Protein AF-A0A8B6EDF8-F1 (afdb_monomer)

Secondary structure (DSSP, 8-state):
-----PPPPPHHHHHHHHTTTTTS---------------------------------SSSTTTHHHHTT--SSS-HHHHHHHHHHHTTSS---------------------S-HHHHHTTT--HHHHHTTSS-----S-PPPHHHHHHHHHHHHH---HHHHHHHHHHHHHHTTTS---HHHHHHHHHHHHHHHHHHHHHHHHHHHHHHHHHHHHHHS--S-HHHHHHHHHHHHHHHHHS---HHHHHHHHHHHHHHHHHHHHHHHHHHHHHHHHHHHHHHHHHHHHHHHHHHHHHHHHHHT-SS-HHHHHHHHHHHHHHHHHHHHHHHHHHHHHHHHHHHHHHHHHHHHHHHHHHHHHHHHHHHHHHHHHHHHHHHHSTT-HHHHHHHHHHHHHHHHHHHHHHHHHHHHHHHHT--EE--EETTEE-HHHHHHHHHHHHTT--TTTHHHHHHHHIIIII--EES----HHHHHHIIIIISHHHHHHHHHHHHHHH--S-EEEEEEEEEETTEEEEEEEEEETTEEEEEEEEEES--SHHHHHHHHHHHHHHHHTT-HHHHHHHHHHEEEEEE---HHHHHHHHHHHHHHHHHGGGTSTTGGGS-HHHHHHHHPPEEEE-HHHHHHHHHHHHHHHHHHHHHHHSSS---BTTB-HHHHHHHHHHHHHSTTS-TTT--HHHHHHHHHHHTS-SS-----SSS-TTTHHHHHHHHHHHTHHHHHHHHHHHTTT-HHHHHHHHHHT-HHHHHHHHHHHHHIIIIIHHHHHHHHSS-BGGGHHHHHHHHHHHHHHHTT--HHHHTT---TT-GGGS--SHHHHHHHS--TTTHHHHHHHHHHHHHHHHHHHHHHSTTTSTTSTTTT---HHHHHHHTT-BS---HHHHHHHHHHHHHHH-TTS-HHHHHHHHHHHHTTHHHHHHHS-HHHHHHHHHHHHHHHHHHHHHHHHHHHHHHHHHHHHHHHHHHHHHHHHHHHHHHHHHHHHHHHHTTS---SHHHHHHHHHTS-HHHHHHHHHHHHHHHHHTS----GGGTT-SEETTEEPPHHHHHHHHHHHHHHHHHHHHHTT--S------PPPPHHHHHHHHHHHHHHHHHHHHHHHHHHHHHHHHHHS--------SSPPPSSGGGGTT-EEEEEEE-TTS-EEEEEEEEEEEEEETTEEEEEEEETT--PEEEE-HHHHHHTTSEEEPPPPHHHHTT-EEEEEEE-TTT--EEEEEEEEEEEETTTTEEEEEE------S-----S----EEEE-HHHHHHHT-EEE--

Foldseek 3Di:
DDDDDDDDQDPVNVVVVVVVVPPPDDDDDDDDDDDDDDDDDDDDDDDDDDDDDDDPPPDPPVVVVVVVVDDDDDCVVVVVVVVVVVVPPDDDDDDDDDDDDDDDDDDDPPDDPVVPVVVVPDDPVNVVVVPDDDDDDDADDPPVVVVVVVVVLVVDLDLVVLVVVVVVVLVVVVVGPHDPVVVVVVVVVSVVVSVVSVVVLVVVLVVVVVVLVVLVVPDDPDLPSNLVVLVVSLVVVVVHPDDPVVNVVSVVVSVVSVVVVVVVVVLVVVLVVLVVVLVVLVVVLVVLVVVLVVVVVVLVVVPDDDPVVVVVNVVSVVVSVVVNVVSVVVSVVSVVVNVVSVVVVVVVVVVVVVVVVVVVVVVVLVVVLVVLVVVCVVPVVDPVSVVVNVVSVVVVVVVVVVVVVVVVVVVVVVPALEDAQDDPNGGDPVLLLQLQVCVLVVNQLQCSVVVVQCCCCPPVVHGYDDHDHSVVSCCSLQFWDLQLLLLLVVLVVLVPQPAAKEKEKDWDADPNWIKIWIWIFGQPDIATLWMDTFLDQALVRVVCVVLVSQCLSVVNPPLSSLVSLLSHAEYEYAPDPRVVVNQVVSLVVNLVSCVVNPPPLVVDDPVVSCNSSHHHYHYFLLVLLVLLVLLLQQLQQVQQVQLDVHGPQDPSGHLLLVLLLLVLLAAPPLHPPPQHDNVVLCVLCVVVVHDPDQQADRCPADPRLRSLSSLLSCLLCLVSLLVVLVVPLVPGVSSVSNNVSSVDLLSSLSSLLSPLCSQQPRVLSVVVQVDWDAQLVCLVVLQLLLVCLVVLLVWVLCSQLVNDHSVDPVSGDPDSSNVSSNDDDPSNSLSNGLSNSSSSLQSNLSSLQRVVQRYPPHVDVVHDDPVRCSNRSRHTSRSCLVSVLVVQVVVCCVSPVPRDSSSSRSSSSCVRVVSSVVLVPDDPVVNVVSSVSRVVSRVVVVVVSVVSVVVSVVSSVVVVVVVVVVVVVVVVVLVVVLVVLQVLQVVLVHAQQALVSLVVSLVVDDQVSLLSNLLSNLVCCVRVVVQDCPPVLSDQDDPNHGDHSVSSSVSSNVSSVVVVVVVVCVVDPDDDPDDRDRDDPVVSVVSSVVSVVSSVVSNCCVSVVVVVVCVVVVVDPPDPPPQPDDDDPDPCLQAQFWKWAWDQDPVRDIDTFIWGWHDWDDDPNAIWTWIATVPGPDTDIHSVSVCSVVVRMHGDQDDQVVQAQFKKWFWDADPPPRDIDTWIWHFNAADPVVLWTWTQTPDDDPPDDDDDDPDPRSIDTHNQSVCSVVSRMGTDD

Structure (mmCIF, N/CA/C/O backbone):
data_AF-A0A8B6EDF8-F1
#
_entry.id   AF-A0A8B6EDF8-F1
#
loop_
_atom_site.group_PDB
_atom_site.id
_atom_site.type_symbol
_atom_site.label_atom_id
_atom_site.label_alt_id
_atom_site.label_comp_id
_atom_site.label_asym_id
_atom_site.label_entity_id
_atom_site.label_seq_id
_atom_site.pdbx_PDB_ins_code
_atom_site.Cartn_x
_atom_site.Cartn_y
_atom_site.Cartn_z
_atom_site.occupancy
_atom_site.B_iso_or_equiv
_atom_site.auth_seq_id
_atom_site.auth_comp_id
_atom_site.auth_asym_id
_atom_site.auth_atom_id
_atom_site.pdbx_PDB_model_num
ATOM 1 N N . MET A 1 1 ? 18.864 -47.172 -2.184 1.00 33.06 1 MET A N 1
ATOM 2 C CA . MET A 1 1 ? 18.625 -48.318 -3.074 1.00 33.06 1 MET A CA 1
ATOM 3 C C . MET A 1 1 ? 19.080 -47.940 -4.468 1.00 33.06 1 MET A C 1
ATOM 5 O O . MET A 1 1 ? 18.489 -47.068 -5.089 1.00 33.06 1 MET A O 1
ATOM 9 N N . ASP A 1 2 ? 20.224 -48.529 -4.796 1.00 26.88 2 ASP A N 1
ATOM 10 C CA . ASP A 1 2 ? 20.775 -49.002 -6.064 1.00 26.88 2 ASP A CA 1
ATOM 11 C C . ASP A 1 2 ? 20.872 -48.159 -7.338 1.00 26.88 2 ASP A C 1
ATOM 13 O O . ASP A 1 2 ? 19.938 -47.567 -7.870 1.00 26.88 2 ASP A O 1
ATOM 17 N N . ILE A 1 3 ? 22.111 -48.216 -7.830 1.00 26.00 3 ILE A N 1
ATOM 18 C CA . ILE A 1 3 ? 22.717 -47.604 -8.998 1.00 26.00 3 ILE A CA 1
ATOM 19 C C . ILE A 1 3 ? 23.090 -48.751 -9.962 1.00 26.00 3 ILE A C 1
ATOM 21 O O . ILE A 1 3 ? 23.659 -49.747 -9.524 1.00 26.00 3 ILE A O 1
ATOM 25 N N . ARG A 1 4 ? 22.928 -48.486 -11.272 1.00 26.73 4 ARG A N 1
ATOM 26 C CA . ARG A 1 4 ? 23.540 -49.125 -12.473 1.00 26.73 4 ARG A CA 1
ATOM 27 C C . ARG A 1 4 ? 22.808 -50.337 -13.090 1.00 26.73 4 ARG A C 1
ATOM 29 O O . ARG A 1 4 ? 22.126 -51.049 -12.367 1.00 26.73 4 ARG A O 1
ATOM 36 N N . PRO A 1 5 ? 23.057 -50.672 -14.383 1.00 31.33 5 PRO A N 1
ATOM 37 C CA . PRO A 1 5 ? 23.620 -49.884 -15.499 1.00 31.33 5 PRO A CA 1
ATOM 38 C C . PRO A 1 5 ? 22.778 -49.939 -16.802 1.00 31.33 5 PRO A C 1
ATOM 40 O O . PRO A 1 5 ? 21.903 -50.778 -16.990 1.00 31.33 5 PRO A O 1
ATOM 43 N N . ARG A 1 6 ? 23.102 -49.034 -17.737 1.00 30.53 6 ARG A N 1
ATOM 44 C CA . ARG A 1 6 ? 22.602 -48.985 -19.123 1.00 30.53 6 ARG A CA 1
ATOM 45 C C . ARG A 1 6 ? 23.044 -50.221 -19.926 1.00 30.53 6 ARG A C 1
ATOM 47 O O . ARG A 1 6 ? 24.224 -50.561 -19.896 1.00 30.53 6 ARG A O 1
ATOM 54 N N . ARG A 1 7 ? 22.123 -50.829 -20.689 1.00 30.50 7 ARG A N 1
ATOM 55 C CA . ARG A 1 7 ? 22.442 -51.779 -21.774 1.00 30.50 7 ARG A CA 1
ATOM 56 C C . ARG A 1 7 ? 22.986 -51.028 -23.006 1.00 30.50 7 ARG A C 1
ATOM 58 O O . ARG A 1 7 ? 22.499 -49.930 -23.282 1.00 30.50 7 ARG A O 1
ATOM 65 N N . PRO A 1 8 ? 23.958 -51.595 -23.742 1.00 33.03 8 PRO A N 1
ATOM 66 C CA . PRO A 1 8 ? 24.352 -51.109 -25.060 1.00 33.03 8 PRO A CA 1
ATOM 67 C C . PRO A 1 8 ? 23.278 -51.463 -26.102 1.00 33.03 8 PRO A C 1
ATOM 69 O O . PRO A 1 8 ? 22.680 -52.536 -26.039 1.00 33.03 8 PRO A O 1
ATOM 72 N N . ILE A 1 9 ? 23.036 -50.535 -27.029 1.00 38.03 9 ILE A N 1
ATOM 73 C CA . ILE A 1 9 ? 22.099 -50.666 -28.155 1.00 38.03 9 ILE A CA 1
ATOM 74 C C . ILE A 1 9 ? 22.632 -51.749 -29.098 1.00 38.03 9 ILE A C 1
ATOM 76 O O . ILE A 1 9 ? 23.792 -51.694 -29.509 1.00 38.03 9 ILE A O 1
ATOM 80 N N . THR A 1 10 ? 21.800 -52.739 -29.406 1.00 36.00 10 THR A N 1
ATOM 81 C CA . THR A 1 10 ? 22.138 -53.829 -30.327 1.00 36.00 10 THR A CA 1
ATOM 82 C C . THR A 1 10 ? 21.880 -53.422 -31.781 1.00 36.00 10 THR A C 1
ATOM 84 O O . THR A 1 10 ? 21.146 -52.476 -32.058 1.00 36.00 10 THR A O 1
ATOM 87 N N . TYR A 1 11 ? 22.480 -54.134 -32.736 1.00 33.19 11 TYR A N 1
ATOM 88 C CA . TYR A 1 11 ? 22.266 -53.902 -34.173 1.00 33.19 11 TYR A CA 1
ATOM 89 C C . TYR A 1 11 ? 20.784 -54.068 -34.584 1.00 33.19 11 TYR A C 1
ATOM 91 O O . TYR A 1 11 ? 20.318 -53.407 -35.509 1.00 33.19 11 TYR A O 1
ATOM 99 N N . ASP A 1 12 ? 20.010 -54.850 -33.827 1.00 36.03 12 ASP A N 1
ATOM 100 C CA . ASP A 1 12 ? 18.562 -55.001 -34.015 1.00 36.03 12 ASP A CA 1
ATOM 101 C C . ASP A 1 12 ? 17.749 -53.816 -33.450 1.00 36.03 12 ASP A C 1
ATOM 103 O O . ASP A 1 12 ? 16.713 -53.453 -34.012 1.00 36.03 12 ASP A O 1
ATOM 107 N N . ASP A 1 13 ? 18.259 -53.112 -32.431 1.00 41.28 13 ASP A N 1
ATOM 108 C CA . ASP A 1 13 ? 17.664 -51.858 -31.935 1.00 41.28 13 ASP A CA 1
ATOM 109 C C . ASP A 1 13 ? 17.856 -50.696 -32.934 1.00 41.28 13 ASP A C 1
ATOM 111 O O . ASP A 1 13 ? 17.035 -49.780 -32.998 1.00 41.28 13 ASP A O 1
ATOM 115 N N . MET A 1 14 ? 18.901 -50.750 -33.770 1.00 36.00 14 MET A N 1
ATOM 116 C CA . MET A 1 14 ? 19.089 -49.820 -34.894 1.00 36.00 14 MET A CA 1
ATOM 117 C C . MET A 1 14 ? 18.206 -50.162 -36.105 1.00 36.00 14 MET A C 1
ATOM 119 O O . MET A 1 14 ? 17.887 -49.278 -36.900 1.00 36.00 14 MET A O 1
ATOM 123 N N . ARG A 1 15 ? 17.736 -51.411 -36.220 1.00 32.31 15 ARG A N 1
ATOM 124 C CA . ARG A 1 15 ? 16.850 -51.858 -37.305 1.00 32.31 15 ARG A CA 1
ATOM 125 C C . ARG A 1 15 ? 15.381 -51.486 -37.070 1.00 32.31 15 ARG A C 1
ATOM 127 O O . ARG A 1 15 ? 14.675 -51.173 -38.021 1.00 32.31 15 ARG A O 1
ATOM 134 N N . SER A 1 16 ? 14.949 -51.385 -35.811 1.00 38.06 16 SER A N 1
ATOM 135 C CA . SER A 1 16 ? 13.604 -50.900 -35.443 1.00 38.06 16 SER A CA 1
ATOM 136 C C . SER A 1 16 ? 13.425 -49.379 -35.645 1.00 38.06 16 SER A C 1
ATOM 138 O O . SER A 1 16 ? 12.319 -48.891 -35.875 1.00 38.06 16 SER A O 1
ATOM 140 N N . ILE A 1 17 ? 14.526 -48.616 -35.645 1.00 36.62 17 ILE A N 1
ATOM 141 C CA . ILE A 1 17 ? 14.528 -47.167 -35.928 1.00 36.62 17 ILE A CA 1
ATOM 142 C C . ILE A 1 17 ? 14.539 -46.887 -37.446 1.00 36.62 17 ILE A C 1
ATOM 144 O O . ILE A 1 17 ? 14.003 -45.869 -37.883 1.00 36.62 17 ILE A O 1
ATOM 148 N N . ALA A 1 18 ? 15.053 -47.813 -38.262 1.00 33.66 18 ALA A N 1
ATOM 149 C CA . ALA A 1 18 ? 14.976 -47.743 -39.725 1.00 33.66 18 ALA A CA 1
ATOM 150 C C . ALA A 1 18 ? 13.591 -48.155 -40.281 1.00 33.66 18 ALA A C 1
ATOM 152 O O . ALA A 1 18 ? 13.146 -47.616 -41.296 1.00 33.66 18 ALA A O 1
ATOM 153 N N . ASP A 1 19 ? 12.858 -49.027 -39.580 1.00 34.72 19 ASP A N 1
ATOM 154 C CA . ASP A 1 19 ? 11.524 -49.501 -39.990 1.00 34.72 19 ASP A CA 1
ATOM 155 C C . ASP A 1 19 ? 10.385 -48.489 -39.750 1.00 34.72 19 ASP A C 1
ATOM 157 O O . ASP A 1 19 ? 9.321 -48.581 -40.368 1.00 34.72 19 ASP A O 1
ATOM 161 N N . TYR A 1 20 ? 10.600 -47.466 -38.914 1.00 36.16 20 TYR A N 1
ATOM 162 C CA . TYR A 1 20 ? 9.642 -46.360 -38.771 1.00 36.16 20 TYR A CA 1
ATOM 163 C C . TYR A 1 20 ? 9.778 -45.313 -39.895 1.00 36.16 20 TYR A C 1
ATOM 165 O O . TYR A 1 20 ? 8.819 -44.603 -40.199 1.00 36.16 20 TYR A O 1
ATOM 173 N N . ALA A 1 21 ? 10.936 -45.246 -40.562 1.00 34.91 21 ALA A N 1
ATOM 174 C CA . ALA A 1 21 ? 11.197 -44.298 -41.647 1.00 34.91 21 ALA A CA 1
ATOM 175 C C . ALA A 1 21 ? 10.698 -44.783 -43.026 1.00 34.91 21 ALA A C 1
ATOM 177 O O . ALA A 1 21 ? 10.380 -43.955 -43.876 1.00 34.91 21 ALA A O 1
ATOM 178 N N . SER A 1 22 ? 10.527 -46.096 -43.233 1.00 34.41 22 SER A N 1
ATOM 179 C CA . SER A 1 22 ? 10.051 -46.657 -44.516 1.00 34.41 22 SER A CA 1
ATOM 180 C C . SER A 1 22 ? 8.523 -46.693 -44.687 1.00 34.41 22 SER A C 1
ATOM 182 O O . SER A 1 22 ? 8.035 -47.069 -45.746 1.00 34.41 22 SER A O 1
ATOM 184 N N . ARG A 1 23 ? 7.728 -46.274 -43.690 1.00 36.25 23 ARG A N 1
ATOM 185 C CA . ARG A 1 23 ? 6.248 -46.302 -43.769 1.00 36.25 23 ARG A CA 1
ATOM 186 C C . ARG A 1 23 ? 5.577 -44.991 -44.188 1.00 36.25 23 ARG A C 1
ATOM 188 O O . ARG A 1 23 ? 4.353 -44.915 -44.104 1.00 36.25 23 ARG A O 1
ATOM 195 N N . ARG A 1 24 ? 6.309 -43.958 -44.633 1.00 31.45 24 ARG A N 1
ATOM 196 C CA . ARG A 1 24 ? 5.664 -42.691 -45.044 1.00 31.45 24 ARG A CA 1
ATOM 197 C C . ARG A 1 24 ? 5.869 -42.233 -46.483 1.00 31.45 24 ARG A C 1
ATOM 199 O O . ARG A 1 24 ? 5.084 -41.399 -46.912 1.00 31.45 24 ARG A O 1
ATOM 206 N N . PHE A 1 25 ? 6.790 -42.798 -47.257 1.00 33.94 25 PHE A N 1
ATOM 207 C CA . PHE A 1 25 ? 6.915 -42.426 -48.670 1.00 33.94 25 PHE A CA 1
ATOM 208 C C . PHE A 1 25 ? 7.253 -43.646 -49.519 1.00 33.94 25 PHE A C 1
ATOM 210 O O . PHE A 1 25 ? 8.409 -43.925 -49.810 1.00 33.94 25 PHE A O 1
ATOM 217 N N . GLY A 1 26 ? 6.211 -44.392 -49.884 1.00 30.12 26 GLY A N 1
ATOM 218 C CA . GLY A 1 26 ? 6.254 -45.219 -51.078 1.00 30.12 26 GLY A CA 1
ATOM 219 C C . GLY A 1 26 ? 5.977 -44.342 -52.295 1.00 30.12 26 GLY A C 1
ATOM 220 O O . GLY A 1 26 ? 5.068 -43.513 -52.271 1.00 30.12 26 GLY A O 1
ATOM 221 N N . THR A 1 27 ? 6.743 -44.523 -53.359 1.00 29.78 27 THR A N 1
ATOM 222 C CA . THR A 1 27 ? 6.145 -44.758 -54.676 1.00 29.78 27 THR A CA 1
ATOM 223 C C . THR A 1 27 ? 7.147 -45.488 -55.555 1.00 29.78 27 THR A C 1
ATOM 225 O O . THR A 1 27 ? 8.343 -45.208 -55.563 1.00 29.78 27 THR A O 1
ATOM 228 N N . GLU A 1 28 ? 6.601 -46.516 -56.183 1.00 26.94 28 GLU A N 1
ATOM 229 C CA . GLU A 1 28 ? 7.221 -47.560 -56.980 1.00 26.94 28 GLU A CA 1
ATOM 230 C C . GLU A 1 28 ? 7.694 -47.026 -58.336 1.00 26.94 28 GLU A C 1
ATOM 232 O O . GLU A 1 28 ? 7.144 -46.049 -58.833 1.00 26.94 28 GLU A O 1
ATOM 237 N N . TYR A 1 29 ? 8.642 -47.725 -58.963 1.00 25.84 29 TYR A N 1
ATOM 238 C CA . TYR A 1 29 ? 8.397 -48.321 -60.281 1.00 25.84 29 TYR A CA 1
ATOM 239 C C . TYR A 1 29 ? 9.300 -49.559 -60.461 1.00 25.84 29 TYR A C 1
ATOM 241 O O . TYR A 1 29 ? 10.527 -49.480 -60.405 1.00 25.84 29 TYR A O 1
ATOM 249 N N . GLU A 1 30 ? 8.643 -50.711 -60.606 1.00 27.27 30 GLU A N 1
ATOM 250 C CA . GLU A 1 30 ? 9.151 -52.031 -61.016 1.00 27.27 30 GLU A CA 1
ATOM 251 C C . GLU A 1 30 ? 9.685 -52.022 -62.469 1.00 27.27 30 GLU A C 1
ATOM 253 O O . GLU A 1 30 ? 9.302 -51.139 -63.231 1.00 27.27 30 GLU A O 1
ATOM 258 N N . VAL A 1 31 ? 10.465 -52.959 -63.038 1.00 27.55 31 VAL A N 1
ATOM 259 C CA . VAL A 1 31 ? 11.269 -54.171 -62.705 1.00 27.55 31 VAL A CA 1
ATOM 260 C C . VAL A 1 31 ? 11.982 -54.485 -64.052 1.00 27.55 31 VAL A C 1
ATOM 262 O O . VAL A 1 31 ? 11.330 -54.437 -65.089 1.00 27.55 31 VAL A O 1
ATOM 265 N N . GLY A 1 32 ? 13.312 -54.636 -64.161 1.00 28.27 32 GLY A N 1
ATOM 266 C CA . GLY A 1 32 ? 14.104 -55.878 -64.002 1.00 28.27 32 GLY A CA 1
ATOM 267 C C . GLY A 1 32 ? 14.716 -56.341 -65.354 1.00 28.27 32 GLY A C 1
ATOM 268 O O . GLY A 1 32 ? 14.362 -55.770 -66.383 1.00 28.27 32 GLY A O 1
ATOM 269 N N . PRO A 1 33 ? 15.529 -57.419 -65.434 1.00 42.03 33 PRO A N 1
ATOM 270 C CA . PRO A 1 33 ? 16.499 -57.949 -64.463 1.00 42.03 33 PRO A CA 1
ATOM 271 C C . PRO A 1 33 ? 17.832 -58.448 -65.111 1.00 42.03 33 PRO A C 1
ATOM 273 O O . PRO A 1 33 ? 18.021 -58.386 -66.324 1.00 42.03 33 PRO A O 1
ATOM 276 N N . SER A 1 34 ? 18.672 -59.076 -64.268 1.00 27.42 34 SER A N 1
ATOM 277 C CA . SER A 1 34 ? 19.794 -60.018 -64.532 1.00 27.42 34 SER A CA 1
ATOM 278 C C . SER A 1 34 ? 21.195 -59.422 -64.755 1.00 27.42 34 SER A C 1
ATOM 280 O O . SER A 1 34 ? 21.356 -58.475 -65.510 1.00 27.42 34 SER A O 1
ATOM 282 N N . GLY A 1 35 ? 22.274 -59.912 -64.134 1.00 27.52 35 GLY A N 1
ATOM 283 C CA . GLY A 1 35 ? 22.483 -61.016 -63.187 1.00 27.52 35 GLY A CA 1
ATOM 284 C C . GLY A 1 35 ? 23.988 -61.150 -62.864 1.00 27.52 35 GLY A C 1
ATOM 285 O O . GLY A 1 35 ? 24.795 -60.676 -63.656 1.00 27.52 35 GLY A O 1
ATOM 286 N N . ASP A 1 36 ? 24.291 -61.751 -61.701 1.00 28.66 36 ASP A N 1
ATOM 287 C CA . ASP A 1 36 ? 25.499 -62.492 -61.256 1.00 28.66 36 ASP A CA 1
ATOM 288 C C . ASP A 1 36 ? 26.916 -61.922 -61.532 1.00 28.66 36 ASP A C 1
ATOM 290 O O . ASP A 1 36 ? 27.217 -61.375 -62.577 1.00 28.66 36 ASP A O 1
ATOM 294 N N . GLY A 1 37 ? 27.929 -62.041 -60.671 1.00 27.33 37 GLY A N 1
ATOM 295 C CA . GLY A 1 37 ? 28.148 -62.884 -59.506 1.00 27.33 37 GLY A CA 1
ATOM 296 C C . GLY A 1 37 ? 29.580 -62.680 -58.961 1.00 27.33 37 GLY A C 1
ATOM 297 O O . GLY A 1 37 ? 30.362 -61.868 -59.451 1.00 27.33 37 GLY A O 1
ATOM 298 N N . MET A 1 38 ? 29.875 -63.409 -57.891 1.00 27.30 38 MET A N 1
ATOM 299 C CA . MET A 1 38 ? 30.952 -63.285 -56.900 1.00 27.30 38 MET A CA 1
ATOM 300 C C . MET A 1 38 ? 32.425 -63.537 -57.332 1.00 27.30 38 MET A C 1
ATOM 302 O O . MET A 1 38 ? 32.730 -64.501 -58.016 1.00 27.30 38 MET A O 1
ATOM 306 N N . VAL A 1 39 ? 33.323 -62.711 -56.763 1.00 26.30 39 VAL A N 1
ATOM 307 C CA . VAL A 1 39 ? 34.444 -63.004 -55.817 1.00 26.30 39 VAL A CA 1
ATOM 308 C C . VAL A 1 39 ? 35.629 -63.947 -56.189 1.00 26.30 39 VAL A C 1
ATOM 310 O O . VAL A 1 39 ? 35.522 -65.165 -56.180 1.00 26.30 39 VAL A O 1
ATOM 313 N N . SER A 1 40 ? 36.816 -63.306 -56.213 1.00 27.25 40 SER A N 1
ATOM 314 C CA . SER A 1 40 ? 38.171 -63.693 -55.719 1.00 27.25 40 SER A CA 1
ATOM 315 C C . SER A 1 40 ? 39.087 -64.698 -56.444 1.00 27.25 40 SER A C 1
ATOM 317 O O . SER A 1 40 ? 38.674 -65.794 -56.793 1.00 27.25 40 SER A O 1
ATOM 319 N N . GLY A 1 41 ? 40.396 -64.366 -56.464 1.00 24.23 41 GLY A N 1
ATOM 320 C CA . GLY A 1 41 ? 41.466 -65.349 -56.189 1.00 24.23 41 GLY A CA 1
ATOM 321 C C . GLY A 1 41 ? 42.708 -65.395 -57.104 1.00 24.23 41 GLY A C 1
ATOM 322 O O . GLY A 1 41 ? 42.772 -66.226 -57.992 1.00 24.23 41 GLY A O 1
ATOM 323 N N . THR A 1 42 ? 43.716 -64.561 -56.805 1.00 25.80 42 THR A N 1
ATOM 324 C CA . THR A 1 42 ? 45.188 -64.831 -56.758 1.00 25.80 42 THR A CA 1
ATOM 325 C C . THR A 1 42 ? 45.992 -65.561 -57.872 1.00 25.80 42 THR A C 1
ATOM 327 O O . THR A 1 42 ? 45.858 -66.757 -58.077 1.00 25.80 42 THR A O 1
ATOM 330 N N . GLN A 1 43 ? 47.004 -64.820 -58.371 1.00 24.81 43 GLN A N 1
ATOM 331 C CA . GLN A 1 43 ? 48.454 -65.116 -58.568 1.00 24.81 43 GLN A CA 1
ATOM 332 C C . GLN A 1 43 ? 49.028 -66.147 -59.586 1.00 24.81 43 GLN A C 1
ATOM 334 O O . GLN A 1 43 ? 48.959 -67.354 -59.414 1.00 24.81 43 GLN A O 1
ATOM 339 N N . SER A 1 44 ? 49.829 -65.561 -60.502 1.00 25.53 44 SER A N 1
ATOM 340 C CA . SER A 1 44 ? 51.201 -65.894 -60.974 1.00 25.53 44 SER A CA 1
ATOM 341 C C . SER A 1 44 ? 51.507 -67.161 -61.793 1.00 25.53 44 SER A C 1
ATOM 343 O O . SER A 1 44 ? 51.434 -68.268 -61.276 1.00 25.53 44 SER A O 1
ATOM 345 N N . THR A 1 45 ? 52.055 -66.987 -63.009 1.00 24.22 45 THR A N 1
ATOM 346 C CA . THR A 1 45 ? 53.490 -67.137 -63.420 1.00 24.22 45 THR A CA 1
ATOM 347 C C . THR A 1 45 ? 53.599 -67.123 -64.977 1.00 24.22 45 THR A C 1
ATOM 349 O O . THR A 1 45 ? 52.681 -67.593 -65.632 1.00 24.22 45 THR A O 1
ATOM 352 N N . VAL A 1 46 ? 54.481 -66.307 -65.606 1.00 22.70 46 VAL A N 1
ATOM 353 C CA . VAL A 1 46 ? 55.783 -66.661 -66.273 1.00 22.70 46 VAL A CA 1
ATOM 354 C C . VAL A 1 46 ? 55.605 -67.629 -67.473 1.00 22.70 46 VAL A C 1
ATOM 356 O O . VAL A 1 46 ? 54.941 -68.634 -67.306 1.00 22.70 46 VAL A O 1
ATOM 359 N N . SER A 1 47 ? 56.172 -67.522 -68.688 1.00 25.59 47 SER A N 1
ATOM 360 C CA . SER A 1 47 ? 57.044 -66.594 -69.440 1.00 25.59 47 SER A CA 1
ATOM 361 C C . SER A 1 47 ? 57.148 -67.107 -70.899 1.00 25.59 47 SER A C 1
ATOM 363 O O . SER A 1 47 ? 57.228 -68.311 -71.103 1.00 25.59 47 SER A O 1
ATOM 365 N N . MET A 1 48 ? 57.196 -66.176 -71.863 1.00 24.14 48 MET A N 1
ATOM 366 C CA . MET A 1 48 ? 58.046 -66.082 -73.080 1.00 24.14 48 MET A CA 1
ATOM 367 C C . MET A 1 48 ? 58.797 -67.316 -73.655 1.00 24.14 48 MET A C 1
ATOM 369 O O . MET A 1 48 ? 59.609 -67.894 -72.937 1.00 24.14 48 MET A O 1
ATOM 373 N N . ALA A 1 49 ? 58.633 -67.556 -74.976 1.00 24.58 49 ALA A N 1
ATOM 374 C CA . ALA A 1 49 ? 59.608 -68.021 -76.011 1.00 24.58 49 ALA A CA 1
ATOM 375 C C . ALA A 1 49 ? 58.814 -68.535 -77.252 1.00 24.58 49 ALA A C 1
ATOM 377 O O . ALA A 1 49 ? 57.816 -69.218 -77.045 1.00 24.58 49 ALA A O 1
ATOM 378 N N . ASP A 1 50 ? 59.039 -68.216 -78.541 1.00 25.38 50 ASP A N 1
ATOM 379 C CA . ASP A 1 50 ? 60.217 -67.854 -79.367 1.00 25.38 50 ASP A CA 1
ATOM 380 C C . ASP A 1 50 ? 59.773 -66.898 -80.528 1.00 25.38 50 ASP A C 1
ATOM 382 O O . ASP A 1 50 ? 58.667 -67.066 -81.036 1.00 25.38 50 ASP A O 1
ATOM 386 N N . MET A 1 51 ? 60.421 -65.793 -80.965 1.00 24.98 51 MET A N 1
ATOM 387 C CA . MET A 1 51 ? 61.806 -65.503 -81.434 1.00 24.98 51 MET A CA 1
ATOM 388 C C . MET A 1 51 ? 62.168 -66.302 -82.720 1.00 24.98 51 MET A C 1
ATOM 390 O O . MET A 1 51 ? 61.924 -67.494 -82.764 1.00 24.98 51 MET A O 1
ATOM 394 N N . VAL A 1 52 ? 62.698 -65.783 -83.846 1.00 25.36 52 VAL A N 1
ATOM 395 C CA . VAL A 1 52 ? 63.808 -64.834 -84.104 1.00 25.36 52 VAL A CA 1
ATOM 396 C C . VAL A 1 52 ? 63.751 -64.347 -85.579 1.00 25.36 52 VAL A C 1
ATOM 398 O O . VAL A 1 52 ? 63.524 -65.166 -86.463 1.00 25.36 52 VAL A O 1
ATOM 401 N N . TRP A 1 53 ? 63.984 -63.058 -85.870 1.00 24.86 53 TRP A N 1
ATOM 402 C CA . TRP A 1 53 ? 65.148 -62.561 -86.646 1.00 24.86 53 TRP A CA 1
ATOM 403 C C . TRP A 1 53 ? 65.154 -61.027 -86.737 1.00 24.86 53 TRP A C 1
ATOM 405 O O . TRP A 1 53 ? 64.313 -60.383 -87.361 1.00 24.86 53 TRP A O 1
ATOM 415 N N . SER A 1 54 ? 66.139 -60.484 -86.027 1.00 25.58 54 SER A N 1
ATOM 416 C CA . SER A 1 54 ? 66.610 -59.106 -85.989 1.00 25.58 54 SER A CA 1
ATOM 417 C C . SER A 1 54 ? 67.375 -58.762 -87.271 1.00 25.58 54 SER A C 1
ATOM 419 O O . SER A 1 54 ? 68.062 -59.631 -87.798 1.00 25.58 54 SER A O 1
ATOM 421 N N . ASP A 1 55 ? 67.263 -57.497 -87.705 1.00 29.11 55 ASP A N 1
ATOM 422 C CA . ASP A 1 55 ? 68.283 -56.684 -88.418 1.00 29.11 55 ASP A CA 1
ATOM 423 C C . ASP A 1 55 ? 67.827 -55.853 -89.635 1.00 29.11 55 ASP A C 1
ATOM 425 O O . ASP A 1 55 ? 68.591 -55.627 -90.566 1.00 29.11 55 ASP A O 1
ATOM 429 N N . ILE A 1 56 ? 66.644 -55.224 -89.575 1.00 28.62 56 ILE A N 1
ATOM 430 C CA . ILE A 1 56 ? 66.432 -53.912 -90.236 1.00 28.62 56 ILE A CA 1
ATOM 431 C C . ILE A 1 56 ? 65.827 -52.927 -89.224 1.00 28.62 56 ILE A C 1
ATOM 433 O O . ILE A 1 56 ? 64.738 -52.371 -89.364 1.00 28.62 56 ILE A O 1
ATOM 437 N N . GLY A 1 57 ? 66.554 -52.737 -88.124 1.00 41.41 57 GLY A N 1
ATOM 438 C CA . GLY A 1 57 ? 66.346 -51.624 -87.210 1.00 41.41 57 GLY A CA 1
ATOM 439 C C . GLY A 1 57 ? 66.865 -50.331 -87.838 1.00 41.41 57 GLY A C 1
ATOM 440 O O . GLY A 1 57 ? 68.005 -50.287 -88.292 1.00 41.41 57 GLY A O 1
ATOM 441 N N . LYS A 1 58 ? 66.037 -49.276 -87.764 1.00 35.97 58 LYS A N 1
ATOM 442 C CA . LYS A 1 58 ? 66.283 -47.857 -88.122 1.00 35.97 58 LYS A CA 1
ATOM 44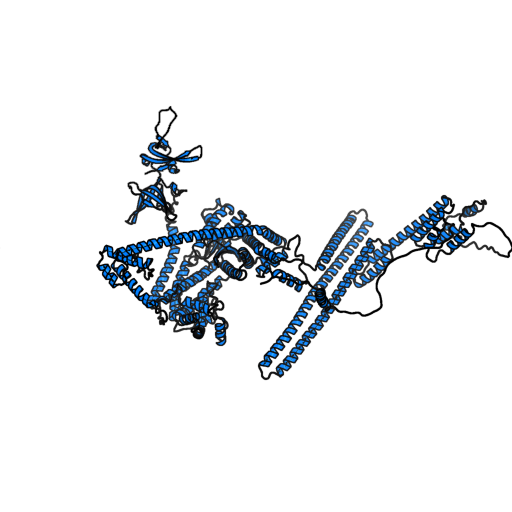3 C C . LYS A 1 58 ? 65.703 -47.357 -89.459 1.00 35.97 58 LYS A C 1
ATOM 445 O O . LYS A 1 58 ? 66.423 -46.707 -90.194 1.00 35.97 58 LYS A O 1
ATOM 450 N N . MET A 1 59 ? 64.396 -47.513 -89.725 1.00 31.19 59 MET A N 1
ATOM 451 C CA . MET A 1 59 ? 63.614 -46.506 -90.503 1.00 31.19 59 MET A CA 1
ATOM 452 C C . MET A 1 59 ? 62.070 -46.550 -90.345 1.00 31.19 59 MET A C 1
ATOM 454 O O . MET A 1 59 ? 61.378 -45.775 -90.997 1.00 31.19 59 MET A O 1
ATOM 458 N N . GLN A 1 60 ? 61.480 -47.357 -89.451 1.00 34.47 60 GLN A N 1
ATOM 459 C CA . GLN A 1 60 ? 60.007 -47.482 -89.354 1.00 34.47 60 GLN A CA 1
ATOM 460 C C . GLN A 1 60 ? 59.222 -46.639 -88.314 1.00 34.47 60 GLN A C 1
ATOM 462 O O . GLN A 1 60 ? 58.031 -46.419 -88.553 1.00 34.47 60 GLN A O 1
ATOM 467 N N . PRO A 1 61 ? 59.778 -46.064 -87.224 1.00 34.25 61 PRO A N 1
ATOM 468 C CA . PRO A 1 61 ? 58.937 -45.342 -86.251 1.00 34.25 61 PRO A CA 1
ATOM 469 C C . PRO A 1 61 ? 58.375 -43.993 -86.741 1.00 34.25 61 PRO A C 1
ATOM 471 O O . PRO A 1 61 ? 57.490 -43.427 -86.102 1.00 34.25 61 PRO A O 1
ATOM 474 N N . ARG A 1 62 ? 58.870 -43.449 -87.864 1.00 37.31 62 ARG A N 1
ATOM 475 C CA . ARG A 1 62 ? 58.433 -42.144 -88.402 1.00 37.31 62 ARG A CA 1
ATOM 476 C C . ARG A 1 62 ? 57.334 -42.236 -89.466 1.00 37.31 62 ARG A C 1
ATOM 478 O O . ARG A 1 62 ? 56.560 -41.295 -89.590 1.00 37.31 62 ARG A O 1
ATOM 485 N N . VAL A 1 63 ? 57.195 -43.369 -90.158 1.00 36.81 63 VAL A N 1
ATOM 486 C CA . VAL A 1 63 ? 56.119 -43.586 -91.145 1.00 36.81 63 VAL A CA 1
ATOM 487 C C . VAL A 1 63 ? 54.836 -44.069 -90.459 1.00 36.81 63 VAL A C 1
ATOM 489 O O . VAL A 1 63 ? 53.756 -43.572 -90.766 1.00 36.81 63 VAL A O 1
ATOM 492 N N . SER A 1 64 ? 54.939 -44.923 -89.433 1.00 35.00 64 SER A N 1
ATOM 493 C CA . SER A 1 64 ? 53.758 -45.394 -88.688 1.00 35.00 64 SER A CA 1
ATOM 494 C C . SER A 1 64 ? 53.074 -44.285 -87.871 1.00 35.00 64 SER A C 1
ATOM 496 O O . SER A 1 64 ? 51.863 -44.321 -87.673 1.00 35.00 64 SER A O 1
ATOM 498 N N . LYS A 1 65 ? 53.823 -43.251 -87.454 1.00 37.84 65 LYS A N 1
ATOM 499 C CA . LYS A 1 65 ? 53.270 -42.061 -86.782 1.00 37.84 65 LYS A CA 1
ATOM 500 C C . LYS A 1 65 ? 52.592 -41.085 -87.759 1.00 37.84 65 LYS A C 1
ATOM 502 O O . LYS A 1 65 ? 51.731 -40.324 -87.338 1.00 37.84 65 LYS A O 1
ATOM 507 N N . LEU A 1 66 ? 52.945 -41.130 -89.049 1.00 36.62 66 LEU A N 1
ATOM 508 C CA . LEU A 1 66 ? 52.330 -40.315 -90.106 1.00 36.62 66 LEU A CA 1
ATOM 509 C C . LEU A 1 66 ? 51.013 -40.933 -90.614 1.00 36.62 66 LEU A C 1
ATOM 511 O O . LEU A 1 66 ? 50.076 -40.209 -90.931 1.00 36.62 66 LEU A O 1
ATOM 515 N N . VAL A 1 67 ? 50.932 -42.268 -90.649 1.00 36.97 67 VAL A N 1
ATOM 516 C CA . VAL A 1 67 ? 49.747 -43.020 -91.105 1.00 36.97 67 VAL A CA 1
ATOM 517 C C . VAL A 1 67 ? 48.631 -43.044 -90.048 1.00 36.97 67 VAL A C 1
ATOM 519 O O . VAL A 1 67 ? 47.462 -43.022 -90.408 1.00 36.97 67 VAL A O 1
ATOM 522 N N . GLY A 1 68 ? 48.960 -42.983 -88.752 1.00 40.97 68 GLY A N 1
ATOM 523 C CA . GLY A 1 68 ? 47.966 -42.920 -87.666 1.00 40.97 68 GLY A CA 1
ATOM 524 C C . GLY A 1 68 ? 47.331 -41.542 -87.409 1.00 40.97 68 GLY A C 1
ATOM 525 O O . GLY A 1 68 ? 46.486 -41.427 -86.529 1.00 40.97 68 GLY A O 1
ATOM 526 N N . MET A 1 69 ? 47.735 -40.485 -88.128 1.00 39.03 69 MET A N 1
ATOM 527 C CA . MET A 1 69 ? 47.212 -39.114 -87.951 1.00 39.03 69 MET A CA 1
ATOM 528 C C . MET A 1 69 ? 46.191 -38.694 -89.027 1.00 39.03 69 MET A C 1
ATOM 530 O O . MET A 1 69 ? 45.806 -37.523 -89.072 1.00 39.03 69 MET A O 1
ATOM 534 N N . ILE A 1 70 ? 45.768 -39.611 -89.905 1.00 37.84 70 ILE A N 1
ATOM 535 C CA . ILE A 1 70 ? 44.963 -39.298 -91.093 1.00 37.84 70 ILE A CA 1
ATOM 536 C C . ILE A 1 70 ? 43.715 -40.186 -91.123 1.00 37.84 70 ILE A C 1
ATOM 538 O O . ILE A 1 70 ? 43.765 -41.313 -91.604 1.00 37.84 70 ILE A O 1
ATOM 542 N N . ASP A 1 71 ? 42.592 -39.640 -90.658 1.00 33.66 71 ASP A N 1
ATOM 543 C CA . ASP A 1 71 ? 41.265 -40.196 -90.922 1.00 33.66 71 ASP A CA 1
ATOM 544 C C . ASP A 1 71 ? 40.666 -39.580 -92.195 1.00 33.66 71 ASP A C 1
ATOM 546 O O . ASP A 1 71 ? 40.559 -38.357 -92.325 1.00 33.66 71 ASP A O 1
ATOM 550 N N . GLY A 1 72 ? 40.282 -40.477 -93.108 1.00 35.72 72 GLY A N 1
ATOM 551 C CA . GLY A 1 72 ? 39.027 -40.438 -93.864 1.00 35.72 72 GLY A CA 1
ATOM 552 C C . GLY A 1 72 ? 38.842 -39.395 -94.969 1.00 35.72 72 GLY A C 1
ATOM 553 O O . GLY A 1 72 ? 38.443 -38.268 -94.710 1.00 35.72 72 GLY A O 1
ATOM 554 N N . GLU A 1 73 ? 38.990 -39.852 -96.219 1.00 34.69 73 GLU A N 1
ATOM 555 C CA . GLU A 1 73 ? 38.293 -39.382 -97.442 1.00 34.69 73 GLU A CA 1
ATOM 556 C C . GLU A 1 73 ? 38.878 -38.261 -98.333 1.00 34.69 73 GLU A C 1
ATOM 558 O O . GLU A 1 73 ? 38.287 -37.967 -99.369 1.00 34.69 73 GLU A O 1
ATOM 563 N N . ALA A 1 74 ? 40.075 -37.706 -98.086 1.00 38.75 74 ALA A N 1
ATOM 564 C CA . ALA A 1 74 ? 40.631 -36.672 -98.995 1.00 38.75 74 ALA A CA 1
ATOM 565 C C . ALA A 1 74 ? 42.112 -36.791 -99.427 1.00 38.75 74 ALA A C 1
ATOM 567 O O . ALA A 1 74 ? 42.612 -35.890 -100.097 1.00 38.75 74 ALA A O 1
ATOM 568 N N . CYS A 1 75 ? 42.817 -37.889 -99.125 1.00 41.12 75 CYS A N 1
ATOM 569 C CA . CYS A 1 75 ? 44.270 -38.008 -99.387 1.00 41.12 75 CYS A CA 1
ATOM 570 C C . CYS A 1 75 ? 44.703 -39.210 -100.254 1.00 41.12 75 CYS A C 1
ATOM 572 O O . CYS A 1 75 ? 45.878 -39.579 -100.261 1.00 41.12 75 CYS A O 1
ATOM 574 N N . PHE A 1 76 ? 43.791 -39.802 -101.027 1.00 38.91 76 PHE A N 1
ATOM 575 C CA . PHE A 1 76 ? 44.085 -40.962 -101.883 1.00 38.91 76 PHE A CA 1
ATOM 576 C C . PHE A 1 76 ? 45.113 -40.692 -103.019 1.00 38.91 76 PHE A C 1
ATOM 578 O O . PHE A 1 76 ? 45.966 -41.548 -103.254 1.00 38.91 76 PHE A O 1
ATOM 585 N N . PRO A 1 77 ? 45.147 -39.510 -103.681 1.00 41.31 77 PRO A N 1
ATOM 586 C CA . PRO A 1 77 ? 46.092 -39.253 -104.782 1.00 41.31 77 PRO A CA 1
ATOM 587 C C . PRO A 1 77 ? 47.541 -38.982 -104.334 1.00 41.31 77 PRO A C 1
ATOM 589 O O . PRO A 1 77 ? 48.488 -39.409 -104.992 1.00 41.31 77 PRO A O 1
ATOM 592 N N . ILE A 1 78 ? 47.731 -38.304 -103.195 1.00 41.84 78 ILE A N 1
ATOM 593 C CA . ILE A 1 78 ? 49.060 -37.930 -102.667 1.00 41.84 78 ILE A CA 1
ATOM 594 C C . ILE A 1 78 ? 49.781 -39.160 -102.099 1.00 41.84 78 ILE A C 1
ATOM 596 O O . ILE A 1 78 ? 50.981 -39.330 -102.315 1.00 41.84 78 ILE A O 1
ATOM 600 N N . TYR A 1 79 ? 49.042 -40.061 -101.446 1.00 42.88 79 TYR A N 1
ATOM 601 C CA . TYR A 1 79 ? 49.566 -41.343 -100.975 1.00 42.88 79 TYR A CA 1
ATOM 602 C C . TYR A 1 79 ? 50.033 -42.234 -102.140 1.00 42.88 79 TYR A C 1
ATOM 604 O O . TYR A 1 79 ? 51.115 -42.816 -102.078 1.00 42.88 79 TYR A O 1
ATOM 612 N N . HIS A 1 80 ? 49.275 -42.278 -103.244 1.00 41.34 80 HIS A N 1
ATOM 613 C CA . HIS A 1 80 ? 49.632 -43.069 -104.426 1.00 41.34 80 HIS A CA 1
ATOM 614 C C . HIS A 1 80 ? 50.837 -42.492 -105.191 1.00 41.34 80 HIS A C 1
ATOM 616 O O . HIS A 1 80 ? 51.652 -43.249 -105.720 1.00 41.34 80 HIS A O 1
ATOM 622 N N . PHE A 1 81 ? 50.982 -41.162 -105.219 1.00 43.38 81 PHE A N 1
ATOM 623 C CA . PHE A 1 81 ? 52.146 -40.485 -105.796 1.00 43.38 81 PHE A CA 1
ATOM 624 C C . PHE A 1 81 ? 53.415 -40.714 -104.960 1.00 43.38 81 PHE A C 1
ATOM 626 O O . PHE A 1 81 ? 54.449 -41.071 -105.518 1.00 43.38 81 PHE A O 1
ATOM 633 N N . LEU A 1 82 ? 53.336 -40.584 -103.628 1.00 42.09 82 LEU A N 1
ATOM 634 C CA . LEU A 1 82 ? 54.471 -40.819 -102.726 1.00 42.09 82 LEU A CA 1
ATOM 635 C C . LEU A 1 82 ? 54.910 -42.290 -102.714 1.00 42.09 82 LEU A C 1
ATOM 637 O O . LEU A 1 82 ? 56.108 -42.557 -102.734 1.00 42.09 82 LEU A O 1
ATOM 641 N N . ARG A 1 83 ? 53.965 -43.237 -102.777 1.00 39.75 83 ARG A N 1
ATOM 642 C CA . ARG A 1 83 ? 54.256 -44.673 -102.913 1.00 39.75 83 ARG A CA 1
ATOM 643 C C . ARG A 1 83 ? 54.951 -44.995 -104.244 1.00 39.75 83 ARG A C 1
ATOM 645 O O . ARG A 1 83 ? 56.014 -45.598 -104.241 1.00 39.75 83 ARG A O 1
ATOM 652 N N . ASN A 1 84 ? 54.442 -44.479 -105.367 1.00 41.25 84 ASN A N 1
ATOM 653 C CA . ASN A 1 84 ? 55.042 -44.695 -106.694 1.00 41.25 84 ASN A CA 1
ATOM 654 C C . ASN A 1 84 ? 56.395 -43.983 -106.903 1.00 41.25 84 ASN A C 1
ATOM 656 O O . ASN A 1 84 ? 57.153 -44.363 -107.797 1.00 41.25 84 ASN A O 1
ATOM 660 N N . HIS A 1 85 ? 56.689 -42.928 -106.138 1.00 42.69 85 HIS A N 1
ATOM 661 C CA . HIS A 1 85 ? 57.973 -42.225 -106.197 1.00 42.69 85 HIS A CA 1
ATOM 662 C C . HIS A 1 85 ? 59.034 -42.883 -105.300 1.00 42.69 85 HIS A C 1
ATOM 664 O O . HIS A 1 85 ? 60.208 -42.883 -105.660 1.00 42.69 85 HIS A O 1
ATOM 670 N N . LEU A 1 86 ? 58.621 -43.490 -104.180 1.00 39.41 86 LEU A N 1
ATOM 671 C CA . LEU A 1 86 ? 59.495 -44.256 -103.286 1.00 39.41 86 LEU A CA 1
ATOM 672 C C . LEU A 1 86 ? 59.817 -45.658 -103.838 1.00 39.41 86 LEU A C 1
ATOM 674 O O . LEU A 1 86 ? 60.956 -46.094 -103.713 1.00 39.41 86 LEU A O 1
ATOM 678 N N . ASP A 1 87 ? 58.891 -46.297 -104.564 1.00 37.25 87 ASP A N 1
ATOM 679 C CA . ASP A 1 87 ? 59.105 -47.604 -105.219 1.00 37.25 87 ASP A CA 1
ATOM 680 C C . ASP A 1 87 ? 60.040 -47.543 -106.456 1.00 37.25 87 ASP A C 1
ATOM 682 O O . ASP A 1 87 ? 60.323 -48.564 -107.077 1.00 37.25 87 ASP A O 1
ATOM 686 N N . ARG A 1 88 ? 60.538 -46.358 -106.848 1.00 38.62 88 ARG A N 1
ATOM 687 C CA . ARG A 1 88 ? 61.418 -46.159 -108.025 1.00 38.62 88 ARG A CA 1
ATOM 688 C C . ARG A 1 88 ? 62.876 -45.824 -107.690 1.00 38.62 88 ARG A C 1
ATOM 690 O O . ARG A 1 88 ? 63.636 -45.495 -108.600 1.00 38.62 88 ARG A O 1
ATOM 697 N N . VAL A 1 89 ? 63.269 -45.890 -106.417 1.00 37.19 89 VAL A N 1
ATOM 698 C CA . VAL A 1 89 ? 64.630 -45.539 -105.964 1.00 37.19 89 VAL A CA 1
ATOM 699 C C . VAL A 1 89 ? 65.497 -46.761 -105.623 1.00 37.19 89 VAL A C 1
ATOM 701 O O . VAL A 1 89 ? 66.695 -46.588 -105.443 1.00 37.19 89 VAL A O 1
ATOM 704 N N . ASP A 1 90 ? 64.979 -47.991 -105.683 1.00 31.59 90 ASP A N 1
ATOM 705 C CA . ASP A 1 90 ? 65.815 -49.195 -105.567 1.00 31.59 90 ASP A CA 1
ATOM 706 C C . ASP A 1 90 ? 65.617 -50.164 -106.742 1.00 31.59 90 ASP A C 1
ATOM 708 O O . ASP A 1 90 ? 64.504 -50.560 -107.073 1.00 31.59 90 ASP A O 1
ATOM 712 N N . HIS A 1 91 ? 66.753 -50.541 -107.340 1.00 29.98 91 HIS A N 1
ATOM 713 C CA . HIS A 1 91 ? 66.981 -51.523 -108.414 1.00 29.98 91 HIS A CA 1
ATOM 714 C C . HIS A 1 91 ? 67.006 -51.017 -109.869 1.00 29.98 91 HIS A C 1
ATOM 716 O O . HIS A 1 91 ? 66.095 -51.177 -110.679 1.00 29.98 91 HIS A O 1
ATOM 722 N N . THR A 1 92 ? 68.188 -50.525 -110.244 1.00 29.73 92 THR A N 1
ATOM 723 C CA . THR A 1 92 ? 68.753 -50.615 -111.595 1.00 29.73 92 THR A CA 1
ATOM 724 C C . THR A 1 92 ? 69.083 -52.071 -111.955 1.00 29.73 92 THR A C 1
ATOM 726 O O . THR A 1 92 ? 69.954 -52.646 -111.312 1.00 29.73 92 THR A O 1
ATOM 729 N N . THR A 1 93 ? 68.445 -52.666 -112.972 1.00 28.39 93 THR A N 1
ATOM 730 C CA . THR A 1 93 ? 69.043 -53.137 -114.256 1.00 28.39 93 THR A CA 1
ATOM 731 C C . THR A 1 93 ? 68.127 -54.110 -115.031 1.00 28.39 93 THR A C 1
ATOM 733 O O . THR A 1 93 ? 67.773 -55.179 -114.559 1.00 28.39 93 THR A O 1
ATOM 736 N N . THR A 1 94 ? 67.791 -53.689 -116.257 1.00 28.03 94 THR A N 1
ATOM 737 C CA . THR A 1 94 ? 67.808 -54.429 -117.539 1.00 28.03 94 THR A CA 1
ATOM 738 C C . THR A 1 94 ? 67.159 -55.820 -117.651 1.00 28.03 94 THR A C 1
ATOM 740 O O . THR A 1 94 ? 67.753 -56.799 -117.231 1.00 28.03 94 THR A O 1
ATOM 743 N N . THR A 1 95 ? 66.055 -55.940 -118.412 1.00 27.02 95 THR A N 1
ATOM 744 C CA . THR A 1 95 ? 65.942 -56.788 -119.633 1.00 27.02 95 THR A CA 1
ATOM 745 C C . THR A 1 95 ? 64.729 -56.337 -120.479 1.00 27.02 95 THR A C 1
ATOM 747 O O . THR A 1 95 ? 63.650 -56.087 -119.950 1.00 27.02 95 THR A O 1
ATOM 750 N N . GLN A 1 96 ? 64.934 -56.182 -121.793 1.00 27.33 96 GLN A N 1
ATOM 751 C CA . GLN A 1 96 ? 63.936 -55.870 -122.832 1.00 27.33 96 GLN A CA 1
ATOM 752 C C . GLN A 1 96 ? 63.061 -57.091 -123.184 1.00 27.33 96 GLN A C 1
ATOM 754 O O . GLN A 1 96 ? 63.562 -58.207 -123.131 1.00 27.33 96 GLN A O 1
ATOM 759 N N . VAL A 1 97 ? 61.819 -56.865 -123.654 1.00 24.34 97 VAL A N 1
ATOM 760 C CA . VAL A 1 97 ? 61.310 -57.219 -125.011 1.00 24.34 97 VAL A CA 1
ATOM 761 C C . VAL A 1 97 ? 59.816 -56.819 -125.167 1.00 24.34 97 VAL A C 1
ATOM 763 O O . VAL A 1 97 ? 58.960 -57.233 -124.396 1.00 24.34 97 VAL A O 1
ATOM 766 N N . CYS A 1 98 ? 59.580 -55.974 -126.185 1.00 24.50 98 CYS A N 1
ATOM 767 C CA . CYS A 1 98 ? 58.434 -55.753 -127.102 1.00 24.50 98 CYS A CA 1
ATOM 768 C C . CYS A 1 98 ? 56.944 -55.685 -126.656 1.00 24.50 98 CYS A C 1
ATOM 770 O O . CYS A 1 98 ? 56.313 -56.715 -126.474 1.00 24.50 98 CYS A O 1
ATOM 772 N N . MET A 1 99 ? 56.401 -54.441 -126.658 1.00 22.47 99 MET A N 1
ATOM 773 C CA . MET A 1 99 ? 55.347 -53.817 -127.533 1.00 22.47 99 MET A CA 1
ATOM 774 C C . MET A 1 99 ? 54.025 -54.564 -127.880 1.00 22.47 99 MET A C 1
ATOM 776 O O . MET A 1 99 ? 54.066 -55.788 -127.917 1.00 22.47 99 MET A O 1
ATOM 780 N N . PRO A 1 100 ? 52.889 -53.889 -128.269 1.00 39.28 100 PRO A N 1
ATOM 781 C CA . PRO A 1 100 ? 52.813 -52.610 -129.027 1.00 39.28 100 PRO A CA 1
ATOM 782 C C . PRO A 1 100 ? 51.635 -51.600 -128.784 1.00 39.28 100 PRO A C 1
ATOM 784 O O . PRO A 1 100 ? 50.571 -51.951 -128.293 1.00 39.28 100 PRO A O 1
ATOM 787 N N . LEU A 1 101 ? 51.858 -50.374 -129.313 1.00 27.22 101 LEU A N 1
ATOM 788 C CA . LEU A 1 101 ? 50.949 -49.452 -130.061 1.00 27.22 101 LEU A CA 1
ATOM 789 C C . LEU A 1 101 ? 49.782 -48.722 -129.328 1.00 27.22 101 LEU A C 1
ATOM 791 O O . LEU A 1 101 ? 48.826 -49.362 -128.919 1.00 27.22 101 LEU A O 1
ATOM 795 N N . TYR A 1 102 ? 49.864 -47.397 -129.046 1.00 25.88 102 TYR A N 1
ATOM 796 C CA . TYR A 1 102 ? 49.649 -46.173 -129.899 1.00 25.88 102 TYR A CA 1
ATOM 797 C C . TYR A 1 102 ? 48.169 -45.650 -129.829 1.00 25.88 102 TYR A C 1
ATOM 799 O O . TYR A 1 102 ? 47.300 -46.452 -129.507 1.00 25.88 102 TYR A O 1
ATOM 807 N N . PRO A 1 103 ? 47.787 -44.414 -130.250 1.00 42.06 103 PRO A N 1
ATOM 808 C CA . PRO A 1 103 ? 48.423 -43.082 -130.097 1.00 42.06 103 PRO A CA 1
ATOM 809 C C . PRO A 1 103 ? 47.466 -41.839 -130.128 1.00 42.06 103 PRO A C 1
ATOM 811 O O . PRO A 1 103 ? 46.262 -41.966 -130.299 1.00 42.06 103 PRO A O 1
ATOM 814 N N . ASP A 1 104 ? 48.084 -40.645 -130.060 1.00 29.86 104 ASP A N 1
ATOM 815 C CA . ASP A 1 104 ? 47.780 -39.373 -130.765 1.00 29.86 104 ASP A CA 1
ATOM 816 C C . ASP A 1 104 ? 46.424 -38.648 -130.618 1.00 29.86 104 ASP A C 1
ATOM 818 O O . ASP A 1 104 ? 45.373 -39.145 -130.993 1.00 29.86 104 ASP A O 1
ATOM 822 N N . ALA A 1 105 ? 46.471 -37.351 -130.279 1.00 25.30 105 ALA A N 1
ATOM 823 C CA . ALA A 1 105 ? 46.510 -36.272 -131.283 1.00 25.30 105 ALA A CA 1
ATOM 824 C C . ALA A 1 105 ? 46.385 -34.876 -130.636 1.00 25.30 105 ALA A C 1
ATOM 826 O O . ALA A 1 105 ? 45.714 -34.673 -129.629 1.00 25.30 105 ALA A O 1
ATOM 827 N N . ARG A 1 106 ? 47.061 -33.903 -131.255 1.00 30.88 106 ARG A N 1
ATOM 828 C CA . ARG A 1 106 ? 47.018 -32.466 -130.960 1.00 30.88 106 ARG A CA 1
ATOM 829 C C . ARG A 1 106 ? 45.835 -31.799 -131.672 1.00 30.88 106 ARG A C 1
ATOM 831 O O . ARG A 1 106 ? 45.754 -31.917 -132.888 1.00 30.88 106 ARG A O 1
ATOM 838 N N . THR A 1 107 ? 45.086 -30.960 -130.962 1.00 30.67 107 THR A N 1
ATOM 839 C CA . THR A 1 107 ? 44.348 -29.775 -131.461 1.00 30.67 107 THR A CA 1
ATOM 840 C C . THR A 1 107 ? 44.283 -28.806 -130.273 1.00 30.67 107 THR A C 1
ATOM 842 O O . THR A 1 107 ? 43.895 -29.206 -129.185 1.00 30.67 107 THR A O 1
ATOM 845 N N . ARG A 1 108 ? 44.915 -27.627 -130.297 1.00 32.78 108 ARG A N 1
ATOM 846 C CA . ARG A 1 108 ? 44.452 -26.383 -130.935 1.00 32.78 108 ARG A CA 1
ATOM 847 C C . ARG A 1 108 ? 42.970 -26.078 -130.675 1.00 32.78 108 ARG A C 1
ATOM 849 O O . ARG A 1 108 ? 42.236 -25.896 -131.628 1.00 32.78 108 ARG A O 1
ATOM 856 N N . ASP A 1 109 ? 42.615 -26.000 -129.395 1.00 30.11 109 ASP A N 1
ATOM 857 C CA . ASP A 1 109 ? 41.554 -25.135 -128.854 1.00 30.11 109 ASP A CA 1
ATOM 858 C C . ASP A 1 109 ? 42.068 -24.483 -127.554 1.00 30.11 109 ASP A C 1
ATOM 860 O O . ASP A 1 109 ? 41.513 -24.607 -126.467 1.00 30.11 109 ASP A O 1
ATOM 864 N N . ASP A 1 110 ? 43.206 -23.797 -127.680 1.00 31.66 110 ASP A N 1
ATOM 865 C CA . ASP A 1 110 ? 43.606 -22.731 -126.764 1.00 31.66 110 ASP A CA 1
ATOM 866 C C . ASP A 1 110 ? 42.927 -21.450 -127.250 1.00 31.66 110 ASP A C 1
ATOM 868 O O . ASP A 1 110 ? 43.415 -20.865 -128.216 1.00 31.66 110 ASP A O 1
ATOM 872 N N . LEU A 1 111 ? 41.817 -21.022 -126.630 1.00 34.28 111 LEU A N 1
ATOM 873 C CA . LEU A 1 111 ? 41.364 -19.617 -126.675 1.00 34.28 111 LEU A CA 1
ATOM 874 C C . LEU A 1 111 ? 40.228 -19.237 -125.697 1.00 34.28 111 LEU A C 1
ATOM 876 O O . LEU A 1 111 ? 39.567 -18.229 -125.922 1.00 34.28 111 LEU A O 1
ATOM 880 N N . GLU A 1 112 ? 40.026 -19.941 -124.575 1.00 36.44 112 GLU A N 1
ATOM 881 C CA . GLU A 1 112 ? 38.983 -19.546 -123.595 1.00 36.44 112 GLU A CA 1
ATOM 882 C C . GLU A 1 112 ? 39.457 -19.237 -122.165 1.00 36.44 112 GLU A C 1
ATOM 884 O O . GLU A 1 112 ? 38.641 -18.991 -121.284 1.00 36.44 112 GLU A O 1
ATOM 889 N N . TYR A 1 113 ? 40.768 -19.102 -121.930 1.00 38.91 113 TYR A N 1
ATOM 890 C CA . TYR A 1 113 ? 41.304 -18.662 -120.623 1.00 38.91 113 TYR A CA 1
ATOM 891 C C . TYR A 1 113 ? 42.230 -17.431 -120.677 1.00 38.91 113 TYR A C 1
ATOM 893 O O . TYR A 1 113 ? 42.962 -17.121 -119.738 1.00 38.91 113 TYR A O 1
ATOM 901 N N . LEU A 1 114 ? 42.138 -16.642 -121.750 1.00 38.53 114 LEU A N 1
ATOM 902 C CA . LEU A 1 114 ? 42.815 -15.343 -121.887 1.00 38.53 114 LEU A CA 1
ATOM 903 C C . LEU A 1 114 ? 42.338 -14.198 -120.948 1.00 38.53 114 LEU A C 1
ATOM 905 O O . LEU A 1 114 ? 43.089 -13.227 -120.803 1.00 38.53 114 LEU A O 1
ATOM 909 N N . PRO A 1 115 ? 41.180 -14.254 -120.251 1.00 37.06 115 PRO A N 1
ATOM 910 C CA . PRO A 1 115 ? 40.816 -13.218 -119.274 1.00 37.06 115 PRO A CA 1
ATOM 911 C C . PRO A 1 115 ? 41.550 -13.310 -117.923 1.00 37.06 115 PRO A C 1
ATOM 913 O O . PRO A 1 115 ? 41.669 -12.303 -117.220 1.00 37.06 115 PRO A O 1
ATOM 916 N N . GLU A 1 116 ? 42.055 -14.486 -117.539 1.00 44.53 116 GLU A N 1
ATOM 917 C CA . GLU A 1 116 ? 42.584 -14.729 -116.184 1.00 44.53 116 GLU A CA 1
ATOM 918 C C . GLU A 1 116 ? 44.083 -14.430 -116.035 1.00 44.53 116 GLU A C 1
ATOM 920 O O . GLU A 1 116 ? 44.526 -14.000 -114.968 1.00 44.53 116 GLU A O 1
ATOM 925 N N . CYS A 1 117 ? 44.860 -14.509 -117.118 1.00 41.81 117 CYS A N 1
ATOM 926 C CA . CYS A 1 117 ? 46.274 -14.122 -117.104 1.00 41.81 117 CYS A CA 1
ATOM 927 C C . CYS A 1 117 ? 46.486 -12.593 -117.087 1.00 41.81 117 CYS A C 1
ATOM 929 O O . CYS A 1 117 ? 47.482 -12.127 -116.536 1.00 41.81 117 CYS A O 1
ATOM 931 N N . ARG A 1 118 ? 45.526 -11.789 -117.582 1.00 41.50 118 ARG A N 1
ATOM 932 C CA . ARG A 1 118 ? 45.593 -10.312 -117.507 1.00 41.50 118 ARG A CA 1
ATOM 933 C C . ARG A 1 118 ? 45.241 -9.744 -116.129 1.00 41.50 118 ARG A C 1
ATOM 935 O O . ARG A 1 118 ? 45.741 -8.679 -115.782 1.00 41.50 118 ARG A O 1
ATOM 942 N N . ARG A 1 119 ? 44.439 -10.441 -115.310 1.00 40.78 119 ARG A N 1
ATOM 943 C CA . ARG A 1 119 ? 44.109 -9.985 -113.939 1.00 40.78 119 ARG A CA 1
ATOM 944 C C . ARG A 1 119 ? 45.281 -10.077 -112.959 1.00 40.78 119 ARG A C 1
ATOM 946 O O . ARG A 1 119 ? 45.237 -9.420 -111.926 1.00 40.78 119 ARG A O 1
ATOM 953 N N . ASN A 1 120 ? 46.323 -10.840 -113.292 1.00 38.16 120 ASN A N 1
ATOM 954 C CA . ASN A 1 120 ? 47.473 -11.088 -112.418 1.00 38.16 120 ASN A CA 1
ATOM 955 C C . ASN A 1 120 ? 48.792 -10.469 -112.923 1.00 38.16 120 ASN A C 1
ATOM 957 O O . ASN A 1 120 ? 49.855 -10.809 -112.412 1.00 38.16 120 ASN A O 1
ATOM 961 N N . GLY A 1 121 ? 48.735 -9.543 -113.888 1.00 41.34 121 GLY A N 1
ATOM 962 C CA . GLY A 1 121 ? 49.866 -8.669 -114.232 1.00 41.34 121 GLY A CA 1
ATOM 963 C C . GLY A 1 121 ? 51.034 -9.316 -114.986 1.00 41.34 121 GLY A C 1
ATOM 964 O O . GLY A 1 121 ? 52.126 -8.760 -114.964 1.00 41.34 121 GLY A O 1
ATOM 965 N N . LEU A 1 122 ? 50.832 -10.458 -115.649 1.00 38.91 122 LEU A N 1
ATOM 966 C CA . LEU A 1 122 ? 51.854 -11.093 -116.491 1.00 38.91 122 LEU A CA 1
ATOM 967 C C . LEU A 1 122 ? 51.769 -10.558 -117.924 1.00 38.91 122 LEU A C 1
ATOM 969 O O . LEU A 1 122 ? 50.686 -10.532 -118.515 1.00 38.91 122 LEU A O 1
ATOM 973 N N . THR A 1 123 ? 52.900 -10.128 -118.483 1.00 47.78 123 THR A N 1
ATOM 974 C CA . THR A 1 123 ? 52.967 -9.643 -119.865 1.00 47.78 123 THR A CA 1
ATOM 975 C C . THR A 1 123 ? 53.254 -10.788 -120.835 1.00 47.78 123 THR A C 1
ATOM 977 O O . THR A 1 123 ? 53.837 -11.811 -120.480 1.00 47.78 123 THR A O 1
ATOM 980 N N . GLU A 1 124 ? 52.877 -10.614 -122.100 1.00 41.47 124 GLU A N 1
ATOM 981 C CA . GLU A 1 124 ? 53.172 -11.567 -123.181 1.00 41.47 124 GLU A CA 1
ATOM 982 C C . GLU A 1 124 ? 54.696 -11.763 -123.387 1.00 41.47 124 GLU A C 1
ATOM 984 O O . GLU A 1 124 ? 55.143 -12.815 -123.840 1.00 41.47 124 GLU A O 1
ATOM 989 N N . ALA A 1 125 ? 55.511 -10.797 -122.940 1.00 42.09 125 ALA A N 1
ATOM 990 C CA . ALA A 1 125 ? 56.971 -10.872 -122.918 1.00 42.09 125 ALA A CA 1
ATOM 991 C C . ALA A 1 125 ? 57.533 -11.799 -121.814 1.00 42.09 125 ALA A C 1
ATOM 993 O O . ALA A 1 125 ? 58.611 -12.370 -121.987 1.00 42.09 125 ALA A O 1
ATOM 994 N N . ASP A 1 126 ? 56.800 -12.015 -120.714 1.00 43.50 126 ASP A N 1
ATOM 995 C CA . ASP A 1 126 ? 57.217 -12.900 -119.614 1.00 43.50 126 ASP A CA 1
ATOM 996 C C . ASP A 1 126 ? 57.054 -14.387 -119.971 1.00 43.50 126 ASP A C 1
ATOM 998 O O . ASP A 1 126 ? 57.802 -15.240 -119.492 1.00 43.50 126 ASP A O 1
ATOM 1002 N N . LEU A 1 127 ? 56.112 -14.707 -120.864 1.00 41.59 127 LEU A N 1
ATOM 1003 C CA . LEU A 1 127 ? 55.870 -16.074 -121.341 1.00 41.59 127 LEU A CA 1
ATOM 1004 C C . LEU A 1 127 ? 56.827 -16.487 -122.471 1.00 41.59 127 LEU A C 1
ATOM 1006 O O . LEU A 1 127 ? 57.151 -17.668 -122.601 1.00 41.59 127 LEU A O 1
ATOM 1010 N N . LEU A 1 128 ? 57.347 -15.529 -123.244 1.00 41.12 128 LEU A N 1
ATOM 1011 C CA . LEU A 1 128 ? 58.308 -15.792 -124.323 1.00 41.12 128 LEU A CA 1
ATOM 1012 C C . LEU A 1 128 ? 59.755 -15.989 -123.829 1.00 41.12 128 LEU A C 1
ATOM 1014 O O . LEU A 1 128 ? 60.540 -16.655 -124.503 1.00 41.12 128 LEU A O 1
ATOM 1018 N N . ASN A 1 129 ? 60.106 -15.521 -122.626 1.00 40.34 129 ASN A N 1
ATOM 1019 C CA . ASN A 1 129 ? 61.452 -15.690 -122.053 1.00 40.34 129 ASN A CA 1
ATOM 1020 C C . ASN A 1 129 ? 61.715 -17.057 -121.387 1.00 40.34 129 ASN A C 1
ATOM 1022 O O . ASN A 1 129 ? 62.833 -17.330 -120.954 1.00 40.34 129 ASN A O 1
ATOM 1026 N N . ILE A 1 130 ? 60.731 -17.960 -121.347 1.00 36.12 130 ILE A N 1
ATOM 1027 C CA . ILE A 1 130 ? 60.883 -19.312 -120.769 1.00 36.12 130 ILE A CA 1
ATOM 1028 C C . ILE A 1 130 ? 61.359 -20.338 -121.829 1.00 36.12 130 ILE A C 1
ATOM 1030 O O . ILE A 1 130 ? 61.748 -21.460 -121.506 1.00 36.12 130 ILE A O 1
ATOM 1034 N N . GLY A 1 131 ? 61.420 -19.946 -123.108 1.00 34.56 131 GLY A N 1
ATOM 1035 C CA . GLY A 1 131 ? 61.797 -20.820 -124.227 1.00 34.56 131 GLY A CA 1
ATOM 1036 C C . GLY A 1 131 ? 63.299 -21.027 -124.475 1.00 34.56 131 GLY A C 1
ATOM 1037 O O . GLY A 1 131 ? 63.652 -21.854 -125.316 1.00 34.56 131 GLY A O 1
ATOM 1038 N N . ALA A 1 132 ? 64.202 -20.333 -123.776 1.00 31.81 132 ALA A N 1
ATOM 1039 C CA . ALA A 1 132 ? 65.628 -20.337 -124.121 1.00 31.81 132 ALA A CA 1
ATOM 1040 C C . ALA A 1 132 ? 66.567 -20.504 -122.913 1.00 31.81 132 ALA A C 1
ATOM 1042 O O . ALA A 1 132 ? 67.362 -19.628 -122.605 1.00 31.81 132 ALA A O 1
ATOM 1043 N N . SER A 1 133 ? 66.532 -21.666 -122.252 1.00 29.27 133 SER A N 1
ATOM 1044 C CA . SER A 1 133 ? 67.711 -22.211 -121.554 1.00 29.27 133 SER A CA 1
ATOM 1045 C C . SER A 1 133 ? 67.520 -23.700 -121.254 1.00 29.27 133 SER A C 1
ATOM 1047 O O . SER A 1 133 ? 67.029 -24.112 -120.204 1.00 29.27 133 SER A O 1
ATOM 1049 N N . ARG A 1 134 ? 67.899 -24.548 -122.215 1.00 31.47 134 ARG A N 1
ATOM 1050 C CA . ARG A 1 134 ? 68.111 -25.980 -121.980 1.00 31.47 134 ARG A CA 1
ATOM 1051 C C . ARG A 1 134 ? 69.494 -26.171 -121.364 1.00 31.47 134 ARG A C 1
ATOM 1053 O O . ARG A 1 134 ? 70.481 -26.174 -122.092 1.00 31.47 134 ARG A O 1
ATOM 1060 N N . LYS A 1 135 ? 69.556 -26.453 -120.064 1.00 31.45 135 LYS A N 1
ATOM 1061 C CA . LYS A 1 135 ? 70.540 -27.385 -119.489 1.00 31.45 135 LYS A CA 1
ATOM 1062 C C . LYS A 1 135 ? 70.044 -27.884 -118.135 1.00 31.45 135 LYS A C 1
ATOM 1064 O O . LYS A 1 135 ? 69.732 -27.110 -117.242 1.00 31.45 135 LYS A O 1
ATOM 1069 N N . ARG A 1 136 ? 69.930 -29.209 -118.041 1.00 36.34 136 ARG A N 1
ATOM 1070 C CA . ARG A 1 136 ? 69.498 -29.957 -116.860 1.00 36.34 136 ARG A CA 1
ATOM 1071 C C . ARG A 1 136 ? 70.472 -29.730 -115.703 1.00 36.34 136 ARG A C 1
ATOM 1073 O O . ARG A 1 136 ? 71.650 -30.048 -115.840 1.00 36.34 136 ARG A O 1
ATOM 1080 N N . SER A 1 137 ? 69.945 -29.341 -114.551 1.00 28.84 137 SER A N 1
ATOM 1081 C CA . SER A 1 137 ? 70.441 -29.798 -113.257 1.00 28.84 137 SER A CA 1
ATOM 1082 C C . SER A 1 137 ? 69.245 -30.198 -112.391 1.00 28.84 137 SER A C 1
ATOM 1084 O O . SER A 1 137 ? 68.190 -29.570 -112.377 1.00 28.84 137 SER A O 1
ATOM 1086 N N . SER A 1 138 ? 69.403 -31.357 -111.768 1.00 42.56 138 SER A N 1
ATOM 1087 C CA . SER A 1 138 ? 68.509 -32.007 -110.818 1.00 42.56 138 SER A CA 1
ATOM 1088 C C . SER A 1 138 ? 68.060 -31.055 -109.706 1.00 42.56 138 SER A C 1
ATOM 1090 O O . SER A 1 138 ? 68.918 -30.521 -109.005 1.00 42.56 138 SER A O 1
ATOM 1092 N N . GLY A 1 139 ? 66.749 -30.901 -109.492 1.00 42.16 139 GLY A N 1
ATOM 1093 C CA . GLY A 1 139 ? 66.255 -30.250 -108.271 1.00 42.16 139 GLY A CA 1
ATOM 1094 C C . GLY A 1 139 ? 64.887 -29.568 -108.303 1.00 42.16 139 GLY A C 1
ATOM 1095 O O . GLY A 1 139 ? 64.469 -29.092 -107.259 1.00 42.16 139 GLY A O 1
ATOM 1096 N N . GLN A 1 140 ? 64.164 -29.509 -109.426 1.00 37.91 140 GLN A N 1
ATOM 1097 C CA . GLN A 1 140 ? 62.868 -28.815 -109.459 1.00 37.91 140 GLN A CA 1
ATOM 1098 C C . GLN A 1 140 ? 61.686 -29.761 -109.214 1.00 37.91 140 GLN A C 1
ATOM 1100 O O . GLN A 1 140 ? 61.451 -30.702 -109.975 1.00 37.91 140 GLN A O 1
ATOM 1105 N N . MET A 1 141 ? 60.919 -29.475 -108.157 1.00 38.03 141 MET A N 1
ATOM 1106 C CA . MET A 1 141 ? 59.556 -29.976 -107.963 1.00 38.03 141 MET A CA 1
ATOM 1107 C C . MET A 1 141 ? 58.736 -29.730 -109.238 1.00 38.03 141 MET A C 1
ATOM 1109 O O . MET A 1 141 ? 58.694 -28.608 -109.740 1.00 38.03 141 MET A O 1
ATOM 1113 N N . SER A 1 142 ? 58.054 -30.755 -109.757 1.00 45.75 142 SER A N 1
ATOM 1114 C CA . SER A 1 142 ? 57.163 -30.585 -110.909 1.00 45.75 142 SER A CA 1
ATOM 1115 C C . SER A 1 142 ? 56.100 -29.529 -110.596 1.00 45.75 142 SER A C 1
ATOM 1117 O O . SER A 1 142 ? 55.451 -29.619 -109.552 1.00 45.75 142 SER A O 1
ATOM 1119 N N . LEU A 1 143 ? 55.876 -28.588 -111.518 1.00 42.09 143 LEU A N 1
ATOM 1120 C CA . LEU A 1 143 ? 54.819 -27.565 -111.478 1.00 42.09 143 LEU A CA 1
ATOM 1121 C C . LEU A 1 143 ? 53.447 -28.130 -111.039 1.00 42.09 143 LEU A C 1
ATOM 1123 O O . LEU A 1 143 ? 52.698 -27.456 -110.340 1.00 42.09 143 LEU A O 1
ATOM 1127 N N . GLY A 1 144 ? 53.172 -29.405 -111.345 1.00 43.53 144 GLY A N 1
ATOM 1128 C CA . GLY A 1 144 ? 51.983 -30.136 -110.894 1.00 43.53 144 GLY A CA 1
ATOM 1129 C C . GLY A 1 144 ? 51.836 -30.289 -109.372 1.00 43.53 144 GLY A C 1
ATOM 1130 O O . GLY A 1 144 ? 50.726 -30.181 -108.874 1.00 43.53 144 GLY A O 1
ATOM 1131 N N . LEU A 1 145 ? 52.920 -30.453 -108.601 1.00 45.34 145 LEU A N 1
ATOM 1132 C CA . LEU A 1 145 ? 52.840 -30.543 -107.132 1.00 45.34 145 LEU A CA 1
ATOM 1133 C C . LEU A 1 145 ? 52.523 -29.171 -106.510 1.00 45.34 145 LEU A C 1
ATOM 1135 O O . LEU A 1 145 ? 51.787 -29.084 -105.534 1.00 45.34 145 LEU A O 1
ATOM 1139 N N . LEU A 1 146 ? 53.033 -28.092 -107.110 1.00 45.28 146 LEU A N 1
ATOM 1140 C CA . LEU A 1 146 ? 52.732 -26.710 -106.720 1.00 45.28 146 LEU A CA 1
ATOM 1141 C C . LEU A 1 146 ? 51.276 -26.335 -107.031 1.00 45.28 146 LEU A C 1
ATOM 1143 O O . LEU A 1 146 ? 50.628 -25.688 -106.209 1.00 45.28 146 LEU A O 1
ATOM 1147 N N . MET A 1 147 ? 50.746 -26.784 -108.173 1.00 44.38 147 MET A N 1
ATOM 1148 C CA . MET A 1 147 ? 49.336 -26.604 -108.529 1.00 44.38 147 MET A CA 1
ATOM 1149 C C . MET A 1 147 ? 48.402 -27.420 -107.630 1.00 44.38 147 MET A C 1
ATOM 1151 O O . MET A 1 147 ? 47.373 -26.896 -107.213 1.00 44.38 147 MET A O 1
ATOM 1155 N N . GLU A 1 148 ? 48.779 -28.639 -107.240 1.00 48.34 148 GLU A N 1
ATOM 1156 C CA . GLU A 1 148 ? 47.942 -29.462 -106.360 1.00 48.34 148 GLU A CA 1
ATOM 1157 C C . GLU A 1 148 ? 47.966 -28.978 -104.907 1.00 48.34 148 GLU A C 1
ATOM 1159 O O . GLU A 1 148 ? 46.933 -28.997 -104.245 1.00 48.34 148 GLU A O 1
ATOM 1164 N N . VAL A 1 149 ? 49.094 -28.434 -104.433 1.00 48.97 149 VAL A N 1
ATOM 1165 C CA . VAL A 1 149 ? 49.167 -27.700 -103.158 1.00 48.97 149 VAL A CA 1
ATOM 1166 C C . VAL A 1 149 ? 48.294 -26.442 -103.202 1.00 48.97 149 VAL A C 1
ATOM 1168 O O . VAL A 1 149 ? 47.595 -26.151 -102.233 1.00 48.97 149 VAL A O 1
ATOM 1171 N N . HIS A 1 150 ? 48.274 -25.719 -104.325 1.00 49.09 150 HIS A N 1
ATOM 1172 C CA . HIS A 1 150 ? 47.432 -24.533 -104.484 1.00 49.09 150 HIS A CA 1
ATOM 1173 C C . HIS A 1 150 ? 45.936 -24.889 -104.509 1.00 49.09 150 HIS A C 1
ATOM 1175 O O . HIS A 1 150 ? 45.150 -24.278 -103.789 1.00 49.09 150 HIS A O 1
ATOM 1181 N N . ARG A 1 151 ? 45.566 -25.949 -105.236 1.00 53.41 151 ARG A N 1
ATOM 1182 C CA . ARG A 1 151 ? 44.202 -26.494 -105.305 1.00 53.41 151 ARG A CA 1
ATOM 1183 C C . ARG A 1 151 ? 43.748 -27.083 -103.959 1.00 53.41 151 ARG A C 1
ATOM 1185 O O . ARG A 1 151 ? 42.567 -27.015 -103.628 1.00 53.41 151 ARG A O 1
ATOM 1192 N N . TYR A 1 152 ? 44.672 -27.617 -103.154 1.00 53.12 152 TYR A N 1
ATOM 1193 C CA . TYR A 1 152 ? 44.405 -28.071 -101.784 1.00 53.12 152 TYR A CA 1
ATOM 1194 C C . TYR A 1 152 ? 44.172 -26.888 -100.828 1.00 53.12 152 TYR A C 1
ATOM 1196 O O . TYR A 1 152 ? 43.261 -26.944 -100.008 1.00 53.12 152 TYR A O 1
ATOM 1204 N N . LEU A 1 153 ? 44.926 -25.790 -100.957 1.00 51.84 153 LEU A N 1
ATOM 1205 C CA . LEU A 1 153 ? 44.732 -24.579 -100.144 1.00 51.84 153 LEU A CA 1
ATOM 1206 C C . LEU A 1 153 ? 43.422 -23.840 -100.469 1.00 51.84 153 LEU A C 1
ATOM 1208 O O . LEU A 1 153 ? 42.773 -23.358 -99.545 1.00 51.84 153 LEU A O 1
ATOM 1212 N N . ASP A 1 154 ? 42.982 -23.834 -101.731 1.00 52.53 154 ASP A N 1
ATOM 1213 C CA . ASP A 1 154 ? 41.701 -23.226 -102.135 1.00 52.53 154 ASP A CA 1
ATOM 1214 C C . ASP A 1 154 ? 40.466 -24.032 -101.686 1.00 52.53 154 ASP A C 1
ATOM 1216 O O . ASP A 1 154 ? 39.374 -23.480 -101.546 1.00 52.53 154 ASP A O 1
ATOM 1220 N N . LYS A 1 155 ? 40.612 -25.341 -101.424 1.00 48.53 155 LYS A N 1
ATOM 1221 C CA . LYS A 1 155 ? 39.484 -26.233 -101.095 1.00 48.53 155 LYS A CA 1
ATOM 1222 C C . LYS A 1 155 ? 39.126 -26.273 -99.600 1.00 48.53 155 LYS A C 1
ATOM 1224 O O . LYS A 1 155 ? 38.024 -26.702 -99.258 1.00 48.53 155 LYS A O 1
ATOM 1229 N N . TYR A 1 156 ? 40.007 -25.839 -98.691 1.00 51.66 156 TYR A N 1
ATOM 1230 C CA . TYR A 1 156 ? 39.781 -25.949 -97.241 1.00 51.66 156 TYR A CA 1
ATOM 1231 C C . TYR A 1 156 ? 39.514 -24.602 -96.557 1.00 51.66 156 TYR A C 1
ATOM 1233 O O . TYR A 1 156 ? 40.396 -23.773 -96.380 1.00 51.66 156 TYR A O 1
ATOM 1241 N N . SER A 1 157 ? 38.303 -24.453 -96.019 1.00 50.38 157 SER A N 1
ATOM 1242 C CA . SER A 1 157 ? 37.825 -23.290 -95.251 1.00 50.38 157 SER A CA 1
ATOM 1243 C C . SER A 1 157 ? 38.289 -23.243 -93.780 1.00 50.38 157 SER A C 1
ATOM 1245 O O . SER A 1 157 ? 37.833 -22.398 -93.006 1.00 50.38 157 SER A O 1
ATOM 1247 N N . SER A 1 158 ? 39.182 -24.148 -93.356 1.00 54.59 158 SER A N 1
ATOM 1248 C CA . SER A 1 158 ? 39.595 -24.312 -91.953 1.00 54.59 158 SER A CA 1
ATOM 1249 C C . SER A 1 158 ? 41.061 -23.935 -91.726 1.00 54.59 158 SER A C 1
ATOM 1251 O O . SER A 1 158 ? 41.970 -24.662 -92.125 1.00 54.59 158 SER A O 1
ATOM 1253 N N . ILE A 1 159 ? 41.279 -22.835 -90.992 1.00 54.25 159 ILE A N 1
ATOM 1254 C CA . ILE A 1 159 ? 42.606 -22.338 -90.572 1.00 54.25 159 ILE A CA 1
ATOM 1255 C C . ILE A 1 159 ? 43.447 -23.429 -89.891 1.00 54.25 159 ILE A C 1
ATOM 1257 O O . ILE A 1 159 ? 44.616 -23.577 -90.225 1.00 54.25 159 ILE A O 1
ATOM 1261 N N . ASN A 1 160 ? 42.855 -24.253 -89.017 1.00 50.59 160 ASN A N 1
ATOM 1262 C CA . ASN A 1 160 ? 43.594 -25.292 -88.286 1.00 50.59 160 ASN A CA 1
ATOM 1263 C C . ASN A 1 160 ? 44.083 -26.427 -89.205 1.00 50.59 160 ASN A C 1
ATOM 1265 O O . ASN A 1 160 ? 45.117 -27.039 -88.938 1.00 50.59 160 ASN A O 1
ATOM 1269 N N . LYS A 1 161 ? 43.353 -26.720 -90.293 1.00 52.19 161 LYS A N 1
ATOM 1270 C CA . LYS A 1 161 ? 43.767 -27.719 -91.293 1.00 52.19 161 LYS A CA 1
ATOM 1271 C C . LYS A 1 161 ? 44.881 -27.174 -92.188 1.00 52.19 161 LYS A C 1
ATOM 1273 O O . LYS A 1 161 ? 45.807 -27.916 -92.497 1.00 52.19 161 LYS A O 1
ATOM 1278 N N . VAL A 1 162 ? 44.836 -25.884 -92.526 1.00 55.41 162 VAL A N 1
ATOM 1279 C CA . VAL A 1 162 ? 45.891 -25.199 -93.291 1.00 55.41 162 VAL A CA 1
ATOM 1280 C C . VAL A 1 162 ? 47.171 -25.023 -92.463 1.00 55.41 162 VAL A C 1
ATOM 1282 O O . VAL A 1 162 ? 48.252 -25.262 -92.987 1.00 55.41 162 VAL A O 1
ATOM 1285 N N . GLU A 1 163 ? 47.079 -24.709 -91.166 1.00 56.06 163 GLU A N 1
ATOM 1286 C CA . GLU A 1 163 ? 48.245 -24.639 -90.265 1.00 56.06 163 GLU A CA 1
ATOM 1287 C C . GLU A 1 163 ? 48.875 -26.021 -90.016 1.00 56.06 163 GLU A C 1
ATOM 1289 O O . GLU A 1 163 ? 50.098 -26.152 -90.034 1.00 56.06 163 GLU A O 1
ATOM 1294 N N . ARG A 1 164 ? 48.069 -27.087 -89.874 1.00 56.59 164 ARG A N 1
ATOM 1295 C CA . ARG A 1 164 ? 48.598 -28.466 -89.821 1.00 56.59 164 ARG A CA 1
ATOM 1296 C C . ARG A 1 164 ? 49.242 -28.889 -91.136 1.00 56.59 164 ARG A C 1
ATOM 1298 O O . ARG A 1 164 ? 50.309 -29.492 -91.112 1.00 56.59 164 ARG A O 1
ATOM 1305 N N . PHE A 1 165 ? 48.624 -28.567 -92.270 1.00 56.66 165 PHE A N 1
ATOM 1306 C CA . PHE A 1 165 ? 49.186 -28.847 -93.589 1.00 56.66 165 PHE A CA 1
ATOM 1307 C C . PHE A 1 165 ? 50.498 -28.082 -93.813 1.00 56.66 165 PHE A C 1
ATOM 1309 O O . PHE A 1 165 ? 51.470 -28.674 -94.264 1.00 56.66 165 PHE A O 1
ATOM 1316 N N . HIS A 1 166 ? 50.575 -26.812 -93.402 1.00 59.12 166 HIS A N 1
ATOM 1317 C CA . HIS A 1 166 ? 51.809 -26.019 -93.406 1.00 59.12 166 HIS A CA 1
ATOM 1318 C C . HIS A 1 166 ? 52.895 -26.643 -92.524 1.00 59.12 166 HIS A C 1
ATOM 1320 O O . HIS A 1 166 ? 54.024 -26.779 -92.980 1.00 59.12 166 HIS A O 1
ATOM 1326 N N . GLY A 1 167 ? 52.554 -27.125 -91.324 1.00 57.94 167 GLY A N 1
ATOM 1327 C CA . GLY A 1 167 ? 53.488 -27.856 -90.459 1.00 57.94 167 GLY A CA 1
ATOM 1328 C C . GLY A 1 167 ? 53.997 -29.171 -91.068 1.00 57.94 167 GLY A C 1
ATOM 1329 O O . GLY A 1 167 ? 55.184 -29.483 -90.963 1.00 57.94 167 GLY A O 1
ATOM 1330 N N . ILE A 1 168 ? 53.133 -29.924 -91.757 1.00 55.19 168 ILE A N 1
ATOM 1331 C CA . ILE A 1 168 ? 53.490 -31.178 -92.451 1.00 55.19 168 ILE A CA 1
ATOM 1332 C C . ILE A 1 168 ? 54.366 -30.897 -93.683 1.00 55.19 168 ILE A C 1
ATOM 1334 O O . ILE A 1 168 ? 55.358 -31.578 -93.921 1.00 55.19 168 ILE A O 1
ATOM 1338 N N . VAL A 1 169 ? 54.043 -29.855 -94.446 1.00 54.72 169 VAL A N 1
ATOM 1339 C CA . VAL A 1 169 ? 54.809 -29.435 -95.625 1.00 54.72 169 VAL A CA 1
ATOM 1340 C C . VAL A 1 169 ? 56.174 -28.856 -95.221 1.00 54.72 169 VAL A C 1
ATOM 1342 O O . VAL A 1 169 ? 57.185 -29.210 -95.821 1.00 54.72 169 VAL A O 1
ATOM 1345 N N . CYS A 1 170 ? 56.249 -28.065 -94.145 1.00 55.69 170 CYS A N 1
ATOM 1346 C CA . CYS A 1 170 ? 57.514 -27.573 -93.591 1.00 55.69 170 CYS A CA 1
ATOM 1347 C C . CYS A 1 170 ? 58.411 -28.696 -93.052 1.00 55.69 170 CYS A C 1
ATOM 1349 O O . CYS A 1 170 ? 59.622 -28.630 -93.238 1.00 55.69 170 CYS A O 1
ATOM 1351 N N . SER A 1 171 ? 57.840 -29.744 -92.450 1.00 53.22 171 SER A N 1
ATOM 1352 C CA . SER A 1 171 ? 58.612 -30.913 -91.998 1.00 53.22 171 SER A CA 1
ATOM 1353 C C . SER A 1 171 ? 59.046 -31.831 -93.151 1.00 53.22 171 SER A C 1
ATOM 1355 O O . SER A 1 171 ? 60.107 -32.445 -93.073 1.00 53.22 171 SER A O 1
ATOM 1357 N N . LEU A 1 172 ? 58.305 -31.868 -94.265 1.00 49.78 172 LEU A N 1
ATOM 1358 C CA . LEU A 1 172 ? 58.739 -32.523 -95.508 1.00 49.78 172 LEU A CA 1
ATOM 1359 C C . LEU A 1 172 ? 59.891 -31.768 -96.203 1.00 49.78 172 LEU A C 1
ATOM 1361 O O . LEU A 1 172 ? 60.771 -32.405 -96.785 1.00 49.78 172 LEU A O 1
ATOM 1365 N N . PHE A 1 173 ? 59.954 -30.435 -96.085 1.00 57.25 173 PHE A N 1
ATOM 1366 C CA . PHE A 1 173 ? 61.039 -29.616 -96.650 1.00 57.25 173 PHE A CA 1
ATOM 1367 C C . PHE A 1 173 ? 62.403 -29.792 -95.981 1.00 57.25 173 PHE A C 1
ATOM 1369 O O . PHE A 1 173 ? 63.417 -29.408 -96.568 1.00 57.25 173 PHE A O 1
ATOM 1376 N N . GLU A 1 174 ? 62.464 -30.370 -94.784 1.00 49.38 174 GLU A N 1
ATOM 1377 C CA . GLU A 1 174 ? 63.738 -30.757 -94.168 1.00 49.38 174 GLU A CA 1
ATOM 1378 C C . GLU A 1 174 ? 64.325 -32.034 -94.793 1.00 49.38 174 GLU A C 1
ATOM 1380 O O . GLU A 1 174 ? 65.528 -32.263 -94.699 1.00 49.38 174 GLU A O 1
ATOM 1385 N N . VAL A 1 175 ? 63.506 -32.838 -95.482 1.00 44.56 175 VAL A N 1
ATOM 1386 C CA . VAL A 1 175 ? 63.906 -34.138 -96.052 1.00 44.56 175 VAL A CA 1
ATOM 1387 C C . VAL A 1 175 ? 64.220 -34.043 -97.553 1.00 44.56 175 VAL A C 1
ATOM 1389 O O . VAL A 1 175 ? 65.049 -34.791 -98.069 1.00 44.56 175 VAL A O 1
ATOM 1392 N N . THR A 1 176 ? 63.616 -33.097 -98.273 1.00 46.28 176 THR A N 1
ATOM 1393 C CA . THR A 1 176 ? 63.885 -32.845 -99.699 1.00 46.28 176 THR A CA 1
ATOM 1394 C C . THR A 1 176 ? 64.927 -31.737 -99.879 1.00 46.28 176 THR A C 1
ATOM 1396 O O . THR A 1 176 ? 64.777 -30.667 -99.292 1.00 46.28 176 THR A O 1
ATOM 1399 N N . LYS A 1 177 ? 65.956 -31.952 -100.718 1.00 47.19 177 LYS A N 1
ATOM 1400 C CA . LYS A 1 177 ? 67.020 -30.980 -101.070 1.00 47.19 177 LYS A CA 1
ATOM 1401 C C . LYS A 1 177 ? 66.490 -29.758 -101.861 1.00 47.19 177 LYS A C 1
ATOM 1403 O O . LYS A 1 177 ? 66.890 -29.542 -102.999 1.00 47.19 177 LYS A O 1
ATOM 1408 N N . MET A 1 178 ? 65.571 -28.986 -101.282 1.00 50.53 178 MET A N 1
ATOM 1409 C CA . MET A 1 178 ? 65.114 -27.690 -101.803 1.00 50.53 178 MET A CA 1
ATOM 1410 C C . MET A 1 178 ? 66.072 -26.574 -101.390 1.00 50.53 178 MET A C 1
ATOM 1412 O O . MET A 1 178 ? 66.635 -26.619 -100.294 1.00 50.53 178 MET A O 1
ATOM 1416 N N . THR A 1 179 ? 66.216 -25.557 -102.240 1.00 56.59 179 THR A N 1
ATOM 1417 C CA . THR A 1 179 ? 67.013 -24.366 -101.916 1.00 56.59 179 THR A CA 1
ATOM 1418 C C . THR A 1 179 ? 66.293 -23.487 -100.884 1.00 56.59 179 THR A C 1
ATOM 1420 O O . THR A 1 179 ? 65.060 -23.439 -100.836 1.00 56.59 179 THR A O 1
ATOM 1423 N N . ASP A 1 180 ? 67.042 -22.759 -100.051 1.00 54.78 180 ASP A N 1
ATOM 1424 C CA . ASP A 1 180 ? 66.464 -21.904 -98.999 1.00 54.78 180 ASP A CA 1
ATOM 1425 C C . ASP A 1 180 ? 65.564 -20.788 -99.560 1.00 54.78 180 ASP A C 1
ATOM 1427 O O . ASP A 1 180 ? 64.602 -20.359 -98.917 1.00 54.78 180 ASP A O 1
ATOM 1431 N N . THR A 1 181 ? 65.815 -20.360 -100.800 1.00 52.97 181 THR A N 1
ATOM 1432 C CA . THR A 1 181 ? 64.995 -19.379 -101.521 1.00 52.97 181 THR A CA 1
ATOM 1433 C C . THR A 1 181 ? 63.603 -19.927 -101.857 1.00 52.97 181 THR A C 1
ATOM 1435 O O . THR A 1 181 ? 62.604 -19.214 -101.719 1.00 52.97 181 THR A O 1
ATOM 1438 N N . GLU A 1 182 ? 63.497 -21.204 -102.232 1.00 53.78 182 GLU A N 1
ATOM 1439 C CA . GLU A 1 182 ? 62.215 -21.861 -102.515 1.00 53.78 182 GLU A CA 1
ATOM 1440 C C . GLU A 1 182 ? 61.418 -22.111 -101.228 1.00 53.78 182 GLU A C 1
ATOM 1442 O O . GLU A 1 182 ? 60.212 -21.847 -101.188 1.00 53.78 182 GLU A O 1
ATOM 1447 N N . LYS A 1 183 ? 62.100 -22.520 -100.146 1.00 56.94 183 LYS A N 1
ATOM 1448 C CA . LYS A 1 183 ? 61.485 -22.685 -98.817 1.00 56.94 183 LYS A CA 1
ATOM 1449 C C . LYS A 1 183 ? 60.901 -21.370 -98.302 1.00 56.94 183 LYS A C 1
ATOM 1451 O O . LYS A 1 183 ? 59.738 -21.330 -97.897 1.00 56.94 183 LYS A O 1
ATOM 1456 N N . ASN A 1 184 ? 61.663 -20.277 -98.381 1.00 58.25 184 ASN A N 1
ATOM 1457 C CA . ASN A 1 184 ? 61.204 -18.962 -97.932 1.00 58.25 184 ASN A CA 1
ATOM 1458 C C . ASN A 1 184 ? 60.050 -18.416 -98.780 1.00 58.25 184 ASN A C 1
ATOM 1460 O O . ASN A 1 184 ? 59.092 -17.872 -98.231 1.00 58.25 184 ASN A O 1
ATOM 1464 N N . THR A 1 185 ? 60.079 -18.603 -100.101 1.00 57.62 185 THR A N 1
ATOM 1465 C CA . THR A 1 185 ? 59.009 -18.107 -100.983 1.00 57.62 185 THR A CA 1
ATOM 1466 C C . THR A 1 185 ? 57.678 -18.812 -100.710 1.00 57.62 185 THR A C 1
ATOM 1468 O O . THR A 1 185 ? 56.630 -18.160 -100.644 1.00 57.62 185 THR A O 1
ATOM 1471 N N . MET A 1 186 ? 57.701 -20.130 -100.488 1.00 55.97 186 MET A N 1
ATOM 1472 C CA . MET A 1 186 ? 56.492 -20.875 -100.133 1.00 55.97 186 MET A CA 1
ATOM 1473 C C . MET A 1 186 ? 56.013 -20.546 -98.714 1.00 55.97 186 MET A C 1
ATOM 1475 O O . MET A 1 186 ? 54.819 -20.332 -98.507 1.00 55.97 186 MET A O 1
ATOM 1479 N N . HIS A 1 187 ? 56.934 -20.425 -97.753 1.00 59.75 187 HIS A N 1
ATOM 1480 C CA . HIS A 1 187 ? 56.605 -20.067 -96.374 1.00 59.75 187 HIS A CA 1
ATOM 1481 C C . HIS A 1 187 ? 55.935 -18.687 -96.287 1.00 59.75 187 HIS A C 1
ATOM 1483 O O . HIS A 1 187 ? 54.902 -18.544 -95.635 1.00 59.75 187 HIS A O 1
ATOM 1489 N N . VAL A 1 188 ? 56.459 -17.688 -97.006 1.00 61.12 188 VAL A N 1
ATOM 1490 C CA . VAL A 1 188 ? 55.874 -16.340 -97.067 1.00 61.12 188 VAL A CA 1
ATOM 1491 C C . VAL A 1 188 ? 54.492 -16.358 -97.722 1.00 61.12 188 VAL A C 1
ATOM 1493 O O . VAL A 1 188 ? 53.582 -15.707 -97.213 1.00 61.12 188 VAL A O 1
ATOM 1496 N N . ARG A 1 189 ? 54.289 -17.118 -98.808 1.00 57.28 189 ARG A N 1
ATOM 1497 C CA . ARG A 1 189 ? 52.981 -17.205 -99.486 1.00 57.28 189 ARG A CA 1
ATOM 1498 C C . ARG A 1 189 ? 51.915 -17.896 -98.636 1.00 57.28 189 ARG A C 1
ATOM 1500 O O . ARG A 1 189 ? 50.816 -17.363 -98.521 1.00 57.28 189 ARG A O 1
ATOM 1507 N N . VAL A 1 190 ? 52.242 -19.017 -97.988 1.00 55.09 190 VAL A N 1
ATOM 1508 C CA . VAL A 1 190 ? 51.301 -19.714 -97.091 1.00 55.09 190 VAL A CA 1
ATOM 1509 C C . VAL A 1 190 ? 50.976 -18.851 -95.871 1.00 55.09 190 VAL A C 1
ATOM 1511 O O . VAL A 1 190 ? 49.811 -18.732 -95.502 1.00 55.09 190 VAL A O 1
ATOM 1514 N N . LYS A 1 191 ? 51.971 -18.164 -95.296 1.00 59.19 191 LYS A N 1
ATOM 1515 C CA . LYS A 1 191 ? 51.756 -17.230 -94.183 1.00 59.19 191 LYS A CA 1
ATOM 1516 C C . LYS A 1 191 ? 50.837 -16.068 -94.573 1.00 59.19 191 LYS A C 1
ATOM 1518 O O . LYS A 1 191 ? 49.907 -15.760 -93.835 1.00 59.19 191 LYS A O 1
ATOM 1523 N N . ARG A 1 192 ? 51.023 -15.484 -95.764 1.00 60.25 192 ARG A N 1
ATOM 1524 C CA . ARG A 1 192 ? 50.171 -14.397 -96.283 1.00 60.25 192 ARG A CA 1
ATOM 1525 C C . ARG A 1 192 ? 48.712 -14.827 -96.441 1.00 60.25 192 ARG A C 1
ATOM 1527 O O . ARG A 1 192 ? 47.814 -14.042 -96.147 1.00 60.25 192 ARG A O 1
ATOM 1534 N N . GLU A 1 193 ? 48.482 -16.068 -96.859 1.00 55.41 193 GLU A N 1
ATOM 1535 C CA . GLU A 1 193 ? 47.134 -16.593 -97.071 1.00 55.41 193 GLU A CA 1
ATOM 1536 C C . GLU A 1 193 ? 46.453 -17.026 -95.769 1.00 55.41 193 GLU A C 1
ATOM 1538 O O . GLU A 1 193 ? 45.272 -16.745 -95.560 1.00 55.41 193 GLU A O 1
ATOM 1543 N N . VAL A 1 194 ? 47.219 -17.573 -94.821 1.00 53.78 194 VAL A N 1
ATOM 1544 C CA . VAL A 1 194 ? 46.764 -17.773 -93.437 1.00 53.78 194 VAL A CA 1
ATOM 1545 C C . VAL A 1 194 ? 46.378 -16.435 -92.795 1.00 53.78 194 VAL A C 1
ATOM 1547 O O . VAL A 1 194 ? 45.328 -16.347 -92.159 1.00 53.78 194 VAL A O 1
ATOM 1550 N N . ASP A 1 195 ? 47.154 -15.372 -93.010 1.00 59.59 195 ASP A N 1
ATOM 1551 C CA . ASP A 1 195 ? 46.851 -14.033 -92.491 1.00 59.59 195 ASP A CA 1
ATOM 1552 C C . ASP A 1 195 ? 45.626 -13.398 -93.180 1.00 59.59 195 ASP A C 1
ATOM 1554 O O . ASP A 1 195 ? 44.800 -12.760 -92.513 1.00 59.59 195 ASP A O 1
ATOM 1558 N N . ARG A 1 196 ? 45.435 -13.626 -94.490 1.00 65.12 196 ARG A N 1
ATOM 1559 C CA . ARG A 1 196 ? 44.224 -13.221 -95.232 1.00 65.12 196 ARG A CA 1
ATOM 1560 C C . ARG A 1 196 ? 42.980 -13.929 -94.693 1.00 65.12 196 ARG A C 1
ATOM 1562 O O . ARG A 1 196 ? 41.981 -13.269 -94.395 1.00 65.12 196 ARG A O 1
ATOM 1569 N N . MET A 1 197 ? 43.055 -15.243 -94.477 1.00 52.69 197 MET A N 1
ATOM 1570 C CA . MET A 1 197 ? 41.965 -16.024 -93.886 1.00 52.69 197 MET A CA 1
ATOM 1571 C C . MET A 1 197 ? 41.682 -15.627 -92.432 1.00 52.69 197 MET A C 1
ATOM 1573 O O . MET A 1 197 ? 40.516 -15.548 -92.041 1.00 52.69 197 MET A O 1
ATOM 1577 N N . LYS A 1 198 ? 42.710 -15.310 -91.631 1.00 54.81 198 LYS A N 1
ATOM 1578 C CA . LYS A 1 198 ? 42.549 -14.784 -90.262 1.00 54.81 198 LYS A CA 1
ATOM 1579 C C . LYS A 1 198 ? 41.834 -13.430 -90.262 1.00 54.81 198 LYS A C 1
ATOM 1581 O O . LYS A 1 198 ? 40.918 -13.236 -89.462 1.00 54.81 198 LYS A O 1
ATOM 1586 N N . LYS A 1 199 ? 42.166 -12.523 -91.192 1.00 58.22 199 LYS A N 1
ATOM 1587 C CA . LYS A 1 199 ? 41.448 -11.246 -91.372 1.00 58.22 199 LYS A CA 1
ATOM 1588 C C . LYS A 1 199 ? 39.993 -11.442 -91.807 1.00 58.22 199 LYS A C 1
ATOM 1590 O O . LYS A 1 199 ? 39.113 -10.808 -91.231 1.00 58.22 199 LYS A O 1
ATOM 1595 N N . MET A 1 200 ? 39.719 -12.339 -92.756 1.00 53.25 200 MET A N 1
ATOM 1596 C CA . MET A 1 200 ? 38.349 -12.632 -93.203 1.00 53.25 200 MET A CA 1
ATOM 1597 C C . MET A 1 200 ? 37.504 -13.313 -92.119 1.00 53.25 200 MET A C 1
ATOM 1599 O O . MET A 1 200 ? 36.343 -12.951 -91.939 1.00 53.25 200 MET A O 1
ATOM 1603 N N . LYS A 1 201 ? 38.076 -14.249 -91.349 1.00 54.00 201 LYS A N 1
ATOM 1604 C CA . LYS A 1 201 ? 37.394 -14.892 -90.214 1.00 54.00 201 LYS A CA 1
ATOM 1605 C C . LYS A 1 201 ? 37.077 -13.880 -89.114 1.00 54.00 201 LYS A C 1
ATOM 1607 O O . LYS A 1 201 ? 35.959 -13.885 -88.610 1.00 54.00 201 LYS A O 1
ATOM 1612 N N . LYS A 1 202 ? 38.009 -12.966 -88.817 1.00 50.25 202 LYS A N 1
ATOM 1613 C CA . LYS A 1 202 ? 37.800 -11.876 -87.856 1.00 50.25 202 LYS A CA 1
ATOM 1614 C C . LYS A 1 202 ? 36.713 -10.909 -88.336 1.00 50.25 202 LYS A C 1
ATOM 1616 O O . LYS A 1 202 ? 35.818 -10.608 -87.565 1.00 50.25 202 LYS A O 1
ATOM 1621 N N . ALA A 1 203 ? 36.706 -10.506 -89.610 1.00 50.69 203 ALA A N 1
ATOM 1622 C CA . ALA A 1 203 ? 35.655 -9.646 -90.171 1.00 50.69 203 ALA A CA 1
ATOM 1623 C C . ALA A 1 203 ? 34.267 -10.322 -90.185 1.00 50.69 203 ALA A C 1
ATOM 1625 O O . ALA A 1 203 ? 33.270 -9.698 -89.822 1.00 50.69 203 ALA A O 1
ATOM 1626 N N . LYS A 1 204 ? 34.200 -11.617 -90.528 1.00 53.88 204 LYS A N 1
ATOM 1627 C CA . LYS A 1 204 ? 32.952 -12.396 -90.520 1.00 53.88 204 LYS A CA 1
ATOM 1628 C C . LYS A 1 204 ? 32.429 -12.609 -89.093 1.00 53.88 204 LYS A C 1
ATOM 1630 O O . LYS A 1 204 ? 31.240 -12.398 -88.867 1.00 53.88 204 LYS A O 1
ATOM 1635 N N . GLN A 1 205 ? 33.310 -12.908 -88.130 1.00 50.34 205 GLN A N 1
ATOM 1636 C CA . GLN A 1 205 ? 32.974 -12.975 -86.701 1.00 50.34 205 GLN A CA 1
ATOM 1637 C C . GLN A 1 205 ? 32.495 -11.628 -86.159 1.00 50.34 205 GLN A C 1
ATOM 1639 O O . GLN A 1 205 ? 31.487 -11.600 -85.466 1.00 50.34 205 GLN A O 1
ATOM 1644 N N . THR A 1 206 ? 33.144 -10.511 -86.499 1.00 49.38 206 THR A N 1
ATOM 1645 C CA . THR A 1 206 ? 32.702 -9.183 -86.045 1.00 49.38 206 THR A CA 1
ATOM 1646 C C . THR A 1 206 ? 31.324 -8.825 -86.608 1.00 49.38 206 THR A C 1
ATOM 1648 O O . THR A 1 206 ? 30.486 -8.333 -85.859 1.00 49.38 206 THR A O 1
ATOM 1651 N N . SER A 1 207 ? 31.035 -9.151 -87.878 1.00 52.78 207 SER A N 1
ATOM 1652 C CA . SER A 1 207 ? 29.698 -8.932 -88.461 1.00 52.78 207 SER A CA 1
ATOM 1653 C C . SER A 1 207 ? 28.618 -9.823 -87.829 1.00 52.78 207 SER A C 1
ATOM 1655 O O . SER A 1 207 ? 27.520 -9.354 -87.547 1.00 52.78 207 SER A O 1
ATOM 1657 N N . GLN A 1 208 ? 28.935 -11.089 -87.528 1.00 51.09 208 GLN A N 1
ATOM 1658 C CA . GLN A 1 208 ? 28.010 -12.010 -86.856 1.00 51.09 208 GLN A CA 1
ATOM 1659 C C . GLN A 1 208 ? 27.768 -11.607 -85.395 1.00 51.09 208 GLN A C 1
ATOM 1661 O O . GLN A 1 208 ? 26.643 -11.705 -84.917 1.00 51.09 208 GLN A O 1
ATOM 1666 N N . ILE A 1 209 ? 28.791 -11.093 -84.704 1.00 51.75 209 ILE A N 1
ATOM 1667 C CA . ILE A 1 209 ? 28.674 -10.552 -83.344 1.00 51.75 209 ILE A CA 1
ATOM 1668 C C . ILE A 1 209 ? 27.830 -9.269 -83.335 1.00 51.75 209 ILE A C 1
ATOM 1670 O O . ILE A 1 209 ? 27.049 -9.085 -82.408 1.00 51.75 209 ILE A O 1
ATOM 1674 N N . GLU A 1 210 ? 27.929 -8.394 -84.341 1.00 53.31 210 GLU A N 1
ATOM 1675 C CA . GLU A 1 210 ? 27.051 -7.216 -84.439 1.00 53.31 210 GLU A CA 1
ATOM 1676 C C . GLU A 1 210 ? 25.587 -7.576 -84.717 1.00 53.31 210 GLU A C 1
ATOM 1678 O O . GLU A 1 210 ? 24.694 -6.978 -84.118 1.00 53.31 210 GLU A O 1
ATOM 1683 N N . VAL A 1 211 ? 25.329 -8.578 -85.564 1.00 55.59 211 VAL A N 1
ATOM 1684 C CA . VAL A 1 211 ? 23.967 -9.082 -85.812 1.00 55.59 211 VAL A CA 1
ATOM 1685 C C . VAL A 1 211 ? 23.381 -9.714 -84.544 1.00 55.59 211 VAL A C 1
ATOM 1687 O O . VAL A 1 211 ? 22.257 -9.390 -84.174 1.00 55.59 211 VAL A O 1
ATOM 1690 N N . LEU A 1 212 ? 24.159 -10.526 -83.817 1.00 50.81 212 LEU A N 1
ATOM 1691 C CA . LEU A 1 212 ? 23.741 -11.101 -82.530 1.00 50.81 212 LEU A CA 1
ATOM 1692 C C . LEU A 1 212 ? 23.536 -10.028 -81.448 1.00 50.81 212 LEU A C 1
ATOM 1694 O O . LEU A 1 212 ? 22.619 -10.142 -80.641 1.00 50.81 212 LEU A O 1
ATOM 1698 N N . LYS A 1 213 ? 24.343 -8.956 -81.445 1.00 50.75 213 LYS A N 1
ATOM 1699 C CA . LYS A 1 213 ? 24.152 -7.802 -80.551 1.00 50.75 213 LYS A CA 1
ATOM 1700 C C . LYS A 1 213 ? 22.883 -7.014 -80.882 1.00 50.75 213 LYS A C 1
ATOM 1702 O O . LYS A 1 213 ? 22.236 -6.567 -79.945 1.00 50.75 213 LYS A O 1
ATOM 1707 N N . ARG A 1 214 ? 22.517 -6.851 -82.161 1.00 51.81 214 ARG A N 1
ATOM 1708 C CA . ARG A 1 214 ? 21.236 -6.236 -82.567 1.00 51.81 214 ARG A CA 1
ATOM 1709 C C . ARG A 1 214 ? 20.036 -7.101 -82.185 1.00 51.81 214 ARG A C 1
ATOM 1711 O O . ARG A 1 214 ? 19.109 -6.586 -81.579 1.00 51.81 214 ARG A O 1
ATOM 1718 N N . GLU A 1 215 ? 20.083 -8.408 -82.439 1.00 51.41 215 GLU A N 1
ATOM 1719 C CA . GLU A 1 215 ? 18.993 -9.327 -82.067 1.00 51.41 215 GLU A CA 1
ATOM 1720 C C . GLU A 1 215 ? 18.793 -9.435 -80.543 1.00 51.41 215 GLU A C 1
ATOM 1722 O O . GLU A 1 215 ? 17.658 -9.537 -80.085 1.00 51.41 215 GLU A O 1
ATOM 1727 N N . LEU A 1 216 ? 19.872 -9.358 -79.750 1.00 49.28 216 LEU A N 1
ATOM 1728 C CA . LEU A 1 216 ? 19.797 -9.277 -78.285 1.00 49.28 216 LEU A CA 1
ATOM 1729 C C . LEU A 1 216 ? 19.195 -7.939 -77.804 1.00 49.28 216 LEU A C 1
ATOM 1731 O O . LEU A 1 216 ? 18.604 -7.886 -76.729 1.00 49.28 216 LEU A O 1
ATOM 1735 N N . PHE A 1 217 ? 19.357 -6.862 -78.580 1.00 45.41 217 PHE A N 1
ATOM 1736 C CA . PHE A 1 217 ? 18.869 -5.518 -78.250 1.00 45.41 217 PHE A CA 1
ATOM 1737 C C . PHE A 1 217 ? 17.401 -5.275 -78.641 1.00 45.41 217 PHE A C 1
ATOM 1739 O O . PHE A 1 217 ? 16.757 -4.459 -77.988 1.00 45.41 217 PHE A O 1
ATOM 1746 N N . ASP A 1 218 ? 16.871 -5.988 -79.641 1.00 47.09 218 ASP A N 1
ATOM 1747 C CA . ASP A 1 218 ? 15.510 -5.808 -80.182 1.00 47.09 218 ASP A CA 1
ATOM 1748 C C . ASP A 1 218 ? 14.496 -6.865 -79.666 1.00 47.09 218 ASP A C 1
ATOM 1750 O O . ASP A 1 218 ? 13.546 -7.238 -80.362 1.00 47.09 218 ASP A O 1
ATOM 1754 N N . MET A 1 219 ? 14.682 -7.406 -78.453 1.00 52.59 219 MET A N 1
ATOM 1755 C CA . MET A 1 219 ? 13.771 -8.425 -77.903 1.00 52.59 219 MET A CA 1
ATOM 1756 C C . MET A 1 219 ? 12.453 -7.818 -77.359 1.00 52.59 219 MET A C 1
ATOM 1758 O O . MET A 1 219 ? 12.504 -6.868 -76.579 1.00 52.59 219 MET A O 1
ATOM 1762 N N . PRO A 1 220 ? 11.266 -8.355 -77.725 1.00 48.94 220 PRO A N 1
ATOM 1763 C CA . PRO A 1 220 ? 9.970 -7.858 -77.247 1.00 48.94 220 PRO A CA 1
ATOM 1764 C C . PRO A 1 220 ? 9.644 -8.303 -75.808 1.00 48.94 220 PRO A C 1
ATOM 1766 O O . PRO A 1 220 ? 10.071 -9.362 -75.358 1.00 48.94 220 PRO A O 1
ATOM 1769 N N . GLY A 1 221 ? 8.842 -7.500 -75.101 1.00 45.81 221 GLY A N 1
ATOM 1770 C CA . GLY A 1 221 ? 8.614 -7.583 -73.650 1.00 45.81 221 GLY A CA 1
ATOM 1771 C C . GLY A 1 221 ? 7.564 -8.578 -73.128 1.00 45.81 221 GLY A C 1
ATOM 1772 O O . GLY A 1 221 ? 6.899 -8.246 -72.154 1.00 45.81 221 GLY A O 1
ATOM 1773 N N . SER A 1 222 ? 7.383 -9.766 -73.724 1.00 48.41 222 SER A N 1
ATOM 1774 C CA . SER A 1 222 ? 6.543 -10.828 -73.118 1.00 48.41 222 SER A CA 1
ATOM 1775 C C . SER A 1 222 ? 7.368 -12.065 -72.746 1.00 48.41 222 SER A C 1
ATOM 1777 O O . SER A 1 222 ? 8.134 -12.548 -73.583 1.00 48.41 222 SER A O 1
ATOM 1779 N N . SER A 1 223 ? 7.159 -12.598 -71.536 1.00 50.75 223 SER A N 1
ATOM 1780 C CA . SER A 1 223 ? 7.948 -13.673 -70.904 1.00 50.75 223 SER A CA 1
ATOM 1781 C C . SER A 1 223 ? 8.127 -14.936 -71.764 1.00 50.75 223 SER A C 1
ATOM 1783 O O . SER A 1 223 ? 9.249 -15.416 -71.925 1.00 50.75 223 SER A O 1
ATOM 1785 N N . ASP A 1 224 ? 7.062 -15.436 -72.397 1.00 47.62 224 ASP A N 1
ATOM 1786 C CA . ASP A 1 224 ? 7.102 -16.749 -73.068 1.00 47.62 224 ASP A CA 1
ATOM 1787 C C . ASP A 1 224 ? 7.872 -16.717 -74.398 1.00 47.62 224 ASP A C 1
ATOM 1789 O O . ASP A 1 224 ? 8.655 -17.611 -74.716 1.00 47.62 224 ASP A O 1
ATOM 1793 N N . VAL A 1 225 ? 7.741 -15.620 -75.150 1.00 52.44 225 VAL A N 1
ATOM 1794 C CA . VAL A 1 225 ? 8.471 -15.401 -76.413 1.00 52.44 225 VAL A CA 1
ATOM 1795 C C . VAL A 1 225 ? 9.962 -15.132 -76.162 1.00 52.44 225 VAL A C 1
ATOM 1797 O O . VAL A 1 225 ? 10.809 -15.454 -77.001 1.00 52.44 225 VAL A O 1
ATOM 1800 N N . LEU A 1 226 ? 10.293 -14.553 -75.002 1.00 54.12 226 LEU A N 1
ATOM 1801 C CA . LEU A 1 226 ? 11.659 -14.251 -74.572 1.00 54.12 226 LEU A CA 1
ATOM 1802 C C . LEU A 1 226 ? 12.467 -15.523 -74.306 1.00 54.12 226 LEU A C 1
ATOM 1804 O O . LEU A 1 226 ? 13.616 -15.603 -74.732 1.00 54.12 226 LEU A O 1
ATOM 1808 N N . VAL A 1 227 ? 11.868 -16.528 -73.666 1.00 53.78 227 VAL A N 1
ATOM 1809 C CA . VAL A 1 227 ? 12.538 -17.784 -73.291 1.00 53.78 227 VAL A CA 1
ATOM 1810 C C . VAL A 1 227 ? 12.868 -18.630 -74.517 1.00 53.78 227 VAL A C 1
ATOM 1812 O O . VAL A 1 227 ? 14.001 -19.094 -74.657 1.00 53.78 227 VAL A O 1
ATOM 1815 N N . ASP A 1 228 ? 11.931 -18.772 -75.453 1.00 54.56 228 ASP A N 1
ATOM 1816 C CA . ASP A 1 228 ? 12.166 -19.519 -76.693 1.00 54.56 228 ASP A CA 1
ATOM 1817 C C . ASP A 1 228 ? 13.184 -18.823 -77.601 1.00 54.56 228 ASP A C 1
ATOM 1819 O O . ASP A 1 228 ? 14.054 -19.473 -78.197 1.00 54.56 228 ASP A O 1
ATOM 1823 N N . ARG A 1 229 ? 13.160 -17.484 -77.653 1.00 57.59 229 ARG A N 1
ATOM 1824 C CA . ARG A 1 229 ? 14.187 -16.715 -78.364 1.00 57.59 229 ARG A CA 1
ATOM 1825 C C . ARG A 1 229 ? 15.540 -16.761 -77.666 1.00 57.59 229 ARG A C 1
ATOM 1827 O O . ARG A 1 229 ? 16.529 -16.899 -78.375 1.00 57.59 229 ARG A O 1
ATOM 1834 N N . LEU A 1 230 ? 15.616 -16.728 -76.334 1.00 55.78 230 LEU A N 1
ATOM 1835 C CA . LEU A 1 230 ? 16.864 -16.881 -75.571 1.00 55.78 230 LEU A CA 1
ATOM 1836 C C . LEU A 1 230 ? 17.455 -18.282 -75.732 1.00 55.78 230 LEU A C 1
ATOM 1838 O O . LEU A 1 230 ? 18.657 -18.405 -75.948 1.00 55.78 230 LEU A O 1
ATOM 1842 N N . LYS A 1 231 ? 16.631 -19.335 -75.723 1.00 59.88 231 LYS A N 1
ATOM 1843 C CA . LYS A 1 231 ? 17.065 -20.713 -76.012 1.00 59.88 231 LYS A CA 1
ATOM 1844 C C . LYS A 1 231 ? 17.564 -20.851 -77.453 1.00 59.88 231 LYS A C 1
ATOM 1846 O O . LYS A 1 231 ? 18.595 -21.481 -77.683 1.00 59.88 231 LYS A O 1
ATOM 1851 N N . SER A 1 232 ? 16.881 -20.231 -78.418 1.00 61.97 232 SER A N 1
ATOM 1852 C CA . SER A 1 232 ? 17.319 -20.157 -79.821 1.00 61.97 232 SER A CA 1
ATOM 1853 C C . SER A 1 232 ? 18.623 -19.357 -79.986 1.00 61.97 232 SER A C 1
ATOM 1855 O O . SER A 1 232 ? 19.536 -19.788 -80.694 1.00 61.97 232 SER A O 1
ATOM 1857 N N . LEU A 1 233 ? 18.756 -18.226 -79.288 1.00 59.56 233 LEU A N 1
ATOM 1858 C CA . LEU A 1 233 ? 19.945 -17.375 -79.301 1.00 59.56 233 LEU A CA 1
ATOM 1859 C C . LEU A 1 233 ? 21.131 -18.086 -78.640 1.00 59.56 233 LEU A C 1
ATOM 1861 O O . LEU A 1 233 ? 22.220 -18.061 -79.199 1.00 59.56 233 LEU A O 1
ATOM 1865 N N . ASN A 1 234 ? 20.920 -18.790 -77.524 1.00 57.91 234 ASN A N 1
ATOM 1866 C CA . ASN A 1 234 ? 21.942 -19.597 -76.854 1.00 57.91 234 ASN A CA 1
ATOM 1867 C C . ASN A 1 234 ? 22.433 -20.740 -77.760 1.00 57.91 234 ASN A C 1
ATOM 1869 O O . ASN A 1 234 ? 23.633 -20.977 -77.882 1.00 57.91 234 ASN A O 1
ATOM 1873 N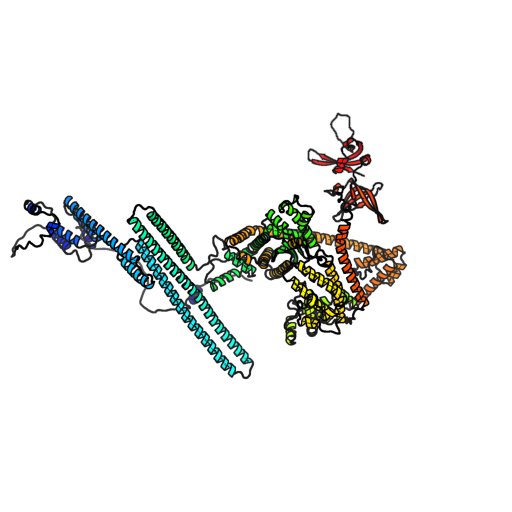 N . ARG A 1 235 ? 21.519 -21.381 -78.504 1.00 61.59 235 ARG A N 1
ATOM 1874 C CA . ARG A 1 235 ? 21.866 -22.399 -79.509 1.00 61.59 235 ARG A CA 1
ATOM 1875 C C . ARG A 1 235 ? 22.749 -21.817 -80.626 1.00 61.59 235 ARG A C 1
ATOM 1877 O O . ARG A 1 235 ? 23.774 -22.401 -80.959 1.00 61.59 235 ARG A O 1
ATOM 1884 N N . ARG A 1 236 ? 22.420 -20.618 -81.126 1.00 56.88 236 ARG A N 1
ATOM 1885 C CA . ARG A 1 236 ? 23.198 -19.891 -82.155 1.00 56.88 236 ARG A CA 1
ATOM 1886 C C . ARG A 1 236 ? 24.524 -19.314 -81.629 1.00 56.88 236 ARG A C 1
ATOM 1888 O O . ARG A 1 236 ? 25.508 -19.271 -82.363 1.00 56.88 236 ARG A O 1
ATOM 1895 N N . VAL A 1 237 ? 24.588 -18.912 -80.357 1.00 55.91 237 VAL A N 1
ATOM 1896 C CA . VAL A 1 237 ? 25.818 -18.514 -79.635 1.00 55.91 237 VAL A CA 1
ATOM 1897 C C . VAL A 1 237 ? 26.736 -19.723 -79.401 1.00 55.91 237 VAL A C 1
ATOM 1899 O O . VAL A 1 237 ? 27.963 -19.585 -79.400 1.00 55.91 237 VAL A O 1
ATOM 1902 N N . GLY A 1 238 ? 26.164 -20.924 -79.283 1.00 52.94 238 GLY A N 1
ATOM 1903 C CA . GLY A 1 238 ? 26.875 -22.203 -79.280 1.00 52.94 238 GLY A CA 1
ATOM 1904 C C . GLY A 1 238 ? 27.695 -22.453 -80.554 1.00 52.94 238 GLY A C 1
ATOM 1905 O O . GLY A 1 238 ? 28.811 -22.971 -80.472 1.00 52.94 238 GLY A O 1
ATOM 1906 N N . GLU A 1 239 ? 27.186 -22.010 -81.707 1.00 51.56 239 GLU A N 1
ATOM 1907 C CA . GLU A 1 239 ? 27.744 -22.254 -83.048 1.00 51.56 239 GLU A CA 1
ATOM 1908 C C . GLU A 1 239 ? 28.795 -21.217 -83.498 1.00 51.56 239 GLU A C 1
ATOM 1910 O O . GLU A 1 239 ? 29.556 -21.463 -84.438 1.00 51.56 239 GLU A O 1
ATOM 1915 N N . VAL A 1 240 ? 28.896 -20.070 -82.816 1.00 52.31 240 VAL A N 1
ATOM 1916 C CA . VAL A 1 240 ? 29.865 -19.003 -83.122 1.00 52.31 240 VAL A CA 1
ATOM 1917 C C . VAL A 1 240 ? 30.908 -18.907 -82.003 1.00 52.31 240 VAL A C 1
ATOM 1919 O O . VAL A 1 240 ? 30.582 -18.877 -80.820 1.00 52.31 240 VAL A O 1
ATOM 1922 N N . SER A 1 241 ? 32.196 -18.831 -82.355 1.00 47.31 241 SER A N 1
ATOM 1923 C CA . SER A 1 241 ? 33.279 -18.637 -81.377 1.00 47.31 241 SER A CA 1
ATOM 1924 C C . SER A 1 241 ? 33.278 -17.178 -80.888 1.00 47.31 241 SER A C 1
ATOM 1926 O O . SER A 1 241 ? 33.892 -16.314 -81.517 1.00 47.31 241 SER A O 1
ATOM 1928 N N . ILE A 1 242 ? 32.544 -16.917 -79.805 1.00 51.44 242 ILE A N 1
ATOM 1929 C CA . ILE A 1 242 ? 32.375 -15.627 -79.104 1.00 51.44 242 ILE A CA 1
ATOM 1930 C C . ILE A 1 242 ? 33.238 -15.640 -77.814 1.00 51.44 242 ILE A C 1
ATOM 1932 O O . ILE A 1 242 ? 33.502 -16.732 -77.306 1.00 51.44 242 ILE A O 1
ATOM 1936 N N . PRO A 1 243 ? 33.716 -14.488 -77.283 1.00 51.00 243 PRO A N 1
ATOM 1937 C CA . PRO A 1 243 ? 34.452 -14.429 -76.013 1.00 51.00 243 PRO A CA 1
ATOM 1938 C C . PRO A 1 243 ? 33.721 -15.124 -74.855 1.00 51.00 243 PRO A C 1
ATOM 1940 O O . PRO A 1 243 ? 32.499 -15.013 -74.729 1.00 51.00 243 PRO A O 1
ATOM 1943 N N . VAL A 1 244 ? 34.486 -15.827 -74.014 1.00 50.47 244 VAL A N 1
ATOM 1944 C CA . VAL A 1 244 ? 33.988 -16.687 -72.924 1.00 50.47 244 VAL A CA 1
ATOM 1945 C C . VAL A 1 244 ? 33.119 -15.905 -71.933 1.00 50.47 244 VAL A C 1
ATOM 1947 O O . VAL A 1 244 ? 32.129 -16.453 -71.454 1.00 50.47 244 VAL A O 1
ATOM 1950 N N . GLU A 1 245 ? 33.397 -14.616 -71.699 1.00 47.94 245 GLU A N 1
ATOM 1951 C CA . GLU A 1 245 ? 32.604 -13.802 -70.768 1.00 47.94 245 GLU A CA 1
ATOM 1952 C C . GLU A 1 245 ? 31.166 -13.555 -71.255 1.00 47.94 245 GLU A C 1
ATOM 1954 O O . GLU A 1 245 ? 30.237 -13.557 -70.453 1.00 47.94 245 GLU A O 1
ATOM 1959 N N . ILE A 1 246 ? 30.947 -13.389 -72.567 1.00 46.84 246 ILE A N 1
ATOM 1960 C CA . ILE A 1 246 ? 29.601 -13.156 -73.128 1.00 46.84 246 ILE A CA 1
ATOM 1961 C C . ILE A 1 246 ? 28.806 -14.464 -73.169 1.00 46.84 246 ILE A C 1
ATOM 1963 O O . ILE A 1 246 ? 27.609 -14.458 -72.885 1.00 46.84 246 ILE A O 1
ATOM 1967 N N . ARG A 1 247 ? 29.465 -15.588 -73.483 1.00 49.75 247 ARG A N 1
ATOM 1968 C CA . ARG A 1 247 ? 28.833 -16.914 -73.432 1.00 49.75 247 ARG A CA 1
ATOM 1969 C C . AR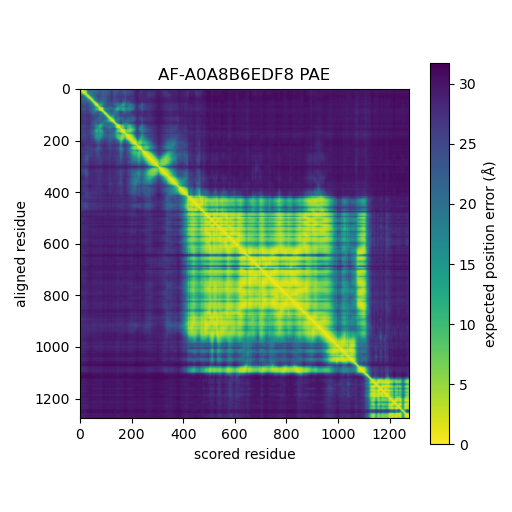G A 1 247 ? 28.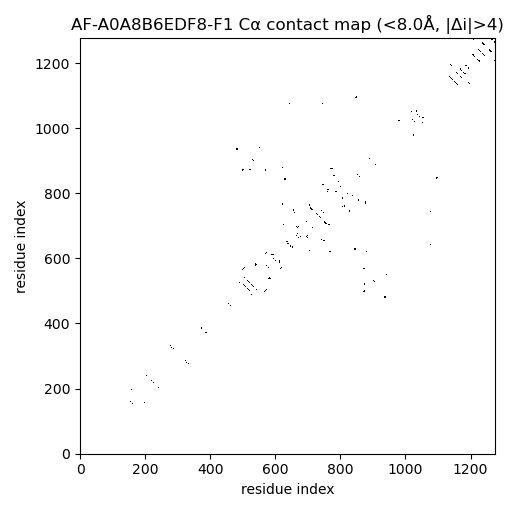411 -17.260 -71.998 1.00 49.75 247 ARG A C 1
ATOM 1971 O O . ARG A 1 247 ? 27.262 -17.633 -71.802 1.00 49.75 247 ARG A O 1
ATOM 1978 N N . GLY A 1 248 ? 29.284 -17.032 -71.013 1.00 52.44 248 GLY A N 1
ATOM 1979 C CA . GLY A 1 248 ? 28.973 -17.265 -69.599 1.00 52.44 248 GLY A CA 1
ATOM 1980 C C . GLY A 1 248 ? 27.823 -16.397 -69.078 1.00 52.44 248 GLY A C 1
ATOM 1981 O O . GLY A 1 248 ? 26.972 -16.886 -68.342 1.00 52.44 248 GLY A O 1
ATOM 1982 N N . LEU A 1 249 ? 27.737 -15.133 -69.510 1.00 50.22 249 LEU A N 1
ATOM 1983 C CA . LEU A 1 249 ? 26.628 -14.240 -69.152 1.00 50.22 249 LEU A CA 1
ATOM 1984 C C . LEU A 1 249 ? 25.294 -14.675 -69.769 1.00 50.22 249 LEU A C 1
ATOM 1986 O O . LEU A 1 249 ? 24.288 -14.684 -69.068 1.00 50.22 249 LEU A O 1
ATOM 1990 N N . VAL A 1 250 ? 25.272 -15.053 -71.052 1.00 51.19 250 VAL A N 1
ATOM 1991 C CA . VAL A 1 250 ? 24.047 -15.504 -71.738 1.00 51.19 250 VAL A CA 1
ATOM 1992 C C . VAL A 1 250 ? 23.573 -16.859 -71.204 1.00 51.19 250 VAL A C 1
ATOM 1994 O O . VAL A 1 250 ? 22.374 -17.034 -71.001 1.00 51.19 250 VAL A O 1
ATOM 1997 N N . GLU A 1 251 ? 24.487 -17.792 -70.920 1.00 53.06 251 GLU A N 1
ATOM 1998 C CA . GLU A 1 251 ? 24.164 -19.083 -70.299 1.00 53.06 251 GLU A CA 1
ATOM 1999 C C . GLU A 1 251 ? 23.663 -18.906 -68.858 1.00 53.06 251 GLU A C 1
ATOM 2001 O O . GLU A 1 251 ? 22.652 -19.499 -68.492 1.00 53.06 251 GLU A O 1
ATOM 2006 N N . SER A 1 252 ? 24.299 -18.040 -68.060 1.00 54.97 252 SER A N 1
ATOM 2007 C CA . SER A 1 252 ? 23.860 -17.745 -66.689 1.00 54.97 252 SER A CA 1
ATOM 2008 C C . SER A 1 252 ? 22.475 -17.086 -66.658 1.00 54.97 252 SER A C 1
ATOM 2010 O O . SER A 1 252 ? 21.601 -17.533 -65.920 1.00 54.97 252 SER A O 1
ATOM 2012 N N . LEU A 1 253 ? 22.221 -16.098 -67.527 1.00 51.06 253 LEU A N 1
ATOM 2013 C CA . LEU A 1 253 ? 20.904 -15.460 -67.650 1.00 51.06 253 LEU A CA 1
ATOM 2014 C C . LEU A 1 253 ? 19.827 -16.430 -68.146 1.00 51.06 253 LEU A C 1
ATOM 2016 O O . LEU A 1 253 ? 18.724 -16.424 -67.611 1.00 51.06 253 LEU A O 1
ATOM 2020 N N . ALA A 1 254 ? 20.127 -17.276 -69.135 1.00 51.53 254 ALA A N 1
ATOM 2021 C CA . ALA A 1 254 ? 19.172 -18.266 -69.632 1.00 51.53 254 ALA A CA 1
ATOM 2022 C C . ALA A 1 254 ? 18.839 -19.327 -68.569 1.00 51.53 254 ALA A C 1
ATOM 2024 O O . ALA A 1 254 ? 17.679 -19.729 -68.452 1.00 51.53 254 ALA A O 1
ATOM 2025 N N . ASN A 1 255 ? 19.829 -19.745 -67.775 1.00 56.53 255 ASN A N 1
ATOM 2026 C CA . ASN A 1 255 ? 19.647 -20.705 -66.688 1.00 56.53 255 ASN A CA 1
ATOM 2027 C C . ASN A 1 255 ? 18.876 -20.091 -65.515 1.00 56.53 255 ASN A C 1
ATOM 2029 O O . ASN A 1 255 ? 17.935 -20.711 -65.031 1.00 56.53 255 ASN A O 1
ATOM 2033 N N . ALA A 1 256 ? 19.209 -18.864 -65.107 1.00 52.38 256 ALA A N 1
ATOM 2034 C CA . ALA A 1 256 ? 18.501 -18.152 -64.046 1.00 52.38 256 ALA A CA 1
ATOM 2035 C C . ALA A 1 256 ? 17.040 -17.870 -64.429 1.00 52.38 256 ALA A C 1
ATOM 2037 O O . ALA A 1 256 ? 16.138 -18.096 -63.628 1.00 52.38 256 ALA A O 1
ATOM 2038 N N . PHE A 1 257 ? 16.780 -17.448 -65.671 1.00 50.94 257 PHE A N 1
ATOM 2039 C CA . PHE A 1 257 ? 15.416 -17.188 -66.139 1.00 50.94 257 PHE A CA 1
ATOM 2040 C C . PHE A 1 257 ? 14.600 -18.479 -66.278 1.00 50.94 257 PHE A C 1
ATOM 2042 O O . PHE A 1 257 ? 13.439 -18.509 -65.882 1.00 50.94 257 PHE A O 1
ATOM 2049 N N . SER A 1 258 ? 15.216 -19.564 -66.761 1.00 53.56 258 SER A N 1
ATOM 2050 C CA . SER A 1 258 ? 14.557 -20.877 -66.815 1.00 53.56 258 SER A CA 1
ATOM 2051 C C . SER A 1 258 ? 14.255 -21.414 -65.412 1.00 53.56 258 SER A C 1
ATOM 2053 O O . SER A 1 258 ? 13.165 -21.924 -65.194 1.00 53.56 258 SER A O 1
ATOM 2055 N N . ALA A 1 259 ? 15.169 -21.247 -64.448 1.00 57.19 259 ALA A N 1
ATOM 2056 C CA . ALA A 1 259 ? 14.964 -21.666 -63.061 1.00 57.19 259 ALA A CA 1
ATOM 2057 C C . ALA A 1 259 ? 13.865 -20.851 -62.359 1.00 57.19 259 ALA A C 1
ATOM 2059 O O . ALA A 1 259 ? 13.030 -21.423 -61.662 1.00 57.19 259 ALA A O 1
ATOM 2060 N N . MET A 1 260 ? 13.815 -19.531 -62.578 1.00 52.91 260 MET A N 1
ATOM 2061 C CA . MET A 1 260 ? 12.735 -18.685 -62.055 1.00 52.91 260 MET A CA 1
ATOM 2062 C C . MET A 1 260 ? 11.379 -19.033 -62.670 1.00 52.91 260 MET A C 1
ATOM 2064 O O . MET A 1 260 ? 10.379 -19.046 -61.959 1.00 52.91 260 MET A O 1
ATOM 2068 N N . GLN A 1 261 ? 11.328 -19.322 -63.972 1.00 54.06 261 GLN A N 1
ATOM 2069 C CA . GLN A 1 261 ? 10.087 -19.716 -64.635 1.00 54.06 261 GLN A CA 1
ATOM 2070 C C . GLN A 1 261 ? 9.619 -21.099 -64.163 1.00 54.06 261 GLN A C 1
ATOM 2072 O O . GLN A 1 261 ? 8.431 -21.283 -63.927 1.00 54.06 261 GLN A O 1
ATOM 2077 N N . GLU A 1 262 ? 10.544 -22.034 -63.933 1.00 60.22 262 GLU A N 1
ATOM 2078 C CA . GLU A 1 262 ? 10.240 -23.357 -63.377 1.00 60.22 262 GLU A CA 1
ATOM 2079 C C . GLU A 1 262 ? 9.726 -23.265 -61.928 1.00 60.22 262 GLU A C 1
ATOM 2081 O O . GLU A 1 262 ? 8.772 -23.949 -61.566 1.00 60.22 262 GLU A O 1
ATOM 2086 N N . GLU A 1 263 ? 10.305 -22.395 -61.093 1.00 59.66 263 GLU A N 1
ATOM 2087 C CA . GLU A 1 263 ? 9.790 -22.113 -59.743 1.00 59.66 263 GLU A CA 1
ATOM 2088 C C . GLU A 1 263 ? 8.435 -21.392 -59.772 1.00 59.66 263 GLU A C 1
ATOM 2090 O O . GLU A 1 263 ? 7.540 -21.732 -58.998 1.00 59.66 263 GLU A O 1
ATOM 2095 N N . HIS A 1 264 ? 8.233 -20.451 -60.697 1.00 60.78 264 HIS A N 1
ATOM 2096 C CA . HIS A 1 264 ? 6.940 -19.796 -60.881 1.00 60.78 264 HIS A CA 1
ATOM 2097 C C . HIS A 1 264 ? 5.862 -20.795 -61.326 1.00 60.78 264 HIS A C 1
ATOM 2099 O O . HIS A 1 264 ? 4.783 -20.829 -60.738 1.00 60.78 264 HIS A O 1
ATOM 2105 N N . GLU A 1 265 ? 6.158 -21.675 -62.286 1.00 64.50 265 GLU A N 1
ATOM 2106 C CA . GLU A 1 265 ? 5.247 -22.744 -62.708 1.00 64.50 265 GLU A CA 1
ATOM 2107 C C . GLU A 1 265 ? 4.965 -23.741 -61.577 1.00 64.50 265 GLU A C 1
ATOM 2109 O O . GLU A 1 265 ? 3.816 -24.156 -61.405 1.00 64.50 265 GLU A O 1
ATOM 2114 N N . LYS A 1 266 ? 5.964 -24.090 -60.753 1.00 69.31 266 LYS A N 1
ATOM 2115 C CA . LYS A 1 266 ? 5.769 -24.924 -59.552 1.00 69.31 266 LYS A CA 1
ATOM 2116 C C . LYS A 1 266 ? 4.843 -24.253 -58.542 1.00 69.31 266 LYS A C 1
ATOM 2118 O O . LYS A 1 266 ? 3.957 -24.923 -58.010 1.00 69.31 266 LYS A O 1
ATOM 2123 N N . LEU A 1 267 ? 5.008 -22.953 -58.298 1.00 60.62 267 LEU A N 1
ATOM 2124 C CA . LEU A 1 267 ? 4.158 -22.181 -57.389 1.00 60.62 267 LEU A CA 1
ATOM 2125 C C . LEU A 1 267 ? 2.724 -22.057 -57.913 1.00 60.62 267 LEU A C 1
ATOM 2127 O O . LEU A 1 267 ? 1.786 -22.332 -57.166 1.00 60.62 267 LEU A O 1
ATOM 2131 N N . VAL A 1 268 ? 2.544 -21.750 -59.199 1.00 63.84 268 VAL A N 1
ATOM 2132 C CA . VAL A 1 268 ? 1.222 -21.692 -59.845 1.00 63.84 268 VAL A CA 1
ATOM 2133 C C . VAL A 1 268 ? 0.539 -23.062 -59.800 1.00 63.84 268 VAL A C 1
ATOM 2135 O O . VAL A 1 268 ? -0.624 -23.163 -59.406 1.00 63.84 268 VAL A O 1
ATOM 2138 N N . THR A 1 269 ? 1.269 -24.135 -60.113 1.00 70.19 269 THR A N 1
ATOM 2139 C CA . THR A 1 269 ? 0.756 -25.513 -60.044 1.00 70.19 269 THR A CA 1
ATOM 2140 C C . THR A 1 269 ? 0.382 -25.890 -58.612 1.00 70.19 269 THR A C 1
ATOM 2142 O O . THR A 1 269 ? -0.662 -26.500 -58.378 1.00 70.19 269 THR A O 1
ATOM 2145 N N . ARG A 1 270 ? 1.192 -25.498 -57.620 1.00 69.31 270 ARG A N 1
ATOM 2146 C CA . ARG A 1 270 ? 0.903 -25.759 -56.207 1.00 69.31 270 ARG A CA 1
ATOM 2147 C C . ARG A 1 270 ? -0.312 -24.972 -55.719 1.00 69.31 270 ARG A C 1
ATOM 2149 O O . ARG A 1 270 ? -1.123 -25.538 -54.991 1.00 69.31 270 ARG A O 1
ATOM 2156 N N . ASN A 1 271 ? -0.482 -23.722 -56.148 1.00 64.38 271 ASN A N 1
ATOM 2157 C CA . ASN A 1 271 ? -1.660 -22.911 -55.833 1.00 64.38 271 ASN A CA 1
ATOM 2158 C C . ASN A 1 271 ? -2.938 -23.499 -56.448 1.00 64.38 271 ASN A C 1
ATOM 2160 O O . ASN A 1 271 ? -3.967 -23.549 -55.776 1.00 64.38 271 ASN A O 1
ATOM 2164 N N . GLN A 1 272 ? -2.869 -24.028 -57.673 1.00 71.25 272 GLN A N 1
ATOM 2165 C CA . GLN A 1 272 ? -3.987 -24.753 -58.289 1.00 71.25 272 GLN A CA 1
ATOM 2166 C C . GLN A 1 272 ? -4.324 -26.043 -57.526 1.00 71.25 272 GLN A C 1
ATOM 2168 O O . GLN A 1 272 ? -5.492 -26.296 -57.240 1.00 71.25 272 GLN A O 1
ATOM 2173 N N . GLN A 1 273 ? -3.316 -26.824 -57.121 1.00 71.88 273 GLN A N 1
ATOM 2174 C CA . GLN A 1 273 ? -3.520 -28.024 -56.297 1.00 71.88 273 GLN A CA 1
ATOM 2175 C C . GLN A 1 273 ? -4.157 -27.699 -54.942 1.00 71.88 273 GLN A C 1
ATOM 2177 O O . GLN A 1 273 ? -5.062 -28.407 -54.511 1.00 71.88 273 GLN A O 1
ATOM 2182 N N . LEU A 1 274 ? -3.713 -26.625 -54.284 1.00 65.94 274 LEU A N 1
ATOM 2183 C CA . LEU A 1 274 ? -4.279 -26.175 -53.013 1.00 65.94 274 LEU A CA 1
ATOM 2184 C C . LEU A 1 274 ? -5.735 -25.719 -53.163 1.00 65.94 274 LEU A C 1
ATOM 2186 O O . LEU A 1 274 ? -6.537 -25.956 -52.264 1.00 65.94 274 LEU A O 1
ATOM 2190 N N . GLU A 1 275 ? -6.099 -25.112 -54.294 1.00 68.69 275 GLU A N 1
ATOM 2191 C CA . GLU A 1 275 ? -7.487 -24.721 -54.560 1.00 68.69 275 GLU A CA 1
ATOM 2192 C C . GLU A 1 275 ? -8.390 -25.933 -54.832 1.00 68.69 275 GLU A C 1
ATOM 2194 O O . GLU A 1 275 ? -9.525 -25.994 -54.352 1.00 68.69 275 GLU A O 1
ATOM 2199 N N . GLU A 1 276 ? -7.871 -26.955 -55.513 1.00 73.06 276 GLU A N 1
ATOM 2200 C CA . GLU A 1 276 ? -8.562 -28.236 -55.683 1.00 73.06 276 GLU A CA 1
ATOM 2201 C C . GLU A 1 276 ? -8.725 -28.967 -54.333 1.00 73.06 276 GLU A C 1
ATOM 2203 O O . GLU A 1 276 ? -9.803 -29.483 -54.025 1.00 73.06 276 GLU A O 1
ATOM 2208 N N . GLU A 1 277 ? -7.684 -28.972 -53.489 1.00 69.94 277 GLU A N 1
ATOM 2209 C CA . GLU A 1 277 ? -7.711 -29.534 -52.130 1.00 69.94 277 GLU A CA 1
ATOM 2210 C C . GLU A 1 277 ? -8.717 -28.796 -51.237 1.00 69.94 277 GLU A C 1
ATOM 2212 O O . GLU A 1 277 ? -9.500 -29.441 -50.533 1.00 69.94 277 GLU A O 1
ATOM 2217 N N . LYS A 1 278 ? -8.766 -27.461 -51.302 1.00 70.19 278 LYS A N 1
ATOM 2218 C CA . LYS A 1 278 ? -9.758 -26.640 -50.598 1.00 70.19 278 LYS A CA 1
ATOM 2219 C C . LYS A 1 278 ? -11.174 -27.016 -51.014 1.00 70.19 278 LYS A C 1
ATOM 2221 O O . LYS A 1 278 ? -11.994 -27.346 -50.161 1.00 70.19 278 LYS A O 1
ATOM 2226 N N . LYS A 1 279 ? -11.437 -27.076 -52.320 1.00 73.62 279 LYS A N 1
ATOM 2227 C CA . LYS A 1 279 ? -12.749 -27.437 -52.869 1.00 73.62 279 LYS A CA 1
ATOM 2228 C C . LYS A 1 279 ? -13.181 -28.846 -52.453 1.00 73.62 279 LYS A C 1
ATOM 2230 O O . LYS A 1 279 ? -14.340 -29.061 -52.103 1.00 73.62 279 LYS A O 1
ATOM 2235 N N . GLN A 1 280 ? -12.259 -29.810 -52.434 1.00 73.94 280 GLN A N 1
ATOM 2236 C CA . GLN A 1 280 ? -12.538 -31.160 -51.933 1.00 73.94 280 GLN A CA 1
ATOM 2237 C C . GLN A 1 280 ? -12.818 -31.182 -50.424 1.00 73.94 280 GLN A C 1
ATOM 2239 O O . GLN A 1 280 ? -13.635 -31.978 -49.961 1.00 73.94 280 GLN A O 1
ATOM 2244 N N . THR A 1 281 ? -12.141 -30.334 -49.653 1.00 67.81 281 THR A N 1
ATOM 2245 C CA . THR A 1 281 ? -12.287 -30.252 -48.194 1.00 67.81 281 THR A CA 1
ATOM 2246 C C . THR A 1 281 ? -13.607 -29.579 -47.811 1.00 67.81 281 THR A C 1
ATOM 2248 O O . THR A 1 281 ? -14.342 -30.106 -46.976 1.00 67.81 281 THR A O 1
ATOM 2251 N N . GLU A 1 282 ? -13.984 -28.504 -48.505 1.00 68.94 282 GLU A N 1
ATOM 2252 C CA . GLU A 1 282 ? -15.290 -27.844 -48.382 1.00 68.94 282 GLU A CA 1
ATOM 2253 C C . GLU A 1 282 ? -16.435 -28.808 -48.729 1.00 68.94 282 GLU A C 1
ATOM 2255 O O . GLU A 1 282 ? -17.368 -28.971 -47.943 1.00 68.94 282 GLU A O 1
ATOM 2260 N N . GLN A 1 283 ? -16.312 -29.567 -49.826 1.00 75.81 283 GLN A N 1
ATOM 2261 C CA . GLN A 1 283 ? -17.293 -30.599 -50.192 1.00 75.81 283 GLN A CA 1
ATOM 2262 C C . GLN A 1 283 ? -17.439 -31.694 -49.122 1.00 75.81 283 GLN A C 1
ATOM 2264 O O . GLN A 1 283 ? -18.549 -32.171 -48.871 1.00 75.81 283 GLN A O 1
ATOM 2269 N N . ARG A 1 284 ? -16.346 -32.097 -48.456 1.00 72.12 284 ARG A N 1
ATOM 2270 C CA . ARG A 1 284 ? -16.401 -33.045 -47.326 1.00 72.12 284 ARG A CA 1
ATOM 2271 C C . ARG A 1 284 ? -17.048 -32.421 -46.090 1.00 72.12 284 ARG A C 1
ATOM 2273 O O . ARG A 1 284 ? -17.818 -33.105 -45.411 1.00 72.12 284 ARG A O 1
ATOM 2280 N N . GLY A 1 285 ? -16.778 -31.148 -45.805 1.00 67.69 285 GLY A N 1
ATOM 2281 C CA . GLY A 1 285 ? -17.424 -30.392 -44.728 1.00 67.69 285 GLY A CA 1
ATOM 2282 C C . GLY A 1 285 ? -18.939 -30.291 -44.925 1.00 67.69 285 GLY A C 1
ATOM 2283 O O . GLY A 1 285 ? -19.714 -30.581 -44.006 1.00 67.69 285 GLY A O 1
ATOM 2284 N N . ASP A 1 286 ? -19.371 -29.997 -46.149 1.00 71.81 286 ASP A N 1
ATOM 2285 C CA . ASP A 1 286 ? -20.784 -29.920 -46.523 1.00 71.81 286 ASP A CA 1
ATOM 2286 C C . ASP A 1 286 ? -21.468 -31.292 -46.479 1.00 71.81 286 ASP A C 1
ATOM 2288 O O . ASP A 1 286 ? -22.579 -31.425 -45.950 1.00 71.81 286 ASP A O 1
ATOM 2292 N N . ALA A 1 287 ? -20.792 -32.348 -46.944 1.00 73.50 287 ALA A N 1
ATOM 2293 C CA . ALA A 1 287 ? -21.287 -33.720 -46.842 1.00 73.50 287 ALA A CA 1
ATOM 2294 C C . ALA A 1 287 ? -21.463 -34.157 -45.377 1.00 73.50 287 ALA A C 1
ATOM 2296 O O . ALA A 1 287 ? -22.496 -34.729 -45.019 1.00 73.50 287 ALA A O 1
ATOM 2297 N N . THR A 1 288 ? -20.503 -33.822 -44.510 1.00 70.44 288 THR A N 1
ATOM 2298 C CA . THR A 1 288 ? -20.542 -34.130 -43.070 1.00 70.44 288 THR A CA 1
ATOM 2299 C C . THR A 1 288 ? -21.662 -33.360 -42.366 1.00 70.44 288 THR A C 1
ATOM 2301 O O . THR A 1 288 ? -22.392 -33.919 -41.546 1.00 70.44 288 THR A O 1
ATOM 2304 N N . THR A 1 289 ? -21.869 -32.094 -42.735 1.00 69.38 289 THR A N 1
ATOM 2305 C CA . THR A 1 289 ? -22.966 -31.263 -42.213 1.00 69.38 289 THR A CA 1
ATOM 2306 C C . THR A 1 289 ? -24.328 -31.801 -42.650 1.00 69.38 289 THR A C 1
ATOM 2308 O O . THR A 1 289 ? -25.254 -31.902 -41.842 1.00 69.38 289 THR A O 1
ATOM 2311 N N . THR A 1 290 ? -24.441 -32.227 -43.908 1.00 74.94 290 THR A N 1
ATOM 2312 C CA . THR A 1 290 ? -25.653 -32.847 -44.457 1.00 74.94 290 THR A CA 1
ATOM 2313 C C . THR A 1 290 ? -25.948 -34.191 -43.784 1.00 74.94 290 THR A C 1
ATOM 2315 O O . THR A 1 290 ? -27.102 -34.493 -43.465 1.00 74.94 290 THR A O 1
ATOM 2318 N N . GLN A 1 291 ? -24.917 -34.996 -43.510 1.00 73.94 291 GLN A N 1
ATOM 2319 C CA . GLN A 1 291 ? -25.046 -36.258 -42.782 1.00 73.94 291 GLN A CA 1
ATOM 2320 C C . GLN A 1 291 ? -25.496 -36.029 -41.333 1.00 73.94 291 GLN A C 1
ATOM 2322 O O . GLN A 1 291 ? -26.440 -36.679 -40.881 1.00 73.94 291 GLN A O 1
ATOM 2327 N N . TYR A 1 292 ? -24.911 -35.049 -40.639 1.00 70.75 292 TYR A N 1
ATOM 2328 C CA . TYR A 1 292 ? -25.353 -34.644 -39.305 1.00 70.75 292 TYR A CA 1
ATOM 2329 C C . TYR A 1 292 ? -26.823 -34.206 -39.303 1.00 70.75 292 TYR A C 1
ATOM 2331 O O . TYR A 1 292 ? -27.586 -34.632 -38.436 1.00 70.75 292 TYR A O 1
ATOM 2339 N N . GLN A 1 293 ? -27.261 -33.403 -40.277 1.00 69.88 293 GLN A N 1
ATOM 2340 C CA . GLN A 1 293 ? -28.660 -32.976 -40.376 1.00 69.88 293 GLN A CA 1
ATOM 2341 C C . GLN A 1 293 ? -29.610 -34.164 -40.587 1.00 69.88 293 GLN A C 1
ATOM 2343 O O . GLN A 1 293 ? -30.625 -34.251 -39.893 1.00 69.88 293 GLN A O 1
ATOM 2348 N N . LYS A 1 294 ? -29.251 -35.123 -41.453 1.00 77.00 294 LYS A N 1
ATOM 2349 C CA . LYS A 1 294 ? -30.022 -36.362 -41.666 1.00 77.00 294 LYS A CA 1
ATOM 2350 C C . LYS A 1 294 ? -30.099 -37.226 -40.406 1.00 77.00 294 LYS A C 1
ATOM 2352 O O . LYS A 1 294 ? -31.184 -37.660 -40.025 1.00 77.00 294 LYS A O 1
ATOM 2357 N N . GLU A 1 295 ? -28.980 -37.455 -39.724 1.00 67.06 295 GLU A N 1
ATOM 2358 C CA . GLU A 1 295 ? -28.949 -38.257 -38.492 1.00 67.06 295 GLU A CA 1
ATOM 2359 C C . GLU A 1 295 ? -29.681 -37.564 -37.332 1.00 67.06 295 GLU A C 1
ATOM 2361 O O . GLU A 1 295 ? -30.337 -38.223 -36.522 1.00 67.06 295 GLU A O 1
ATOM 2366 N N . THR A 1 296 ? -29.646 -36.230 -37.285 1.00 64.94 296 THR A N 1
ATOM 2367 C CA . THR A 1 296 ? -30.373 -35.429 -36.291 1.00 64.94 296 THR A CA 1
ATOM 2368 C C . THR A 1 296 ? -31.884 -35.451 -36.536 1.00 64.94 296 THR A C 1
ATOM 2370 O O . THR A 1 296 ? -32.642 -35.554 -35.575 1.00 64.94 296 THR A O 1
ATOM 2373 N N . GLU A 1 297 ? -32.336 -35.405 -37.792 1.00 67.44 297 GLU A N 1
ATOM 2374 C CA . GLU A 1 297 ? -33.744 -35.609 -38.178 1.00 67.44 297 GLU A CA 1
ATOM 2375 C C . GLU A 1 297 ? -34.240 -37.009 -37.780 1.00 67.44 297 GLU A C 1
ATOM 2377 O O . GLU A 1 297 ? -35.267 -37.145 -37.113 1.00 67.44 297 GLU A O 1
ATOM 2382 N N . VAL A 1 298 ? -33.456 -38.056 -38.065 1.00 68.25 298 VAL A N 1
ATOM 2383 C CA . VAL A 1 298 ? -33.770 -39.439 -37.653 1.00 68.25 298 VAL A CA 1
ATOM 2384 C C . VAL A 1 298 ? -33.841 -39.577 -36.126 1.00 68.25 298 VAL A C 1
ATOM 2386 O O . VAL A 1 298 ? -34.699 -40.293 -35.600 1.00 68.25 298 VAL A O 1
ATOM 2389 N N . LEU A 1 299 ? -32.970 -38.885 -35.387 1.00 63.22 299 LEU A N 1
ATOM 2390 C CA . LEU A 1 299 ? -32.986 -38.867 -33.921 1.00 63.22 299 LEU A CA 1
ATOM 2391 C C . LEU A 1 299 ? -34.160 -38.062 -33.348 1.00 63.22 299 LEU A C 1
ATOM 2393 O O . LEU A 1 299 ? -34.734 -38.489 -32.347 1.00 63.22 299 LEU A O 1
ATOM 2397 N N . LYS A 1 300 ? -34.550 -36.948 -33.981 1.00 61.62 300 LYS A N 1
ATOM 2398 C CA . LYS A 1 300 ? -35.747 -36.170 -33.615 1.00 61.62 300 LYS A CA 1
ATOM 2399 C C . LYS A 1 300 ? -37.027 -36.984 -33.810 1.00 61.62 300 LYS A C 1
ATOM 2401 O O . LYS A 1 300 ? -37.881 -36.964 -32.931 1.00 61.62 300 LYS A O 1
ATOM 2406 N N . LEU A 1 301 ? -37.124 -37.764 -34.889 1.00 61.38 301 LEU A N 1
ATOM 2407 C CA . LEU A 1 301 ? -38.266 -38.650 -35.158 1.00 61.38 301 LEU A CA 1
ATOM 2408 C C . LEU A 1 301 ? -38.364 -39.836 -34.179 1.00 61.38 301 LEU A C 1
ATOM 2410 O O . LEU A 1 301 ? -39.451 -40.358 -33.948 1.00 61.38 301 LEU A O 1
ATOM 2414 N N . ARG A 1 302 ? -37.249 -40.255 -33.564 1.00 60.06 302 ARG A N 1
ATOM 2415 C CA . ARG A 1 302 ? -37.204 -41.343 -32.564 1.00 60.06 302 ARG A CA 1
ATOM 2416 C C . ARG A 1 302 ? -37.407 -40.872 -31.116 1.00 60.06 302 ARG A C 1
ATOM 2418 O O . ARG A 1 302 ? -37.451 -41.699 -30.206 1.00 60.06 302 ARG A O 1
ATOM 2425 N N . LEU A 1 303 ? -37.528 -39.564 -30.879 1.00 54.06 303 LEU A N 1
ATOM 2426 C CA . LEU A 1 303 ? -37.513 -38.944 -29.551 1.00 54.06 303 LEU A CA 1
ATOM 2427 C C . LEU A 1 303 ? -38.901 -38.904 -28.887 1.00 54.06 303 LEU A C 1
ATOM 2429 O O . LEU A 1 303 ? -39.413 -37.847 -28.548 1.00 54.06 303 LEU A O 1
ATOM 2433 N N . ASN A 1 304 ? -39.459 -40.084 -28.605 1.00 52.91 304 ASN A N 1
ATOM 2434 C CA . ASN A 1 304 ? -40.500 -40.261 -27.589 1.00 52.91 304 ASN A CA 1
ATOM 2435 C C . ASN A 1 304 ? -39.973 -41.166 -26.464 1.00 52.91 304 ASN A C 1
ATOM 2437 O O . ASN A 1 304 ? -40.102 -42.386 -26.491 1.00 52.91 304 ASN A O 1
ATOM 2441 N N . GLY A 1 305 ? -39.366 -40.529 -25.457 1.00 53.50 305 GLY A N 1
ATOM 2442 C CA . GLY A 1 305 ? -39.192 -41.086 -24.113 1.00 53.50 305 GLY A CA 1
ATOM 2443 C C . GLY A 1 305 ? -38.009 -42.037 -23.891 1.00 53.50 305 GLY A C 1
ATOM 2444 O O . GLY A 1 305 ? -38.174 -43.250 -23.945 1.00 53.50 305 GLY A O 1
ATOM 2445 N N . LYS A 1 306 ? -36.840 -41.491 -23.501 1.00 56.41 306 LYS A N 1
ATOM 2446 C CA . LYS A 1 306 ? -35.959 -41.985 -22.405 1.00 56.41 306 LYS A CA 1
ATOM 2447 C C . LYS A 1 306 ? -34.651 -41.174 -22.318 1.00 56.41 306 LYS A C 1
ATOM 2449 O O . LYS A 1 306 ? -33.860 -41.111 -23.254 1.00 56.41 306 LYS A O 1
ATOM 2454 N N . SER A 1 307 ? -34.372 -40.631 -21.127 1.00 55.56 307 SER A N 1
ATOM 2455 C CA . SER A 1 307 ? -33.234 -39.748 -20.776 1.00 55.56 307 SER A CA 1
ATOM 2456 C C . SER A 1 307 ? -31.829 -40.271 -21.162 1.00 55.56 307 SER A C 1
ATOM 2458 O O . SER A 1 307 ? -30.915 -39.487 -21.427 1.00 55.56 307 SER A O 1
ATOM 2460 N N . ARG A 1 308 ? -31.639 -41.595 -21.289 1.00 54.28 308 ARG A N 1
ATOM 2461 C CA . ARG A 1 308 ? -30.353 -42.187 -21.717 1.00 54.28 308 ARG A CA 1
ATOM 2462 C C . ARG A 1 308 ? -30.014 -41.923 -23.192 1.00 54.28 308 ARG A C 1
ATOM 2464 O O . ARG A 1 308 ? -28.834 -41.827 -23.516 1.00 54.28 308 ARG A O 1
ATOM 2471 N N . GLN A 1 309 ? -31.006 -41.733 -24.064 1.00 56.88 309 GLN A N 1
ATOM 2472 C CA . GLN A 1 309 ? -30.779 -41.475 -25.494 1.00 56.88 309 GLN A CA 1
ATOM 2473 C C . GLN A 1 309 ? -30.426 -40.005 -25.783 1.00 56.88 309 GLN A C 1
ATOM 2475 O O . GLN A 1 309 ? -29.685 -39.727 -26.722 1.00 56.88 309 GLN A O 1
ATOM 2480 N N . LEU A 1 310 ? -30.824 -39.067 -24.911 1.00 59.84 310 LEU A N 1
ATOM 2481 C CA . LEU A 1 310 ? -30.453 -37.648 -25.024 1.00 59.84 310 LEU A CA 1
ATOM 2482 C C . LEU A 1 310 ? -28.939 -37.426 -24.853 1.00 59.84 310 LEU A C 1
ATOM 2484 O O . LEU A 1 310 ? -28.356 -36.553 -25.491 1.00 59.84 310 LEU A O 1
ATOM 2488 N N . LYS A 1 311 ? -28.285 -38.239 -24.009 1.00 60.09 311 LYS A N 1
ATOM 2489 C CA . LYS A 1 311 ? -26.821 -38.224 -23.847 1.00 60.09 311 LYS A CA 1
ATOM 2490 C C . LYS A 1 311 ? -26.097 -38.766 -25.081 1.00 60.09 311 LYS A C 1
ATOM 2492 O O . LYS A 1 311 ? -25.049 -38.233 -25.426 1.00 60.09 311 LYS A O 1
ATOM 2497 N N . ALA A 1 312 ? -26.650 -39.780 -25.751 1.00 61.66 312 ALA A N 1
ATOM 2498 C CA . ALA A 1 312 ? -26.099 -40.292 -27.006 1.00 61.66 312 ALA A CA 1
ATOM 2499 C C . ALA A 1 312 ? -26.239 -39.260 -28.138 1.00 61.66 312 ALA A C 1
ATOM 2501 O O . ALA A 1 312 ? -25.264 -38.995 -28.830 1.00 61.66 312 ALA A O 1
ATOM 2502 N N . ALA A 1 313 ? -27.394 -38.592 -28.243 1.00 63.00 313 ALA A N 1
ATOM 2503 C CA . ALA A 1 313 ? -27.605 -37.505 -29.201 1.00 63.00 313 ALA A CA 1
ATOM 2504 C C . ALA A 1 313 ? -26.677 -36.301 -28.947 1.00 63.00 313 ALA A C 1
ATOM 2506 O O . ALA A 1 313 ? -26.150 -35.727 -29.894 1.00 63.00 313 ALA A O 1
ATOM 2507 N N . ARG A 1 314 ? -26.420 -35.943 -27.676 1.00 64.88 314 ARG A N 1
ATOM 2508 C CA . ARG A 1 314 ? -25.428 -34.906 -27.329 1.00 64.88 314 ARG A CA 1
ATOM 2509 C C . ARG A 1 314 ? -24.010 -35.312 -27.724 1.00 64.88 314 ARG A C 1
ATOM 2511 O O . ARG A 1 314 ? -23.349 -34.535 -28.388 1.00 64.88 314 ARG A O 1
ATOM 2518 N N . ARG A 1 315 ? -23.582 -36.541 -27.413 1.00 68.19 315 ARG A N 1
ATOM 2519 C CA . ARG A 1 315 ? -22.255 -37.046 -27.817 1.00 68.19 315 ARG A CA 1
ATOM 2520 C C . ARG A 1 315 ? -22.078 -37.084 -29.332 1.00 68.19 315 ARG A C 1
ATOM 2522 O O . ARG A 1 315 ? -21.007 -36.753 -29.817 1.00 68.19 315 ARG A O 1
ATOM 2529 N N . LEU A 1 316 ? -23.124 -37.462 -30.066 1.00 69.31 316 LEU A N 1
ATOM 2530 C CA . LEU A 1 316 ? -23.109 -37.465 -31.526 1.00 69.31 316 LEU A CA 1
ATOM 2531 C C . LEU A 1 316 ? -23.014 -36.033 -32.077 1.00 69.31 316 LEU A C 1
ATOM 2533 O O . LEU A 1 316 ? -22.202 -35.764 -32.954 1.00 69.31 316 LEU A O 1
ATOM 2537 N N . LYS A 1 317 ? -23.774 -35.092 -31.502 1.00 69.62 317 LYS A N 1
ATOM 2538 C CA . LYS A 1 317 ? -23.683 -33.662 -31.826 1.00 69.62 317 LYS A CA 1
ATOM 2539 C C . LYS A 1 317 ? -22.298 -33.087 -31.541 1.00 69.62 317 LYS A C 1
ATOM 2541 O O . LYS A 1 317 ? -21.773 -32.359 -32.375 1.00 69.62 317 LYS A O 1
ATOM 2546 N N . ASP A 1 318 ? -21.712 -33.421 -30.397 1.00 71.69 318 ASP A N 1
ATOM 2547 C CA . ASP A 1 318 ? -20.376 -32.963 -30.022 1.00 71.69 318 ASP A CA 1
ATOM 2548 C C . ASP A 1 318 ? -19.314 -33.555 -30.966 1.00 71.69 318 ASP A C 1
ATOM 2550 O O . ASP A 1 318 ? -18.424 -32.834 -31.401 1.00 71.69 318 ASP A O 1
ATOM 2554 N N . HIS A 1 319 ? -19.459 -34.822 -31.374 1.00 74.38 319 HIS A N 1
ATOM 2555 C CA . HIS A 1 319 ? -18.561 -35.480 -32.329 1.00 74.38 319 HIS A CA 1
ATOM 2556 C C . HIS A 1 319 ? -18.610 -34.855 -33.732 1.00 74.38 319 HIS A C 1
ATOM 2558 O O . HIS A 1 319 ? -17.565 -34.554 -34.304 1.00 74.38 319 HIS A O 1
ATOM 2564 N N . TYR A 1 320 ? -19.804 -34.607 -34.282 1.00 67.19 320 TYR A N 1
ATOM 2565 C CA . TYR A 1 320 ? -19.935 -33.951 -35.590 1.00 67.19 320 TYR A CA 1
ATOM 2566 C C . TYR A 1 320 ? -19.524 -32.481 -35.552 1.00 67.19 320 TYR A C 1
ATOM 2568 O O . TYR A 1 320 ? -18.975 -31.983 -36.532 1.00 67.19 320 TYR A O 1
ATOM 2576 N N . LYS A 1 321 ? -19.733 -31.798 -34.421 1.00 69.94 321 LYS A N 1
ATOM 2577 C CA . LYS A 1 321 ? -19.213 -30.447 -34.214 1.00 69.94 321 LYS A CA 1
ATOM 2578 C C . LYS A 1 321 ? -17.684 -30.445 -34.206 1.00 69.94 321 LYS A C 1
ATOM 2580 O O . LYS A 1 321 ? -17.089 -29.647 -34.909 1.00 69.94 321 LYS A O 1
ATOM 2585 N N . GLU A 1 322 ? -17.053 -31.381 -33.499 1.00 71.88 322 GLU A N 1
ATOM 2586 C CA . GLU A 1 322 ? -15.592 -31.512 -33.481 1.00 71.88 322 GLU A CA 1
ATOM 2587 C C . GLU A 1 322 ? -15.020 -31.842 -34.872 1.00 71.88 322 GLU A C 1
ATOM 2589 O O . GLU A 1 322 ? -13.972 -31.325 -35.252 1.00 71.88 322 GLU A O 1
ATOM 2594 N N . MET A 1 323 ? -15.710 -32.678 -35.654 1.00 71.38 323 MET A N 1
ATOM 2595 C CA . MET A 1 323 ? -15.341 -32.977 -37.043 1.00 71.38 323 MET A CA 1
ATOM 2596 C C . MET A 1 323 ? -15.472 -31.743 -37.950 1.00 71.38 323 MET A C 1
ATOM 2598 O O . MET A 1 323 ? -14.559 -31.456 -38.720 1.00 71.38 323 MET A O 1
ATOM 2602 N N . ALA A 1 324 ? -16.565 -30.984 -37.831 1.00 67.25 324 ALA A N 1
ATOM 2603 C CA . ALA A 1 324 ? -16.779 -29.758 -38.600 1.00 67.25 324 ALA A CA 1
ATOM 2604 C C . ALA A 1 324 ? -15.784 -28.649 -38.218 1.00 67.25 324 ALA A C 1
ATOM 2606 O O . ALA A 1 324 ? -15.263 -27.967 -39.097 1.00 67.25 324 ALA A O 1
ATOM 2607 N N . ASP A 1 325 ? -15.470 -28.509 -36.928 1.00 68.25 325 ASP A N 1
ATOM 2608 C CA . ASP A 1 325 ? -14.481 -27.551 -36.429 1.00 68.25 325 ASP A CA 1
ATOM 2609 C C . ASP A 1 325 ? -13.066 -27.915 -36.931 1.00 68.25 325 ASP A C 1
ATOM 2611 O O . ASP A 1 325 ? -12.300 -27.028 -37.306 1.00 68.25 325 ASP A O 1
ATOM 2615 N N . LYS A 1 326 ? -12.728 -29.212 -37.033 1.00 72.56 326 LYS A N 1
ATOM 2616 C CA . LYS A 1 326 ? -11.454 -29.681 -37.619 1.00 72.56 326 LYS A CA 1
ATOM 2617 C C . LYS A 1 326 ? -11.336 -29.378 -39.111 1.00 72.56 326 LYS A C 1
ATOM 2619 O O . LYS A 1 326 ? -10.272 -28.951 -39.552 1.00 72.56 326 LYS A O 1
ATOM 2624 N N . GLU A 1 327 ? -12.393 -29.594 -39.890 1.00 71.31 327 GLU A N 1
ATOM 2625 C CA . GLU A 1 327 ? -12.369 -29.300 -41.330 1.00 71.31 327 GLU A CA 1
ATOM 2626 C C . GLU A 1 327 ? -12.403 -27.784 -41.603 1.00 71.31 327 GLU A C 1
ATOM 2628 O O . GLU A 1 327 ? -11.716 -27.305 -42.506 1.00 71.31 327 GLU A O 1
ATOM 2633 N N . ARG A 1 328 ? -13.082 -26.996 -40.757 1.00 69.50 328 ARG A N 1
ATOM 2634 C CA . ARG A 1 328 ? -13.022 -25.527 -40.803 1.00 69.50 328 ARG A CA 1
ATOM 2635 C C . ARG A 1 328 ? -11.620 -25.003 -40.480 1.00 69.50 328 ARG A C 1
ATOM 2637 O O . ARG A 1 328 ? -11.101 -24.197 -41.239 1.00 69.50 328 ARG A O 1
ATOM 2644 N N . SER A 1 329 ? -10.977 -25.532 -39.436 1.00 69.25 329 SER A N 1
ATOM 2645 C CA . SER A 1 329 ? -9.594 -25.185 -39.076 1.00 69.25 329 SER A CA 1
ATOM 2646 C C . SER A 1 329 ? -8.607 -25.490 -40.208 1.00 69.25 329 SER A C 1
ATOM 2648 O O . SER A 1 329 ? -7.727 -24.682 -40.475 1.00 69.25 329 SER A O 1
ATOM 2650 N N . LYS A 1 330 ? -8.762 -26.619 -40.916 1.00 70.50 330 LYS A N 1
ATOM 2651 C CA . LYS A 1 330 ? -7.938 -26.923 -42.101 1.00 70.50 330 LYS A CA 1
ATOM 2652 C C . LYS A 1 330 ? -8.200 -25.969 -43.264 1.00 70.50 330 LYS A C 1
ATOM 2654 O O . LYS A 1 330 ? -7.270 -25.612 -43.974 1.00 70.50 330 LYS A O 1
ATOM 2659 N N . THR A 1 331 ? -9.453 -25.568 -43.471 1.00 66.94 331 THR A N 1
ATOM 2660 C CA . THR A 1 331 ? -9.815 -24.621 -44.538 1.00 66.94 331 THR A CA 1
ATOM 2661 C C . THR A 1 331 ? -9.232 -23.234 -44.250 1.00 66.94 331 THR A C 1
ATOM 2663 O O . THR A 1 331 ? -8.691 -22.600 -45.151 1.00 66.94 331 THR A O 1
ATOM 2666 N N . GLU A 1 332 ? -9.255 -22.800 -42.987 1.00 68.81 332 GLU A N 1
ATOM 2667 C CA . GLU A 1 332 ? -8.615 -21.564 -42.517 1.00 68.81 332 GLU A CA 1
ATOM 2668 C C . GLU A 1 332 ? -7.081 -21.623 -42.649 1.00 68.81 332 GLU A C 1
ATOM 2670 O O . GLU A 1 332 ? -6.471 -20.655 -43.103 1.00 68.81 332 GLU A O 1
ATOM 2675 N N . GLU A 1 333 ? -6.454 -22.766 -42.341 1.00 67.69 333 GLU A N 1
ATOM 2676 C CA . GLU A 1 333 ? -5.016 -22.992 -42.565 1.00 67.69 333 GLU A CA 1
ATOM 2677 C C . GLU A 1 333 ? -4.642 -22.932 -44.058 1.00 67.69 333 GLU A C 1
ATOM 2679 O O . GLU A 1 333 ? -3.658 -22.284 -44.419 1.00 67.69 333 GLU A O 1
ATOM 2684 N N . ILE A 1 334 ? -5.435 -23.554 -44.941 1.00 66.44 334 ILE A N 1
ATOM 2685 C CA . ILE A 1 334 ? -5.228 -23.489 -46.399 1.00 66.44 334 ILE A CA 1
ATOM 2686 C C . ILE A 1 334 ? -5.419 -22.050 -46.903 1.00 66.44 334 ILE A C 1
ATOM 2688 O O . ILE A 1 334 ? -4.635 -21.576 -47.724 1.00 66.44 334 ILE A O 1
ATOM 2692 N N . GLN A 1 335 ? -6.407 -21.320 -46.381 1.00 64.12 335 GLN A N 1
ATOM 2693 C CA . GLN A 1 335 ? -6.675 -19.936 -46.770 1.00 64.12 335 GLN A CA 1
ATOM 2694 C C . GLN A 1 335 ? -5.561 -18.974 -46.332 1.00 64.12 335 GLN A C 1
ATOM 2696 O O . GLN A 1 335 ? -5.151 -18.127 -47.124 1.00 64.12 335 GLN A O 1
ATOM 2701 N N . GLN A 1 336 ? -4.994 -19.149 -45.134 1.00 62.84 336 GLN A N 1
ATOM 2702 C CA . GLN A 1 336 ? -3.804 -18.400 -44.715 1.00 62.84 336 GLN A CA 1
ATOM 2703 C C . GLN A 1 336 ? -2.593 -18.701 -45.605 1.00 62.84 336 GLN A C 1
ATOM 2705 O O . GLN A 1 336 ? -1.866 -17.785 -45.987 1.00 62.84 336 GLN A O 1
ATOM 2710 N N . GLN A 1 337 ? -2.386 -19.964 -45.993 1.00 59.12 337 GLN A N 1
ATOM 2711 C CA . GLN A 1 337 ? -1.306 -20.328 -46.917 1.00 59.12 337 GLN A CA 1
ATOM 2712 C C . GLN A 1 337 ? -1.503 -19.711 -48.313 1.00 59.12 337 GLN A C 1
ATOM 2714 O O . GLN A 1 337 ? -0.534 -19.267 -48.929 1.00 59.12 337 GLN A O 1
ATOM 2719 N N . GLN A 1 338 ? -2.748 -19.600 -48.786 1.00 57.16 338 GLN A N 1
ATOM 2720 C CA . GLN A 1 338 ? -3.085 -18.930 -50.046 1.00 57.16 338 GLN A CA 1
ATOM 2721 C C . GLN A 1 338 ? -2.913 -17.408 -49.993 1.00 57.16 338 GLN A C 1
ATOM 2723 O O . GLN A 1 338 ? -2.460 -16.820 -50.972 1.00 57.16 338 GLN A O 1
ATOM 2728 N N . GLU A 1 339 ? -3.242 -16.753 -48.878 1.00 56.78 339 GLU A N 1
ATOM 2729 C CA . GLU A 1 339 ? -3.021 -15.309 -48.707 1.00 56.78 339 GLU A CA 1
ATOM 2730 C C . GLU A 1 339 ? -1.527 -14.964 -48.683 1.00 56.78 339 GLU A C 1
ATOM 2732 O O . GLU A 1 339 ? -1.105 -13.991 -49.312 1.00 56.78 339 GLU A O 1
ATOM 2737 N N . VAL A 1 340 ? -0.707 -15.807 -48.048 1.00 57.75 340 VAL A N 1
ATOM 2738 C CA . VAL A 1 340 ? 0.758 -15.682 -48.081 1.00 57.75 340 VAL A CA 1
ATOM 2739 C C . VAL A 1 340 ? 1.300 -15.902 -49.501 1.00 57.75 340 VAL A C 1
ATOM 2741 O O . VAL A 1 340 ? 2.149 -15.129 -49.951 1.00 57.75 340 VAL A O 1
ATOM 2744 N N . GLY A 1 341 ? 0.769 -16.887 -50.238 1.00 54.00 341 GLY A N 1
ATOM 2745 C CA . GLY A 1 341 ? 1.109 -17.142 -51.643 1.00 54.00 341 GLY A CA 1
ATOM 2746 C C . GLY A 1 341 ? 0.728 -15.991 -52.584 1.00 54.00 341 GLY A C 1
ATOM 2747 O O . GLY A 1 341 ? 1.562 -15.538 -53.364 1.00 54.00 341 GLY A O 1
ATOM 2748 N N . ARG A 1 342 ? -0.484 -15.432 -52.455 1.00 54.38 342 ARG A N 1
ATOM 2749 C CA . ARG A 1 342 ? -0.940 -14.262 -53.233 1.00 54.38 342 ARG A CA 1
ATOM 2750 C C . ARG A 1 342 ? -0.171 -12.991 -52.887 1.00 54.38 342 ARG A C 1
ATOM 2752 O O . ARG A 1 342 ? 0.094 -12.180 -53.768 1.00 54.38 342 ARG A O 1
ATOM 2759 N N . GLY A 1 343 ? 0.218 -12.812 -51.624 1.00 51.38 343 GLY A N 1
ATOM 2760 C CA . GLY A 1 343 ? 1.089 -11.713 -51.204 1.00 51.38 343 GLY A CA 1
ATOM 2761 C C . GLY A 1 343 ? 2.518 -11.837 -51.747 1.00 51.38 343 GLY A C 1
ATOM 2762 O O . GLY A 1 343 ? 3.200 -10.827 -51.922 1.00 51.38 343 GLY A O 1
ATOM 2763 N N . ALA A 1 344 ? 2.988 -13.056 -52.026 1.00 51.03 344 ALA A N 1
ATOM 2764 C CA . ALA A 1 344 ? 4.241 -13.292 -52.737 1.00 51.03 344 ALA A CA 1
ATOM 2765 C C . ALA A 1 344 ? 4.085 -13.054 -54.251 1.00 51.03 344 ALA A C 1
ATOM 2767 O O . ALA A 1 344 ? 4.893 -12.326 -54.816 1.00 51.03 344 ALA A O 1
ATOM 2768 N N . GLU A 1 345 ? 3.017 -13.551 -54.887 1.00 51.00 345 GLU A N 1
ATOM 2769 C CA . GLU A 1 345 ? 2.704 -13.290 -56.306 1.00 51.00 345 GLU A CA 1
ATOM 2770 C C . GLU A 1 345 ? 2.504 -11.795 -56.596 1.00 51.00 345 GLU A C 1
ATOM 2772 O O . GLU A 1 345 ? 3.050 -11.281 -57.567 1.00 51.00 345 GLU A O 1
ATOM 2777 N N . GLY A 1 346 ? 1.791 -11.069 -55.729 1.00 51.97 346 GLY A N 1
ATOM 2778 C CA . GLY A 1 346 ? 1.575 -9.627 -55.860 1.00 51.97 346 GLY A CA 1
ATOM 2779 C C . GLY A 1 346 ? 2.872 -8.825 -55.769 1.00 51.97 346 GLY A C 1
ATOM 2780 O O . GLY A 1 346 ? 3.096 -7.940 -56.587 1.00 51.97 346 GLY A O 1
ATOM 2781 N N . ARG A 1 347 ? 3.772 -9.187 -54.843 1.00 51.38 347 ARG A N 1
ATOM 2782 C CA . ARG A 1 347 ? 5.097 -8.555 -54.719 1.00 51.38 347 ARG A CA 1
ATOM 2783 C C . ARG A 1 347 ? 6.030 -8.924 -55.871 1.00 51.38 347 ARG A C 1
ATOM 2785 O O . ARG A 1 347 ? 6.776 -8.069 -56.332 1.00 51.38 347 ARG A O 1
ATOM 2792 N N . VAL A 1 348 ? 5.967 -10.159 -56.373 1.00 51.84 348 VAL A N 1
ATOM 2793 C CA . VAL A 1 348 ? 6.704 -10.583 -57.576 1.00 51.84 348 VAL A CA 1
ATOM 2794 C C . VAL A 1 348 ? 6.195 -9.835 -58.812 1.00 51.84 348 VAL A C 1
ATOM 2796 O O . VAL A 1 348 ? 7.002 -9.381 -59.616 1.00 51.84 348 VAL A O 1
ATOM 2799 N N . GLN A 1 349 ? 4.883 -9.623 -58.938 1.00 50.94 349 GLN A N 1
ATOM 2800 C CA . GLN A 1 349 ? 4.282 -8.875 -60.042 1.00 50.94 349 GLN A CA 1
ATOM 2801 C C . GLN A 1 349 ? 4.590 -7.375 -59.967 1.00 50.94 349 GLN A C 1
ATOM 2803 O O . GLN A 1 349 ? 4.952 -6.773 -60.975 1.00 50.94 349 GLN A O 1
ATOM 2808 N N . GLU A 1 350 ? 4.478 -6.768 -58.785 1.00 50.28 350 GLU A N 1
ATOM 2809 C CA . GLU A 1 350 ? 4.818 -5.362 -58.548 1.00 50.28 350 GLU A CA 1
ATOM 2810 C C . GLU A 1 350 ? 6.299 -5.112 -58.846 1.00 50.28 350 GLU A C 1
ATOM 2812 O O . GLU A 1 350 ? 6.642 -4.199 -59.589 1.00 50.28 350 GLU A O 1
ATOM 2817 N N . MET A 1 351 ? 7.176 -6.008 -58.397 1.00 49.72 351 MET A N 1
ATOM 2818 C CA . MET A 1 351 ? 8.609 -5.926 -58.664 1.00 49.72 351 MET A CA 1
ATOM 2819 C C . MET A 1 351 ? 8.958 -6.232 -60.130 1.00 49.72 351 MET A C 1
ATOM 2821 O O . MET A 1 351 ? 9.845 -5.590 -60.686 1.00 49.72 351 MET A O 1
ATOM 2825 N N . SER A 1 352 ? 8.224 -7.127 -60.803 1.00 49.06 352 SER A N 1
ATOM 2826 C CA . SER A 1 352 ? 8.322 -7.340 -62.256 1.00 49.06 352 SER A CA 1
ATOM 2827 C C . SER A 1 352 ? 7.905 -6.090 -63.042 1.00 49.06 352 SER A C 1
ATOM 2829 O O . SER A 1 352 ? 8.531 -5.751 -64.051 1.00 49.06 352 SER A O 1
ATOM 2831 N N . ASN A 1 353 ? 6.884 -5.367 -62.576 1.00 52.97 353 ASN A N 1
ATOM 2832 C CA . ASN A 1 353 ? 6.463 -4.100 -63.171 1.00 52.97 353 ASN A CA 1
ATOM 2833 C C . ASN A 1 353 ? 7.542 -3.023 -62.970 1.00 52.97 353 ASN A C 1
ATOM 2835 O O . ASN A 1 353 ? 7.924 -2.373 -63.941 1.00 52.97 353 ASN A O 1
ATOM 2839 N N . THR A 1 354 ? 8.128 -2.923 -61.773 1.00 49.31 354 THR A N 1
ATOM 2840 C CA . THR A 1 354 ? 9.251 -2.013 -61.483 1.00 49.31 354 THR A CA 1
ATOM 2841 C C . THR A 1 354 ? 10.487 -2.338 -62.327 1.00 49.31 354 THR A C 1
ATOM 2843 O O . THR A 1 354 ? 11.121 -1.439 -62.871 1.00 49.31 354 THR A O 1
ATOM 2846 N N . ILE A 1 355 ? 10.818 -3.621 -62.522 1.00 49.38 355 ILE A N 1
ATOM 2847 C CA . ILE A 1 355 ? 11.905 -4.046 -63.424 1.00 49.38 355 ILE A CA 1
ATOM 2848 C C . ILE A 1 355 ? 11.606 -3.625 -64.869 1.00 49.38 355 ILE A C 1
ATOM 2850 O O . ILE A 1 355 ? 12.507 -3.185 -65.584 1.00 49.38 355 ILE A O 1
ATOM 2854 N N . THR A 1 356 ? 10.346 -3.712 -65.296 1.00 53.81 356 THR A N 1
ATOM 2855 C CA . THR A 1 356 ? 9.915 -3.290 -66.637 1.00 53.81 356 THR A CA 1
ATOM 2856 C C . THR A 1 356 ? 10.003 -1.768 -66.808 1.00 53.81 356 THR A C 1
ATOM 2858 O O . THR A 1 356 ? 10.438 -1.288 -67.858 1.00 53.81 356 THR A O 1
ATOM 2861 N N . GLU A 1 357 ? 9.650 -0.996 -65.780 1.00 54.38 357 GLU A N 1
ATOM 2862 C CA . GLU A 1 357 ? 9.793 0.465 -65.758 1.00 54.38 357 GLU A CA 1
ATOM 2863 C C . GLU A 1 357 ? 11.262 0.894 -65.782 1.00 54.38 357 GLU A C 1
ATOM 2865 O O . GLU A 1 357 ? 11.650 1.695 -66.633 1.00 54.38 357 GLU A O 1
ATOM 2870 N N . LEU A 1 358 ? 12.111 0.273 -64.961 1.00 49.12 358 LEU A N 1
ATOM 2871 C CA . LEU A 1 358 ? 13.556 0.520 -64.952 1.00 49.12 358 LEU A CA 1
ATOM 2872 C C . LEU A 1 358 ? 14.219 0.118 -66.279 1.00 49.12 358 LEU A C 1
ATOM 2874 O O . LEU A 1 358 ? 15.153 0.776 -66.744 1.00 49.12 358 LEU A O 1
ATOM 2878 N N . GLN A 1 359 ? 13.735 -0.937 -66.944 1.00 52.47 359 GLN A N 1
ATOM 2879 C CA . GLN A 1 359 ? 14.184 -1.296 -68.291 1.00 52.47 359 GLN A CA 1
ATOM 2880 C C . GLN A 1 359 ? 13.756 -0.263 -69.340 1.00 52.47 359 GLN A C 1
ATOM 2882 O O . GLN A 1 359 ? 14.570 0.078 -70.202 1.00 52.47 359 GLN A O 1
ATOM 2887 N N . ARG A 1 360 ? 12.531 0.276 -69.262 1.00 55.62 360 ARG A N 1
ATOM 2888 C CA . ARG A 1 360 ? 12.083 1.382 -70.128 1.00 55.62 360 ARG A CA 1
ATOM 2889 C C . ARG A 1 360 ? 12.919 2.636 -69.914 1.00 55.62 360 ARG A C 1
ATOM 2891 O O . ARG A 1 360 ? 13.353 3.246 -70.887 1.00 55.62 360 ARG A O 1
ATOM 2898 N N . GLU A 1 361 ? 13.205 2.986 -68.669 1.00 53.78 361 GLU A N 1
ATOM 2899 C CA . GLU A 1 361 ? 14.019 4.152 -68.333 1.00 53.78 361 GLU A CA 1
ATOM 2900 C C . GLU A 1 361 ? 15.468 3.985 -68.815 1.00 53.78 361 GLU A C 1
ATOM 2902 O O . GLU A 1 361 ? 16.029 4.882 -69.443 1.00 53.78 361 GLU A O 1
ATOM 2907 N N . LYS A 1 362 ? 16.039 2.781 -68.678 1.00 51.94 362 LYS A N 1
ATOM 2908 C CA . LYS A 1 362 ? 17.344 2.419 -69.254 1.00 51.94 362 LYS A CA 1
ATOM 2909 C C . LYS A 1 362 ? 17.373 2.518 -70.785 1.00 51.94 362 LYS A C 1
ATOM 2911 O O . LYS A 1 362 ? 18.408 2.887 -71.345 1.00 51.94 362 LYS A O 1
ATOM 2916 N N . VAL A 1 363 ? 16.287 2.163 -71.476 1.00 60.88 363 VAL A N 1
ATOM 2917 C CA . VAL A 1 363 ? 16.168 2.319 -72.939 1.00 60.88 363 VAL A CA 1
ATOM 2918 C C . VAL A 1 363 ? 16.071 3.800 -73.311 1.00 60.88 363 VAL A C 1
ATOM 2920 O O . VAL A 1 363 ? 16.851 4.245 -74.151 1.00 60.88 363 VAL A O 1
ATOM 2923 N N . ASN A 1 364 ? 15.236 4.578 -72.620 1.00 61.66 364 ASN A N 1
ATOM 2924 C CA . ASN A 1 364 ? 15.090 6.022 -72.835 1.00 61.66 364 ASN A CA 1
ATOM 2925 C C . ASN A 1 364 ? 16.410 6.779 -72.613 1.00 61.66 364 ASN A C 1
ATOM 2927 O O . ASN A 1 364 ? 16.806 7.603 -73.436 1.00 61.66 364 ASN A O 1
ATOM 2931 N N . LEU A 1 365 ? 17.143 6.465 -71.543 1.00 55.81 365 LEU A N 1
ATOM 2932 C CA . LEU A 1 365 ? 18.455 7.056 -71.260 1.00 55.81 365 LEU A CA 1
ATOM 2933 C C . LEU A 1 365 ? 19.494 6.659 -72.319 1.00 55.81 365 LEU A C 1
ATOM 2935 O O . LEU A 1 365 ? 20.311 7.481 -72.734 1.00 55.81 365 LEU A O 1
ATOM 2939 N N . LYS A 1 366 ? 19.446 5.422 -72.833 1.00 58.16 366 LYS A N 1
ATOM 2940 C CA . LYS A 1 366 ? 20.298 4.996 -73.957 1.00 58.16 366 LYS A CA 1
ATOM 2941 C C . LYS A 1 366 ? 19.949 5.706 -75.263 1.00 58.16 366 LYS A C 1
ATOM 2943 O O . LYS A 1 366 ? 20.863 5.990 -76.036 1.00 58.16 366 LYS A O 1
ATOM 2948 N N . GLU A 1 367 ? 18.675 5.989 -75.518 1.00 61.16 367 GLU A N 1
ATOM 2949 C CA . GLU A 1 367 ? 18.239 6.797 -76.659 1.00 61.16 367 GLU A CA 1
ATOM 2950 C C . GLU A 1 367 ? 18.676 8.254 -76.516 1.00 61.16 367 GLU A C 1
ATOM 2952 O O . GLU A 1 367 ? 19.188 8.816 -77.481 1.00 61.16 367 GLU A O 1
ATOM 2957 N N . GLN A 1 368 ? 18.618 8.830 -75.312 1.00 57.03 368 GLN A N 1
ATOM 2958 C CA . GLN A 1 368 ? 19.180 10.154 -75.033 1.00 57.03 368 GLN A CA 1
ATOM 2959 C C . GLN A 1 368 ? 20.699 10.192 -75.244 1.00 57.03 368 GLN A C 1
ATOM 2961 O O . GLN A 1 368 ? 21.203 11.098 -75.903 1.00 57.03 368 GLN A O 1
ATOM 2966 N N . VAL A 1 369 ? 21.443 9.181 -74.781 1.00 54.59 369 VAL A N 1
ATOM 2967 C CA . VAL A 1 369 ? 22.882 9.050 -75.076 1.00 54.59 369 VAL A CA 1
ATOM 2968 C C . VAL A 1 369 ? 23.125 8.935 -76.585 1.00 54.59 369 VAL A C 1
ATOM 2970 O O . VAL A 1 369 ? 24.107 9.473 -77.092 1.00 54.59 369 VAL A O 1
ATOM 2973 N N . ARG A 1 370 ? 22.242 8.258 -77.328 1.00 60.94 370 ARG A N 1
ATOM 2974 C CA . ARG A 1 370 ? 22.334 8.123 -78.789 1.00 60.94 370 ARG A CA 1
ATOM 2975 C C . ARG A 1 370 ? 22.020 9.447 -79.506 1.00 60.94 370 ARG A C 1
ATOM 2977 O O . ARG A 1 370 ? 22.709 9.773 -80.467 1.00 60.94 370 ARG A O 1
ATOM 2984 N N . TYR A 1 371 ? 21.059 10.220 -79.004 1.00 62.72 371 TYR A N 1
ATOM 2985 C CA . TYR A 1 371 ? 20.709 11.566 -79.465 1.00 62.72 371 TYR A CA 1
ATOM 2986 C C . TYR A 1 371 ? 21.862 12.554 -79.247 1.00 62.72 371 TYR A C 1
ATOM 2988 O O . TYR A 1 371 ? 22.310 13.194 -80.196 1.00 62.72 371 TYR A O 1
ATOM 2996 N N . TYR A 1 372 ? 22.429 12.605 -78.037 1.00 53.41 372 TYR A N 1
ATOM 2997 C CA . TYR A 1 372 ? 23.570 13.474 -77.741 1.00 53.41 372 TYR A CA 1
ATOM 2998 C C . TYR A 1 372 ? 24.849 13.039 -78.464 1.00 53.41 372 TYR A C 1
ATOM 3000 O O . TYR A 1 372 ? 25.589 13.905 -78.909 1.00 53.41 372 TYR A O 1
ATOM 3008 N N . LYS A 1 373 ? 25.076 11.735 -78.694 1.00 55.66 373 LYS A N 1
ATOM 3009 C CA . LYS A 1 373 ? 26.140 11.252 -79.600 1.00 55.66 373 LYS A CA 1
ATOM 3010 C C . LYS A 1 373 ? 25.917 11.649 -81.060 1.00 55.66 373 LYS A C 1
ATOM 3012 O O . LYS A 1 373 ? 26.885 11.848 -81.783 1.00 55.66 373 LYS A O 1
ATOM 3017 N N . GLY A 1 374 ? 24.663 11.729 -81.508 1.00 56.59 374 GLY A N 1
ATOM 3018 C CA . GLY A 1 374 ? 24.318 12.244 -82.834 1.00 56.59 374 GLY A CA 1
ATOM 3019 C C . GLY A 1 374 ? 24.711 13.713 -82.981 1.00 56.59 374 GLY A C 1
ATOM 3020 O O . GLY A 1 374 ? 25.367 14.073 -83.950 1.00 56.59 374 GLY A O 1
ATOM 3021 N N . ILE A 1 375 ? 24.405 14.525 -81.967 1.00 56.28 375 ILE A N 1
ATOM 3022 C CA . ILE A 1 375 ? 24.767 15.949 -81.923 1.00 56.28 375 ILE A CA 1
ATOM 3023 C C . ILE A 1 375 ? 26.285 16.149 -81.773 1.00 56.28 375 ILE A C 1
ATOM 3025 O O . ILE A 1 375 ? 26.849 17.021 -82.427 1.00 56.28 375 ILE A O 1
ATOM 3029 N N . ASP A 1 376 ? 26.955 15.333 -80.957 1.00 49.81 376 ASP A N 1
ATOM 3030 C CA . ASP A 1 376 ? 28.413 15.350 -80.766 1.00 49.81 376 ASP A CA 1
ATOM 3031 C C . ASP A 1 376 ? 29.156 14.986 -82.067 1.00 49.81 376 ASP A C 1
ATOM 3033 O O . ASP A 1 376 ? 30.135 15.627 -82.430 1.00 49.81 376 ASP A O 1
ATOM 3037 N N . ASN A 1 377 ? 28.629 14.045 -82.859 1.00 55.50 377 ASN A N 1
ATOM 3038 C CA . ASN A 1 377 ? 29.170 13.733 -84.187 1.00 55.50 377 ASN A CA 1
ATOM 3039 C C . ASN A 1 377 ? 28.957 14.861 -85.220 1.00 55.50 377 ASN A C 1
ATOM 3041 O O . ASN A 1 377 ? 29.741 14.971 -86.162 1.00 55.50 377 ASN A O 1
ATOM 3045 N N . GLU A 1 378 ? 27.913 15.685 -85.074 1.00 53.69 378 GLU A N 1
ATOM 3046 C CA . GLU A 1 378 ? 27.648 16.847 -85.940 1.00 53.69 378 GLU A CA 1
ATOM 3047 C C . GLU A 1 378 ? 28.417 18.109 -85.506 1.00 53.69 378 GLU A C 1
ATOM 3049 O O . GLU A 1 378 ? 28.676 18.988 -86.332 1.00 53.69 378 GLU A O 1
ATOM 3054 N N . ARG A 1 379 ? 28.785 18.220 -84.220 1.00 56.12 379 ARG A N 1
ATOM 3055 C CA . ARG A 1 379 ? 29.546 19.340 -83.633 1.00 56.12 379 ARG A CA 1
ATOM 3056 C C . ARG A 1 379 ? 30.544 18.838 -82.569 1.00 56.12 379 ARG A C 1
ATOM 3058 O O . ARG A 1 379 ? 30.320 19.076 -81.380 1.00 56.12 379 ARG A O 1
ATOM 3065 N N . PRO A 1 380 ? 31.657 18.208 -82.986 1.00 53.81 380 PRO A N 1
ATOM 3066 C CA . PRO A 1 380 ? 32.587 17.492 -82.099 1.00 53.81 380 PRO A CA 1
ATOM 3067 C C . PRO A 1 380 ? 33.378 18.367 -81.113 1.00 53.81 380 PRO A C 1
ATOM 3069 O O . PRO A 1 380 ? 34.030 17.841 -80.217 1.00 53.81 380 PRO A O 1
ATOM 3072 N N . ASP A 1 381 ? 33.298 19.695 -81.227 1.00 53.94 381 ASP A N 1
ATOM 3073 C CA . ASP A 1 381 ? 34.012 20.629 -80.344 1.00 53.94 381 ASP A CA 1
ATOM 3074 C C . ASP A 1 381 ? 33.207 21.020 -79.084 1.00 53.94 381 ASP A C 1
ATOM 3076 O O . ASP A 1 381 ? 33.642 21.859 -78.290 1.00 53.94 381 ASP A O 1
ATOM 3080 N N . ASN A 1 382 ? 32.014 20.447 -78.873 1.00 53.56 382 ASN A N 1
ATOM 3081 C CA . ASN A 1 382 ? 31.122 20.850 -77.785 1.00 53.56 382 ASN A CA 1
ATOM 3082 C C . ASN A 1 382 ? 31.266 19.962 -76.533 1.00 53.56 382 ASN A C 1
ATOM 3084 O O . ASN A 1 382 ? 30.522 19.006 -76.315 1.00 53.56 382 ASN A O 1
ATOM 3088 N N . ILE A 1 383 ? 32.202 20.358 -75.664 1.00 58.66 383 ILE A N 1
ATOM 3089 C CA . ILE A 1 383 ? 32.591 19.709 -74.392 1.00 58.66 383 ILE A CA 1
ATOM 3090 C C . ILE A 1 383 ? 31.391 19.331 -73.495 1.00 58.66 383 ILE A C 1
ATOM 3092 O O . ILE A 1 383 ? 31.463 18.368 -72.728 1.00 58.66 383 ILE A O 1
ATOM 3096 N N . PHE A 1 384 ? 30.270 20.052 -73.596 1.00 60.38 384 PHE A N 1
ATOM 3097 C CA . PHE A 1 384 ? 29.064 19.798 -72.806 1.00 60.38 384 PHE A CA 1
ATOM 3098 C C . PHE A 1 384 ? 28.454 18.408 -73.063 1.00 60.38 384 PHE A C 1
ATOM 3100 O O . PHE A 1 384 ? 28.039 17.735 -72.118 1.00 60.38 384 PHE A O 1
ATOM 3107 N N . PHE A 1 385 ? 28.427 17.942 -74.316 1.00 52.97 385 PHE A N 1
ATOM 3108 C CA . PHE A 1 385 ? 27.769 16.678 -74.666 1.00 52.97 385 PHE A CA 1
ATOM 3109 C C . PHE A 1 385 ? 28.614 15.457 -74.309 1.00 52.97 385 PHE A C 1
ATOM 3111 O O . PHE A 1 385 ? 28.077 14.498 -73.752 1.00 52.97 385 PHE A O 1
ATOM 3118 N N . SER A 1 386 ? 29.933 15.519 -74.517 1.00 59.50 386 SER A N 1
ATOM 3119 C CA . SER A 1 386 ? 30.853 14.471 -74.054 1.00 59.50 386 SER A CA 1
ATOM 3120 C C . SER A 1 386 ? 30.793 14.306 -72.532 1.00 59.50 386 SER A C 1
ATOM 3122 O O . SER A 1 386 ? 30.688 13.183 -72.043 1.00 59.50 386 SER A O 1
ATOM 3124 N N . ARG A 1 387 ? 30.773 15.415 -71.776 1.00 67.62 387 ARG A N 1
ATOM 3125 C CA . ARG A 1 387 ? 30.662 15.376 -70.311 1.00 67.62 387 ARG A CA 1
ATOM 3126 C C . ARG A 1 387 ? 29.337 14.764 -69.853 1.00 67.62 387 ARG A C 1
ATOM 3128 O O . ARG A 1 387 ? 29.333 13.904 -68.979 1.00 67.62 387 ARG A O 1
ATOM 3135 N N . ARG A 1 388 ? 28.220 15.139 -70.487 1.00 66.88 388 ARG A N 1
ATOM 3136 C CA . ARG A 1 388 ? 26.901 14.582 -70.156 1.00 66.88 388 ARG A CA 1
ATOM 3137 C C . ARG A 1 388 ? 26.803 13.084 -70.459 1.00 66.88 388 ARG A C 1
ATOM 3139 O O . ARG A 1 388 ? 26.137 12.352 -69.734 1.00 66.88 388 ARG A O 1
ATOM 3146 N N . ILE A 1 389 ? 27.469 12.616 -71.516 1.00 66.88 389 ILE A N 1
ATOM 3147 C CA . ILE A 1 389 ? 27.548 11.189 -71.854 1.00 66.88 389 ILE A CA 1
ATOM 3148 C C . ILE A 1 389 ? 28.321 10.407 -70.787 1.00 66.88 389 ILE A C 1
ATOM 3150 O O . ILE A 1 389 ? 27.945 9.272 -70.498 1.00 66.88 389 ILE A O 1
ATOM 3154 N N . ASP A 1 390 ? 29.380 10.975 -70.217 1.00 71.56 390 ASP A N 1
ATOM 3155 C CA . ASP A 1 390 ? 30.161 10.307 -69.175 1.00 71.56 390 ASP A CA 1
ATOM 3156 C C . ASP A 1 390 ? 29.437 10.314 -67.818 1.00 71.56 390 ASP A C 1
ATOM 3158 O O . ASP A 1 390 ? 29.354 9.260 -67.190 1.00 71.56 390 ASP A O 1
ATOM 3162 N N . GLU A 1 391 ? 28.772 11.414 -67.446 1.00 70.19 391 GLU A N 1
ATOM 3163 C CA . GLU A 1 391 ? 27.891 11.479 -66.263 1.00 70.19 391 GLU A CA 1
ATOM 3164 C C . GLU A 1 391 ? 26.776 10.417 -66.320 1.00 70.19 391 GLU A C 1
ATOM 3166 O O . GLU A 1 391 ? 26.545 9.680 -65.362 1.00 70.19 391 GLU A O 1
ATOM 3171 N N . LEU A 1 392 ? 26.126 10.264 -67.479 1.00 65.06 392 LEU A N 1
ATOM 3172 C CA . LEU A 1 392 ? 25.076 9.258 -67.671 1.00 65.06 392 LEU A CA 1
ATOM 3173 C C . LEU A 1 392 ? 25.612 7.817 -67.624 1.00 65.06 392 LEU A C 1
ATOM 3175 O O . LEU A 1 392 ? 24.884 6.901 -67.241 1.00 65.06 392 LEU A O 1
ATOM 3179 N N . LYS A 1 393 ? 26.872 7.575 -68.010 1.00 67.88 393 LYS A N 1
ATOM 3180 C CA . LYS A 1 393 ? 27.491 6.245 -67.868 1.00 67.88 393 LYS A CA 1
ATOM 3181 C C . LYS A 1 393 ? 27.794 5.923 -66.408 1.00 67.88 393 LYS A C 1
ATOM 3183 O O . LYS A 1 393 ? 27.604 4.773 -66.013 1.00 67.88 393 LYS A O 1
ATOM 3188 N N . GLU A 1 394 ? 28.255 6.902 -65.634 1.00 71.06 394 GLU A N 1
ATOM 3189 C CA . GLU A 1 394 ? 28.511 6.736 -64.200 1.00 71.06 394 GLU A CA 1
ATOM 3190 C C . GLU A 1 394 ? 27.215 6.476 -63.426 1.00 71.06 394 GLU A C 1
ATOM 3192 O O . GLU A 1 394 ? 27.166 5.535 -62.635 1.00 71.06 394 GLU A O 1
ATOM 3197 N N . GLU A 1 395 ? 26.133 7.205 -63.722 1.00 68.38 395 GLU A N 1
ATOM 3198 C CA . GLU A 1 395 ? 24.812 6.938 -63.134 1.00 68.38 395 GLU A CA 1
ATOM 3199 C C . GLU A 1 395 ? 24.315 5.525 -63.468 1.00 68.38 395 GLU A C 1
ATOM 3201 O O . GLU A 1 395 ? 23.864 4.795 -62.585 1.00 68.38 395 GLU A O 1
ATOM 3206 N N . VAL A 1 396 ? 24.446 5.085 -64.725 1.00 66.50 396 VAL A N 1
ATOM 3207 C CA . VAL A 1 396 ? 24.067 3.718 -65.120 1.00 66.50 396 VAL A CA 1
ATOM 3208 C C . VAL A 1 396 ? 24.890 2.668 -64.366 1.00 66.50 396 VAL A C 1
ATOM 3210 O O . VAL A 1 396 ? 24.324 1.668 -63.925 1.00 66.50 396 VAL A O 1
ATOM 3213 N N . ALA A 1 397 ? 26.195 2.883 -64.182 1.00 72.62 397 ALA A N 1
ATOM 3214 C CA . ALA A 1 397 ? 27.050 1.967 -63.429 1.00 72.62 397 ALA A CA 1
ATOM 3215 C C . ALA A 1 397 ? 26.682 1.923 -61.934 1.00 72.62 397 ALA A C 1
ATOM 3217 O O . ALA A 1 397 ? 26.605 0.839 -61.353 1.00 72.62 397 ALA A O 1
ATOM 3218 N N . PHE A 1 398 ? 26.388 3.078 -61.330 1.00 74.62 398 PHE A N 1
ATOM 3219 C CA . PHE A 1 398 ? 25.935 3.189 -59.942 1.00 74.62 398 PHE A CA 1
ATOM 3220 C C . PHE A 1 398 ? 24.635 2.409 -59.704 1.00 74.62 398 PHE A C 1
ATOM 3222 O O . PHE A 1 398 ? 24.561 1.571 -58.801 1.00 74.62 398 PHE A O 1
ATOM 3229 N N . TRP A 1 399 ? 23.625 2.616 -60.554 1.00 62.75 399 TRP A N 1
ATOM 3230 C CA . TRP A 1 399 ? 22.344 1.919 -60.430 1.00 62.75 399 TRP A CA 1
ATOM 3231 C C . TRP A 1 399 ? 22.455 0.416 -60.712 1.00 62.75 399 TRP A C 1
ATOM 3233 O O . TRP A 1 399 ? 21.771 -0.377 -60.068 1.00 62.75 399 TRP A O 1
ATOM 3243 N N . GLN A 1 400 ? 23.352 -0.006 -61.611 1.00 69.88 400 GLN A N 1
ATOM 3244 C CA . GLN A 1 400 ? 23.643 -1.427 -61.832 1.00 69.88 400 GLN A CA 1
ATOM 3245 C C . GLN A 1 400 ? 24.296 -2.098 -60.616 1.00 69.88 400 GLN A C 1
ATOM 3247 O O . GLN A 1 400 ? 23.948 -3.237 -60.311 1.00 69.88 400 GLN A O 1
ATOM 3252 N N . GLY A 1 401 ? 25.192 -1.402 -59.910 1.00 76.06 401 GLY A N 1
ATOM 3253 C CA . GLY A 1 401 ? 25.776 -1.895 -58.660 1.00 76.06 401 GLY A CA 1
ATOM 3254 C C . GLY A 1 401 ? 24.721 -2.091 -57.570 1.00 76.06 401 GLY A C 1
ATOM 3255 O O . GLY A 1 401 ? 24.631 -3.168 -56.987 1.00 76.06 401 GLY A O 1
ATOM 3256 N N . ARG A 1 402 ? 23.850 -1.094 -57.365 1.00 66.62 402 ARG A N 1
ATOM 3257 C CA . ARG A 1 402 ? 22.758 -1.182 -56.377 1.00 66.62 402 ARG A CA 1
ATOM 3258 C C . ARG A 1 402 ? 21.738 -2.273 -56.694 1.00 66.62 402 ARG A C 1
ATOM 3260 O O . ARG A 1 402 ? 21.224 -2.911 -55.782 1.00 66.62 402 ARG A O 1
ATOM 3267 N N . TYR A 1 403 ? 21.438 -2.484 -57.975 1.00 68.25 403 TYR A N 1
ATOM 3268 C CA . TYR A 1 403 ? 20.544 -3.556 -58.413 1.00 68.25 403 TYR A CA 1
ATOM 3269 C C . TYR A 1 403 ? 21.098 -4.939 -58.041 1.00 68.25 403 TYR A C 1
ATOM 3271 O O . TYR A 1 403 ? 20.359 -5.767 -57.517 1.00 68.25 403 TYR A O 1
ATOM 3279 N N . LEU A 1 404 ? 22.397 -5.167 -58.263 1.00 71.00 404 LEU A N 1
ATOM 3280 C CA . LEU A 1 404 ? 23.052 -6.429 -57.922 1.00 71.00 404 LEU A CA 1
ATOM 3281 C C . LEU A 1 404 ? 23.079 -6.658 -56.401 1.00 71.00 404 LEU A C 1
ATOM 3283 O O . LEU A 1 404 ? 22.712 -7.732 -55.940 1.00 71.00 404 LEU A O 1
ATOM 3287 N N . GLU A 1 405 ? 23.412 -5.624 -55.625 1.00 67.94 405 GLU A N 1
ATOM 3288 C CA . GLU A 1 405 ? 23.443 -5.678 -54.157 1.00 67.94 405 GLU A CA 1
ATOM 3289 C C . GLU A 1 405 ? 22.060 -6.003 -53.554 1.00 67.94 405 GLU A C 1
ATOM 3291 O O . GLU A 1 405 ? 21.938 -6.868 -52.686 1.00 67.94 405 GLU A O 1
ATOM 3296 N N . CYS A 1 406 ? 20.989 -5.378 -54.059 1.00 57.16 406 CYS A N 1
ATOM 3297 C CA . CYS A 1 406 ? 19.618 -5.705 -53.653 1.00 57.16 406 CYS A CA 1
ATOM 3298 C C . CYS A 1 406 ? 19.214 -7.138 -54.037 1.00 57.16 406 CYS A C 1
ATOM 3300 O O . CYS A 1 406 ? 18.499 -7.801 -53.284 1.00 57.16 406 CYS A O 1
ATOM 3302 N N . GLN A 1 407 ? 19.651 -7.622 -55.203 1.00 64.69 407 GLN A N 1
ATOM 3303 C CA . GLN A 1 407 ? 19.331 -8.968 -55.673 1.00 64.69 407 GLN A CA 1
ATOM 3304 C C . GLN A 1 407 ? 20.012 -10.041 -54.804 1.00 64.69 407 GLN A C 1
ATOM 3306 O O . GLN A 1 407 ? 19.356 -11.001 -54.405 1.00 64.69 407 GLN A O 1
ATOM 3311 N N . GLU A 1 408 ? 21.278 -9.838 -54.431 1.00 68.00 408 GLU A N 1
ATOM 3312 C CA . GLU A 1 408 ? 22.022 -10.724 -53.523 1.00 68.00 408 GLU A CA 1
ATOM 3313 C C . GLU A 1 408 ? 21.404 -10.763 -52.112 1.00 68.00 408 GLU A C 1
ATOM 3315 O O . GLU A 1 408 ? 21.251 -11.836 -51.522 1.00 68.00 408 GLU A O 1
ATOM 3320 N N . GLN A 1 409 ? 20.972 -9.615 -51.577 1.00 59.50 409 GLN A N 1
ATOM 3321 C CA . GLN A 1 409 ? 20.278 -9.549 -50.281 1.00 59.50 409 GLN A CA 1
ATOM 3322 C C . GLN A 1 409 ? 18.935 -10.297 -50.293 1.00 59.50 409 GLN A C 1
ATOM 3324 O O . GLN A 1 409 ? 18.573 -10.950 -49.312 1.00 59.50 409 GLN A O 1
ATOM 3329 N N . MET A 1 410 ? 18.202 -10.239 -51.407 1.00 48.59 410 MET A N 1
ATOM 3330 C CA . MET A 1 410 ? 16.924 -10.934 -51.572 1.00 48.59 410 MET A CA 1
ATOM 3331 C C . MET A 1 410 ? 17.101 -12.455 -51.661 1.00 48.59 410 MET A C 1
ATOM 3333 O O . MET A 1 410 ? 16.347 -13.207 -51.040 1.00 48.59 410 MET A O 1
ATOM 3337 N N . GLU A 1 411 ? 18.129 -12.911 -52.375 1.00 61.78 411 GLU A N 1
ATOM 3338 C CA . GLU A 1 411 ? 18.481 -14.329 -52.479 1.00 61.78 411 GLU A CA 1
ATOM 3339 C C . GLU A 1 411 ? 18.943 -14.900 -51.125 1.00 61.78 411 GLU A C 1
ATOM 3341 O O . GLU A 1 411 ? 18.598 -16.030 -50.767 1.00 61.78 411 GLU A O 1
ATOM 3346 N N . ALA A 1 412 ? 19.645 -14.097 -50.317 1.00 59.75 412 ALA A N 1
ATOM 3347 C CA . ALA A 1 412 ? 20.009 -14.450 -48.947 1.00 59.75 412 ALA A CA 1
ATOM 3348 C C . ALA A 1 412 ? 18.781 -14.563 -48.022 1.00 59.75 412 ALA A C 1
ATOM 3350 O O . ALA A 1 412 ? 18.682 -15.512 -47.243 1.00 59.75 412 ALA A O 1
ATOM 3351 N N . PHE A 1 413 ? 17.820 -13.640 -48.134 1.00 51.53 413 PHE A N 1
ATOM 3352 C CA . PHE A 1 413 ? 16.609 -13.623 -47.306 1.00 51.53 413 PHE A CA 1
ATOM 3353 C C . PHE A 1 413 ? 15.668 -14.803 -47.606 1.00 51.53 413 PHE A C 1
ATOM 3355 O O . PHE A 1 413 ? 15.137 -15.426 -46.687 1.00 51.53 413 PHE A O 1
ATOM 3362 N N . LEU A 1 414 ? 15.489 -15.156 -48.885 1.00 55.69 414 LEU A N 1
ATOM 3363 C CA . LEU A 1 414 ? 14.606 -16.252 -49.316 1.00 55.69 414 LEU A CA 1
ATOM 3364 C C . LEU A 1 414 ? 15.149 -17.648 -48.968 1.00 55.69 414 LEU A C 1
ATOM 3366 O O . LEU A 1 414 ? 14.373 -18.585 -48.778 1.00 55.69 414 LEU A O 1
ATOM 3370 N N . ASN A 1 415 ? 16.469 -17.790 -48.832 1.00 60.31 415 ASN A N 1
ATOM 3371 C CA . ASN A 1 415 ? 17.116 -19.058 -48.490 1.00 60.31 415 ASN A CA 1
ATOM 3372 C C . ASN A 1 415 ? 17.321 -19.266 -46.975 1.00 60.31 415 ASN A C 1
ATOM 3374 O O . ASN A 1 415 ? 17.749 -20.344 -46.545 1.00 60.31 415 ASN A O 1
ATOM 3378 N N . GLN A 1 416 ? 16.998 -18.277 -46.136 1.00 59.75 416 GLN A N 1
ATOM 3379 C CA . GLN A 1 416 ? 17.259 -18.329 -44.700 1.00 59.75 416 GLN A CA 1
ATOM 3380 C C . GLN A 1 416 ? 16.166 -19.101 -43.928 1.00 59.75 416 GLN A C 1
ATOM 3382 O O . GLN A 1 416 ? 15.179 -18.544 -43.456 1.00 59.75 416 GLN A O 1
ATOM 3387 N N . ARG A 1 417 ? 16.367 -20.415 -43.736 1.00 59.06 417 ARG A N 1
ATOM 3388 C CA . ARG A 1 417 ? 15.501 -21.283 -42.894 1.00 59.06 417 ARG A CA 1
ATOM 3389 C C . ARG A 1 417 ? 15.759 -21.163 -41.383 1.00 59.06 417 ARG A C 1
ATOM 3391 O O . ARG A 1 417 ? 15.020 -21.732 -40.573 1.00 59.06 417 ARG A O 1
ATOM 3398 N N . GLU A 1 418 ? 16.810 -20.441 -41.002 1.00 62.38 418 GLU A N 1
ATOM 3399 C CA . GLU A 1 418 ? 17.276 -20.303 -39.624 1.00 62.38 418 GLU A CA 1
ATOM 3400 C C . GLU A 1 418 ? 17.380 -18.838 -39.202 1.00 62.38 418 GLU A C 1
ATOM 3402 O O . GLU A 1 418 ? 18.023 -18.022 -39.861 1.00 62.38 418 GLU A O 1
ATOM 3407 N N . ILE A 1 419 ? 16.807 -18.513 -38.045 1.00 69.25 419 ILE A N 1
ATOM 3408 C CA . ILE A 1 419 ? 16.963 -17.184 -37.450 1.00 69.25 419 ILE A CA 1
ATOM 3409 C C . ILE A 1 419 ? 18.268 -17.161 -36.668 1.00 69.25 419 ILE A C 1
ATOM 3411 O O . ILE A 1 419 ? 18.491 -18.007 -35.793 1.00 69.25 419 ILE A O 1
ATOM 3415 N N . VAL A 1 420 ? 19.106 -16.165 -36.955 1.00 75.31 420 VAL A N 1
ATOM 3416 C CA . VAL A 1 420 ? 20.330 -15.913 -36.194 1.00 75.31 420 VAL A CA 1
ATOM 3417 C C . VAL A 1 420 ? 19.930 -15.437 -34.803 1.00 75.31 420 VAL A C 1
ATOM 3419 O O . VAL A 1 420 ? 19.520 -14.301 -34.587 1.00 75.31 420 VAL A O 1
ATOM 3422 N N . THR A 1 421 ? 20.015 -16.345 -33.839 1.00 80.62 421 THR A N 1
ATOM 3423 C CA . THR A 1 421 ? 19.706 -16.076 -32.430 1.00 80.62 421 THR A CA 1
ATOM 3424 C C . THR A 1 421 ? 20.962 -15.909 -31.580 1.00 80.62 421 THR A C 1
ATOM 3426 O O . THR A 1 421 ? 20.874 -15.557 -30.401 1.00 80.62 421 THR A O 1
ATOM 3429 N N . PHE A 1 422 ? 22.134 -16.188 -32.156 1.00 81.75 422 PHE A N 1
ATOM 3430 C CA . PHE A 1 422 ? 23.421 -16.176 -31.478 1.00 81.75 422 PHE A CA 1
ATOM 3431 C C . PHE A 1 422 ? 24.533 -15.763 -32.451 1.00 81.75 422 PHE A C 1
ATOM 3433 O O . PHE A 1 422 ? 24.745 -16.442 -33.450 1.00 81.75 422 PHE A O 1
ATOM 3440 N N . HIS A 1 423 ? 25.253 -14.686 -32.146 1.00 80.00 423 HIS A N 1
ATOM 3441 C CA . HIS A 1 423 ? 26.412 -14.201 -32.905 1.00 80.00 423 HIS A CA 1
ATOM 3442 C C . HIS A 1 423 ? 27.485 -13.677 -31.937 1.00 80.00 423 HIS A C 1
ATOM 3444 O O . HIS A 1 423 ? 27.176 -13.306 -30.806 1.00 80.00 423 HIS A O 1
ATOM 3450 N N . ASP A 1 424 ? 28.760 -13.716 -32.333 1.00 75.94 424 ASP A N 1
ATOM 3451 C CA . ASP A 1 424 ? 29.897 -13.193 -31.547 1.00 75.94 424 ASP A CA 1
ATOM 3452 C C . ASP A 1 424 ? 29.967 -13.697 -30.093 1.00 75.94 424 ASP A C 1
ATOM 3454 O O . ASP A 1 424 ? 30.314 -12.981 -29.151 1.00 75.94 424 ASP A O 1
ATOM 3458 N N . GLY A 1 425 ? 29.589 -14.962 -29.884 1.00 76.69 425 GLY A N 1
ATOM 3459 C CA . GLY A 1 425 ? 29.570 -15.580 -28.557 1.00 76.69 425 GLY A CA 1
ATOM 3460 C C . GLY A 1 425 ? 28.416 -15.118 -27.655 1.00 76.69 425 GLY A C 1
ATOM 3461 O O . GLY A 1 425 ? 28.416 -15.438 -26.463 1.00 76.69 425 GLY A O 1
ATOM 3462 N N . ARG A 1 426 ? 27.425 -14.392 -28.189 1.00 78.69 426 ARG A N 1
ATOM 3463 C CA . ARG A 1 426 ? 26.318 -13.778 -27.441 1.00 78.69 426 ARG A CA 1
ATOM 3464 C C . ARG A 1 426 ? 24.969 -14.044 -28.118 1.00 78.69 426 ARG A C 1
ATOM 3466 O O . ARG A 1 426 ? 24.888 -14.279 -29.314 1.00 78.69 426 ARG A O 1
ATOM 3473 N N . TYR A 1 427 ? 23.894 -14.045 -27.329 1.00 85.00 427 TYR A N 1
ATOM 3474 C CA . TYR A 1 427 ? 22.529 -14.101 -27.873 1.00 85.00 427 TYR A CA 1
ATOM 3475 C C . TYR A 1 427 ? 22.090 -12.712 -28.326 1.00 85.00 427 TYR A C 1
ATOM 3477 O O . TYR A 1 427 ? 22.390 -11.751 -27.616 1.00 85.00 427 TYR A O 1
ATOM 3485 N N . THR A 1 428 ? 21.351 -12.639 -29.437 1.00 83.62 428 THR A N 1
ATOM 3486 C CA . THR A 1 428 ? 20.797 -11.382 -29.963 1.00 83.62 428 THR A CA 1
ATOM 3487 C C . THR A 1 428 ? 19.861 -10.717 -28.963 1.00 83.62 428 THR A C 1
ATOM 3489 O O . THR A 1 428 ? 19.172 -11.395 -28.194 1.00 83.62 428 THR A O 1
ATOM 3492 N N . ASP A 1 429 ? 19.791 -9.391 -29.008 1.00 79.38 429 ASP A N 1
ATOM 3493 C CA . ASP A 1 429 ? 18.979 -8.599 -28.083 1.00 79.38 429 ASP A CA 1
ATOM 3494 C C . ASP A 1 429 ? 17.484 -8.925 -28.181 1.00 79.38 429 ASP A C 1
ATOM 3496 O O . ASP A 1 429 ? 16.841 -9.104 -27.148 1.00 79.38 429 ASP A O 1
ATOM 3500 N N . ILE A 1 430 ? 16.989 -9.212 -29.388 1.00 81.94 430 ILE A N 1
ATOM 3501 C CA . ILE A 1 430 ? 15.623 -9.700 -29.635 1.00 81.94 430 ILE A CA 1
ATOM 3502 C C . ILE A 1 430 ? 15.328 -10.982 -28.839 1.00 81.94 430 ILE A C 1
ATOM 3504 O O . ILE A 1 430 ? 14.306 -11.097 -28.166 1.00 81.94 430 ILE A O 1
ATOM 3508 N N . ILE A 1 431 ? 16.233 -11.968 -28.860 1.00 85.50 431 ILE A N 1
ATOM 3509 C CA . ILE A 1 431 ? 16.027 -13.223 -28.120 1.00 85.50 431 ILE A CA 1
ATOM 3510 C C . ILE A 1 431 ? 16.075 -12.983 -26.616 1.00 85.50 431 ILE A C 1
ATOM 3512 O O . ILE A 1 431 ? 15.327 -13.610 -25.865 1.00 85.50 431 ILE A O 1
ATOM 3516 N N . ARG A 1 432 ? 16.938 -12.079 -26.151 1.00 81.56 432 ARG A N 1
ATOM 3517 C CA . ARG A 1 432 ? 16.993 -11.711 -24.732 1.00 81.56 432 ARG A CA 1
ATOM 3518 C C . ARG A 1 432 ? 15.684 -11.058 -24.294 1.00 81.56 432 ARG A C 1
ATOM 3520 O O . ARG A 1 432 ? 15.171 -11.429 -23.242 1.00 81.56 432 ARG A O 1
ATOM 3527 N N . GLU A 1 433 ? 15.141 -10.154 -25.103 1.00 82.06 433 GLU A N 1
ATOM 3528 C CA . GLU A 1 433 ? 13.867 -9.469 -24.869 1.00 82.06 433 GLU A CA 1
ATOM 3529 C C . GLU A 1 433 ? 12.705 -10.448 -24.735 1.00 82.06 433 GLU A C 1
ATOM 3531 O O . GLU A 1 433 ? 12.058 -10.487 -23.687 1.00 82.06 433 GLU A O 1
ATOM 3536 N N . VAL A 1 434 ? 12.545 -11.348 -25.708 1.00 86.19 434 VAL A N 1
ATOM 3537 C CA . VAL A 1 434 ? 11.514 -12.397 -25.669 1.00 86.19 434 VAL A CA 1
ATOM 3538 C C . VAL A 1 434 ? 11.639 -13.258 -24.406 1.00 86.19 434 VAL A C 1
ATOM 3540 O O . VAL A 1 434 ? 10.643 -13.603 -23.766 1.00 86.19 434 VAL A O 1
ATOM 3543 N N . TYR A 1 435 ? 12.865 -13.604 -24.001 1.00 87.38 435 TYR A N 1
ATOM 3544 C CA . TYR A 1 435 ? 13.088 -14.355 -22.765 1.00 87.38 435 TYR A CA 1
ATOM 3545 C C . TYR A 1 435 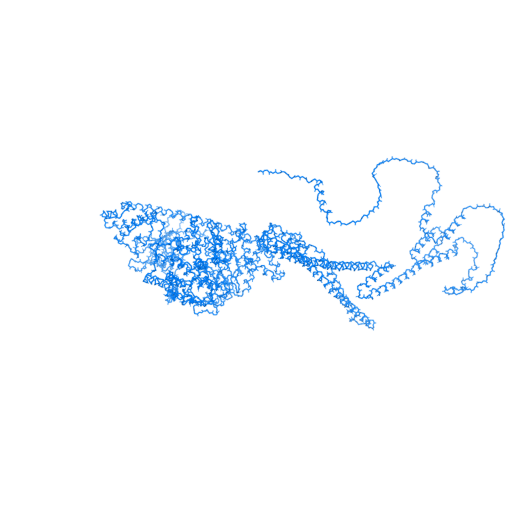? 12.653 -13.574 -21.522 1.00 87.38 435 TYR A C 1
ATOM 3547 O O . TYR A 1 435 ? 12.022 -14.155 -20.635 1.00 87.38 435 TYR A O 1
ATOM 3555 N N . MET A 1 436 ? 12.994 -12.288 -21.438 1.00 81.31 436 MET A N 1
ATOM 3556 C CA . MET A 1 436 ? 12.611 -11.430 -20.317 1.00 81.31 436 MET A CA 1
ATOM 3557 C C . MET A 1 436 ? 11.102 -11.281 -20.218 1.00 81.31 436 MET A C 1
ATOM 3559 O O . MET A 1 436 ? 10.542 -11.497 -19.145 1.00 81.31 436 MET A O 1
ATOM 3563 N N . GLU A 1 437 ? 10.450 -10.974 -21.334 1.00 85.31 437 GLU A N 1
ATOM 3564 C CA . GLU A 1 437 ? 9.014 -10.758 -21.382 1.00 85.31 437 GLU A CA 1
ATOM 3565 C C . GLU A 1 437 ? 8.252 -12.015 -20.947 1.00 85.31 437 GLU A C 1
ATOM 3567 O O . GLU A 1 437 ? 7.449 -11.958 -20.012 1.00 85.31 437 GLU A O 1
ATOM 3572 N N . LEU A 1 438 ? 8.591 -13.183 -21.507 1.00 88.00 438 LEU A N 1
ATOM 3573 C CA . LEU A 1 438 ? 7.971 -14.452 -21.117 1.00 88.00 438 LEU A CA 1
ATOM 3574 C C . LEU A 1 438 ? 8.183 -14.760 -19.625 1.00 88.00 438 LEU A C 1
ATOM 3576 O O . LEU A 1 438 ? 7.258 -15.194 -18.933 1.00 88.00 438 LEU A O 1
ATOM 3580 N N . MET A 1 439 ? 9.381 -14.525 -19.088 1.00 84.69 439 MET A N 1
ATOM 3581 C CA . MET A 1 439 ? 9.642 -14.759 -17.664 1.00 84.69 439 MET A CA 1
ATOM 3582 C C . MET A 1 439 ? 8.914 -13.760 -16.752 1.00 84.69 439 MET A C 1
ATOM 3584 O O . MET A 1 439 ? 8.418 -14.170 -15.698 1.00 84.69 439 MET A O 1
ATOM 3588 N N . CYS A 1 440 ? 8.775 -12.493 -17.153 1.00 82.56 440 CYS A N 1
ATOM 3589 C CA . CYS A 1 440 ? 7.943 -11.510 -16.450 1.00 82.56 440 CYS A CA 1
ATOM 3590 C C . CYS A 1 440 ? 6.444 -11.856 -16.539 1.00 82.56 440 CYS A C 1
ATOM 3592 O O . CYS A 1 440 ? 5.711 -11.641 -15.574 1.00 82.56 440 CYS A O 1
ATOM 3594 N N . MET A 1 441 ? 6.005 -12.534 -17.608 1.00 84.56 441 MET A N 1
ATOM 3595 C CA . MET A 1 441 ? 4.686 -13.183 -17.716 1.00 84.56 441 MET A CA 1
ATOM 3596 C C . MET A 1 441 ? 4.564 -14.478 -16.888 1.00 84.56 441 MET A C 1
ATOM 3598 O O . MET A 1 441 ? 3.580 -15.210 -16.997 1.00 84.56 441 MET A O 1
ATOM 3602 N N . ARG A 1 442 ? 5.533 -14.758 -16.004 1.00 82.56 442 ARG A N 1
ATOM 3603 C CA . ARG A 1 442 ? 5.574 -15.913 -15.088 1.00 82.56 442 ARG A CA 1
ATOM 3604 C C . ARG A 1 442 ? 5.772 -17.258 -15.787 1.00 82.56 442 ARG A C 1
ATOM 3606 O O . ARG A 1 442 ? 5.493 -18.310 -15.204 1.00 82.56 442 ARG A O 1
ATOM 3613 N N . VAL A 1 443 ? 6.312 -17.257 -17.004 1.00 86.12 443 VAL A N 1
ATOM 3614 C CA . VAL A 1 443 ? 6.747 -18.484 -17.671 1.00 86.12 443 VAL A CA 1
ATOM 3615 C C . VAL A 1 443 ? 8.048 -18.965 -17.032 1.00 86.12 443 VAL A C 1
ATOM 3617 O O . VAL A 1 443 ? 9.060 -18.268 -17.001 1.00 86.12 443 VAL A O 1
ATOM 3620 N N . GLY A 1 444 ? 8.055 -20.199 -16.524 1.00 83.00 444 GLY A N 1
ATOM 3621 C CA . GLY A 1 444 ? 9.263 -20.775 -15.936 1.00 83.00 444 GLY A CA 1
ATOM 3622 C C . GLY A 1 444 ? 10.402 -20.879 -16.958 1.00 83.00 444 GLY A C 1
ATOM 3623 O O . GLY A 1 444 ? 10.210 -21.427 -18.040 1.00 83.00 444 GLY A O 1
ATOM 3624 N N . ALA A 1 445 ? 11.618 -20.460 -16.587 1.00 85.19 445 ALA A N 1
ATOM 3625 C CA . ALA A 1 445 ? 12.807 -20.433 -17.459 1.00 85.19 445 ALA A CA 1
ATOM 3626 C C . ALA A 1 445 ? 13.138 -21.759 -18.185 1.00 85.19 445 ALA A C 1
ATOM 3628 O O . ALA A 1 445 ? 13.830 -21.769 -19.198 1.00 85.19 445 ALA A O 1
ATOM 3629 N N . LYS A 1 446 ? 12.663 -22.905 -17.675 1.00 87.06 446 LYS A N 1
ATOM 3630 C CA . LYS A 1 446 ? 12.805 -24.220 -18.331 1.00 87.06 446 LYS A CA 1
ATOM 3631 C C . LYS A 1 446 ? 11.883 -24.401 -19.544 1.00 87.06 446 LYS A C 1
ATOM 3633 O O . LYS A 1 446 ? 12.175 -25.227 -20.403 1.00 87.06 446 LYS A O 1
ATOM 3638 N N . ASN A 1 447 ? 10.776 -23.665 -19.584 1.00 89.88 447 ASN A N 1
ATOM 3639 C CA . ASN A 1 447 ? 9.732 -23.773 -20.599 1.00 89.88 447 ASN A CA 1
ATOM 3640 C C . ASN A 1 447 ? 9.914 -22.746 -21.721 1.00 89.88 447 ASN A C 1
ATOM 3642 O O . ASN A 1 447 ? 9.525 -23.034 -22.845 1.00 89.88 447 ASN A O 1
ATOM 3646 N N . VAL A 1 448 ? 10.559 -21.606 -21.443 1.00 90.12 448 VAL A N 1
ATOM 3647 C CA . VAL A 1 448 ? 10.800 -20.528 -22.421 1.00 90.12 448 VAL A CA 1
ATOM 3648 C C . VAL A 1 448 ? 11.410 -21.027 -23.744 1.00 90.12 448 VAL A C 1
ATOM 3650 O O . VAL A 1 448 ? 10.815 -20.754 -24.785 1.00 90.12 448 VAL A O 1
ATOM 3653 N N . PRO A 1 449 ? 12.491 -21.841 -23.760 1.00 91.25 449 PRO A N 1
ATOM 3654 C CA . PRO A 1 449 ? 13.070 -22.304 -25.024 1.00 91.25 449 PRO A CA 1
ATOM 3655 C C . PRO A 1 449 ? 12.096 -23.166 -25.836 1.00 91.25 449 PRO A C 1
ATOM 3657 O O . PRO A 1 449 ? 12.056 -23.089 -27.058 1.00 91.25 449 PRO A O 1
ATOM 3660 N N . LYS A 1 450 ? 11.293 -23.993 -25.150 1.00 90.31 450 LYS A N 1
ATOM 3661 C CA . LYS A 1 450 ? 10.298 -24.859 -25.796 1.00 90.31 450 LYS A CA 1
ATOM 3662 C C . LYS A 1 450 ? 9.163 -24.043 -26.396 1.00 90.31 450 LYS A C 1
ATOM 3664 O O . LYS A 1 450 ? 8.715 -24.373 -27.485 1.00 90.31 450 LYS A O 1
ATOM 3669 N N . ILE A 1 451 ? 8.715 -23.005 -25.691 1.00 91.75 451 ILE A N 1
ATOM 3670 C CA . ILE A 1 451 ? 7.663 -22.102 -26.162 1.00 91.75 451 ILE A CA 1
ATOM 3671 C C . ILE A 1 451 ? 8.133 -21.390 -27.424 1.00 91.75 451 ILE A C 1
ATOM 3673 O O . ILE A 1 451 ? 7.466 -21.509 -28.442 1.00 91.75 451 ILE A O 1
ATOM 3677 N N . ILE A 1 452 ? 9.310 -20.759 -27.392 1.00 90.56 452 ILE A N 1
ATOM 3678 C CA . ILE A 1 452 ? 9.865 -20.058 -28.559 1.00 90.56 452 ILE A CA 1
ATOM 3679 C C . ILE A 1 452 ? 10.014 -21.023 -29.731 1.00 90.56 452 ILE A C 1
ATOM 3681 O O . ILE A 1 452 ? 9.502 -20.753 -30.807 1.00 90.56 452 ILE A O 1
ATOM 3685 N N . LYS A 1 453 ? 10.637 -22.187 -29.515 1.00 89.31 453 LYS A N 1
ATOM 3686 C CA . LYS A 1 453 ? 10.796 -23.192 -30.568 1.00 89.31 453 LYS A CA 1
ATOM 3687 C C . LYS A 1 453 ? 9.449 -23.616 -31.167 1.00 89.31 453 LYS A C 1
ATOM 3689 O O . LYS A 1 453 ? 9.310 -23.621 -32.379 1.00 89.31 453 LYS A O 1
ATOM 3694 N N . THR A 1 454 ? 8.452 -23.895 -30.326 1.00 89.50 454 THR A N 1
ATOM 3695 C CA . THR A 1 454 ? 7.111 -24.298 -30.781 1.00 89.50 454 THR A CA 1
ATOM 3696 C C . THR A 1 454 ? 6.434 -23.190 -31.584 1.00 89.50 454 THR A C 1
ATOM 3698 O O . THR A 1 454 ? 5.868 -23.471 -32.631 1.00 89.50 454 THR A O 1
ATOM 3701 N N . VAL A 1 455 ? 6.494 -21.943 -31.110 1.00 88.50 455 VAL A N 1
ATOM 3702 C CA . VAL A 1 455 ? 5.878 -20.789 -31.779 1.00 88.50 455 VAL A CA 1
ATOM 3703 C C . VAL A 1 455 ? 6.544 -20.530 -33.132 1.00 88.50 455 VAL A C 1
ATOM 3705 O O . VAL A 1 455 ? 5.841 -20.446 -34.132 1.00 88.50 455 VAL A O 1
ATOM 3708 N N . MET A 1 456 ? 7.878 -20.492 -33.194 1.00 83.75 456 MET A N 1
ATOM 3709 C CA . MET A 1 456 ? 8.606 -20.253 -34.447 1.00 83.75 456 MET A CA 1
ATOM 3710 C C . MET A 1 456 ? 8.393 -21.391 -35.454 1.00 83.75 456 MET A C 1
ATOM 3712 O O . MET A 1 456 ? 8.023 -21.149 -36.598 1.00 83.75 456 MET A O 1
ATOM 3716 N N . GLU A 1 457 ? 8.508 -22.648 -35.021 1.00 83.56 457 GLU A N 1
ATOM 3717 C CA . GLU A 1 457 ? 8.335 -23.792 -35.923 1.00 83.56 457 GLU A CA 1
ATOM 3718 C C . GLU A 1 457 ? 6.900 -23.917 -36.449 1.00 83.56 457 GLU A C 1
ATOM 3720 O O . GLU A 1 457 ? 6.704 -24.295 -37.601 1.00 83.56 457 GLU A O 1
ATOM 3725 N N . LYS A 1 458 ? 5.889 -23.644 -35.612 1.00 83.44 458 LYS A N 1
ATOM 3726 C CA . LYS A 1 458 ? 4.478 -23.856 -35.973 1.00 83.44 458 LYS A CA 1
ATOM 3727 C C . LYS A 1 458 ? 3.833 -22.670 -36.675 1.00 83.44 458 LYS A C 1
ATOM 3729 O O . LYS A 1 458 ? 2.938 -22.904 -37.475 1.00 83.44 458 LYS A O 1
ATOM 3734 N N . ILE A 1 459 ? 4.250 -21.442 -36.366 1.00 81.75 459 ILE A N 1
ATOM 3735 C CA . ILE A 1 459 ? 3.648 -20.229 -36.936 1.00 81.75 459 ILE A CA 1
ATOM 3736 C C . ILE A 1 459 ? 4.465 -19.713 -38.120 1.00 81.75 459 ILE A C 1
ATOM 3738 O O . ILE A 1 459 ? 3.883 -19.363 -39.139 1.00 81.75 459 ILE A O 1
ATOM 3742 N N . THR A 1 460 ? 5.798 -19.667 -38.013 1.00 73.62 460 THR A N 1
ATOM 3743 C CA . THR A 1 460 ? 6.647 -19.053 -39.052 1.00 73.62 460 THR A CA 1
ATOM 3744 C C . THR A 1 460 ? 7.363 -20.070 -39.938 1.00 73.62 460 THR A C 1
ATOM 3746 O O . THR A 1 460 ? 7.947 -19.691 -40.947 1.00 73.62 460 THR A O 1
ATOM 3749 N N . GLY A 1 461 ? 7.351 -21.358 -39.574 1.00 70.81 461 GLY A N 1
ATOM 3750 C CA . GLY A 1 461 ? 8.113 -22.400 -40.270 1.00 70.81 461 GLY A CA 1
ATOM 3751 C C . GLY A 1 461 ? 9.633 -22.253 -40.122 1.00 70.81 461 GLY A C 1
ATOM 3752 O O . GLY A 1 461 ? 10.383 -22.970 -40.783 1.00 70.81 461 GLY A O 1
ATOM 3753 N N . MET A 1 462 ? 10.097 -21.342 -39.260 1.00 78.75 462 MET A N 1
ATOM 3754 C CA . MET A 1 462 ? 11.516 -21.073 -39.031 1.00 78.75 462 MET A CA 1
ATOM 3755 C C . MET A 1 462 ? 11.998 -21.772 -37.765 1.00 78.75 462 MET A C 1
ATOM 3757 O O . MET A 1 462 ? 11.267 -21.900 -36.780 1.00 78.75 462 MET A O 1
ATOM 3761 N N . THR A 1 463 ? 13.272 -22.160 -37.758 1.00 77.12 463 THR A N 1
ATOM 3762 C CA . THR A 1 463 ? 13.883 -22.790 -36.583 1.00 77.12 463 THR A CA 1
ATOM 3763 C C . THR A 1 463 ? 14.929 -21.850 -35.982 1.00 77.12 463 THR A C 1
ATOM 3765 O O . THR A 1 463 ? 15.823 -21.400 -36.700 1.00 77.12 463 THR A O 1
ATOM 3768 N N . PRO A 1 464 ? 14.859 -21.511 -34.682 1.00 81.50 464 PRO A N 1
ATOM 3769 C CA . PRO A 1 464 ? 15.922 -20.742 -34.045 1.00 81.50 464 PRO A CA 1
ATOM 3770 C C . PRO A 1 464 ? 17.178 -21.612 -33.904 1.00 81.50 464 PRO A C 1
ATOM 3772 O O . PRO A 1 464 ? 17.082 -22.740 -33.417 1.00 81.50 464 PRO A O 1
ATOM 3775 N N . GLN A 1 465 ? 18.353 -21.084 -34.264 1.00 79.75 465 GLN A N 1
ATOM 3776 C CA . GLN A 1 465 ? 19.622 -21.827 -34.203 1.00 79.75 465 GLN A CA 1
ATOM 3777 C C . GLN A 1 465 ? 19.945 -22.318 -32.791 1.00 79.75 465 GLN A C 1
ATOM 3779 O O . GLN A 1 465 ? 20.045 -23.513 -32.504 1.00 79.75 465 GLN A O 1
ATOM 3784 N N . ARG A 1 466 ? 20.120 -21.361 -31.877 1.00 86.06 466 ARG A N 1
ATOM 3785 C CA . ARG A 1 466 ? 20.528 -21.608 -30.497 1.00 86.06 466 ARG A CA 1
ATOM 3786 C C . ARG A 1 466 ? 19.672 -20.785 -29.559 1.00 86.06 466 ARG A C 1
ATOM 3788 O O . ARG A 1 466 ? 19.623 -19.563 -29.658 1.00 86.06 466 ARG A O 1
ATOM 3795 N N . LEU A 1 467 ? 19.053 -21.449 -28.593 1.00 89.75 467 LEU A N 1
ATOM 3796 C CA . LEU A 1 467 ? 18.251 -20.793 -27.569 1.00 89.75 467 LEU A CA 1
ATOM 3797 C C . LEU A 1 467 ? 18.943 -20.852 -26.199 1.00 89.75 467 LEU A C 1
ATOM 3799 O O . LEU A 1 467 ? 19.541 -21.880 -25.856 1.00 89.75 467 LEU A O 1
ATOM 3803 N N . PRO A 1 468 ? 18.846 -19.787 -25.384 1.00 87.69 468 PRO A N 1
ATOM 3804 C CA . PRO A 1 468 ? 19.347 -19.789 -24.020 1.00 87.69 468 PRO A CA 1
ATOM 3805 C C . PRO A 1 468 ? 18.811 -20.952 -23.180 1.00 87.69 468 PRO A C 1
ATOM 3807 O O . PRO A 1 468 ? 17.603 -21.149 -23.039 1.00 87.69 468 PRO A O 1
ATOM 3810 N N . GLY A 1 469 ? 19.720 -21.706 -22.560 1.00 86.12 469 GLY A N 1
ATOM 3811 C CA . GLY A 1 469 ? 19.361 -22.734 -21.585 1.00 86.12 469 GLY A CA 1
ATOM 3812 C C . GLY A 1 469 ? 18.811 -22.138 -20.284 1.00 86.12 469 GLY A C 1
ATOM 3813 O O . GLY A 1 469 ? 19.053 -20.976 -19.962 1.00 86.12 469 GLY A O 1
ATOM 3814 N N . SER A 1 470 ? 18.115 -22.953 -19.484 1.00 83.88 470 SER A N 1
ATOM 3815 C CA . SER A 1 470 ? 17.391 -22.471 -18.292 1.00 83.88 470 SER A CA 1
ATOM 3816 C C . SER A 1 470 ? 18.259 -21.734 -17.262 1.00 83.88 470 SER A C 1
ATOM 3818 O O . SER A 1 470 ? 17.763 -20.849 -16.575 1.00 83.88 470 SER A O 1
ATOM 3820 N N . THR A 1 471 ? 19.544 -22.075 -17.147 1.00 81.75 471 THR A N 1
ATOM 3821 C CA . THR A 1 471 ? 20.486 -21.385 -16.256 1.00 81.75 471 THR A CA 1
ATOM 3822 C C . THR A 1 471 ? 20.813 -19.991 -16.776 1.00 81.75 471 THR A C 1
ATOM 3824 O O . THR A 1 471 ? 20.720 -19.033 -16.022 1.00 81.75 471 THR A O 1
ATOM 3827 N N . PHE A 1 472 ? 21.117 -19.854 -18.068 1.00 80.62 472 PHE A N 1
ATOM 3828 C CA . PHE A 1 472 ? 21.398 -18.555 -18.680 1.00 80.62 472 PHE A CA 1
ATOM 3829 C C . PHE A 1 472 ? 20.152 -17.667 -18.728 1.00 80.62 472 PHE A C 1
ATOM 3831 O O . PHE A 1 472 ? 20.238 -16.490 -18.419 1.00 80.62 472 PHE A O 1
ATOM 3838 N N . ALA A 1 473 ? 18.980 -18.243 -19.009 1.00 81.25 473 ALA A N 1
ATOM 3839 C CA . ALA A 1 473 ? 17.694 -17.553 -18.900 1.00 81.25 473 ALA A CA 1
ATOM 3840 C C . ALA A 1 473 ? 17.451 -17.030 -17.478 1.00 81.25 473 ALA A C 1
ATOM 3842 O O . ALA A 1 473 ? 17.073 -15.882 -17.280 1.00 81.25 473 ALA A O 1
ATOM 3843 N N . LYS A 1 474 ? 17.749 -17.846 -16.459 1.00 76.50 474 LYS A N 1
ATOM 3844 C CA . LYS A 1 474 ? 17.724 -17.375 -15.074 1.00 76.50 474 LYS A CA 1
ATOM 3845 C C . LYS A 1 474 ? 18.731 -16.263 -14.837 1.00 76.50 474 LYS A C 1
ATOM 3847 O O . LYS A 1 474 ? 18.357 -15.346 -14.145 1.00 76.50 474 LYS A O 1
ATOM 3852 N N . TYR A 1 475 ? 19.943 -16.297 -15.388 1.00 72.50 475 TYR A N 1
ATOM 3853 C CA . TYR A 1 475 ? 20.877 -15.168 -15.283 1.00 72.50 475 TYR A CA 1
ATOM 3854 C C . TYR A 1 475 ? 20.346 -13.909 -15.986 1.00 72.50 475 TYR A C 1
ATOM 3856 O O . TYR A 1 475 ? 20.397 -12.838 -15.400 1.00 72.50 475 TYR A O 1
ATOM 3864 N N . MET A 1 476 ? 19.725 -14.025 -17.165 1.00 72.88 476 MET A N 1
ATOM 3865 C CA . MET A 1 476 ? 19.062 -12.897 -17.841 1.00 72.88 476 MET A CA 1
ATOM 3866 C C . MET A 1 476 ? 17.976 -12.244 -16.963 1.00 72.88 476 MET A C 1
ATOM 3868 O O . MET A 1 476 ? 17.822 -11.027 -16.998 1.00 72.88 476 MET A O 1
ATOM 3872 N N . LEU A 1 477 ? 17.253 -13.043 -16.165 1.00 69.06 477 LEU A N 1
ATOM 3873 C CA . LEU A 1 477 ? 16.217 -12.577 -15.232 1.00 69.06 477 LEU A CA 1
ATOM 3874 C C . LEU A 1 477 ? 16.757 -12.131 -13.858 1.00 69.06 477 LEU A C 1
ATOM 3876 O O . LEU A 1 477 ? 16.286 -11.143 -13.308 1.00 69.06 477 LEU A O 1
ATOM 3880 N N . LEU A 1 478 ? 17.680 -12.907 -13.275 1.00 58.91 478 LEU A N 1
ATOM 3881 C CA . LEU A 1 478 ? 18.236 -12.765 -11.920 1.00 58.91 478 LEU A CA 1
ATOM 3882 C C . LEU A 1 478 ? 19.314 -11.685 -11.849 1.00 58.91 478 LEU A C 1
ATOM 3884 O O . LEU A 1 478 ? 19.501 -11.122 -10.771 1.00 58.91 478 LEU A O 1
ATOM 3888 N N . GLU A 1 479 ? 20.042 -11.453 -12.945 1.00 50.78 479 GLU A N 1
ATOM 3889 C CA . GLU A 1 479 ? 21.033 -10.387 -13.020 1.00 50.78 479 GLU A CA 1
ATOM 3890 C C . GLU A 1 479 ? 20.372 -9.072 -13.424 1.00 50.78 479 GLU A C 1
ATOM 3892 O O . GLU A 1 479 ? 20.145 -8.273 -12.527 1.00 50.78 479 GLU A O 1
ATOM 3897 N N . ALA A 1 480 ? 20.100 -8.747 -14.690 1.00 51.19 480 ALA A N 1
ATOM 3898 C CA . ALA A 1 480 ? 20.155 -7.310 -14.987 1.00 51.19 480 ALA A CA 1
ATOM 3899 C C . ALA A 1 480 ? 19.812 -6.883 -16.408 1.00 51.19 480 ALA A C 1
ATOM 3901 O O . ALA A 1 480 ? 20.582 -6.202 -17.077 1.00 51.19 480 ALA A O 1
ATOM 3902 N N . ILE A 1 481 ? 18.653 -7.269 -16.913 1.00 58.41 481 ILE A N 1
ATOM 3903 C CA . ILE A 1 481 ? 18.112 -6.461 -18.004 1.00 58.41 481 ILE A CA 1
ATOM 3904 C C . ILE A 1 481 ? 16.723 -5.987 -17.627 1.00 58.41 481 ILE A C 1
ATOM 3906 O O . ILE A 1 481 ? 16.538 -4.790 -17.552 1.00 58.41 481 ILE A O 1
ATOM 3910 N N . ALA A 1 482 ? 15.797 -6.838 -17.179 1.00 65.69 482 ALA A N 1
ATOM 3911 C CA . ALA A 1 482 ? 14.462 -6.346 -16.817 1.00 65.69 482 ALA A CA 1
ATOM 3912 C C . ALA A 1 482 ? 14.462 -5.248 -15.728 1.00 65.69 482 ALA A C 1
ATOM 3914 O O . ALA A 1 482 ? 13.817 -4.215 -15.896 1.00 65.69 482 ALA A O 1
ATOM 3915 N N . ARG A 1 483 ? 15.212 -5.428 -14.629 1.00 82.50 483 ARG A N 1
ATOM 3916 C CA . ARG A 1 483 ? 15.304 -4.405 -13.572 1.00 82.50 483 ARG A CA 1
ATOM 3917 C C . ARG A 1 483 ? 16.117 -3.192 -14.016 1.00 82.50 483 ARG A C 1
ATOM 3919 O O . ARG A 1 483 ? 15.685 -2.073 -13.791 1.00 82.50 483 ARG A O 1
ATOM 3926 N N . SER A 1 484 ? 17.269 -3.407 -14.645 1.00 84.12 484 SER A N 1
ATOM 3927 C CA . SER A 1 484 ? 18.161 -2.331 -15.088 1.00 84.12 484 SER A CA 1
ATOM 3928 C C . SER A 1 484 ? 17.495 -1.483 -16.175 1.00 84.12 484 SER A C 1
ATOM 3930 O O . SER A 1 484 ? 17.457 -0.270 -16.053 1.00 84.12 484 SER A O 1
ATOM 3932 N N . VAL A 1 485 ? 16.829 -2.111 -17.147 1.00 87.12 485 VAL A N 1
ATOM 3933 C CA . VAL A 1 485 ? 15.955 -1.450 -18.129 1.00 87.12 485 VAL A CA 1
ATOM 3934 C C . VAL A 1 485 ? 14.810 -0.720 -17.432 1.00 87.12 485 VAL A C 1
ATOM 3936 O O . VAL A 1 485 ? 14.512 0.406 -17.799 1.00 87.12 485 VAL A O 1
ATOM 3939 N N . ALA A 1 486 ? 14.189 -1.295 -16.395 1.00 89.00 486 ALA A N 1
ATOM 3940 C CA . ALA A 1 486 ? 13.160 -0.582 -15.636 1.00 89.00 486 ALA A CA 1
ATOM 3941 C C . ALA A 1 486 ? 13.709 0.626 -14.848 1.00 89.00 486 ALA A C 1
ATOM 3943 O O . ALA A 1 486 ? 12.986 1.605 -14.690 1.00 89.00 486 ALA A O 1
ATOM 3944 N N . LEU A 1 487 ? 14.960 0.587 -14.377 1.00 89.62 487 LEU A N 1
ATOM 3945 C CA . LEU A 1 487 ? 15.636 1.740 -13.771 1.00 89.62 487 LEU A CA 1
ATOM 3946 C C . LEU A 1 487 ? 15.965 2.805 -14.823 1.00 89.62 487 LEU A C 1
ATOM 3948 O O . LEU A 1 487 ? 15.717 3.979 -14.572 1.00 89.62 487 LEU A O 1
ATOM 3952 N N . VAL A 1 488 ? 16.438 2.417 -16.012 1.00 89.75 488 VAL A N 1
ATOM 3953 C CA . VAL A 1 488 ? 16.651 3.352 -17.132 1.00 89.75 488 VAL A CA 1
ATOM 3954 C C . VAL A 1 488 ? 15.328 3.992 -17.563 1.00 89.75 488 VAL A C 1
ATOM 3956 O O . VAL A 1 488 ? 15.259 5.210 -17.685 1.00 89.75 488 VAL A O 1
ATOM 3959 N N . HIS A 1 489 ? 14.253 3.207 -17.673 1.00 91.94 489 HIS A N 1
ATOM 3960 C CA . HIS A 1 489 ? 12.902 3.711 -17.927 1.00 91.94 489 HIS A CA 1
ATOM 3961 C C . HIS A 1 489 ? 12.495 4.767 -16.888 1.00 91.94 489 HIS A C 1
ATOM 3963 O O . HIS A 1 489 ? 12.082 5.866 -17.243 1.00 91.94 489 HIS A O 1
ATOM 3969 N N . LEU A 1 490 ? 12.665 4.475 -15.593 1.00 92.44 490 LEU A N 1
ATOM 3970 C CA . LEU A 1 490 ? 12.368 5.436 -14.526 1.00 92.44 490 LEU A CA 1
ATOM 3971 C C . LEU A 1 490 ? 13.231 6.696 -14.620 1.00 92.44 490 LEU A C 1
ATOM 3973 O O . LEU A 1 490 ? 12.715 7.796 -14.435 1.00 92.44 490 LEU A O 1
ATOM 3977 N N . LYS A 1 491 ? 14.525 6.547 -14.917 1.00 91.25 491 LYS A N 1
ATOM 3978 C CA . LYS A 1 491 ? 15.456 7.663 -15.091 1.00 91.25 491 LYS A CA 1
ATOM 3979 C C . LYS A 1 491 ? 14.986 8.599 -16.198 1.00 91.25 491 LYS A C 1
ATOM 3981 O O . LYS A 1 491 ? 14.926 9.809 -15.983 1.00 91.25 491 LYS A O 1
ATOM 3986 N N . GLU A 1 492 ? 14.644 8.050 -17.359 1.00 91.56 492 GLU A N 1
ATOM 3987 C CA . GLU A 1 492 ? 14.156 8.830 -18.496 1.00 91.56 492 GLU A CA 1
ATOM 3988 C C . GLU A 1 492 ? 12.822 9.504 -18.183 1.00 91.56 492 GLU A C 1
ATOM 3990 O O . GLU A 1 492 ? 12.665 10.691 -18.454 1.00 91.56 492 GLU A O 1
ATOM 3995 N N . GLU A 1 493 ? 11.909 8.810 -17.505 1.00 92.25 493 GLU A N 1
ATOM 3996 C CA . GLU A 1 493 ? 10.603 9.368 -17.152 1.00 92.25 493 GLU A CA 1
ATOM 3997 C C . GLU A 1 493 ? 10.676 10.484 -16.107 1.00 92.25 493 GLU A C 1
ATOM 3999 O O . GLU A 1 493 ? 9.988 11.503 -16.201 1.00 92.25 493 GLU A O 1
ATOM 4004 N N . ILE A 1 494 ? 11.560 10.338 -15.120 1.00 91.75 494 ILE A N 1
ATOM 4005 C CA . ILE A 1 494 ? 11.840 11.389 -14.140 1.00 91.75 494 ILE A CA 1
ATOM 4006 C C . ILE A 1 494 ? 12.517 12.586 -14.813 1.00 91.75 494 ILE A C 1
ATOM 4008 O O . ILE A 1 494 ? 12.234 13.735 -14.455 1.00 91.75 494 ILE A O 1
ATOM 4012 N N . ARG A 1 495 ? 13.406 12.348 -15.784 1.00 88.75 495 ARG A N 1
ATOM 4013 C CA . ARG A 1 495 ? 14.074 13.414 -16.538 1.00 88.75 495 ARG A CA 1
ATOM 4014 C C . ARG A 1 495 ? 13.083 14.177 -17.417 1.00 88.75 495 ARG A C 1
ATOM 4016 O O . ARG A 1 495 ? 13.096 15.403 -17.367 1.00 88.75 495 ARG A O 1
ATOM 4023 N N . ALA A 1 496 ? 12.221 13.463 -18.139 1.00 88.50 496 ALA A N 1
ATOM 4024 C CA . ALA A 1 496 ? 11.193 14.019 -19.018 1.00 88.50 496 ALA A CA 1
ATOM 4025 C C . ALA A 1 496 ? 10.085 14.766 -18.256 1.00 88.50 496 ALA A C 1
ATOM 4027 O O . ALA A 1 496 ? 9.461 15.670 -18.800 1.00 88.50 496 ALA A O 1
ATOM 4028 N N . SER A 1 497 ? 9.842 14.425 -16.986 1.00 86.62 497 SER A N 1
ATOM 4029 C CA . SER A 1 497 ? 8.888 15.152 -16.145 1.00 86.62 497 SER A CA 1
ATOM 4030 C C . SER A 1 497 ? 9.362 16.582 -15.864 1.00 86.62 497 SER A C 1
ATOM 4032 O O . SER A 1 497 ? 10.313 16.791 -15.109 1.00 86.62 497 SER A O 1
ATOM 4034 N N . GLU A 1 498 ? 8.652 17.576 -16.395 1.00 78.06 498 GLU A N 1
ATOM 4035 C CA . GLU A 1 498 ? 8.920 19.004 -16.152 1.00 78.06 498 GLU A CA 1
ATOM 4036 C C . GLU A 1 498 ? 8.542 19.458 -14.728 1.00 78.06 498 GLU A C 1
ATOM 4038 O O . GLU A 1 498 ? 9.053 20.458 -14.229 1.00 78.06 498 GLU A O 1
ATOM 4043 N N . GLY A 1 499 ? 7.661 18.713 -14.051 1.00 83.19 499 GLY A N 1
ATOM 4044 C CA . GLY A 1 499 ? 7.121 19.064 -12.737 1.00 83.19 499 GLY A CA 1
ATOM 4045 C C . GLY A 1 499 ? 7.748 18.332 -11.547 1.00 83.19 499 GLY A C 1
ATOM 4046 O O . GLY A 1 499 ? 8.586 17.436 -11.679 1.00 83.19 499 GLY A O 1
ATOM 4047 N N . ASN A 1 500 ? 7.271 18.703 -10.357 1.00 93.38 500 ASN A N 1
ATOM 4048 C CA . ASN A 1 500 ? 7.606 18.046 -9.097 1.00 93.38 500 ASN A CA 1
ATOM 4049 C C . ASN A 1 500 ? 7.092 16.606 -9.028 1.00 93.38 500 ASN A C 1
ATOM 4051 O O . ASN A 1 500 ? 6.060 16.263 -9.596 1.00 93.38 500 ASN A O 1
ATOM 4055 N N . ILE A 1 501 ? 7.740 15.787 -8.211 1.00 94.88 501 ILE A N 1
ATOM 4056 C CA . ILE A 1 501 ? 7.413 14.374 -8.023 1.00 94.88 501 ILE A CA 1
ATOM 4057 C C . ILE A 1 501 ? 6.778 14.172 -6.653 1.00 94.88 501 ILE A C 1
ATOM 4059 O O . ILE A 1 501 ? 7.181 14.793 -5.660 1.00 94.88 501 ILE A O 1
ATOM 4063 N N . THR A 1 502 ? 5.802 13.267 -6.603 1.00 96.06 502 THR A N 1
ATOM 4064 C CA . THR A 1 502 ? 5.203 12.804 -5.350 1.00 96.06 502 THR A CA 1
ATOM 4065 C C . THR A 1 502 ? 5.721 11.419 -4.989 1.00 96.06 502 THR A C 1
ATOM 4067 O O . THR A 1 502 ? 5.593 10.492 -5.785 1.00 96.06 502 THR A O 1
ATOM 4070 N N . VAL A 1 503 ? 6.271 11.257 -3.784 1.00 95.69 503 VAL A N 1
ATOM 4071 C CA . VAL A 1 503 ? 6.775 9.972 -3.275 1.00 95.69 503 VAL A CA 1
ATOM 4072 C C . VAL A 1 503 ? 5.752 9.325 -2.342 1.00 95.69 503 VAL A C 1
ATOM 4074 O O . VAL A 1 503 ? 5.274 9.942 -1.388 1.00 95.69 503 VAL A O 1
ATOM 4077 N N . GLY A 1 504 ? 5.431 8.062 -2.605 1.00 94.31 504 GLY A N 1
ATOM 4078 C CA . GLY A 1 504 ? 4.525 7.248 -1.803 1.00 94.31 504 GLY A CA 1
ATOM 4079 C C . GLY A 1 504 ? 5.241 6.030 -1.219 1.00 94.31 504 GLY A C 1
ATOM 4080 O O . GLY A 1 504 ? 5.313 5.005 -1.906 1.00 94.31 504 GLY A O 1
ATOM 4081 N N . PRO A 1 505 ? 5.800 6.119 0.005 1.00 93.12 505 PRO A N 1
ATOM 4082 C CA . PRO A 1 505 ? 6.455 4.999 0.675 1.00 93.12 505 PRO A CA 1
ATOM 4083 C C . PRO A 1 505 ? 5.439 4.131 1.429 1.00 93.12 505 PRO A C 1
ATOM 4085 O O . PRO A 1 505 ? 4.439 4.634 1.946 1.00 93.12 505 PRO A O 1
ATOM 4088 N N . ASP A 1 506 ? 5.709 2.832 1.530 1.00 91.31 506 ASP A N 1
ATOM 4089 C CA . ASP A 1 506 ? 5.003 1.923 2.438 1.00 91.31 506 ASP A CA 1
ATOM 4090 C C . ASP A 1 506 ? 5.882 0.713 2.790 1.00 91.31 506 ASP A C 1
ATOM 4092 O O . ASP A 1 506 ? 6.877 0.427 2.115 1.00 91.31 506 ASP A O 1
ATOM 4096 N N . GLY A 1 507 ? 5.514 -0.025 3.836 1.00 90.12 507 GLY A N 1
ATOM 4097 C CA . GLY A 1 507 ? 6.282 -1.165 4.321 1.00 90.12 507 GLY A CA 1
ATOM 4098 C C . GLY A 1 507 ? 5.426 -2.307 4.838 1.00 90.12 507 GLY A C 1
ATOM 4099 O O . GLY A 1 507 ? 4.363 -2.129 5.427 1.00 90.12 507 GLY A O 1
ATOM 4100 N N . THR A 1 508 ? 5.930 -3.526 4.665 1.00 88.44 508 THR A N 1
ATOM 4101 C CA . THR A 1 508 ? 5.265 -4.740 5.138 1.00 88.44 508 THR A CA 1
ATOM 4102 C C . THR A 1 508 ? 6.258 -5.726 5.740 1.00 88.44 508 THR A C 1
ATOM 4104 O O . THR A 1 508 ? 7.460 -5.668 5.492 1.00 88.44 508 THR A O 1
ATOM 4107 N N . THR A 1 509 ? 5.760 -6.651 6.559 1.00 88.50 509 THR A N 1
ATOM 4108 C CA . THR A 1 509 ? 6.575 -7.704 7.176 1.00 88.50 509 THR A CA 1
ATOM 4109 C C . THR A 1 509 ? 6.009 -9.065 6.814 1.00 88.50 509 THR A C 1
ATOM 4111 O O . THR A 1 509 ? 4.858 -9.357 7.136 1.00 88.50 509 THR A O 1
ATOM 4114 N N . LYS A 1 510 ? 6.805 -9.913 6.158 1.00 83.06 510 LYS A N 1
ATOM 4115 C CA . LYS A 1 5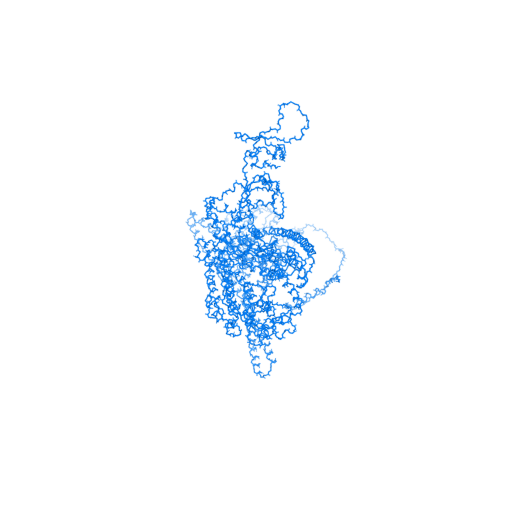10 ? 6.378 -11.242 5.696 1.00 83.06 510 LYS A CA 1
ATOM 4116 C C . LYS A 1 510 ? 7.468 -12.269 5.973 1.00 83.06 510 LYS A C 1
ATOM 4118 O O . LYS A 1 510 ? 8.624 -12.049 5.642 1.00 83.06 510 LYS A O 1
ATOM 4123 N N . PHE A 1 511 ? 7.102 -13.383 6.609 1.00 82.88 511 PHE A N 1
ATOM 4124 C CA . PHE A 1 511 ? 8.013 -14.498 6.921 1.00 82.88 511 PHE A CA 1
ATOM 4125 C C . PHE A 1 511 ? 9.325 -14.089 7.629 1.00 82.88 511 PHE A C 1
ATOM 4127 O O . PHE A 1 511 ? 10.364 -14.700 7.414 1.00 82.88 511 PHE A O 1
ATOM 4134 N N . GLY A 1 512 ? 9.288 -13.054 8.478 1.00 79.12 512 GLY A N 1
ATOM 4135 C CA . GLY A 1 512 ? 10.473 -12.544 9.186 1.00 79.12 512 GLY A CA 1
ATOM 4136 C C . GLY A 1 512 ? 11.339 -11.562 8.385 1.00 79.12 512 GLY A C 1
ATOM 4137 O O . GLY A 1 512 ? 12.353 -11.099 8.899 1.00 79.12 512 GLY A O 1
ATOM 4138 N N . HIS A 1 513 ? 10.936 -11.213 7.162 1.00 84.38 513 HIS A N 1
ATOM 4139 C CA . HIS A 1 513 ? 11.542 -10.158 6.353 1.00 84.38 513 HIS A CA 1
ATOM 4140 C C . HIS A 1 513 ? 10.712 -8.877 6.433 1.00 84.38 513 HIS A C 1
ATOM 4142 O O . HIS A 1 513 ? 9.483 -8.926 6.332 1.00 84.38 513 HIS A O 1
ATOM 4148 N N . HIS A 1 514 ? 11.386 -7.739 6.588 1.00 90.50 514 HIS A N 1
ATOM 4149 C CA . HIS A 1 514 ? 10.796 -6.416 6.408 1.00 90.50 514 HIS A CA 1
ATOM 4150 C C . HIS A 1 514 ? 11.060 -5.957 4.974 1.00 90.50 514 HIS A C 1
ATOM 4152 O O . HIS A 1 514 ? 12.208 -5.975 4.537 1.00 90.50 514 HIS A O 1
ATOM 4158 N N . TYR A 1 515 ? 10.011 -5.563 4.261 1.00 92.31 515 TYR A N 1
ATOM 4159 C CA . TYR A 1 515 ? 10.072 -5.066 2.890 1.00 92.31 515 TYR A CA 1
ATOM 4160 C C . TYR A 1 515 ? 9.601 -3.620 2.857 1.00 92.31 515 TYR A C 1
ATOM 4162 O O . TYR A 1 515 ? 8.545 -3.315 3.412 1.00 92.31 515 TYR A O 1
ATOM 4170 N N . GLY A 1 516 ? 10.361 -2.757 2.193 1.00 93.50 516 GLY A N 1
ATOM 4171 C CA . GLY A 1 516 ? 9.964 -1.389 1.879 1.00 93.50 516 GLY A CA 1
ATOM 4172 C C . GLY A 1 516 ? 9.686 -1.267 0.392 1.00 93.50 516 GLY A C 1
ATOM 4173 O O . GLY A 1 516 ? 10.435 -1.805 -0.423 1.00 93.50 516 GLY A O 1
ATOM 4174 N N . ALA A 1 517 ? 8.606 -0.580 0.047 1.00 94.19 517 ALA A N 1
ATOM 4175 C CA . ALA A 1 517 ? 8.242 -0.267 -1.322 1.00 94.19 517 ALA A CA 1
ATOM 4176 C C . ALA A 1 517 ? 8.072 1.238 -1.477 1.00 94.19 517 ALA A C 1
ATOM 4178 O O . ALA A 1 517 ? 7.506 1.901 -0.607 1.00 94.19 517 ALA A O 1
ATOM 4179 N N . ILE A 1 518 ? 8.539 1.765 -2.603 1.00 94.44 518 ILE A N 1
ATOM 4180 C CA . ILE A 1 518 ? 8.366 3.172 -2.942 1.00 94.44 518 ILE A CA 1
ATOM 4181 C C . ILE A 1 518 ? 7.705 3.264 -4.308 1.00 94.44 518 ILE A C 1
ATOM 4183 O O . ILE A 1 518 ? 8.146 2.651 -5.282 1.00 94.44 518 ILE A O 1
ATOM 4187 N N . SER A 1 519 ? 6.638 4.049 -4.366 1.00 94.94 519 SER A N 1
ATOM 4188 C CA . SER A 1 519 ? 6.034 4.502 -5.612 1.00 94.94 519 SER A CA 1
ATOM 4189 C C . SER A 1 519 ? 6.343 5.977 -5.840 1.00 94.94 519 SER A C 1
ATOM 4191 O O . SER A 1 519 ? 6.523 6.737 -4.885 1.00 94.94 519 SER A O 1
ATOM 4193 N N . ILE A 1 520 ? 6.395 6.376 -7.104 1.00 94.50 520 ILE A N 1
ATOM 4194 C CA . ILE A 1 520 ? 6.466 7.776 -7.511 1.00 94.50 520 ILE A CA 1
ATOM 4195 C C . ILE A 1 520 ? 5.249 8.108 -8.359 1.00 94.50 520 ILE A C 1
ATOM 4197 O O . ILE A 1 520 ? 4.812 7.292 -9.166 1.00 94.50 520 ILE A O 1
ATOM 4201 N N . SER A 1 521 ? 4.697 9.299 -8.179 1.00 94.06 521 SER A N 1
ATOM 4202 C CA . SER A 1 521 ? 3.682 9.845 -9.076 1.00 94.06 521 SER A CA 1
ATOM 4203 C C . SER A 1 521 ? 4.258 11.034 -9.827 1.00 94.06 521 SER A C 1
ATOM 4205 O O . SER A 1 521 ? 4.835 11.950 -9.233 1.00 94.06 521 SER A O 1
ATOM 4207 N N . LEU A 1 522 ? 4.116 10.957 -11.143 1.00 90.94 522 LEU A N 1
ATOM 4208 C CA . LEU A 1 522 ? 4.426 11.972 -12.138 1.00 90.94 522 LEU A CA 1
ATOM 4209 C C . LEU A 1 522 ? 3.092 12.476 -12.711 1.00 90.94 522 LEU A C 1
ATOM 4211 O O . LEU A 1 522 ? 2.036 11.906 -12.425 1.00 90.94 522 LEU A O 1
ATOM 4215 N N . SER A 1 523 ? 3.110 13.541 -13.513 1.00 80.25 523 SER A N 1
ATOM 4216 C CA . SER A 1 523 ? 1.874 14.084 -14.091 1.00 80.25 523 SER A CA 1
ATOM 4217 C C . SER A 1 523 ? 1.115 12.997 -14.870 1.00 80.25 523 SER A C 1
ATOM 4219 O O . SER A 1 523 ? 1.631 12.450 -15.843 1.00 80.25 523 SER A O 1
ATOM 4221 N N . GLY A 1 524 ? -0.076 12.623 -14.391 1.00 71.94 524 GLY A N 1
ATOM 4222 C CA . GLY A 1 524 ? -0.943 11.618 -15.015 1.00 71.94 524 GLY A CA 1
ATOM 4223 C C . GLY A 1 524 ? -0.541 10.143 -14.849 1.00 71.94 524 GLY A C 1
ATOM 4224 O O . GLY A 1 524 ? -1.251 9.284 -15.370 1.00 71.94 524 GLY A O 1
ATOM 4225 N N . LYS A 1 525 ? 0.547 9.808 -14.133 1.00 85.44 525 LYS A N 1
ATOM 4226 C CA . LYS A 1 525 ? 0.986 8.407 -13.964 1.00 85.44 525 LYS A CA 1
ATOM 4227 C C . LYS A 1 525 ? 1.651 8.119 -12.621 1.00 85.44 525 LYS A C 1
ATOM 4229 O O . LYS A 1 525 ? 2.400 8.934 -12.093 1.00 85.44 525 LYS A O 1
ATOM 4234 N N . THR A 1 526 ? 1.445 6.909 -12.109 1.00 89.88 526 THR A N 1
ATOM 4235 C CA . THR A 1 526 ? 2.129 6.392 -10.915 1.00 89.88 526 THR A CA 1
ATOM 4236 C C . THR A 1 526 ? 2.965 5.179 -11.296 1.00 89.88 526 THR A C 1
ATOM 4238 O O . THR A 1 526 ? 2.460 4.255 -11.927 1.00 89.88 526 THR A O 1
ATOM 4241 N N . MET A 1 527 ? 4.233 5.173 -10.894 1.00 92.75 527 MET A N 1
ATOM 4242 C CA . MET A 1 527 ? 5.208 4.132 -11.211 1.00 92.75 527 MET A CA 1
ATOM 4243 C C . MET A 1 527 ? 5.792 3.525 -9.930 1.00 92.75 527 MET A C 1
ATOM 4245 O O . MET A 1 527 ? 5.913 4.178 -8.891 1.00 92.75 527 MET A O 1
ATOM 4249 N N . CYS A 1 528 ? 6.168 2.254 -10.001 1.00 94.00 528 CYS A N 1
ATOM 4250 C CA . CYS A 1 528 ? 6.955 1.564 -8.989 1.00 94.00 528 CYS A CA 1
ATOM 4251 C C . CYS A 1 528 ? 8.418 2.003 -9.101 1.00 94.00 528 CYS A C 1
ATOM 4253 O O . CYS A 1 528 ? 9.082 1.666 -10.081 1.00 94.00 528 CYS A O 1
ATOM 4255 N N . LEU A 1 529 ? 8.930 2.700 -8.085 1.00 93.81 529 LEU A N 1
ATOM 4256 C CA . LEU A 1 529 ? 10.343 3.072 -8.011 1.00 93.81 529 LEU A CA 1
ATOM 4257 C C . LEU A 1 529 ? 11.205 1.874 -7.589 1.00 93.81 529 LEU A C 1
ATOM 4259 O O . LEU A 1 529 ? 12.280 1.664 -8.138 1.00 93.81 529 LEU A O 1
ATOM 4263 N N . GLY A 1 530 ? 10.722 1.062 -6.644 1.00 91.56 530 GLY A N 1
ATOM 4264 C CA . GLY A 1 530 ? 11.423 -0.144 -6.204 1.00 91.56 530 GLY A CA 1
ATOM 4265 C C . GLY A 1 530 ? 10.796 -0.812 -4.982 1.00 91.56 530 GLY A C 1
ATOM 4266 O O . GLY A 1 530 ? 9.923 -0.248 -4.314 1.00 91.56 530 GLY A O 1
ATOM 4267 N N . MET A 1 531 ? 11.253 -2.031 -4.693 1.00 92.56 531 MET A N 1
ATOM 4268 C CA . MET A 1 531 ? 10.846 -2.829 -3.533 1.00 92.56 531 MET A CA 1
ATOM 4269 C C . MET A 1 531 ? 12.034 -3.649 -3.034 1.00 92.56 531 MET A C 1
ATOM 4271 O O . MET A 1 531 ? 12.567 -4.478 -3.771 1.00 92.56 531 MET A O 1
ATOM 4275 N N . ARG A 1 532 ? 12.457 -3.434 -1.782 1.00 91.12 532 ARG A N 1
ATOM 4276 C CA . ARG A 1 532 ? 13.679 -4.047 -1.232 1.00 91.12 532 ARG A CA 1
ATOM 4277 C C . ARG A 1 532 ? 13.502 -4.516 0.206 1.00 91.12 532 ARG A C 1
ATOM 4279 O O . ARG A 1 532 ? 12.637 -4.030 0.935 1.00 91.12 532 ARG A O 1
ATOM 4286 N N . ASP A 1 533 ? 14.350 -5.458 0.618 1.00 90.94 533 ASP A N 1
ATOM 4287 C CA . ASP A 1 533 ? 14.498 -5.813 2.030 1.00 90.94 533 ASP A CA 1
ATOM 4288 C C . ASP A 1 533 ? 15.033 -4.615 2.827 1.00 90.94 533 ASP A C 1
ATOM 4290 O O . ASP A 1 533 ? 15.919 -3.892 2.371 1.00 90.94 533 ASP A O 1
ATOM 4294 N N . MET A 1 534 ? 14.535 -4.465 4.050 1.00 90.69 534 MET A N 1
ATOM 4295 C CA . MET A 1 534 ? 15.025 -3.518 5.044 1.00 90.69 534 MET A CA 1
ATOM 4296 C C . MET A 1 534 ? 15.381 -4.256 6.342 1.00 90.69 534 MET A C 1
ATOM 4298 O O . MET A 1 534 ? 14.891 -5.361 6.630 1.00 90.69 534 MET A O 1
ATOM 4302 N N . ALA A 1 535 ? 16.254 -3.655 7.151 1.00 84.75 535 ALA A N 1
ATOM 4303 C CA . ALA A 1 535 ? 16.555 -4.162 8.488 1.00 84.75 535 ALA A CA 1
ATOM 4304 C C . ALA A 1 535 ? 15.376 -3.958 9.452 1.00 84.75 535 ALA A C 1
ATOM 4306 O O . ALA A 1 535 ? 15.066 -4.854 10.239 1.00 84.75 535 ALA A O 1
ATOM 4307 N N . GLY A 1 536 ? 14.680 -2.827 9.322 1.00 83.75 536 GLY A N 1
ATOM 4308 C CA . GLY A 1 536 ? 13.490 -2.455 10.081 1.00 83.75 536 GLY A CA 1
ATOM 4309 C C . GLY A 1 536 ? 12.552 -1.574 9.254 1.00 83.75 536 GLY A C 1
ATOM 4310 O O . GLY A 1 536 ? 12.702 -1.478 8.042 1.00 83.75 536 GLY A O 1
ATOM 4311 N N . GLY A 1 537 ? 11.571 -0.953 9.907 1.00 84.50 537 GLY A N 1
ATOM 4312 C CA . GLY A 1 537 ? 10.588 -0.062 9.274 1.00 84.50 537 GLY A CA 1
ATOM 4313 C C . GLY A 1 537 ? 10.582 1.339 9.882 1.00 84.50 537 GLY A C 1
ATOM 4314 O O . GLY A 1 537 ? 9.508 1.891 10.107 1.00 84.50 537 GLY A O 1
ATOM 4315 N N . ASP A 1 538 ? 11.754 1.863 10.246 1.00 88.94 538 ASP A N 1
ATOM 4316 C CA . ASP A 1 538 ? 11.908 3.234 10.740 1.00 88.94 538 ASP A CA 1
ATOM 4317 C C . ASP A 1 538 ? 12.140 4.239 9.596 1.00 88.94 538 ASP A C 1
ATOM 4319 O O . ASP A 1 538 ? 12.262 3.874 8.429 1.00 88.94 538 ASP A O 1
ATOM 4323 N N . ALA A 1 539 ? 12.146 5.530 9.934 1.00 90.94 539 ALA A N 1
ATOM 4324 C CA . ALA A 1 539 ? 12.209 6.610 8.951 1.00 90.94 539 ALA A CA 1
ATOM 4325 C C . ALA A 1 539 ? 13.542 6.634 8.189 1.00 90.94 539 ALA A C 1
ATOM 4327 O O . ALA A 1 539 ? 13.568 6.968 7.006 1.00 90.94 539 ALA A O 1
ATOM 4328 N N . GLU A 1 540 ? 14.629 6.249 8.859 1.00 90.62 540 GLU A N 1
ATOM 4329 C CA . GLU A 1 540 ? 15.966 6.221 8.273 1.00 90.62 540 GLU A CA 1
ATOM 4330 C C . GLU A 1 540 ? 16.100 5.063 7.280 1.00 90.62 540 GLU A C 1
ATOM 4332 O O . GLU A 1 540 ? 16.682 5.235 6.211 1.00 90.62 540 GLU A O 1
ATOM 4337 N N . ALA A 1 541 ? 15.485 3.912 7.566 1.00 90.75 541 ALA A N 1
ATOM 4338 C CA . ALA A 1 541 ? 15.402 2.802 6.624 1.00 90.75 541 ALA A CA 1
ATOM 4339 C C . ALA A 1 541 ? 14.705 3.213 5.314 1.00 90.75 541 ALA A C 1
ATOM 4341 O O . ALA A 1 541 ? 15.204 2.887 4.238 1.00 90.75 541 ALA A O 1
ATOM 4342 N N . TYR A 1 542 ? 13.609 3.983 5.379 1.00 92.69 542 TYR A N 1
ATOM 4343 C CA . TYR A 1 542 ? 12.950 4.516 4.177 1.00 92.69 542 TYR A CA 1
ATOM 4344 C C . TYR A 1 542 ? 13.802 5.555 3.438 1.00 92.69 542 TYR A C 1
ATOM 4346 O O . TYR A 1 542 ? 13.829 5.544 2.207 1.00 92.69 542 TYR A O 1
ATOM 4354 N N . ARG A 1 543 ? 14.517 6.432 4.161 1.00 92.94 543 ARG A N 1
ATOM 4355 C CA . ARG A 1 543 ? 15.443 7.414 3.568 1.00 92.94 543 ARG A CA 1
ATOM 4356 C C . ARG A 1 543 ? 16.559 6.712 2.795 1.00 92.94 543 ARG A C 1
ATOM 4358 O O . ARG A 1 543 ? 16.724 6.971 1.607 1.00 92.94 543 ARG A O 1
ATOM 4365 N N . LYS A 1 544 ? 17.249 5.764 3.439 1.00 91.25 544 LYS A N 1
ATOM 4366 C CA . LYS A 1 544 ? 18.306 4.943 2.826 1.00 91.25 544 LYS A CA 1
ATOM 4367 C C . LYS A 1 544 ? 17.789 4.110 1.656 1.00 91.25 544 LYS A C 1
ATOM 4369 O O . LYS A 1 544 ? 18.494 3.945 0.666 1.00 91.25 544 LYS A O 1
ATOM 4374 N N . LEU A 1 545 ? 16.564 3.589 1.755 1.00 93.00 545 LEU A N 1
ATOM 4375 C CA . LEU A 1 545 ? 15.921 2.870 0.659 1.00 93.00 545 LEU A CA 1
ATOM 4376 C C . LEU A 1 545 ? 15.743 3.773 -0.566 1.00 93.00 545 LEU A C 1
ATOM 4378 O O . LEU A 1 545 ? 16.134 3.380 -1.662 1.00 93.00 545 LEU A O 1
ATOM 4382 N N . LEU A 1 546 ? 15.163 4.962 -0.379 1.00 94.88 546 LEU A N 1
ATOM 4383 C CA . LEU A 1 546 ? 14.924 5.917 -1.459 1.00 94.88 546 LEU A CA 1
ATOM 4384 C C . LEU A 1 546 ? 16.232 6.378 -2.105 1.00 94.88 546 LEU A C 1
ATOM 4386 O O . LEU A 1 546 ? 16.375 6.277 -3.321 1.00 94.88 546 LEU A O 1
ATOM 4390 N N . GLU A 1 547 ? 17.176 6.841 -1.286 1.00 92.62 547 GLU A N 1
ATOM 4391 C CA . GLU A 1 547 ? 18.494 7.289 -1.735 1.00 92.62 547 GLU A CA 1
ATOM 4392 C C . GLU A 1 547 ? 19.211 6.164 -2.485 1.00 92.62 547 GLU A C 1
ATOM 4394 O O . GLU A 1 547 ? 19.604 6.344 -3.630 1.00 92.62 547 GLU A O 1
ATOM 4399 N N . GLY A 1 548 ? 19.253 4.955 -1.919 1.00 90.75 548 GLY A N 1
ATOM 4400 C CA . GLY A 1 548 ? 19.891 3.806 -2.556 1.00 90.75 548 GLY A CA 1
ATOM 4401 C C . GLY A 1 548 ? 19.230 3.343 -3.860 1.00 90.75 548 GLY A C 1
ATOM 4402 O O . GLY A 1 548 ? 19.906 2.726 -4.680 1.00 90.75 548 GLY A O 1
ATOM 4403 N N . ILE A 1 549 ? 17.932 3.598 -4.078 1.00 91.94 549 ILE A N 1
ATOM 4404 C CA . ILE A 1 549 ? 17.300 3.358 -5.387 1.00 91.94 549 ILE A CA 1
ATOM 4405 C C . ILE A 1 549 ? 17.692 4.460 -6.377 1.00 91.94 549 ILE A C 1
ATOM 4407 O O . ILE A 1 549 ? 18.053 4.145 -7.508 1.00 91.94 549 ILE A O 1
ATOM 4411 N N . ILE A 1 550 ? 17.643 5.729 -5.963 1.00 93.31 550 ILE A N 1
ATOM 4412 C CA . ILE A 1 550 ? 17.962 6.873 -6.829 1.00 93.31 550 ILE A CA 1
ATOM 4413 C C . ILE A 1 550 ? 19.427 6.827 -7.265 1.00 93.31 550 ILE A C 1
ATOM 4415 O O . ILE A 1 550 ? 19.694 6.911 -8.456 1.00 93.31 550 ILE A O 1
ATOM 4419 N N . THR A 1 551 ? 20.353 6.610 -6.335 1.00 91.19 551 THR A N 1
ATOM 4420 C CA . THR A 1 551 ? 21.792 6.481 -6.593 1.00 91.19 551 THR A CA 1
ATOM 4421 C C . THR A 1 551 ? 22.099 5.357 -7.586 1.00 91.19 551 THR A C 1
ATOM 4423 O O . THR A 1 551 ? 22.864 5.538 -8.528 1.00 91.19 551 THR A O 1
ATOM 4426 N N . GLU A 1 552 ? 21.435 4.208 -7.446 1.00 88.06 552 GLU A N 1
ATOM 4427 C CA . GLU A 1 552 ? 21.592 3.082 -8.374 1.00 88.06 552 GLU A CA 1
ATOM 4428 C C . GLU A 1 552 ? 20.957 3.344 -9.749 1.00 88.06 552 GLU A C 1
ATOM 4430 O O . GLU A 1 552 ? 21.465 2.875 -10.761 1.00 88.06 552 GLU A O 1
ATOM 4435 N N . MET A 1 553 ? 19.861 4.103 -9.799 1.00 89.69 553 MET A N 1
ATOM 4436 C CA . MET A 1 553 ? 19.215 4.525 -11.042 1.00 89.69 553 MET A CA 1
ATOM 4437 C C . MET A 1 553 ? 20.059 5.552 -11.811 1.00 89.69 553 MET A C 1
ATOM 4439 O O . MET A 1 553 ? 20.059 5.550 -13.041 1.00 89.69 553 MET A O 1
ATOM 4443 N N . THR A 1 554 ? 20.764 6.444 -11.113 1.00 88.06 554 THR A N 1
ATOM 4444 C CA . THR A 1 554 ? 21.580 7.498 -11.732 1.00 88.06 554 THR A CA 1
ATOM 4445 C C . THR A 1 554 ? 23.017 7.067 -12.021 1.00 88.06 554 THR A C 1
ATOM 4447 O O . THR A 1 554 ? 23.716 7.810 -12.704 1.00 88.06 554 THR A O 1
ATOM 4450 N N . GLY A 1 555 ? 23.443 5.882 -11.568 1.00 83.38 555 GLY A N 1
ATOM 4451 C CA . GLY A 1 555 ? 24.815 5.391 -11.742 1.00 83.38 555 GLY A CA 1
ATOM 4452 C C . GLY A 1 555 ? 25.826 6.162 -10.891 1.00 83.38 555 GLY A C 1
ATOM 4453 O O . GLY A 1 555 ? 26.903 6.490 -11.372 1.00 83.38 555 GLY A O 1
ATOM 4454 N N . ASP A 1 556 ? 25.442 6.523 -9.662 1.00 81.94 556 ASP A N 1
ATOM 4455 C CA . ASP A 1 556 ? 26.232 7.318 -8.703 1.00 81.94 556 ASP A CA 1
ATOM 4456 C C . ASP A 1 556 ? 26.623 8.735 -9.157 1.00 81.94 556 ASP A C 1
ATOM 4458 O O . ASP A 1 556 ? 27.414 9.408 -8.495 1.00 81.94 556 ASP A O 1
ATOM 4462 N N . ASP A 1 557 ? 26.031 9.239 -10.240 1.00 88.94 557 ASP A N 1
ATOM 4463 C CA . ASP A 1 557 ? 26.172 10.640 -10.632 1.00 88.94 557 ASP A CA 1
ATOM 4464 C C . ASP A 1 557 ? 25.505 11.544 -9.578 1.00 88.94 557 ASP A C 1
ATOM 4466 O O . ASP A 1 557 ? 24.277 11.675 -9.525 1.00 88.94 557 ASP A O 1
ATOM 4470 N N . ASN A 1 558 ? 26.330 12.156 -8.723 1.00 90.31 558 ASN A N 1
ATOM 4471 C CA . ASN A 1 558 ? 25.891 13.015 -7.624 1.00 90.31 558 ASN A CA 1
ATOM 4472 C C . ASN A 1 558 ? 25.033 14.197 -8.091 1.00 90.31 558 ASN A C 1
ATOM 4474 O O . ASN A 1 558 ? 24.111 14.587 -7.369 1.00 90.31 558 ASN A O 1
ATOM 4478 N N . ASP A 1 559 ? 25.290 14.751 -9.275 1.00 91.12 559 ASP A N 1
ATOM 4479 C CA . ASP A 1 559 ? 24.510 15.871 -9.798 1.00 91.12 559 ASP A CA 1
ATOM 4480 C C . ASP A 1 559 ? 23.120 15.393 -10.211 1.00 91.12 559 ASP A C 1
ATOM 4482 O O . ASP A 1 559 ? 22.116 16.013 -9.853 1.00 91.12 559 ASP A O 1
ATOM 4486 N N . GLN A 1 560 ? 23.025 14.229 -10.859 1.00 90.69 560 GLN A N 1
ATOM 4487 C CA . GLN A 1 560 ? 21.731 13.613 -11.167 1.00 90.69 560 GLN A CA 1
ATOM 4488 C C . GLN A 1 560 ? 20.969 13.199 -9.901 1.00 90.69 560 GLN A C 1
ATOM 4490 O O . GLN A 1 560 ? 19.758 13.421 -9.824 1.00 90.69 560 GLN A O 1
ATOM 4495 N N . VAL A 1 561 ? 21.645 12.656 -8.880 1.00 92.88 561 VAL A N 1
ATOM 4496 C CA . VAL A 1 561 ? 21.016 12.343 -7.581 1.00 92.88 561 VAL A CA 1
ATOM 4497 C C . VAL A 1 561 ? 20.411 13.606 -6.967 1.00 92.88 561 VAL A C 1
ATOM 4499 O O . VAL A 1 561 ? 19.247 13.600 -6.555 1.00 92.88 561 VAL A O 1
ATOM 4502 N N . ARG A 1 562 ? 21.170 14.710 -6.947 1.00 93.94 562 ARG A N 1
ATOM 4503 C CA . ARG A 1 562 ? 20.711 16.008 -6.430 1.00 93.94 562 ARG A CA 1
ATOM 4504 C C . ARG A 1 562 ? 19.537 16.555 -7.237 1.00 93.94 562 ARG A C 1
ATOM 4506 O O . ARG A 1 562 ? 18.567 17.018 -6.639 1.00 93.94 562 ARG A O 1
ATOM 4513 N N . GLN A 1 563 ? 19.570 16.447 -8.566 1.00 91.94 563 GLN A N 1
ATOM 4514 C CA . GLN A 1 563 ? 18.453 16.852 -9.426 1.00 91.94 563 GLN A CA 1
ATOM 4515 C C . GLN A 1 563 ? 17.169 16.084 -9.088 1.00 91.94 563 GLN A C 1
ATOM 4517 O O . GLN A 1 563 ? 16.112 16.697 -8.931 1.00 91.94 563 GLN A O 1
ATOM 4522 N N . VAL A 1 564 ? 17.244 14.760 -8.910 1.00 92.94 564 VAL A N 1
ATOM 4523 C CA . VAL A 1 564 ? 16.075 13.956 -8.518 1.00 92.94 564 VAL A CA 1
ATOM 4524 C C . VAL A 1 564 ? 15.592 14.342 -7.117 1.00 92.94 564 VAL A C 1
ATOM 4526 O O . VAL A 1 564 ? 14.392 14.551 -6.930 1.00 92.94 564 VAL A O 1
ATOM 4529 N N . ALA A 1 565 ? 16.497 14.516 -6.149 1.00 93.25 565 ALA A N 1
ATOM 4530 C CA . ALA A 1 565 ? 16.150 14.949 -4.793 1.00 93.25 565 ALA A CA 1
ATOM 4531 C C . ALA A 1 565 ? 15.402 16.300 -4.790 1.00 93.25 565 ALA A C 1
ATOM 4533 O O . ALA A 1 565 ? 14.373 16.451 -4.127 1.00 93.25 565 ALA A O 1
ATOM 4534 N N . VAL A 1 566 ? 15.851 17.260 -5.605 1.00 93.06 566 VAL A N 1
ATOM 4535 C CA . VAL A 1 566 ? 15.210 18.576 -5.779 1.00 93.06 566 VAL A CA 1
ATOM 4536 C C . VAL A 1 566 ? 13.901 18.504 -6.578 1.00 93.06 566 VAL A C 1
ATOM 4538 O O . VAL A 1 566 ? 13.059 19.395 -6.454 1.00 93.06 566 VAL A O 1
ATOM 4541 N N . LYS A 1 567 ? 13.607 17.427 -7.309 1.00 93.62 567 LYS A N 1
ATOM 4542 C CA . LYS A 1 567 ? 12.260 17.215 -7.873 1.00 93.62 567 LYS A CA 1
ATOM 4543 C C . LYS A 1 567 ? 11.257 16.655 -6.856 1.00 93.62 567 LYS A C 1
ATOM 4545 O O . LYS A 1 567 ? 10.055 16.846 -7.026 1.00 93.62 567 LYS A O 1
ATOM 4550 N N . ILE A 1 568 ? 11.700 16.008 -5.775 1.00 95.19 568 ILE A N 1
ATOM 4551 C CA . ILE A 1 568 ? 10.807 15.420 -4.757 1.00 95.19 568 ILE A CA 1
ATOM 4552 C C . ILE A 1 568 ? 10.226 16.517 -3.862 1.00 95.19 568 ILE A C 1
ATOM 4554 O O . ILE A 1 568 ? 10.841 16.933 -2.878 1.00 95.19 568 ILE A O 1
ATOM 4558 N N . LYS A 1 569 ? 9.036 17.007 -4.215 1.00 94.94 569 LYS A N 1
ATOM 4559 C CA . LYS A 1 569 ? 8.364 18.098 -3.491 1.00 94.94 569 LYS A CA 1
ATOM 4560 C C . LYS A 1 569 ? 7.228 17.623 -2.604 1.00 94.94 569 LYS A C 1
ATOM 4562 O O . LYS A 1 569 ? 6.890 18.296 -1.632 1.00 94.94 569 LYS A O 1
ATOM 4567 N N . ASN A 1 570 ? 6.629 16.489 -2.946 1.00 95.69 570 ASN A N 1
ATOM 4568 C CA . ASN A 1 570 ? 5.410 16.025 -2.311 1.00 95.69 570 ASN A CA 1
ATOM 4569 C C . ASN A 1 570 ? 5.567 14.592 -1.802 1.00 95.69 570 ASN A C 1
ATOM 4571 O O . ASN A 1 570 ? 6.307 13.781 -2.361 1.00 95.69 570 ASN A O 1
ATOM 4575 N N . THR A 1 571 ? 4.812 14.260 -0.763 1.00 95.50 571 THR A N 1
ATOM 4576 C CA . THR A 1 571 ? 4.695 12.902 -0.231 1.00 95.50 571 THR A CA 1
ATOM 4577 C C . THR A 1 571 ? 3.242 12.564 0.057 1.00 95.50 571 THR A C 1
ATOM 4579 O O . THR A 1 571 ? 2.470 13.431 0.469 1.00 95.50 571 THR A O 1
ATOM 4582 N N . VAL A 1 572 ? 2.868 11.299 -0.137 1.00 93.06 572 VAL A N 1
ATOM 4583 C CA . VAL A 1 572 ? 1.543 10.782 0.223 1.00 93.06 572 VAL A CA 1
ATOM 4584 C C . VAL A 1 572 ? 1.690 9.488 1.020 1.00 93.06 572 VAL A C 1
ATOM 4586 O O . VAL A 1 572 ? 2.232 8.503 0.530 1.00 93.06 572 VAL A O 1
ATOM 4589 N N . SER A 1 573 ? 1.231 9.469 2.273 1.00 90.81 573 SER A N 1
ATOM 4590 C CA . SER A 1 573 ? 1.351 8.284 3.139 1.00 90.81 573 SER A CA 1
ATOM 4591 C C . SER A 1 573 ? 0.302 8.265 4.258 1.00 90.81 573 SER A C 1
ATOM 4593 O O . SER A 1 573 ? -0.580 9.123 4.330 1.00 90.81 573 SER A O 1
ATOM 4595 N N . ASP A 1 574 ? 0.382 7.278 5.155 1.00 85.44 574 ASP A N 1
ATOM 4596 C CA . ASP A 1 574 ? -0.359 7.311 6.419 1.00 85.44 574 ASP A CA 1
ATOM 4597 C C . ASP A 1 574 ? 0.193 8.387 7.384 1.00 85.44 574 ASP A C 1
ATOM 4599 O O . ASP A 1 574 ? 1.254 8.970 7.142 1.00 85.44 574 ASP A O 1
ATOM 4603 N N . GLN A 1 575 ? -0.521 8.638 8.490 1.00 80.12 575 GLN A N 1
ATOM 4604 C CA . GLN A 1 575 ? -0.181 9.637 9.522 1.00 80.12 575 GLN A CA 1
ATOM 4605 C C . GLN A 1 575 ? 0.697 9.117 10.672 1.00 80.12 575 GLN A C 1
ATOM 4607 O O . GLN A 1 575 ? 0.801 9.782 11.717 1.00 80.12 575 GLN A O 1
ATOM 4612 N N . VAL A 1 576 ? 1.338 7.958 10.505 1.00 80.50 576 VAL A N 1
ATOM 4613 C CA . VAL A 1 576 ? 2.206 7.375 11.534 1.00 80.50 576 VAL A CA 1
ATOM 4614 C C . VAL A 1 576 ? 3.450 8.250 11.735 1.00 80.50 576 VAL A C 1
ATOM 4616 O O . VAL A 1 576 ? 3.930 8.935 10.832 1.00 80.50 576 VAL A O 1
ATOM 4619 N N . SER A 1 577 ? 3.973 8.267 12.963 1.00 85.44 577 SER A N 1
ATOM 4620 C CA . SER A 1 577 ? 5.119 9.100 13.354 1.00 85.44 577 SER A CA 1
ATOM 4621 C C . SER A 1 577 ? 6.373 8.847 12.514 1.00 85.44 577 SER A C 1
ATOM 4623 O O . SER A 1 577 ? 7.132 9.781 12.273 1.00 85.44 577 SER A O 1
ATOM 4625 N N . VAL A 1 578 ? 6.570 7.610 12.051 1.00 87.19 578 VAL A N 1
ATOM 4626 C CA . VAL A 1 578 ? 7.667 7.219 11.157 1.00 87.19 578 VAL A CA 1
ATOM 4627 C C . VAL A 1 578 ? 7.629 8.021 9.858 1.00 87.19 578 VAL A C 1
ATOM 4629 O O . VAL A 1 578 ? 8.625 8.646 9.514 1.00 87.19 578 VAL A O 1
ATOM 4632 N N . ASN A 1 579 ? 6.477 8.092 9.190 1.00 87.44 579 ASN A N 1
ATOM 4633 C CA . ASN A 1 579 ? 6.351 8.810 7.922 1.00 87.44 579 ASN A CA 1
ATOM 4634 C C . ASN A 1 579 ? 6.513 10.326 8.085 1.00 87.44 579 ASN A C 1
ATOM 4636 O O . ASN A 1 579 ? 7.130 10.976 7.250 1.00 87.44 579 ASN A O 1
ATOM 4640 N N . LYS A 1 580 ? 6.061 10.895 9.209 1.00 88.31 580 LYS A N 1
ATOM 4641 C CA . LYS A 1 580 ? 6.321 12.313 9.521 1.00 88.31 580 LYS A CA 1
ATOM 4642 C C . LYS A 1 580 ? 7.814 12.602 9.677 1.00 88.31 580 LYS A C 1
ATOM 4644 O O . LYS A 1 580 ? 8.287 13.608 9.165 1.00 88.31 580 LYS A O 1
ATOM 4649 N N . LYS A 1 581 ? 8.550 11.717 10.358 1.00 92.81 581 LYS A N 1
ATOM 4650 C CA . LYS A 1 581 ? 10.013 11.821 10.472 1.00 92.81 581 LYS A CA 1
ATOM 4651 C C . LYS A 1 581 ? 10.703 11.626 9.124 1.00 92.81 581 LYS A C 1
ATOM 4653 O O . LYS A 1 581 ? 11.653 12.335 8.835 1.00 92.81 581 LYS A O 1
ATOM 4658 N N . PHE A 1 582 ? 10.210 10.711 8.292 1.00 93.44 582 PHE A N 1
ATOM 4659 C CA . PHE A 1 582 ? 10.724 10.511 6.939 1.00 93.44 582 PHE A CA 1
ATOM 4660 C C . PHE A 1 582 ? 10.601 11.787 6.094 1.00 93.44 582 PHE A C 1
ATOM 4662 O O . PHE A 1 582 ? 11.570 12.174 5.455 1.00 93.44 582 PHE A O 1
ATOM 4669 N N . VAL A 1 583 ? 9.474 12.507 6.169 1.00 93.56 583 VAL A N 1
ATOM 4670 C CA . VAL A 1 583 ? 9.321 13.817 5.505 1.00 93.56 583 VAL A CA 1
ATOM 4671 C C . VAL A 1 583 ? 10.360 14.827 5.995 1.00 93.56 583 VAL A C 1
ATOM 4673 O O . VAL A 1 583 ? 10.933 15.537 5.177 1.00 93.56 583 VAL A O 1
ATOM 4676 N N . THR A 1 584 ? 10.640 14.879 7.301 1.00 94.00 584 THR A N 1
ATOM 4677 C CA . THR A 1 584 ? 11.704 15.741 7.845 1.00 94.00 584 THR A CA 1
ATOM 4678 C C . THR A 1 584 ? 13.069 15.393 7.250 1.00 94.00 584 THR A C 1
ATOM 4680 O O . THR A 1 584 ? 13.742 16.280 6.738 1.00 94.00 584 THR A O 1
ATOM 4683 N N . LEU A 1 585 ? 13.427 14.106 7.224 1.00 95.25 585 LEU A N 1
ATOM 4684 C CA . LEU A 1 585 ? 14.686 13.636 6.637 1.00 95.25 585 LEU A CA 1
ATOM 4685 C C . LEU A 1 585 ? 14.792 13.949 5.136 1.00 95.25 585 LEU A C 1
ATOM 4687 O O . LEU A 1 585 ? 15.873 14.257 4.641 1.00 95.25 585 LEU A O 1
ATOM 4691 N N . LEU A 1 586 ? 13.680 13.882 4.399 1.00 95.31 586 LEU A N 1
ATOM 4692 C CA . LEU A 1 586 ? 13.659 14.277 2.993 1.00 95.31 586 LEU A CA 1
ATOM 4693 C C . LEU A 1 586 ? 13.847 15.788 2.817 1.00 95.31 586 LEU A C 1
ATOM 4695 O O . LEU A 1 586 ? 14.555 16.191 1.898 1.00 95.31 586 LEU A O 1
ATOM 4699 N N . SER A 1 587 ? 13.252 16.619 3.680 1.00 94.88 587 SER A N 1
ATOM 4700 C CA . SER A 1 587 ? 13.459 18.073 3.645 1.00 94.88 587 SER A CA 1
ATOM 4701 C C . SER A 1 587 ? 14.925 18.424 3.909 1.00 94.88 587 SER A C 1
ATOM 4703 O O . SER A 1 587 ? 15.487 19.230 3.178 1.00 94.88 587 SER A O 1
ATOM 4705 N N . GLU A 1 588 ? 15.568 17.769 4.881 1.00 94.81 588 GLU A N 1
ATOM 4706 C CA . GLU A 1 588 ? 17.001 17.937 5.178 1.00 94.81 588 GLU A CA 1
ATOM 4707 C C . GLU A 1 588 ? 17.889 17.485 4.008 1.00 94.81 588 GLU A C 1
ATOM 4709 O O . GLU A 1 588 ? 18.870 18.141 3.657 1.00 94.81 588 GLU A O 1
ATOM 4714 N N . TRP A 1 589 ? 17.550 16.360 3.369 1.00 94.19 589 TRP A N 1
ATOM 4715 C CA . TRP A 1 589 ? 18.272 15.887 2.187 1.00 94.19 589 TRP A CA 1
ATOM 4716 C C . TRP A 1 589 ? 18.140 16.866 1.014 1.00 94.19 589 TRP A C 1
ATOM 4718 O O . TRP A 1 589 ? 19.121 17.173 0.336 1.00 94.19 589 TRP A O 1
ATOM 4728 N N . ARG A 1 590 ? 16.937 17.412 0.820 1.00 93.62 590 ARG A N 1
ATOM 4729 C CA . ARG A 1 590 ? 16.637 18.416 -0.201 1.00 93.62 590 ARG A CA 1
ATOM 4730 C C . ARG A 1 590 ? 17.360 19.734 0.070 1.00 93.62 590 ARG A C 1
ATOM 4732 O O . ARG A 1 590 ? 17.939 20.289 -0.855 1.00 93.62 590 ARG A O 1
ATOM 4739 N N . GLU A 1 591 ? 17.380 20.208 1.313 1.00 94.75 591 GLU A N 1
ATOM 4740 C CA . GLU A 1 591 ? 18.112 21.410 1.735 1.00 94.75 591 GLU A CA 1
ATOM 4741 C C . GLU A 1 591 ? 19.594 21.340 1.361 1.00 94.75 591 GLU A C 1
ATOM 4743 O O . GLU A 1 591 ? 20.135 22.305 0.829 1.00 94.75 591 GLU A O 1
ATOM 4748 N N . LYS A 1 592 ? 20.226 20.175 1.535 1.00 94.12 592 LYS A N 1
ATOM 4749 C CA . LYS A 1 592 ? 21.623 19.952 1.132 1.00 94.12 592 LYS A CA 1
ATOM 4750 C C . LYS A 1 592 ? 21.825 19.940 -0.388 1.00 94.12 592 LYS A C 1
ATOM 4752 O O . LYS A 1 592 ? 22.902 20.286 -0.858 1.00 94.12 592 LYS A O 1
ATOM 4757 N N . ALA A 1 593 ? 20.822 19.528 -1.164 1.00 94.31 593 ALA A N 1
ATOM 4758 C CA . ALA A 1 593 ? 20.913 19.441 -2.623 1.00 94.31 593 ALA A CA 1
ATOM 4759 C C . ALA A 1 593 ? 20.597 20.771 -3.336 1.00 94.31 593 ALA A C 1
ATOM 4761 O O . ALA A 1 593 ? 21.181 21.059 -4.379 1.00 94.31 593 ALA A O 1
ATOM 4762 N N . LEU A 1 594 ? 19.693 21.584 -2.779 1.00 94.44 594 LEU A N 1
ATOM 4763 C CA . LEU A 1 594 ? 19.172 22.810 -3.396 1.00 94.44 594 LEU A CA 1
ATOM 4764 C C . LEU A 1 594 ? 20.243 23.837 -3.828 1.00 94.44 594 LEU A C 1
ATOM 4766 O O . LEU A 1 594 ? 20.129 24.303 -4.964 1.00 94.44 594 LEU A O 1
ATOM 4770 N N . PRO A 1 595 ? 21.293 24.147 -3.032 1.00 94.44 595 PRO A N 1
ATOM 4771 C CA . PRO A 1 595 ? 22.333 25.110 -3.417 1.00 94.44 595 PRO A CA 1
ATOM 4772 C C . PRO A 1 595 ? 23.086 24.750 -4.702 1.00 94.44 595 PRO A C 1
ATOM 4774 O O . PRO A 1 595 ? 23.689 25.610 -5.330 1.00 94.44 595 PRO A O 1
ATOM 4777 N N . HIS A 1 596 ? 23.065 23.472 -5.085 1.00 93.06 596 HIS A N 1
ATOM 4778 C CA . HIS A 1 596 ? 23.800 22.956 -6.236 1.00 93.06 596 HIS A CA 1
ATOM 4779 C C . HIS A 1 596 ? 22.943 22.816 -7.498 1.00 93.06 596 HIS A C 1
ATOM 4781 O O . HIS A 1 596 ? 23.479 22.536 -8.564 1.00 93.06 596 HIS A O 1
ATOM 4787 N N . VAL A 1 597 ? 21.621 22.958 -7.378 1.00 90.44 597 VAL A N 1
ATOM 4788 C CA . VAL A 1 597 ? 20.670 22.733 -8.480 1.00 90.44 597 VAL A CA 1
ATOM 4789 C C . VAL A 1 597 ? 19.890 24.001 -8.814 1.00 90.44 597 VAL A C 1
ATOM 4791 O O . VAL A 1 597 ? 19.548 24.222 -9.971 1.00 90.44 597 VAL A O 1
ATOM 4794 N N . VAL A 1 598 ? 19.580 24.831 -7.816 1.00 87.88 598 VAL A N 1
ATOM 4795 C CA . VAL A 1 598 ? 18.807 26.061 -8.013 1.00 87.88 598 VAL A CA 1
ATOM 4796 C C . VAL A 1 598 ? 19.754 27.217 -8.307 1.00 87.88 598 VAL A C 1
ATOM 4798 O O . VAL A 1 598 ? 20.552 27.612 -7.458 1.00 87.88 598 VAL A O 1
ATOM 4801 N N . GLU A 1 599 ? 19.630 27.794 -9.499 1.00 88.62 599 GLU A N 1
ATOM 4802 C CA . GLU A 1 599 ? 20.375 28.995 -9.869 1.00 88.62 599 GLU A CA 1
ATOM 4803 C C . GLU A 1 599 ? 20.056 30.161 -8.926 1.00 88.62 599 GLU A C 1
ATOM 4805 O O . GLU A 1 599 ? 18.910 30.370 -8.518 1.00 88.62 599 GLU A O 1
ATOM 4810 N N . ASN A 1 600 ? 21.082 30.949 -8.596 1.00 89.19 600 ASN A N 1
ATOM 4811 C CA . ASN A 1 600 ? 20.978 32.117 -7.721 1.00 89.19 600 ASN A CA 1
ATOM 4812 C C . ASN A 1 600 ? 20.419 31.806 -6.317 1.00 89.19 600 ASN A C 1
ATOM 4814 O O . ASN A 1 600 ? 19.825 32.685 -5.687 1.00 89.19 600 ASN A O 1
ATOM 4818 N N . TRP A 1 601 ? 20.626 30.584 -5.805 1.00 90.56 601 TRP A N 1
ATOM 4819 C CA . TRP A 1 601 ? 20.175 30.148 -4.477 1.00 90.56 601 TRP A CA 1
ATOM 4820 C C . TRP A 1 601 ? 20.508 31.147 -3.359 1.00 90.56 601 TRP A C 1
ATOM 4822 O O . TRP A 1 601 ? 19.648 31.470 -2.537 1.00 90.56 601 TRP A O 1
ATOM 4832 N N . ASP A 1 602 ? 21.725 31.693 -3.364 1.00 91.56 602 ASP A N 1
ATOM 4833 C CA . ASP A 1 602 ? 22.197 32.633 -2.340 1.00 91.56 602 ASP A CA 1
ATOM 4834 C C . ASP A 1 602 ? 21.501 34.000 -2.396 1.00 91.56 602 ASP A C 1
ATOM 4836 O O . ASP A 1 602 ? 21.464 34.723 -1.401 1.00 91.56 602 ASP A O 1
ATOM 4840 N N . THR A 1 603 ? 20.896 34.340 -3.537 1.00 92.19 603 THR A N 1
ATOM 4841 C CA . THR A 1 603 ? 20.134 35.586 -3.724 1.00 92.19 603 THR A CA 1
ATOM 4842 C C . THR A 1 603 ? 18.668 35.455 -3.303 1.00 92.19 603 THR A C 1
ATOM 4844 O O . THR A 1 603 ? 17.964 36.459 -3.177 1.00 92.19 603 THR A O 1
ATOM 4847 N N . LEU A 1 604 ? 18.188 34.227 -3.069 1.00 91.50 604 LEU A N 1
ATOM 4848 C CA . LEU A 1 604 ? 16.816 33.982 -2.645 1.00 91.50 604 LEU A CA 1
ATOM 4849 C C . LEU A 1 604 ? 16.596 34.459 -1.206 1.00 91.50 604 LEU A C 1
ATOM 4851 O O . LEU A 1 604 ? 17.383 34.208 -0.288 1.00 91.50 604 LEU A O 1
ATOM 4855 N N . THR A 1 605 ? 15.443 35.084 -0.975 1.00 93.31 605 THR A N 1
ATOM 4856 C CA . THR A 1 605 ? 15.017 35.462 0.376 1.00 93.31 605 THR A CA 1
ATOM 4857 C C . THR A 1 605 ? 14.863 34.228 1.271 1.00 93.31 605 THR A C 1
ATOM 4859 O O . THR A 1 605 ? 14.620 33.115 0.800 1.00 93.31 605 THR A O 1
ATOM 4862 N N . VAL A 1 606 ? 14.938 34.417 2.592 1.00 89.31 606 VAL A N 1
ATOM 4863 C CA . VAL A 1 606 ? 14.721 33.332 3.571 1.00 89.31 606 VAL A CA 1
ATOM 4864 C C . VAL A 1 606 ? 13.368 32.643 3.352 1.00 89.31 606 VAL A C 1
ATOM 4866 O O . VAL A 1 606 ? 13.285 31.421 3.394 1.00 89.31 606 VAL A O 1
ATOM 4869 N N . VAL A 1 607 ? 12.320 33.412 3.036 1.00 87.94 607 VAL A N 1
ATOM 4870 C CA . VAL A 1 607 ? 10.971 32.881 2.773 1.00 87.94 607 VAL A CA 1
ATOM 4871 C C . VAL A 1 607 ? 10.939 32.021 1.507 1.00 87.94 607 VAL A C 1
ATOM 4873 O O . VAL A 1 607 ? 10.313 30.962 1.497 1.00 87.94 607 VAL A O 1
ATOM 4876 N N . GLN A 1 608 ? 11.623 32.446 0.442 1.00 87.12 608 GLN A N 1
ATOM 4877 C CA . GLN A 1 608 ? 11.721 31.657 -0.787 1.00 87.12 608 GLN A CA 1
ATOM 4878 C C . GLN A 1 608 ? 12.510 30.367 -0.554 1.00 87.12 608 GLN A C 1
ATOM 4880 O O . GLN A 1 608 ? 12.045 29.304 -0.961 1.00 87.12 608 GLN A O 1
ATOM 4885 N N . ARG A 1 609 ? 13.651 30.429 0.143 1.00 89.75 609 ARG A N 1
ATOM 4886 C CA . ARG A 1 609 ? 14.454 29.238 0.467 1.00 89.75 609 ARG A CA 1
ATOM 4887 C C . ARG A 1 609 ? 13.674 28.233 1.309 1.00 89.75 609 ARG A C 1
ATOM 4889 O O . ARG A 1 609 ? 13.607 27.065 0.935 1.00 89.75 609 ARG A O 1
ATOM 4896 N N . GLU A 1 610 ? 12.990 28.691 2.356 1.00 90.62 610 GLU A N 1
ATOM 4897 C CA . GLU A 1 610 ? 12.129 27.838 3.187 1.00 90.62 610 GLU A CA 1
ATOM 4898 C C . GLU A 1 610 ? 11.029 27.166 2.355 1.00 90.62 610 GLU A C 1
ATOM 4900 O O . GLU A 1 610 ? 10.760 25.967 2.495 1.00 90.62 610 GLU A O 1
ATOM 4905 N N . ARG A 1 611 ? 10.425 27.916 1.422 1.00 88.00 611 ARG A N 1
ATOM 4906 C CA . ARG A 1 611 ? 9.451 27.363 0.482 1.00 88.00 611 ARG A CA 1
ATOM 4907 C C . ARG A 1 611 ? 10.079 26.289 -0.392 1.00 88.00 611 ARG A C 1
ATOM 4909 O O . ARG A 1 611 ? 9.426 25.274 -0.573 1.00 88.00 611 ARG A O 1
ATOM 4916 N N . TYR A 1 612 ? 11.298 26.452 -0.910 1.00 89.38 612 TYR A N 1
ATOM 4917 C CA . TYR A 1 612 ? 11.975 25.410 -1.695 1.00 89.38 612 TYR A CA 1
ATOM 4918 C C . TYR A 1 612 ? 12.273 24.155 -0.867 1.00 89.38 612 TYR A C 1
ATOM 4920 O O . TYR A 1 612 ? 12.009 23.058 -1.364 1.00 89.38 612 TYR A O 1
ATOM 4928 N N . ILE A 1 613 ? 12.758 24.316 0.368 1.00 92.00 613 ILE A N 1
ATOM 4929 C CA . ILE A 1 613 ? 13.144 23.232 1.290 1.00 92.00 613 ILE A CA 1
ATOM 4930 C C . ILE A 1 613 ? 11.934 22.399 1.722 1.00 92.00 613 ILE A C 1
ATOM 4932 O O . ILE A 1 613 ? 11.999 21.172 1.754 1.00 92.00 613 ILE A O 1
ATOM 4936 N N . THR A 1 614 ? 10.811 23.056 2.017 1.00 91.44 614 THR A N 1
ATOM 4937 C CA . THR A 1 614 ? 9.628 22.400 2.585 1.00 91.44 614 THR A CA 1
ATOM 4938 C C . THR A 1 614 ? 9.080 21.308 1.669 1.00 91.44 614 THR A C 1
ATOM 4940 O O . THR A 1 614 ? 8.762 21.565 0.510 1.00 91.44 614 THR A O 1
ATOM 4943 N N . ILE A 1 615 ? 8.870 20.105 2.200 1.00 94.56 615 ILE A N 1
ATOM 4944 C CA . ILE A 1 615 ? 8.146 19.039 1.502 1.00 94.56 615 ILE A CA 1
ATOM 4945 C C . ILE A 1 615 ? 6.674 19.056 1.896 1.00 94.56 615 ILE A C 1
ATOM 4947 O O . ILE A 1 615 ? 6.313 19.078 3.076 1.00 94.56 615 ILE A O 1
ATOM 4951 N N . ASN A 1 616 ? 5.809 19.011 0.889 1.00 93.25 616 ASN A N 1
ATOM 4952 C CA . ASN A 1 616 ? 4.375 18.934 1.088 1.00 93.25 616 ASN A CA 1
ATOM 4953 C C . ASN A 1 616 ? 3.987 17.507 1.476 1.00 93.25 616 ASN A C 1
ATOM 4955 O O . ASN A 1 616 ? 4.313 16.538 0.789 1.00 93.25 616 ASN A O 1
ATOM 4959 N N . TYR A 1 617 ? 3.274 17.380 2.587 1.00 92.69 617 TYR A N 1
ATOM 4960 C CA . TYR A 1 617 ? 2.842 16.099 3.124 1.00 92.69 617 TYR A CA 1
ATOM 4961 C C . TYR A 1 617 ? 1.325 15.962 3.021 1.00 92.69 617 TYR A C 1
ATOM 4963 O O . TYR A 1 617 ? 0.585 16.795 3.551 1.00 92.69 617 TYR A O 1
ATOM 4971 N N . PHE A 1 618 ? 0.875 14.898 2.358 1.00 93.00 618 PHE A N 1
ATOM 4972 C CA . PHE A 1 618 ? -0.534 14.599 2.133 1.00 93.00 618 PHE A CA 1
ATOM 4973 C C . PHE A 1 618 ? -0.923 13.265 2.768 1.00 93.00 618 PHE A C 1
ATOM 4975 O O . PHE A 1 618 ? -0.187 12.277 2.726 1.00 93.00 618 PHE A O 1
ATOM 4982 N N . PHE A 1 619 ? -2.117 13.233 3.358 1.00 91.12 619 PHE A N 1
ATOM 4983 C CA . PHE A 1 619 ? -2.661 12.017 3.944 1.00 91.12 619 PHE A CA 1
ATOM 4984 C C . PHE A 1 619 ? -3.330 11.154 2.874 1.00 91.12 619 PHE A C 1
ATOM 4986 O O . PHE A 1 619 ? -4.180 11.624 2.122 1.00 91.12 619 PHE A O 1
ATOM 4993 N N . CYS A 1 620 ? -2.969 9.874 2.832 1.00 91.50 620 CYS A N 1
ATOM 4994 C CA . CYS A 1 620 ? -3.568 8.908 1.919 1.00 91.50 620 CYS A CA 1
ATOM 4995 C C . CYS A 1 620 ? -5.066 8.718 2.213 1.00 91.50 620 CYS A C 1
ATOM 4997 O O . CYS A 1 620 ? -5.432 8.257 3.297 1.00 91.50 620 CYS A O 1
ATOM 4999 N N . GLY A 1 621 ? -5.924 8.977 1.218 1.00 90.06 621 GLY A N 1
ATOM 5000 C CA . GLY A 1 621 ? -7.374 8.849 1.367 1.00 90.06 621 GLY A CA 1
ATOM 5001 C C . GLY A 1 621 ? -7.836 7.452 1.790 1.00 90.06 621 GLY A C 1
ATOM 5002 O O . GLY A 1 621 ? -8.699 7.330 2.650 1.00 90.06 621 GLY A O 1
ATOM 5003 N N . LEU A 1 622 ? -7.212 6.376 1.299 1.00 89.69 622 LEU A N 1
ATOM 5004 C CA . LEU A 1 622 ? -7.608 5.014 1.692 1.00 89.69 622 LEU A CA 1
ATOM 5005 C C . LEU A 1 622 ? -7.406 4.746 3.191 1.00 89.69 622 LEU A C 1
ATOM 5007 O O . LEU A 1 622 ? -8.210 4.052 3.814 1.00 89.69 622 LEU A O 1
ATOM 5011 N N . HIS A 1 623 ? -6.377 5.338 3.806 1.00 90.19 623 HIS A N 1
ATOM 5012 C CA . HIS A 1 623 ? -6.118 5.177 5.240 1.00 90.19 623 HIS A CA 1
ATOM 5013 C C . HIS A 1 623 ? -7.179 5.852 6.118 1.00 90.19 623 HIS A C 1
ATOM 5015 O O . HIS A 1 623 ? -7.340 5.459 7.277 1.00 90.19 623 HIS A O 1
ATOM 5021 N N . PHE A 1 624 ? -7.949 6.800 5.576 1.00 92.75 624 PHE A N 1
ATOM 5022 C CA . PHE A 1 624 ? -9.134 7.325 6.249 1.00 92.75 624 PHE A CA 1
ATOM 5023 C C . PHE A 1 624 ? -10.173 6.219 6.489 1.00 92.75 624 PHE A C 1
ATOM 5025 O O . PHE A 1 624 ? -10.684 6.090 7.600 1.00 92.75 624 PHE A O 1
ATOM 5032 N N . LEU A 1 625 ? -10.422 5.355 5.497 1.00 93.00 625 LEU A N 1
ATOM 5033 C CA . LEU A 1 625 ? -11.377 4.244 5.617 1.00 93.00 625 LEU A CA 1
ATOM 5034 C C . LEU A 1 625 ? -10.925 3.201 6.651 1.00 93.00 625 LEU A C 1
ATOM 5036 O O . LEU A 1 625 ? -11.743 2.698 7.424 1.00 93.00 625 LEU A O 1
ATOM 5040 N N . VAL A 1 626 ? -9.613 2.947 6.748 1.00 91.19 626 VAL A N 1
ATOM 5041 C CA . VAL A 1 626 ? -9.044 2.143 7.848 1.00 91.19 626 VAL A CA 1
ATOM 5042 C C . VAL A 1 626 ? -9.315 2.814 9.190 1.00 91.19 626 VAL A C 1
ATOM 5044 O O . VAL A 1 626 ? -9.802 2.149 10.104 1.00 91.19 626 VAL A O 1
ATOM 5047 N N . GLY A 1 627 ? -9.095 4.129 9.293 1.00 93.38 627 GLY A N 1
ATOM 5048 C CA . GLY A 1 627 ? -9.421 4.911 10.486 1.00 93.38 627 GLY A CA 1
ATOM 5049 C C . GLY A 1 627 ? -10.889 4.785 10.910 1.00 93.38 627 GLY A C 1
ATOM 5050 O O . GLY A 1 627 ? -11.162 4.603 12.098 1.00 93.38 627 GLY A O 1
ATOM 5051 N N . LEU A 1 628 ? -11.823 4.811 9.952 1.00 95.50 628 LEU A N 1
ATOM 5052 C CA . LEU A 1 628 ? -13.246 4.566 10.206 1.00 95.50 628 LEU A CA 1
ATOM 5053 C C . LEU A 1 628 ? -13.493 3.134 10.692 1.00 95.50 628 LEU A C 1
ATOM 5055 O O . LEU A 1 628 ? -14.206 2.944 11.672 1.00 95.50 628 LEU A O 1
ATOM 5059 N N . SER A 1 629 ? -12.882 2.125 10.066 1.00 94.06 629 SER A N 1
ATOM 5060 C CA . SER A 1 629 ? -13.068 0.721 10.460 1.00 94.06 629 SER A CA 1
ATOM 5061 C C . SER A 1 629 ? -12.567 0.424 11.883 1.00 94.06 629 SER A C 1
ATOM 5063 O O . SER A 1 629 ? -13.265 -0.220 12.671 1.00 94.06 629 SER A O 1
ATOM 5065 N N . GLU A 1 630 ? -11.398 0.953 12.262 1.00 93.56 630 GLU A N 1
ATOM 5066 C CA . GLU A 1 630 ? -10.846 0.813 13.613 1.00 93.56 630 GLU A CA 1
ATOM 5067 C C . GLU A 1 630 ? -11.716 1.520 14.652 1.00 93.56 630 GLU A C 1
ATOM 5069 O O . GLU A 1 630 ? -11.903 1.018 15.766 1.00 93.56 630 GLU A O 1
ATOM 5074 N N . GLN A 1 631 ? -12.241 2.696 14.296 1.00 95.50 631 GLN A N 1
ATOM 5075 C CA . GLN A 1 631 ? -13.124 3.449 15.172 1.00 95.50 631 GLN A CA 1
ATOM 5076 C C . GLN A 1 631 ? -14.483 2.761 15.321 1.00 95.50 631 GLN A C 1
ATOM 5078 O O . GLN A 1 631 ? -14.987 2.678 16.438 1.00 95.50 631 GLN A O 1
ATOM 5083 N N . ALA A 1 632 ? -15.032 2.201 14.241 1.00 96.62 632 ALA A N 1
ATOM 5084 C CA . ALA A 1 632 ? -16.279 1.449 14.266 1.00 96.62 632 ALA A CA 1
ATOM 5085 C C . ALA A 1 632 ? -16.187 0.252 15.217 1.00 96.62 632 ALA A C 1
ATOM 5087 O O . ALA A 1 632 ? -17.066 0.072 16.054 1.00 96.62 632 ALA A O 1
ATOM 5088 N N . ASN A 1 633 ? -15.084 -0.506 15.171 1.00 94.50 633 ASN A N 1
ATOM 5089 C CA . ASN A 1 633 ? -14.855 -1.610 16.101 1.00 94.50 633 ASN A CA 1
ATOM 5090 C C . ASN A 1 633 ? -14.859 -1.145 17.569 1.00 94.50 633 ASN A C 1
ATOM 5092 O O . ASN A 1 633 ? -15.520 -1.759 18.399 1.00 94.50 633 ASN A O 1
ATOM 5096 N N . LYS A 1 634 ? -14.176 -0.036 17.891 1.00 93.81 634 LYS A N 1
ATOM 5097 C CA . LYS A 1 634 ? -14.154 0.527 19.256 1.00 93.81 634 LYS A CA 1
ATOM 5098 C C . LYS A 1 634 ? -15.533 1.007 19.708 1.00 93.81 634 LYS A C 1
ATOM 5100 O O . LYS A 1 634 ? -15.915 0.770 20.850 1.00 93.81 634 LYS A O 1
ATOM 5105 N N . THR A 1 635 ? -16.268 1.681 18.826 1.00 94.56 635 THR A N 1
ATOM 5106 C CA . THR A 1 635 ? -17.612 2.192 19.115 1.00 94.56 635 THR A CA 1
ATOM 5107 C C . THR A 1 635 ? -18.614 1.058 19.307 1.00 94.56 635 THR A C 1
ATOM 5109 O O . THR A 1 635 ? -19.397 1.112 20.249 1.00 94.56 635 THR A O 1
ATOM 5112 N N . LEU A 1 636 ? -18.550 0.005 18.489 1.00 94.25 636 LEU A N 1
ATOM 5113 C CA . LEU A 1 636 ? -19.377 -1.189 18.660 1.00 94.25 636 LEU A CA 1
ATOM 5114 C C . LEU A 1 636 ? -19.044 -1.912 19.965 1.00 94.25 636 LEU A C 1
ATOM 5116 O O . LEU A 1 636 ? -19.960 -2.213 20.716 1.00 94.25 636 LEU A O 1
ATOM 5120 N N . SER A 1 637 ? -17.762 -2.103 20.303 1.00 91.12 637 SER A N 1
ATOM 5121 C CA . SER A 1 637 ? -17.370 -2.685 21.596 1.00 91.12 637 SER A CA 1
ATOM 5122 C C . SER A 1 637 ? -17.917 -1.888 22.786 1.00 91.12 637 SER A C 1
ATOM 5124 O O . SER A 1 637 ? -18.371 -2.484 23.761 1.00 91.12 637 SER A O 1
ATOM 5126 N N . LEU A 1 638 ? -17.883 -0.551 22.711 1.00 89.81 638 LEU A N 1
ATOM 5127 C CA . LEU A 1 638 ? -18.467 0.325 23.727 1.00 89.81 638 LEU A CA 1
ATOM 5128 C C . LEU A 1 638 ? -19.982 0.122 23.812 1.00 89.81 638 LEU A C 1
ATOM 5130 O O . LEU A 1 638 ? -20.489 -0.186 24.884 1.00 89.81 638 LEU A O 1
ATOM 5134 N N . TRP A 1 639 ? -20.697 0.243 22.695 1.00 91.12 639 TRP A N 1
ATOM 5135 C CA . TRP A 1 639 ? -22.152 0.108 22.667 1.00 91.12 639 TRP A CA 1
ATOM 5136 C C . TRP A 1 639 ? -22.614 -1.279 23.137 1.00 91.12 639 TRP A C 1
ATOM 5138 O O . TRP A 1 639 ? -23.479 -1.383 24.002 1.00 91.12 639 TRP A O 1
ATOM 5148 N N . GLU A 1 640 ? -21.967 -2.346 22.664 1.00 89.38 640 GLU A N 1
ATOM 5149 C CA . GLU A 1 640 ? -22.230 -3.722 23.096 1.00 89.38 640 GLU A CA 1
ATOM 5150 C C . GLU A 1 640 ? -22.020 -3.896 24.608 1.00 89.38 640 GLU A C 1
ATOM 5152 O O . GLU A 1 640 ? -22.775 -4.632 25.235 1.00 89.38 640 GLU A O 1
ATOM 5157 N N . SER A 1 641 ? -21.036 -3.221 25.212 1.00 84.62 641 SER A N 1
ATOM 5158 C CA . SER A 1 641 ? -20.809 -3.267 26.666 1.00 84.62 641 SER A CA 1
ATOM 5159 C C . SER A 1 641 ? -21.847 -2.498 27.484 1.00 84.62 641 SER A C 1
ATOM 5161 O O . SER A 1 641 ? -22.000 -2.764 28.670 1.00 84.62 641 SER A O 1
ATOM 5163 N N . LEU A 1 642 ? -22.549 -1.547 26.865 1.00 84.44 642 LEU A N 1
ATOM 5164 C CA . LEU A 1 642 ? -23.611 -0.782 27.516 1.00 84.44 642 LEU A CA 1
ATOM 5165 C C . LEU A 1 642 ? -24.967 -1.492 27.408 1.00 84.44 642 LEU A C 1
ATOM 5167 O O . LEU A 1 642 ? -25.804 -1.355 28.293 1.00 84.44 642 LEU A O 1
ATOM 5171 N N . VAL A 1 643 ? -25.180 -2.253 26.330 1.00 83.12 643 VAL A N 1
ATOM 5172 C CA . VAL A 1 643 ? -26.427 -2.992 26.067 1.00 83.12 643 VAL A CA 1
ATOM 5173 C C . VAL A 1 643 ? -26.461 -4.361 26.757 1.00 83.12 643 VAL A C 1
ATOM 5175 O O . VAL A 1 643 ? -27.541 -4.902 26.988 1.00 83.12 643 VAL A O 1
ATOM 5178 N N . HIS A 1 644 ? -25.306 -4.922 27.124 1.00 78.06 644 HIS A N 1
ATOM 5179 C CA . HIS A 1 644 ? -25.222 -6.211 27.815 1.00 78.06 644 HIS A CA 1
ATOM 5180 C C . HIS A 1 644 ? -24.467 -6.080 29.137 1.00 78.06 644 HIS A C 1
ATOM 5182 O O . HIS A 1 644 ? -23.442 -5.413 29.210 1.00 78.06 644 HIS A O 1
ATOM 5188 N N . SER A 1 645 ? -24.930 -6.788 30.168 1.00 56.69 645 SER A N 1
ATOM 5189 C CA . SER A 1 645 ? -24.405 -6.765 31.547 1.00 56.69 645 SER A CA 1
ATOM 5190 C C . SER A 1 645 ? -22.999 -7.376 31.727 1.00 56.69 645 SER A C 1
ATOM 5192 O O . SER A 1 645 ? -22.577 -7.631 32.848 1.00 56.69 645 SER A O 1
ATOM 5194 N N . GLY A 1 646 ? -22.272 -7.608 30.636 1.00 52.88 646 GLY A N 1
ATOM 5195 C CA . GLY A 1 646 ? -20.923 -8.158 30.574 1.00 52.88 646 GLY A CA 1
ATOM 5196 C C . GLY A 1 646 ? -20.429 -8.029 29.134 1.00 52.88 646 GLY A C 1
ATOM 5197 O O . GLY A 1 646 ? -21.045 -8.559 28.212 1.00 52.88 646 GLY A O 1
ATOM 5198 N N . GLY A 1 647 ? -19.376 -7.243 28.906 1.00 54.91 647 GLY A N 1
ATOM 5199 C CA . GLY A 1 647 ? -18.932 -6.905 27.552 1.00 54.91 647 GLY A CA 1
ATOM 5200 C C . GLY A 1 647 ? -18.495 -8.132 26.742 1.00 54.91 647 GLY A C 1
ATOM 5201 O O . GLY A 1 647 ? -17.685 -8.930 27.199 1.00 54.91 647 GLY A O 1
ATOM 5202 N N . TYR A 1 648 ? -18.957 -8.244 25.494 1.00 63.66 648 TYR A N 1
ATOM 5203 C CA . TYR A 1 648 ? -18.584 -9.338 24.579 1.00 63.66 648 TYR A CA 1
ATOM 5204 C C . TYR A 1 648 ? -17.268 -9.119 23.823 1.00 63.66 648 TYR A C 1
ATOM 5206 O O . TYR A 1 648 ? -16.940 -9.885 22.909 1.00 63.66 648 TYR A O 1
ATOM 5214 N N . SER A 1 649 ? -16.519 -8.068 24.166 1.00 59.66 649 SER A N 1
ATOM 5215 C CA . SER A 1 649 ? -15.256 -7.738 23.510 1.00 59.66 649 SER A CA 1
ATOM 5216 C C . SER A 1 649 ? -14.176 -8.741 23.908 1.00 59.66 649 SER A C 1
ATOM 5218 O O . SER A 1 649 ? -13.671 -8.720 25.029 1.00 59.66 649 SER A O 1
ATOM 5220 N N . ILE A 1 650 ? -13.764 -9.580 22.961 1.00 63.44 650 ILE A N 1
ATOM 5221 C CA . ILE A 1 650 ? -12.684 -10.551 23.158 1.00 63.44 650 ILE A CA 1
ATOM 5222 C C . ILE A 1 650 ? -11.441 -10.010 22.457 1.00 63.44 650 ILE A C 1
ATOM 5224 O O . ILE A 1 650 ? -11.472 -9.727 21.263 1.00 63.44 650 ILE A O 1
ATOM 5228 N N . ALA A 1 651 ? -10.338 -9.864 23.198 1.00 64.69 651 ALA A N 1
ATOM 5229 C CA . ALA A 1 651 ? -9.045 -9.408 22.670 1.00 64.69 651 ALA A CA 1
ATOM 5230 C C . ALA A 1 651 ? -9.081 -8.052 21.918 1.00 64.69 651 ALA A C 1
ATOM 5232 O O . ALA A 1 651 ? -8.266 -7.811 21.031 1.00 64.69 651 ALA A O 1
ATOM 5233 N N . GLY A 1 652 ? -10.010 -7.158 22.281 1.00 76.75 652 GLY A N 1
ATOM 5234 C CA . GLY A 1 652 ? -10.158 -5.831 21.665 1.00 76.75 652 GLY A CA 1
ATOM 5235 C C . GLY A 1 652 ? -10.977 -5.801 20.365 1.00 76.75 652 GLY A C 1
ATOM 5236 O O . GLY A 1 652 ? -10.998 -4.773 19.689 1.00 76.75 652 GLY A O 1
ATOM 5237 N N . GLU A 1 653 ? -11.649 -6.897 20.004 1.00 85.81 653 GLU A N 1
ATOM 5238 C CA . GLU A 1 653 ? -12.582 -6.992 18.872 1.00 85.81 653 GLU A CA 1
ATOM 5239 C C . GLU A 1 653 ? -14.036 -6.997 19.382 1.00 85.81 653 GLU A C 1
ATOM 5241 O O . GLU A 1 653 ? -14.363 -7.761 20.294 1.00 85.81 653 GLU A O 1
ATOM 5246 N N . SER A 1 654 ? -14.909 -6.166 18.796 1.00 91.44 654 SER A N 1
ATOM 5247 C CA . SER A 1 654 ? -16.355 -6.186 19.085 1.00 91.44 654 SER A CA 1
ATOM 5248 C C . SER A 1 654 ? -16.993 -7.508 18.654 1.00 91.44 654 SER A C 1
ATOM 5250 O O . SER A 1 654 ? -16.501 -8.182 17.744 1.00 91.44 654 SER A O 1
ATOM 5252 N N . GLY A 1 655 ? -18.102 -7.883 19.286 1.00 91.25 655 GLY A N 1
ATOM 5253 C CA . GLY A 1 655 ? -18.880 -9.059 18.909 1.00 91.25 655 GLY A CA 1
ATOM 5254 C C . GLY A 1 655 ? -19.374 -8.984 17.465 1.00 91.25 655 GLY A C 1
ATOM 5255 O O . GLY A 1 655 ? -19.249 -9.956 16.724 1.00 91.25 655 GLY A O 1
ATOM 5256 N N . THR A 1 656 ? -19.797 -7.802 17.018 1.00 94.38 656 THR A N 1
ATOM 5257 C CA . THR A 1 656 ? -20.188 -7.541 15.626 1.00 94.38 656 THR A CA 1
ATOM 5258 C C . THR A 1 656 ? -19.028 -7.756 14.644 1.00 94.38 656 THR A C 1
ATOM 5260 O O . THR A 1 656 ? -19.166 -8.491 13.665 1.00 94.38 656 THR A O 1
ATOM 5263 N N . THR A 1 657 ? -17.853 -7.162 14.890 1.00 93.81 657 THR A N 1
ATOM 5264 C CA . THR A 1 657 ? -16.672 -7.360 14.023 1.00 93.81 657 THR A CA 1
ATOM 5265 C C . THR A 1 657 ? -16.245 -8.829 14.012 1.00 93.81 657 THR A C 1
ATOM 5267 O O . THR A 1 657 ? -15.945 -9.387 12.950 1.00 93.81 657 THR A O 1
ATOM 5270 N N . ARG A 1 658 ? -16.274 -9.481 15.183 1.00 93.25 658 ARG A N 1
ATOM 5271 C CA . ARG A 1 658 ? -15.987 -10.909 15.324 1.00 93.25 658 ARG A CA 1
ATOM 5272 C C . ARG A 1 658 ? -16.944 -11.744 14.480 1.00 93.25 658 ARG A C 1
ATOM 5274 O O . ARG A 1 658 ? -16.446 -12.599 13.749 1.00 93.25 658 ARG A O 1
ATOM 5281 N N . LEU A 1 659 ? -18.252 -11.476 14.536 1.00 94.69 659 LEU A N 1
ATOM 5282 C CA . LEU A 1 659 ? -19.280 -12.141 13.731 1.00 94.69 659 LEU A CA 1
ATOM 5283 C C . LEU A 1 659 ? -18.960 -12.041 12.235 1.00 94.69 659 LEU A C 1
ATOM 5285 O O . LEU A 1 659 ? -18.871 -13.058 11.546 1.00 94.69 659 LEU A O 1
ATOM 5289 N N . VAL A 1 660 ? -18.715 -10.828 11.729 1.00 94.94 660 VAL A N 1
ATOM 5290 C CA . VAL A 1 660 ? -18.381 -10.613 10.310 1.00 94.94 660 VAL A CA 1
ATOM 5291 C C . VAL A 1 660 ? -17.150 -11.433 9.917 1.00 94.94 660 VAL A C 1
ATOM 5293 O O . VAL A 1 660 ? -17.141 -12.132 8.898 1.00 94.94 660 VAL A O 1
ATOM 5296 N N . ARG A 1 661 ? -16.110 -11.416 10.756 1.00 92.62 661 ARG A N 1
ATOM 5297 C CA . ARG A 1 661 ? -14.869 -12.157 10.518 1.00 92.62 661 ARG A CA 1
ATOM 5298 C C . ARG A 1 661 ? -15.066 -13.676 10.574 1.00 92.62 661 ARG A C 1
ATOM 5300 O O . ARG A 1 661 ? -14.443 -14.392 9.786 1.00 92.62 661 ARG A O 1
ATOM 5307 N N . THR A 1 662 ? -15.833 -14.204 11.529 1.00 92.69 662 THR A N 1
ATOM 5308 C CA . THR A 1 662 ? -16.060 -15.652 11.686 1.00 92.69 662 THR A CA 1
ATOM 5309 C C . THR A 1 662 ? -16.950 -16.199 10.578 1.00 92.69 662 THR A C 1
ATOM 5311 O O . THR A 1 662 ? -16.609 -17.248 10.035 1.00 92.69 662 THR A O 1
ATOM 5314 N N . VAL A 1 663 ? -17.977 -15.459 10.145 1.00 94.94 663 VAL A N 1
ATOM 5315 C CA . VAL A 1 663 ? -18.784 -15.800 8.961 1.00 94.94 663 VAL A CA 1
ATOM 5316 C C . VAL A 1 663 ? -17.913 -15.860 7.708 1.00 94.94 663 VAL A C 1
ATOM 5318 O O . VAL A 1 663 ? -17.926 -16.866 7.002 1.00 94.94 663 VAL A O 1
ATOM 5321 N N . CYS A 1 664 ? -17.061 -14.858 7.467 1.00 93.31 664 CYS A N 1
ATOM 5322 C CA . CYS A 1 664 ? -16.140 -14.894 6.326 1.00 93.31 664 CYS A CA 1
ATOM 5323 C C . CYS A 1 664 ? -15.190 -16.102 6.384 1.00 93.31 664 CYS A C 1
ATOM 5325 O O . CYS A 1 664 ? -14.921 -16.738 5.369 1.00 93.31 664 CYS A O 1
ATOM 5327 N N . LYS A 1 665 ? -14.699 -16.472 7.574 1.00 92.25 665 LYS A N 1
ATOM 5328 C CA . LYS A 1 665 ? -13.914 -17.707 7.742 1.00 92.25 665 LYS A CA 1
ATOM 5329 C C . LYS A 1 665 ? -14.742 -18.968 7.475 1.00 92.25 665 LYS A C 1
ATOM 5331 O O . LYS A 1 665 ? -14.161 -19.966 7.058 1.00 92.25 665 LYS A O 1
ATOM 5336 N N . ALA A 1 666 ? -16.040 -18.947 7.750 1.00 93.19 666 ALA A N 1
ATOM 5337 C CA . ALA A 1 666 ? -16.913 -20.105 7.650 1.00 93.19 666 ALA A CA 1
ATOM 5338 C C . ALA A 1 666 ? -17.377 -20.379 6.217 1.00 93.19 666 ALA A C 1
ATOM 5340 O O . ALA A 1 666 ? -17.373 -21.537 5.814 1.00 93.19 666 ALA A O 1
ATOM 5341 N N . VAL A 1 667 ? -17.746 -19.352 5.445 1.00 92.62 667 VAL A N 1
ATOM 5342 C CA . VAL A 1 667 ? -18.465 -19.556 4.172 1.00 92.62 667 VAL A CA 1
ATOM 5343 C C . VAL A 1 667 ? -17.872 -18.850 2.948 1.00 92.62 667 VAL A C 1
ATOM 5345 O O . VAL A 1 667 ? -18.353 -19.068 1.842 1.00 92.62 667 VAL A O 1
ATOM 5348 N N . GLN A 1 668 ? -16.831 -18.026 3.099 1.00 91.31 668 GLN A N 1
ATOM 5349 C CA . GLN A 1 668 ? -16.185 -17.358 1.961 1.00 91.31 668 GLN A CA 1
ATOM 5350 C C . GLN A 1 668 ? -15.107 -18.259 1.325 1.00 91.31 668 GLN A C 1
ATOM 5352 O O . GLN A 1 668 ? -14.437 -19.022 2.020 1.00 91.31 668 GLN A O 1
ATOM 5357 N N . ASP A 1 669 ? -14.905 -18.152 0.009 1.00 83.88 669 ASP A N 1
ATOM 5358 C CA . ASP A 1 669 ? -14.027 -19.030 -0.792 1.00 83.88 669 ASP A CA 1
ATOM 5359 C C . ASP A 1 669 ? -12.561 -19.096 -0.345 1.00 83.88 669 ASP A C 1
ATOM 5361 O O . ASP A 1 669 ? -11.898 -20.117 -0.506 1.00 83.88 669 ASP A O 1
ATOM 5365 N N . ARG A 1 670 ? -12.039 -18.014 0.237 1.00 80.44 670 ARG A N 1
ATOM 5366 C CA . ARG A 1 670 ? -10.694 -17.917 0.829 1.00 80.44 670 ARG A CA 1
ATOM 5367 C C . ARG A 1 670 ? -10.738 -17.939 2.363 1.00 80.44 670 ARG A C 1
ATOM 5369 O O . ARG A 1 670 ? -9.828 -17.428 3.026 1.00 80.44 670 ARG A O 1
ATOM 5376 N N . GLY A 1 671 ? -11.810 -18.502 2.920 1.00 82.44 671 GLY A N 1
ATOM 5377 C CA . GLY A 1 671 ? -12.052 -18.675 4.345 1.00 82.44 671 GLY A CA 1
ATOM 5378 C C . GLY A 1 671 ? -11.106 -19.683 5.007 1.00 82.44 671 GLY A C 1
ATOM 5379 O O . GLY A 1 671 ? -9.937 -19.835 4.652 1.00 82.44 671 GLY A O 1
ATOM 5380 N N . CYS A 1 672 ? -11.573 -20.346 6.059 1.00 85.12 672 CYS A N 1
ATOM 5381 C CA . CYS A 1 672 ? -10.778 -21.332 6.778 1.00 85.12 672 CYS A CA 1
ATOM 5382 C C . CYS A 1 672 ? -10.695 -22.641 5.984 1.00 85.12 672 CYS A C 1
ATOM 5384 O O . CYS A 1 672 ? -11.693 -23.334 5.851 1.00 85.12 672 CYS A O 1
ATOM 5386 N N . GLU A 1 673 ? -9.495 -23.035 5.555 1.00 83.81 673 GLU A N 1
ATOM 5387 C CA . GLU A 1 673 ? -9.281 -24.300 4.830 1.00 83.81 673 GLU A CA 1
ATOM 5388 C C . GLU A 1 673 ? -9.664 -25.546 5.648 1.00 83.81 673 GLU A C 1
ATOM 5390 O O . GLU A 1 673 ? -10.062 -26.556 5.082 1.00 83.81 673 GLU A O 1
ATOM 5395 N N . LYS A 1 674 ? -9.546 -25.488 6.984 1.00 86.12 674 LYS A N 1
ATOM 5396 C CA . LYS A 1 674 ? -9.804 -26.639 7.870 1.00 86.12 674 LYS A CA 1
ATOM 5397 C C . LYS A 1 674 ? -11.263 -26.775 8.301 1.00 86.12 674 LYS A C 1
ATOM 5399 O O . LYS A 1 674 ? -11.749 -27.888 8.447 1.00 86.12 674 LYS A O 1
ATOM 5404 N N . ALA A 1 675 ? -11.919 -25.655 8.600 1.00 88.94 675 ALA A N 1
ATOM 5405 C CA . ALA A 1 675 ? -13.240 -25.637 9.233 1.00 88.94 675 ALA A CA 1
ATOM 5406 C C . ALA A 1 675 ? -14.304 -24.893 8.414 1.00 88.94 675 ALA A C 1
ATOM 5408 O O . ALA A 1 675 ? -15.483 -24.969 8.754 1.00 88.94 675 ALA A O 1
ATOM 5409 N N . GLY A 1 676 ? -13.914 -24.161 7.369 1.00 92.19 676 GLY A N 1
ATOM 5410 C CA . GLY A 1 676 ? -14.844 -23.488 6.470 1.00 92.19 676 GLY A CA 1
ATOM 5411 C C . GLY A 1 676 ? -15.523 -24.472 5.518 1.00 92.19 676 GLY A C 1
ATOM 5412 O O . GLY A 1 676 ? -14.977 -25.525 5.195 1.00 92.19 676 GLY A O 1
ATOM 5413 N N . LYS A 1 677 ? -16.727 -24.115 5.073 1.00 93.19 677 LYS A N 1
ATOM 5414 C CA . LYS A 1 677 ? -17.566 -24.874 4.139 1.00 93.19 677 LYS A CA 1
ATOM 5415 C C . LYS A 1 677 ? -18.101 -23.997 2.986 1.00 93.19 677 LYS A C 1
ATOM 5417 O O . LYS A 1 677 ? -19.313 -23.939 2.782 1.00 93.19 677 LYS A O 1
ATOM 5422 N N . PRO A 1 678 ? -17.238 -23.279 2.236 1.00 91.88 678 PRO A N 1
ATOM 5423 C CA . PRO A 1 678 ? -17.691 -22.329 1.214 1.00 91.88 678 PRO A CA 1
ATOM 5424 C C . PRO A 1 678 ? -18.414 -22.990 0.035 1.00 91.88 678 PRO A C 1
ATOM 5426 O O . PRO A 1 678 ? -19.405 -22.457 -0.457 1.00 91.88 678 PRO A O 1
ATOM 5429 N N . VAL A 1 679 ? -17.958 -24.170 -0.402 1.00 90.94 679 VAL A N 1
ATOM 5430 C CA . VAL A 1 679 ? -18.592 -24.908 -1.510 1.00 90.94 679 VAL A CA 1
ATOM 5431 C C . VAL A 1 679 ? -19.980 -25.391 -1.098 1.00 90.94 679 VAL A C 1
ATOM 5433 O O . VAL A 1 679 ? -20.950 -25.106 -1.787 1.00 90.94 679 VAL A O 1
ATOM 5436 N N . GLN A 1 680 ? -20.093 -26.024 0.074 1.00 92.25 680 GLN A N 1
ATOM 5437 C CA . GLN A 1 680 ? -21.369 -26.537 0.576 1.00 92.25 680 GLN A CA 1
ATOM 5438 C C . GLN A 1 680 ? -22.373 -25.413 0.841 1.00 92.25 680 GLN A C 1
ATOM 5440 O O . GLN A 1 680 ? -23.559 -25.584 0.584 1.00 92.25 680 GLN A O 1
ATOM 5445 N N . PHE A 1 681 ? -21.913 -24.258 1.331 1.00 92.19 681 PHE A N 1
ATOM 5446 C CA . PHE A 1 681 ? -22.789 -23.105 1.518 1.00 92.19 681 PHE A CA 1
ATOM 5447 C C . PHE A 1 681 ? -23.292 -22.543 0.183 1.00 92.19 681 PHE A C 1
ATOM 5449 O O . PHE A 1 681 ? -24.460 -22.189 0.061 1.00 92.19 681 PHE A O 1
ATOM 5456 N N . ARG A 1 682 ? -22.443 -22.503 -0.850 1.00 90.56 682 ARG A N 1
ATOM 5457 C CA . ARG A 1 682 ? -22.861 -22.089 -2.196 1.00 90.56 682 ARG A CA 1
ATOM 5458 C C . ARG A 1 682 ? -23.890 -23.051 -2.787 1.00 90.56 682 ARG A C 1
ATOM 5460 O O . ARG A 1 682 ? -24.899 -22.600 -3.319 1.00 90.56 682 ARG A O 1
ATOM 5467 N N . ASP A 1 683 ? -23.660 -24.354 -2.647 1.00 90.38 683 ASP A N 1
ATOM 5468 C CA . ASP A 1 683 ? -24.612 -25.381 -3.076 1.00 90.38 683 ASP A CA 1
ATOM 5469 C C . ASP A 1 683 ? -25.947 -25.230 -2.330 1.00 90.38 683 ASP A C 1
ATOM 5471 O O . ASP A 1 683 ? -27.007 -25.242 -2.957 1.00 90.38 683 ASP A O 1
ATOM 5475 N N . PHE A 1 684 ? -25.901 -24.977 -1.016 1.00 91.00 684 PHE A N 1
ATOM 5476 C CA . PHE A 1 684 ? -27.080 -24.666 -0.205 1.00 91.00 684 PHE A CA 1
ATOM 5477 C C . PHE A 1 684 ? -27.850 -23.458 -0.766 1.00 91.00 684 PHE A C 1
ATOM 5479 O O . PHE A 1 684 ? -29.039 -23.576 -1.062 1.00 91.00 684 PHE A O 1
ATOM 5486 N N . LEU A 1 685 ? -27.182 -22.332 -1.032 1.00 89.50 685 LEU A N 1
ATOM 5487 C CA . LEU A 1 685 ? -27.825 -21.144 -1.612 1.00 89.50 685 LEU A CA 1
ATOM 5488 C C . LEU A 1 685 ? -28.425 -21.401 -3.005 1.00 89.50 685 LEU A C 1
ATOM 5490 O O . LEU A 1 685 ? -29.504 -20.887 -3.316 1.00 89.50 685 LEU A O 1
ATOM 5494 N N . HIS A 1 686 ? -27.767 -22.219 -3.835 1.00 85.88 686 HIS A N 1
ATOM 5495 C CA . HIS A 1 686 ? -28.301 -22.626 -5.136 1.00 85.88 686 HIS A CA 1
ATOM 5496 C C . HIS A 1 686 ? -29.573 -23.468 -4.997 1.00 85.88 686 HIS A C 1
ATOM 5498 O O . HIS A 1 686 ? -30.521 -23.247 -5.750 1.00 85.88 686 HIS A O 1
ATOM 5504 N N . THR A 1 687 ? -29.629 -24.387 -4.026 1.00 82.94 687 THR A N 1
ATOM 5505 C CA . THR A 1 687 ? -30.833 -25.201 -3.774 1.00 82.94 687 THR A CA 1
ATOM 5506 C C . THR A 1 687 ? -32.014 -24.384 -3.254 1.00 82.94 687 THR A C 1
ATOM 5508 O O . THR A 1 687 ? -33.155 -24.709 -3.569 1.00 82.94 687 THR A O 1
ATOM 5511 N N . GLN A 1 688 ? -31.755 -23.292 -2.528 1.00 75.81 688 GLN A N 1
ATOM 5512 C CA . GLN A 1 688 ? -32.792 -22.369 -2.056 1.00 75.81 688 GLN A CA 1
ATOM 5513 C C . GLN A 1 688 ? -33.280 -21.401 -3.153 1.00 75.81 688 GLN A C 1
ATOM 5515 O O . GLN A 1 688 ? -34.298 -20.737 -2.979 1.00 75.81 688 GLN A O 1
ATOM 5520 N N . GLY A 1 689 ? -32.580 -21.303 -4.292 1.00 65.56 689 GLY A N 1
ATOM 5521 C CA . GLY A 1 689 ? -32.954 -20.446 -5.425 1.00 65.56 689 GLY A CA 1
ATOM 5522 C C . GLY A 1 689 ? -32.755 -18.938 -5.202 1.00 65.56 689 GLY A C 1
ATOM 5523 O O . GLY A 1 689 ? -33.206 -18.139 -6.023 1.00 65.56 689 GLY A O 1
ATOM 5524 N N . GLN A 1 690 ? -32.092 -18.526 -4.114 1.00 62.84 690 GLN A N 1
ATOM 5525 C CA . GLN A 1 690 ? -32.110 -17.133 -3.639 1.00 62.84 690 GLN A CA 1
ATOM 5526 C C . GLN A 1 690 ? -30.918 -16.280 -4.106 1.00 62.84 690 GLN A C 1
ATOM 5528 O O . GLN A 1 690 ? -31.064 -15.067 -4.286 1.00 62.84 690 GLN A O 1
ATOM 5533 N N . VAL A 1 691 ? -29.741 -16.875 -4.349 1.00 66.44 691 VAL A N 1
ATOM 5534 C CA . VAL A 1 691 ? -28.499 -16.112 -4.570 1.00 66.44 691 VAL A CA 1
ATOM 5535 C C . VAL A 1 691 ? -27.591 -16.797 -5.604 1.00 66.44 691 VAL A C 1
ATOM 5537 O O . VAL A 1 691 ? -27.279 -17.976 -5.474 1.00 66.44 691 VAL A O 1
ATOM 5540 N N . LYS A 1 692 ? -27.156 -16.060 -6.642 1.00 66.38 692 LYS A N 1
ATOM 5541 C CA . LYS A 1 692 ? -26.201 -16.559 -7.660 1.00 66.38 692 LYS A CA 1
ATOM 5542 C C . LYS A 1 692 ? -24.746 -16.527 -7.179 1.00 66.38 692 LYS A C 1
ATOM 5544 O O . LYS A 1 692 ? -23.969 -17.386 -7.578 1.00 66.38 692 LYS A O 1
ATOM 5549 N N . GLU A 1 693 ? -24.393 -15.558 -6.333 1.00 74.00 693 GLU A N 1
ATOM 5550 C CA . GLU A 1 693 ? -23.039 -15.354 -5.806 1.00 74.00 693 GLU A CA 1
ATOM 5551 C C . GLU A 1 693 ? -23.083 -14.881 -4.350 1.00 74.00 693 GLU A C 1
ATOM 5553 O O . GLU A 1 693 ? -23.878 -14.012 -4.004 1.00 74.00 693 GLU A O 1
ATOM 5558 N N . VAL A 1 694 ? -22.216 -15.434 -3.499 1.00 83.88 694 VAL A N 1
ATOM 5559 C CA . VAL A 1 694 ? -22.080 -15.038 -2.088 1.00 83.88 694 VAL A CA 1
ATOM 5560 C C . VAL A 1 694 ? -21.484 -13.620 -2.022 1.00 83.88 694 VAL A C 1
ATOM 5562 O O . VAL A 1 694 ? -20.320 -13.464 -2.396 1.00 83.88 694 VAL A O 1
ATOM 5565 N N . PRO A 1 695 ? -22.206 -12.592 -1.524 1.00 88.25 695 PRO A N 1
ATOM 5566 C CA . PRO A 1 695 ? -21.725 -11.206 -1.489 1.00 88.25 695 PRO A CA 1
ATOM 5567 C C . PRO A 1 695 ? -20.753 -10.965 -0.319 1.00 88.25 695 PRO A C 1
ATOM 5569 O O . PRO A 1 695 ? -20.980 -10.110 0.532 1.00 88.25 695 PRO A O 1
ATOM 5572 N N . LEU A 1 696 ? -19.683 -11.760 -0.238 1.00 90.81 696 LEU A N 1
ATOM 5573 C CA . LEU A 1 696 ? -18.635 -11.646 0.775 1.00 90.81 696 LEU A CA 1
ATOM 5574 C C . LEU A 1 696 ? -17.259 -11.599 0.110 1.00 90.81 696 LEU A C 1
ATOM 5576 O O . LEU A 1 696 ? -16.829 -12.541 -0.562 1.00 90.81 696 LEU A O 1
ATOM 5580 N N . ALA A 1 697 ? -16.521 -10.528 0.375 1.00 88.44 697 ALA A N 1
ATOM 5581 C CA . ALA A 1 697 ? -15.123 -10.409 0.005 1.00 88.44 697 ALA A CA 1
ATOM 5582 C C . ALA A 1 697 ? -14.225 -11.214 0.959 1.00 88.44 697 ALA A C 1
ATOM 5584 O O . ALA A 1 697 ? -14.529 -11.436 2.135 1.00 88.44 697 ALA A O 1
ATOM 5585 N N . SER A 1 698 ? -13.059 -11.629 0.462 1.00 81.50 698 SER A N 1
ATOM 5586 C CA . SER A 1 698 ? -12.038 -12.273 1.295 1.00 81.50 698 SER A CA 1
ATOM 5587 C C . SER A 1 698 ? -11.601 -11.333 2.414 1.00 81.50 698 SER A C 1
ATOM 5589 O O . SER A 1 698 ? -11.032 -10.284 2.141 1.00 81.50 698 SER A O 1
ATOM 5591 N N . PHE A 1 699 ? -11.777 -11.751 3.672 1.00 73.00 699 PHE A N 1
ATOM 5592 C CA . PHE A 1 699 ? -11.331 -10.977 4.840 1.00 73.00 699 PHE A CA 1
ATOM 5593 C C . PHE A 1 699 ? -9.793 -10.855 4.927 1.00 73.00 699 PHE A C 1
ATOM 5595 O O . PHE A 1 699 ? -9.262 -10.029 5.662 1.00 73.00 699 PHE A O 1
ATOM 5602 N N . LYS A 1 700 ? -9.056 -11.691 4.180 1.00 63.66 700 LYS A N 1
ATOM 5603 C CA . LYS A 1 700 ? -7.602 -11.586 3.988 1.00 63.66 700 LYS A CA 1
ATOM 5604 C C . LYS A 1 700 ? -7.317 -10.805 2.698 1.00 63.66 700 LYS A C 1
ATOM 5606 O O . LYS A 1 700 ? -7.733 -11.262 1.631 1.00 63.66 700 LYS A O 1
ATOM 5611 N N . GLY A 1 701 ? -6.581 -9.694 2.778 1.00 62.19 701 GLY A N 1
ATOM 5612 C CA . GLY A 1 701 ? -6.205 -8.866 1.622 1.00 62.19 701 GLY A CA 1
ATOM 5613 C C . GLY A 1 701 ? -6.504 -7.377 1.831 1.00 62.19 701 GLY A C 1
ATOM 5614 O O . GLY A 1 701 ? -6.074 -6.811 2.832 1.00 62.19 701 GLY A O 1
ATOM 5615 N N . ASN A 1 702 ? -7.227 -6.764 0.882 1.00 62.56 702 ASN A N 1
ATOM 5616 C CA . ASN A 1 702 ? -7.523 -5.325 0.807 1.00 62.56 702 ASN A CA 1
ATOM 5617 C C . ASN A 1 702 ? -8.325 -4.794 2.017 1.00 62.56 702 ASN A C 1
ATOM 5619 O O . ASN A 1 702 ? -9.546 -4.694 1.983 1.00 62.56 702 ASN A O 1
ATOM 5623 N N . ARG A 1 703 ? -7.630 -4.419 3.090 1.00 74.88 703 ARG A N 1
ATOM 5624 C CA . ARG A 1 703 ? -8.205 -4.068 4.400 1.00 74.88 703 ARG A CA 1
ATOM 5625 C C . ARG A 1 703 ? -9.100 -2.823 4.447 1.00 74.88 703 ARG A C 1
ATOM 5627 O O . ARG A 1 703 ? -9.800 -2.655 5.438 1.00 74.88 703 ARG A O 1
ATOM 5634 N N . PHE A 1 704 ? -9.083 -1.952 3.439 1.00 80.75 704 PHE A N 1
ATOM 5635 C CA . PHE A 1 704 ? -9.614 -0.591 3.582 1.00 80.75 704 PHE A CA 1
ATOM 5636 C C . PHE A 1 704 ? -11.143 -0.521 3.734 1.00 80.75 704 PHE A C 1
ATOM 5638 O O . PHE A 1 704 ? -11.628 0.293 4.513 1.00 80.75 704 PHE A O 1
ATOM 5645 N N . ASN A 1 705 ? -11.904 -1.386 3.049 1.00 87.56 705 ASN A N 1
ATOM 5646 C CA . ASN A 1 705 ? -13.379 -1.379 3.097 1.00 87.56 705 ASN A CA 1
ATOM 5647 C C . ASN A 1 705 ? -14.013 -2.750 3.430 1.00 87.56 705 ASN A C 1
ATOM 5649 O O . ASN A 1 705 ? -15.234 -2.896 3.455 1.00 87.56 705 ASN A O 1
ATOM 5653 N N . ILE A 1 706 ? -13.194 -3.771 3.701 1.00 90.56 706 ILE A N 1
ATOM 5654 C CA . ILE A 1 706 ? -13.651 -5.160 3.888 1.00 90.56 706 ILE A CA 1
ATOM 5655 C C . ILE A 1 706 ? -14.670 -5.305 5.022 1.00 90.56 706 ILE A C 1
ATOM 5657 O O . ILE A 1 706 ? -15.638 -6.042 4.860 1.00 90.56 706 ILE A O 1
ATOM 5661 N N . LEU A 1 707 ? -14.462 -4.636 6.165 1.00 94.38 707 LEU A N 1
ATOM 5662 C CA . LEU A 1 707 ? -15.351 -4.773 7.325 1.00 94.38 707 LEU A CA 1
ATOM 5663 C C . LEU A 1 707 ? -16.785 -4.362 6.974 1.00 94.38 707 LEU A C 1
ATOM 5665 O O . LEU A 1 707 ? -17.715 -5.129 7.206 1.00 94.38 707 LEU A O 1
ATOM 5669 N N . PHE A 1 708 ? -16.944 -3.175 6.388 1.00 96.19 708 PHE A N 1
ATOM 5670 C CA . PHE A 1 708 ? -18.244 -2.623 6.017 1.00 96.19 708 PHE A CA 1
ATOM 5671 C C . PHE A 1 708 ? -18.900 -3.455 4.908 1.00 96.19 708 PHE A C 1
ATOM 5673 O O . PHE A 1 708 ? -20.050 -3.873 5.054 1.00 96.19 708 PHE A O 1
ATOM 5680 N N . HIS A 1 709 ? -18.151 -3.772 3.845 1.00 94.94 709 HIS A N 1
ATOM 5681 C CA . HIS A 1 709 ? -18.661 -4.564 2.724 1.00 94.94 709 HIS A CA 1
ATOM 5682 C C . HIS A 1 709 ? -19.138 -5.950 3.171 1.00 94.94 709 HIS A C 1
ATOM 5684 O O . HIS A 1 709 ? -20.244 -6.374 2.838 1.00 94.94 709 HIS A O 1
ATOM 5690 N N . ASN A 1 710 ? -18.340 -6.648 3.981 1.00 95.44 710 ASN A N 1
ATOM 5691 C CA . ASN A 1 710 ? -18.719 -7.971 4.456 1.00 95.44 710 ASN A CA 1
ATOM 5692 C C . ASN A 1 710 ? -19.859 -7.912 5.472 1.00 95.44 710 ASN A C 1
ATOM 5694 O O . ASN A 1 710 ? -20.682 -8.819 5.474 1.00 95.44 710 ASN A O 1
ATOM 5698 N N . ALA A 1 711 ? -19.964 -6.863 6.293 1.00 97.19 711 ALA A N 1
ATOM 5699 C CA . ALA A 1 711 ? -21.113 -6.688 7.179 1.00 97.19 711 ALA A CA 1
ATOM 5700 C C . ALA A 1 711 ? -22.435 -6.580 6.398 1.00 97.19 711 ALA A C 1
ATOM 5702 O O . ALA A 1 711 ? -23.416 -7.223 6.777 1.00 97.19 711 ALA A O 1
ATOM 5703 N N . ALA A 1 712 ? -22.433 -5.867 5.262 1.00 96.88 712 ALA A N 1
ATOM 5704 C CA . ALA A 1 712 ? -23.574 -5.821 4.345 1.00 96.88 712 ALA A CA 1
ATOM 5705 C C . ALA A 1 712 ? -23.959 -7.224 3.843 1.00 96.88 712 ALA A C 1
ATOM 5707 O O . ALA A 1 712 ? -25.126 -7.610 3.904 1.00 96.88 712 ALA A O 1
ATOM 5708 N N . GLY A 1 713 ? -22.970 -8.009 3.403 1.00 95.31 713 GLY A N 1
ATOM 5709 C CA . GLY A 1 713 ? -23.182 -9.382 2.946 1.00 95.31 713 GLY A CA 1
ATOM 5710 C C . GLY A 1 713 ? -23.672 -10.331 4.042 1.00 95.31 713 GLY A C 1
ATOM 5711 O O . GLY A 1 713 ? -24.577 -11.127 3.800 1.00 95.31 713 GLY A O 1
ATOM 5712 N N . VAL A 1 714 ? -23.126 -10.228 5.261 1.00 96.88 714 VAL A N 1
ATOM 5713 C CA . VAL A 1 714 ? -23.566 -11.031 6.416 1.00 96.88 714 VAL A CA 1
ATOM 5714 C C . VAL A 1 714 ? -25.023 -10.738 6.756 1.00 96.88 714 VAL A C 1
ATOM 5716 O O . VAL A 1 714 ? -25.787 -11.675 6.969 1.00 96.88 714 VAL A O 1
ATOM 5719 N N . TYR A 1 715 ? -25.427 -9.466 6.773 1.00 97.31 715 TYR A N 1
ATOM 5720 C CA . TYR A 1 715 ? -26.817 -9.110 7.049 1.00 97.31 715 TYR A CA 1
ATOM 5721 C C . TYR A 1 715 ? -27.769 -9.570 5.936 1.00 97.31 715 TYR A C 1
ATOM 5723 O O . TYR A 1 715 ? -28.847 -10.092 6.219 1.00 97.31 715 TYR A O 1
ATOM 5731 N N . TYR A 1 716 ? -27.362 -9.434 4.669 1.00 95.56 716 TYR A N 1
ATOM 5732 C CA . TYR A 1 716 ? -28.149 -9.920 3.533 1.00 95.56 716 TYR A CA 1
ATOM 5733 C C . TYR A 1 716 ? -28.407 -11.431 3.612 1.00 95.56 716 TYR A C 1
ATOM 5735 O O . TYR A 1 716 ? -29.537 -11.872 3.416 1.00 95.56 716 TYR A O 1
ATOM 5743 N N . LEU A 1 717 ? -27.378 -12.204 3.966 1.00 94.50 717 LEU A N 1
ATOM 5744 C CA . LEU A 1 717 ? -27.437 -13.661 4.090 1.00 94.50 717 LEU A CA 1
ATOM 5745 C C . LEU A 1 717 ? -27.912 -14.151 5.469 1.00 94.50 717 LEU A C 1
ATOM 5747 O O . LEU A 1 717 ? -27.809 -15.342 5.744 1.00 94.50 717 LEU A O 1
ATOM 5751 N N . LEU A 1 718 ? -28.384 -13.276 6.363 1.00 93.94 718 LEU A N 1
ATOM 5752 C CA . LEU A 1 718 ? -28.606 -13.602 7.779 1.00 93.94 718 LEU A CA 1
ATOM 5753 C C . LEU A 1 718 ? -29.453 -14.870 7.989 1.00 93.94 718 LEU A C 1
ATOM 5755 O O . LEU A 1 718 ? -29.068 -15.748 8.761 1.00 93.94 718 LEU A O 1
ATOM 5759 N N . ASN A 1 719 ? -30.574 -14.986 7.273 1.00 92.25 719 ASN A N 1
ATOM 5760 C CA . ASN A 1 719 ? -31.482 -16.130 7.390 1.00 92.25 719 ASN A CA 1
ATOM 5761 C C . ASN A 1 719 ? -30.849 -17.423 6.855 1.00 92.25 719 ASN A C 1
ATOM 5763 O O . ASN A 1 719 ? -30.928 -18.464 7.507 1.00 92.25 719 ASN A O 1
ATOM 5767 N N . ASP A 1 720 ? -30.178 -17.347 5.704 1.00 92.94 720 ASP A N 1
ATOM 5768 C CA . ASP A 1 720 ? -29.491 -18.487 5.092 1.00 92.94 720 ASP A CA 1
ATOM 5769 C C . ASP A 1 720 ? -28.321 -18.967 5.955 1.00 92.94 720 ASP A C 1
ATOM 5771 O O . ASP A 1 720 ? -28.108 -20.165 6.129 1.00 92.94 720 ASP A O 1
ATOM 5775 N N . LEU A 1 721 ? -27.572 -18.027 6.534 1.00 94.75 721 LEU A N 1
ATOM 5776 C CA . LEU A 1 721 ? -26.462 -18.305 7.438 1.00 94.75 721 LEU A CA 1
ATOM 5777 C C . LEU A 1 721 ? -26.941 -18.965 8.728 1.00 94.75 721 LEU A C 1
ATOM 5779 O O . LEU A 1 721 ? -26.290 -19.899 9.188 1.00 94.75 721 LEU A O 1
ATOM 5783 N N . LEU A 1 722 ? -28.058 -18.513 9.303 1.00 94.06 722 LEU A N 1
ATOM 5784 C CA . LEU A 1 722 ? -28.658 -19.143 10.480 1.00 94.06 722 LEU A CA 1
ATOM 5785 C C . LEU A 1 722 ? -29.078 -20.584 10.174 1.00 94.06 722 LEU A C 1
ATOM 5787 O O . LEU A 1 722 ? -28.661 -21.492 10.893 1.00 94.06 722 LEU A O 1
ATOM 5791 N N . ALA A 1 723 ? -29.819 -20.802 9.082 1.00 93.25 723 ALA A N 1
ATOM 5792 C CA . ALA A 1 723 ? -30.259 -22.133 8.664 1.00 93.25 723 ALA A CA 1
ATOM 5793 C C . ALA A 1 723 ? -29.071 -23.075 8.406 1.00 93.25 723 ALA A C 1
ATOM 5795 O O . ALA A 1 723 ? -29.019 -24.186 8.934 1.00 93.25 723 ALA A O 1
ATOM 5796 N N . PHE A 1 724 ? -28.069 -22.608 7.661 1.00 93.56 724 PHE A N 1
ATOM 5797 C CA . PHE A 1 724 ? -26.892 -23.407 7.340 1.00 93.56 724 PHE A CA 1
ATOM 5798 C C . PHE A 1 724 ? -25.997 -23.666 8.558 1.00 93.56 724 PHE A C 1
ATOM 5800 O O . PHE A 1 724 ? -25.447 -24.759 8.707 1.00 93.56 724 PHE A O 1
ATOM 5807 N N . ALA A 1 725 ? -25.823 -22.681 9.445 1.00 93.50 725 ALA A N 1
ATOM 5808 C CA . ALA A 1 725 ? -25.032 -22.860 10.656 1.00 93.50 725 ALA A CA 1
ATOM 5809 C C . ALA A 1 725 ? -25.716 -23.813 11.642 1.00 93.50 725 ALA A C 1
ATOM 5811 O O . ALA A 1 725 ? -25.021 -24.575 12.311 1.00 93.50 725 ALA A O 1
ATOM 5812 N N . GLU A 1 726 ? -27.049 -23.819 11.698 1.00 91.81 726 GLU A N 1
ATOM 5813 C CA . GLU A 1 726 ? -27.827 -24.752 12.516 1.00 91.81 726 GLU A CA 1
ATOM 5814 C C . GLU A 1 726 ? -27.591 -26.212 12.108 1.00 91.81 726 GLU A C 1
ATOM 5816 O O . GLU A 1 726 ? -27.309 -27.049 12.964 1.00 91.81 726 GLU A O 1
ATOM 5821 N N . GLU A 1 727 ? -27.584 -26.505 10.804 1.00 91.31 727 GLU A N 1
ATOM 5822 C CA . GLU A 1 727 ? -27.289 -27.844 10.266 1.00 91.31 727 GLU A CA 1
ATOM 5823 C C . GLU A 1 727 ? -25.870 -28.326 10.630 1.00 91.31 727 GLU A C 1
ATOM 5825 O O . GLU A 1 727 ? -25.605 -29.520 10.784 1.00 91.31 727 GLU A O 1
ATOM 5830 N N . HIS A 1 728 ? -24.933 -27.392 10.807 1.00 89.12 728 HIS A N 1
ATOM 5831 C CA . HIS A 1 728 ? -23.506 -27.690 10.888 1.00 89.12 728 HIS A CA 1
ATOM 5832 C C . HIS A 1 728 ? -22.869 -27.500 12.269 1.00 89.12 728 HIS A C 1
ATOM 5834 O O . HIS A 1 728 ? -21.743 -27.966 12.487 1.00 89.12 728 HIS A O 1
ATOM 5840 N N . LYS A 1 729 ? -23.554 -26.849 13.216 1.00 85.31 729 LYS A N 1
ATOM 5841 C CA . LYS A 1 729 ? -22.984 -26.488 14.525 1.00 85.31 729 LYS A CA 1
ATOM 5842 C C . LYS A 1 729 ? -22.643 -27.677 15.419 1.00 85.31 729 LYS A C 1
ATOM 5844 O O . LYS A 1 729 ? -21.759 -27.540 16.259 1.00 85.31 729 LYS A O 1
ATOM 5849 N N . ALA A 1 730 ? -23.305 -28.825 15.251 1.00 78.81 730 ALA A N 1
ATOM 5850 C CA . ALA A 1 730 ? -23.105 -30.000 16.108 1.00 78.81 730 ALA A CA 1
ATOM 5851 C C . ALA A 1 730 ? -21.719 -30.644 15.929 1.00 78.81 730 ALA A C 1
ATOM 5853 O O . ALA A 1 730 ? -21.147 -31.178 16.875 1.00 78.81 730 ALA A O 1
ATOM 5854 N N . VAL A 1 731 ? -21.161 -30.569 14.717 1.00 83.31 731 VAL A N 1
ATOM 5855 C CA . VAL A 1 731 ? -19.901 -31.239 14.349 1.00 83.31 731 VAL A CA 1
ATOM 5856 C C . VAL A 1 731 ? -18.764 -30.265 14.037 1.00 83.31 731 VAL A C 1
ATOM 5858 O O . VAL A 1 731 ? -17.631 -30.690 13.818 1.00 83.31 731 VAL A O 1
ATOM 5861 N N . ASN A 1 732 ? -19.030 -28.955 14.005 1.00 87.00 732 ASN A N 1
ATOM 5862 C CA . ASN A 1 732 ? -18.041 -27.950 13.632 1.00 87.00 732 ASN A CA 1
ATOM 5863 C C . ASN A 1 732 ? -18.055 -26.745 14.581 1.00 87.00 732 ASN A C 1
ATOM 5865 O O . ASN A 1 732 ? -18.940 -25.895 14.511 1.00 87.00 732 ASN A O 1
ATOM 5869 N N . ARG A 1 733 ? -16.992 -26.626 15.392 1.00 88.25 733 ARG A N 1
ATOM 5870 C CA . ARG A 1 733 ? -16.802 -25.546 16.379 1.00 88.25 733 ARG A CA 1
ATOM 5871 C C . ARG A 1 733 ? -16.854 -24.140 15.775 1.00 88.25 733 ARG A C 1
ATOM 5873 O O . ARG A 1 733 ? -17.272 -23.209 16.456 1.00 88.25 733 ARG A O 1
ATOM 5880 N N . LEU A 1 734 ? -16.428 -23.968 14.517 1.00 90.44 734 LEU A N 1
ATOM 5881 C CA . LEU A 1 734 ? -16.530 -22.676 13.834 1.00 90.44 734 LEU A CA 1
ATOM 5882 C C . LEU A 1 734 ? -17.999 -22.309 13.602 1.00 90.44 734 LEU A C 1
ATOM 5884 O O . LEU A 1 734 ? -18.381 -21.180 13.887 1.00 90.44 734 LEU A O 1
ATOM 5888 N N . PHE A 1 735 ? -18.821 -23.260 13.152 1.00 91.69 735 PHE A N 1
ATOM 5889 C CA . PHE A 1 735 ? -20.258 -23.038 12.978 1.00 91.69 735 PHE A CA 1
ATOM 5890 C C . PHE A 1 735 ? -21.006 -22.959 14.310 1.00 91.69 735 PHE A C 1
ATOM 5892 O O . PHE A 1 735 ? -21.976 -22.218 14.385 1.00 91.69 735 PHE A O 1
ATOM 5899 N N . THR A 1 736 ? -20.528 -23.607 15.381 1.00 87.50 736 THR A N 1
ATOM 5900 C CA . THR A 1 736 ? -21.038 -23.371 16.744 1.00 87.50 736 THR A CA 1
ATOM 5901 C C . THR A 1 736 ? -20.874 -21.906 17.149 1.00 87.50 736 THR A C 1
ATOM 5903 O O . THR A 1 736 ? -21.838 -21.276 17.571 1.00 87.50 736 THR A O 1
ATOM 5906 N N . ALA A 1 737 ? -19.675 -21.341 16.969 1.00 87.56 737 ALA A N 1
ATOM 5907 C CA . ALA A 1 737 ? -19.410 -19.940 17.290 1.00 87.56 737 ALA A CA 1
ATOM 5908 C C . ALA A 1 737 ? -20.181 -18.974 16.375 1.00 87.56 737 ALA A C 1
ATOM 5910 O O . ALA A 1 737 ? -20.739 -17.992 16.853 1.00 87.56 737 ALA A O 1
ATOM 5911 N N . VAL A 1 738 ? -20.246 -19.266 15.070 1.00 92.94 738 VAL A N 1
ATOM 5912 C CA . VAL A 1 738 ? -21.005 -18.454 14.105 1.00 92.94 738 VAL A CA 1
ATOM 5913 C C . VAL A 1 738 ? -22.501 -18.470 14.422 1.00 92.94 738 VAL A C 1
ATOM 5915 O O . VAL A 1 738 ? -23.105 -17.409 14.448 1.00 92.94 738 VAL A O 1
ATOM 5918 N N . ASN A 1 739 ? -23.099 -19.630 14.708 1.00 92.12 739 ASN A N 1
ATOM 5919 C CA . ASN A 1 739 ? -24.517 -19.741 15.072 1.00 92.12 739 ASN A CA 1
ATOM 5920 C C . ASN A 1 739 ? -24.831 -18.974 16.369 1.00 92.12 739 ASN A C 1
ATOM 5922 O O . ASN A 1 739 ? -25.836 -18.266 16.429 1.00 92.12 739 ASN A O 1
ATOM 5926 N N . ALA A 1 740 ? -23.942 -19.052 17.367 1.00 88.69 740 ALA A N 1
ATOM 5927 C CA . ALA A 1 740 ? -24.076 -18.295 18.608 1.00 88.69 740 ALA A CA 1
ATOM 5928 C C . ALA A 1 740 ? -24.056 -16.777 18.358 1.00 88.69 740 ALA A C 1
ATOM 5930 O O . ALA A 1 740 ? -24.980 -16.087 18.779 1.00 88.69 740 ALA A O 1
ATOM 5931 N N . ASP A 1 741 ? -23.060 -16.264 17.626 1.00 92.19 741 ASP A N 1
ATOM 5932 C CA . ASP A 1 741 ? -22.958 -14.830 17.323 1.00 92.19 741 ASP A CA 1
ATOM 5933 C C . ASP A 1 741 ? -24.109 -14.354 16.398 1.00 92.19 741 ASP A C 1
ATOM 5935 O O . ASP A 1 741 ? -24.647 -13.267 16.600 1.00 92.19 741 ASP A O 1
ATOM 5939 N N . LEU A 1 742 ? -24.540 -15.164 15.417 1.00 93.31 742 LEU A N 1
ATOM 5940 C CA . LEU A 1 742 ? -25.670 -14.841 14.527 1.00 93.31 742 LEU A CA 1
ATOM 5941 C C . LEU A 1 742 ? -27.001 -14.750 15.276 1.00 93.31 742 LEU A C 1
ATOM 5943 O O . LEU A 1 742 ? -27.898 -14.060 14.806 1.00 93.31 742 LEU A O 1
ATOM 5947 N N . SER A 1 743 ? -27.146 -15.430 16.413 1.00 90.00 743 SER A N 1
ATOM 5948 C CA . SER A 1 743 ? -28.386 -15.435 17.202 1.00 90.00 743 SER A CA 1
ATOM 5949 C C . SER A 1 743 ? -28.541 -14.196 18.093 1.00 90.00 743 SER A C 1
ATOM 5951 O O . SER A 1 743 ? -29.584 -14.009 18.716 1.00 90.00 743 SER A O 1
ATOM 5953 N N . ILE A 1 744 ? -27.522 -13.334 18.165 1.00 89.62 744 ILE A N 1
ATOM 5954 C CA . ILE A 1 744 ? -27.516 -12.152 19.027 1.00 89.62 744 ILE A CA 1
ATOM 5955 C C . ILE A 1 744 ? -27.992 -10.927 18.229 1.00 89.62 744 ILE A C 1
ATOM 5957 O O . ILE A 1 744 ? -27.293 -10.428 17.346 1.00 89.62 744 ILE A O 1
ATOM 5961 N N . LEU A 1 745 ? -29.183 -10.409 18.565 1.00 91.44 745 LEU A N 1
ATOM 5962 C CA . LEU A 1 745 ? -29.833 -9.290 17.855 1.00 91.44 745 LEU A CA 1
ATOM 5963 C C . LEU A 1 745 ? -28.963 -8.029 17.770 1.00 91.44 745 LEU A C 1
ATOM 5965 O O . LEU A 1 745 ? -28.956 -7.344 16.751 1.00 91.44 745 LEU A O 1
ATOM 5969 N N . SER A 1 746 ? -28.201 -7.730 18.819 1.00 91.00 746 SER A N 1
ATOM 5970 C CA . SER A 1 746 ? -27.288 -6.586 18.863 1.00 91.00 746 SER A CA 1
ATOM 5971 C C . SER A 1 746 ? -26.161 -6.703 17.826 1.00 91.00 746 SER A C 1
ATOM 5973 O O . SER A 1 746 ? -25.820 -5.706 17.190 1.00 91.00 746 SER A O 1
ATOM 5975 N N . PHE A 1 747 ? -25.644 -7.910 17.562 1.00 94.25 747 PHE A N 1
ATOM 5976 C CA . PHE A 1 747 ? -24.644 -8.137 16.510 1.00 94.25 747 PHE A CA 1
ATOM 5977 C C . PHE A 1 747 ? -25.270 -8.108 15.113 1.00 94.25 747 PHE A C 1
ATOM 5979 O O . PHE A 1 747 ? -24.648 -7.605 14.176 1.00 94.25 747 PHE A O 1
ATOM 5986 N N . GLN A 1 748 ? -26.514 -8.578 14.963 1.00 95.25 748 GLN A N 1
ATOM 5987 C CA . GLN A 1 748 ? -27.269 -8.429 13.712 1.00 95.25 748 GLN A CA 1
ATOM 5988 C C . GLN A 1 748 ? -27.517 -6.948 13.383 1.00 95.25 748 GLN A C 1
ATOM 5990 O O . GLN A 1 748 ? -27.283 -6.517 12.253 1.00 95.25 748 GLN A O 1
ATOM 5995 N N . ALA A 1 749 ? -27.940 -6.155 14.374 1.00 96.44 749 ALA A N 1
ATOM 5996 C CA . ALA A 1 749 ? -28.133 -4.713 14.244 1.00 96.44 749 ALA A CA 1
ATOM 5997 C C . ALA A 1 749 ? -26.819 -3.991 13.914 1.00 96.44 749 ALA A C 1
ATOM 5999 O O . ALA A 1 749 ? -26.812 -3.111 13.051 1.00 96.44 749 ALA A O 1
ATOM 6000 N N . GLY A 1 750 ? -25.709 -4.395 14.542 1.00 96.81 750 GLY A N 1
ATOM 6001 C CA . GLY A 1 750 ? -24.371 -3.901 14.224 1.00 96.81 750 GLY A CA 1
ATOM 6002 C C . GLY A 1 750 ? -23.946 -4.225 12.791 1.00 96.81 750 GLY A C 1
ATOM 6003 O O . GLY A 1 750 ? -23.465 -3.342 12.081 1.00 96.81 750 GLY A O 1
ATOM 6004 N N . ALA A 1 751 ? -24.181 -5.456 12.324 1.00 97.94 751 ALA A N 1
ATOM 6005 C CA . ALA A 1 751 ? -23.896 -5.853 10.945 1.00 97.94 751 ALA A CA 1
ATOM 6006 C C . ALA A 1 751 ? -24.732 -5.045 9.937 1.00 97.94 751 ALA A C 1
ATOM 6008 O O . ALA A 1 751 ? -24.191 -4.569 8.938 1.00 97.94 751 ALA A O 1
ATOM 6009 N N . ARG A 1 752 ? -26.020 -4.810 10.230 1.00 98.12 752 ARG A N 1
ATOM 6010 C CA . ARG A 1 752 ? -26.890 -3.944 9.419 1.00 98.12 752 ARG A CA 1
ATOM 6011 C C . ARG A 1 752 ? -26.378 -2.505 9.370 1.00 98.12 752 ARG A C 1
ATOM 6013 O O . ARG A 1 752 ? -26.250 -1.952 8.283 1.00 98.12 752 ARG A O 1
ATOM 6020 N N . ALA A 1 753 ? -26.039 -1.913 10.518 1.00 98.38 753 ALA A N 1
ATOM 6021 C CA . ALA A 1 753 ? -25.528 -0.543 10.594 1.00 98.38 753 ALA A CA 1
ATOM 6022 C C . ALA A 1 753 ? -24.226 -0.373 9.791 1.00 98.38 753 ALA A C 1
ATOM 6024 O O . ALA A 1 753 ? -24.116 0.532 8.964 1.00 98.38 753 ALA A O 1
ATOM 6025 N N . LEU A 1 754 ? -23.263 -1.286 9.961 1.00 98.31 754 LEU A N 1
ATOM 6026 C CA . LEU A 1 754 ? -22.028 -1.299 9.169 1.00 98.31 754 LEU A CA 1
ATOM 6027 C C . LEU A 1 754 ? -22.296 -1.514 7.672 1.00 98.31 754 LEU A C 1
ATOM 6029 O O . LEU A 1 754 ? -21.611 -0.920 6.840 1.00 98.31 754 LEU A O 1
ATOM 6033 N N . GLY A 1 755 ? -23.291 -2.330 7.318 1.00 97.69 755 GLY A N 1
ATOM 6034 C CA . GLY A 1 755 ? -23.700 -2.544 5.933 1.00 97.69 755 GLY A CA 1
ATOM 6035 C C . GLY A 1 755 ? -24.317 -1.302 5.282 1.00 97.69 755 GLY A C 1
ATOM 6036 O O . GLY A 1 755 ? -23.983 -0.984 4.140 1.00 97.69 755 GLY A O 1
ATOM 6037 N N . ILE A 1 756 ? -25.145 -0.549 6.014 1.00 97.88 756 ILE A N 1
ATOM 6038 C CA . ILE A 1 756 ? -25.686 0.748 5.567 1.00 97.88 756 ILE A CA 1
ATOM 6039 C C . ILE A 1 756 ? -24.538 1.737 5.334 1.00 97.88 756 ILE A C 1
ATOM 6041 O O . ILE A 1 756 ? -24.448 2.336 4.261 1.00 97.88 756 ILE A O 1
ATOM 6045 N N . VAL A 1 757 ? -23.595 1.834 6.281 1.00 97.69 757 VAL A N 1
ATOM 6046 C CA . VAL A 1 757 ? -22.368 2.634 6.118 1.00 97.69 757 VAL A CA 1
ATOM 6047 C C . VAL A 1 757 ? -21.579 2.185 4.881 1.00 97.69 757 VAL A C 1
ATOM 6049 O O . VAL A 1 757 ? -21.089 3.029 4.129 1.00 97.69 757 VAL A O 1
ATOM 6052 N N . SER A 1 758 ? -21.513 0.879 4.601 1.00 96.06 758 SER A N 1
ATOM 6053 C CA . SER A 1 758 ? -20.859 0.365 3.396 1.00 96.06 758 SER A CA 1
ATOM 6054 C C . SER A 1 758 ? -21.471 0.896 2.109 1.00 96.06 758 SER A C 1
ATOM 6056 O O . SER A 1 758 ? -20.734 1.235 1.184 1.00 96.06 758 SER A O 1
ATOM 6058 N N . LYS A 1 759 ? -22.801 0.896 2.005 1.00 95.00 759 LYS A N 1
ATOM 6059 C CA . LYS A 1 759 ? -23.502 1.258 0.769 1.00 95.00 759 LYS A CA 1
ATOM 6060 C C . LYS A 1 759 ? -23.588 2.766 0.570 1.00 95.00 759 LYS A C 1
ATOM 6062 O O . LYS A 1 759 ? -23.424 3.218 -0.559 1.00 95.00 759 LYS A O 1
ATOM 6067 N N . MET A 1 760 ? -23.782 3.518 1.651 1.00 94.62 760 MET A N 1
ATOM 6068 C CA . MET A 1 760 ? -24.032 4.961 1.598 1.00 94.62 760 MET A CA 1
ATOM 6069 C C . MET A 1 760 ? -22.780 5.822 1.771 1.00 94.62 760 MET A C 1
ATOM 6071 O O . MET A 1 760 ? -22.778 6.978 1.360 1.00 94.62 760 MET A O 1
ATOM 6075 N N . VAL A 1 761 ? -21.722 5.290 2.395 1.00 95.06 761 VAL A N 1
ATOM 6076 C CA . VAL A 1 761 ? -20.557 6.085 2.812 1.00 95.06 761 VAL A CA 1
ATOM 6077 C C . VAL A 1 761 ? -19.265 5.521 2.233 1.00 95.06 761 VAL A C 1
ATOM 6079 O O . VAL A 1 761 ? -18.659 6.119 1.347 1.00 95.06 761 VAL A O 1
ATOM 6082 N N . THR A 1 762 ? -18.821 4.358 2.711 1.00 94.88 762 THR A N 1
ATOM 6083 C CA . THR A 1 762 ? -17.461 3.882 2.423 1.00 94.88 762 THR A CA 1
ATOM 6084 C C . THR A 1 762 ? -17.334 3.264 1.034 1.00 94.88 762 THR A C 1
ATOM 6086 O O . THR A 1 762 ? -16.272 3.362 0.433 1.00 94.88 762 THR A O 1
ATOM 6089 N N . GLY A 1 763 ? -18.398 2.673 0.483 1.00 92.81 763 GLY A N 1
ATOM 6090 C CA . GLY A 1 763 ? -18.435 2.144 -0.883 1.00 92.81 763 GLY A CA 1
ATOM 6091 C C . GLY A 1 763 ? -18.382 3.224 -1.972 1.00 92.81 763 GLY A C 1
ATOM 6092 O O . GLY A 1 763 ? -17.586 3.084 -2.902 1.00 92.81 763 GLY A O 1
ATOM 6093 N N . PRO A 1 764 ? -19.203 4.291 -1.904 1.00 92.88 764 PRO A N 1
ATOM 6094 C CA . PRO A 1 764 ? -19.048 5.467 -2.763 1.00 92.88 764 PRO A CA 1
ATOM 6095 C C . PRO A 1 764 ? -17.656 6.098 -2.636 1.00 92.88 764 PRO A C 1
ATOM 6097 O O . PRO A 1 764 ? -16.975 6.280 -3.642 1.00 92.88 764 PRO A O 1
ATOM 6100 N N . MET A 1 765 ? -17.181 6.313 -1.403 1.00 92.25 765 MET A N 1
ATOM 6101 C CA . MET A 1 765 ? -15.870 6.920 -1.160 1.00 92.25 765 MET A CA 1
ATOM 6102 C C . MET A 1 765 ? -14.711 6.077 -1.706 1.00 92.25 765 MET A C 1
ATOM 6104 O O . MET A 1 765 ? -13.780 6.611 -2.300 1.00 92.25 765 MET A O 1
ATOM 6108 N N . TRP A 1 766 ? -14.773 4.754 -1.538 1.00 90.56 766 TRP A N 1
ATOM 6109 C CA . TRP A 1 766 ? -13.783 3.823 -2.078 1.00 90.56 766 TRP A CA 1
ATOM 6110 C C . TRP A 1 766 ? -13.675 3.931 -3.602 1.00 90.56 766 TRP A C 1
ATOM 6112 O O . TRP A 1 766 ? -12.569 4.063 -4.115 1.00 90.56 766 TRP A O 1
ATOM 6122 N N . ARG A 1 767 ? -14.808 3.948 -4.319 1.00 89.69 767 ARG A N 1
ATOM 6123 C CA . ARG A 1 767 ? -14.822 4.090 -5.785 1.00 89.69 767 ARG A CA 1
ATOM 6124 C C . ARG A 1 767 ? -14.243 5.427 -6.234 1.00 89.69 767 ARG A C 1
ATOM 6126 O O . ARG A 1 767 ? -13.390 5.443 -7.112 1.00 89.69 767 ARG A O 1
ATOM 6133 N N . PHE A 1 768 ? -14.613 6.517 -5.559 1.00 89.94 768 PHE A N 1
ATOM 6134 C CA . PHE A 1 768 ? -14.021 7.826 -5.829 1.00 89.94 768 PHE A CA 1
ATOM 6135 C C . PHE A 1 768 ? -12.499 7.829 -5.599 1.00 89.94 768 PHE A C 1
ATOM 6137 O O . PHE A 1 768 ? -11.745 8.452 -6.336 1.00 89.94 768 PHE A O 1
ATOM 6144 N N . MET A 1 769 ? -12.005 7.116 -4.586 1.00 88.81 769 MET A N 1
ATOM 6145 C CA . MET A 1 769 ? -10.568 7.015 -4.311 1.00 88.81 769 MET A CA 1
ATOM 6146 C C . MET A 1 769 ? -9.803 6.091 -5.275 1.00 88.81 769 MET A C 1
ATOM 6148 O O . MET A 1 769 ? -8.585 6.234 -5.389 1.00 88.81 769 MET A O 1
ATOM 6152 N N . GLU A 1 770 ? -10.473 5.135 -5.924 1.00 83.75 770 GLU A N 1
ATOM 6153 C CA . GLU A 1 770 ? -9.863 4.231 -6.912 1.00 83.75 770 GLU A CA 1
ATOM 6154 C C . GLU A 1 770 ? -9.670 4.878 -8.285 1.00 83.75 770 GLU A C 1
ATOM 6156 O O . GLU A 1 770 ? -8.772 4.473 -9.026 1.00 83.75 770 GLU A O 1
ATOM 6161 N N . GLU A 1 771 ? -10.490 5.872 -8.621 1.00 84.69 771 GLU A N 1
ATOM 6162 C CA . GLU A 1 771 ? -10.343 6.650 -9.846 1.00 84.69 771 GLU A CA 1
ATOM 6163 C C . GLU A 1 771 ? -9.070 7.506 -9.828 1.00 84.69 771 GLU A C 1
ATOM 6165 O O . GLU A 1 771 ? -8.649 8.036 -8.793 1.00 84.69 771 GLU A O 1
ATOM 6170 N N . ASN A 1 772 ? -8.465 7.672 -11.006 1.00 81.94 772 ASN A N 1
ATOM 6171 C CA . ASN A 1 772 ? -7.345 8.588 -11.178 1.00 81.94 772 ASN A CA 1
ATOM 6172 C C . ASN A 1 772 ? -7.837 10.024 -10.966 1.00 81.94 772 ASN A C 1
ATOM 6174 O O . ASN A 1 772 ? -8.764 10.473 -11.635 1.00 81.94 772 ASN A O 1
ATOM 6178 N N . GLY A 1 773 ? -7.189 10.752 -10.063 1.00 87.25 773 GLY A N 1
ATOM 6179 C CA . GLY A 1 773 ? -7.495 12.153 -9.816 1.00 87.25 773 GLY A CA 1
ATOM 6180 C C . GLY A 1 773 ? -6.581 12.765 -8.767 1.00 87.25 773 GLY A C 1
ATOM 6181 O O . GLY A 1 773 ? -5.750 12.079 -8.155 1.00 87.25 773 GLY A O 1
ATOM 6182 N N . HIS A 1 774 ? -6.744 14.066 -8.561 1.00 91.56 774 HIS A N 1
ATOM 6183 C CA . HIS A 1 774 ? -5.902 14.852 -7.673 1.00 91.56 774 HIS A CA 1
ATOM 6184 C C . HIS A 1 774 ? -6.483 14.912 -6.252 1.00 91.56 774 HIS A C 1
ATOM 6186 O O . HIS A 1 774 ? -7.696 14.851 -6.039 1.00 91.56 774 HIS A O 1
ATOM 6192 N N . VAL A 1 775 ? -5.614 15.043 -5.246 1.00 91.75 775 VAL A N 1
ATOM 6193 C CA . VAL A 1 775 ? -6.016 15.088 -3.826 1.00 91.75 775 VAL A CA 1
ATOM 6194 C C . VAL A 1 775 ? -6.917 16.287 -3.484 1.00 91.75 775 VAL A C 1
ATOM 6196 O O . VAL A 1 775 ? -7.721 16.200 -2.556 1.00 91.75 775 VAL A O 1
ATOM 6199 N N . SER A 1 776 ? -6.826 17.398 -4.224 1.00 91.12 776 SER A N 1
ATOM 6200 C CA . SER A 1 776 ? -7.653 18.595 -3.983 1.00 91.12 776 SER A CA 1
ATOM 6201 C C . SER A 1 776 ? -9.146 18.327 -4.166 1.00 91.12 776 SER A C 1
ATOM 6203 O O . SER A 1 776 ? -9.966 18.935 -3.481 1.00 91.12 776 SER A O 1
ATOM 6205 N N . GLU A 1 777 ? -9.503 17.379 -5.031 1.00 91.50 777 GLU A N 1
ATOM 6206 C CA . GLU A 1 777 ? -10.888 16.993 -5.306 1.00 91.50 777 GLU A CA 1
ATOM 6207 C C . GLU A 1 777 ? -11.546 16.305 -4.101 1.00 91.50 777 GLU A C 1
ATOM 6209 O O . GLU A 1 777 ? -12.769 16.266 -3.988 1.00 91.50 777 GLU A O 1
ATOM 6214 N N . LEU A 1 778 ? -10.745 15.810 -3.150 1.00 91.81 778 LEU A N 1
ATOM 6215 C CA . LEU A 1 778 ? -11.250 15.226 -1.911 1.00 91.81 778 LEU A CA 1
ATOM 6216 C C . LEU A 1 778 ? -11.686 16.283 -0.891 1.00 91.81 778 LEU A C 1
ATOM 6218 O O . LEU A 1 778 ? -12.467 15.961 -0.002 1.00 91.81 778 LEU A O 1
ATOM 6222 N N . THR A 1 779 ? -11.213 17.531 -0.993 1.00 92.50 779 THR A N 1
ATOM 6223 C CA . THR A 1 779 ? -11.573 18.607 -0.055 1.00 92.50 779 THR A CA 1
ATOM 6224 C C . THR A 1 779 ? -13.094 18.799 0.078 1.00 92.50 779 THR A C 1
ATOM 6226 O O . THR A 1 779 ? -13.591 18.672 1.201 1.00 92.50 779 THR A O 1
ATOM 6229 N N . PRO A 1 780 ? -13.862 19.048 -1.006 1.00 91.50 780 PRO A N 1
ATOM 6230 C CA . PRO A 1 780 ? -15.313 19.221 -0.896 1.00 91.50 780 PRO A CA 1
ATOM 6231 C C . PRO A 1 780 ? -16.019 17.963 -0.369 1.00 91.50 780 PRO A C 1
ATOM 6233 O O . PRO A 1 780 ? -16.914 18.070 0.467 1.00 91.50 780 PRO A O 1
ATOM 6236 N N . LEU A 1 781 ? -15.573 16.769 -0.773 1.00 92.31 781 LEU A N 1
ATOM 6237 C CA . LEU A 1 781 ? -16.152 15.500 -0.318 1.00 92.31 781 LEU A CA 1
ATOM 6238 C C . LEU A 1 781 ? -15.915 15.247 1.174 1.00 92.31 781 LEU A C 1
ATOM 6240 O O . LEU A 1 781 ? -16.806 14.782 1.883 1.00 92.31 781 LEU A O 1
ATOM 6244 N N . TYR A 1 782 ? -14.719 15.556 1.673 1.00 95.06 782 TYR A N 1
ATOM 6245 C CA . TYR A 1 782 ? -14.397 15.443 3.092 1.00 95.06 782 TYR A CA 1
ATOM 6246 C C . TYR A 1 782 ? -15.196 16.428 3.943 1.00 95.06 782 TYR A C 1
ATOM 6248 O O . TYR A 1 782 ? -15.623 16.064 5.042 1.00 95.06 782 TYR A O 1
ATOM 6256 N N . GLN A 1 783 ? -15.434 17.639 3.436 1.00 94.06 783 GLN A N 1
ATOM 6257 C CA . GLN A 1 783 ? -16.296 18.609 4.104 1.00 94.06 783 GLN A CA 1
ATOM 6258 C C . GLN A 1 783 ? -17.749 18.113 4.152 1.00 94.06 783 GLN A C 1
ATOM 6260 O O . GLN A 1 783 ? -18.331 18.027 5.231 1.00 94.06 783 GLN A O 1
ATOM 6265 N N . GLN A 1 784 ? -18.288 17.666 3.016 1.00 94.19 784 GLN A N 1
ATOM 6266 C CA . GLN A 1 784 ? -19.630 17.087 2.917 1.00 94.19 784 GLN A CA 1
ATOM 6267 C C . GLN A 1 784 ? -19.822 15.891 3.863 1.00 94.19 784 GLN A C 1
ATOM 6269 O O . GLN A 1 784 ? -20.840 15.798 4.549 1.00 94.19 784 GLN A O 1
ATOM 6274 N N . LEU A 1 785 ? -18.824 15.006 3.969 1.00 95.31 785 LEU A N 1
ATOM 6275 C CA . LEU A 1 785 ? -18.814 13.902 4.933 1.00 95.31 785 LEU A CA 1
ATOM 6276 C C . LEU A 1 785 ? -18.858 14.386 6.382 1.00 95.31 785 LEU A C 1
ATOM 6278 O O . LEU A 1 785 ? -19.601 13.838 7.194 1.00 95.31 785 LEU A O 1
ATOM 6282 N N . TYR A 1 786 ? -18.044 15.381 6.729 1.00 95.25 786 TYR A N 1
ATOM 6283 C CA . TYR A 1 786 ? -17.988 15.917 8.086 1.00 95.25 786 TYR A CA 1
ATOM 6284 C C . TYR A 1 786 ? -19.323 16.551 8.509 1.00 95.25 786 TYR A C 1
ATOM 6286 O O . TYR A 1 786 ? -19.789 16.336 9.637 1.00 95.25 786 TYR A O 1
ATOM 6294 N N . ASP A 1 787 ? -19.965 17.273 7.593 1.00 94.94 787 ASP A N 1
ATOM 6295 C CA . ASP A 1 787 ? -21.267 17.899 7.817 1.00 94.94 787 ASP A CA 1
ATOM 6296 C C . ASP A 1 787 ? -22.375 16.844 7.919 1.00 94.94 787 ASP A C 1
ATOM 6298 O O . ASP A 1 787 ? -23.180 16.873 8.858 1.00 94.94 787 ASP A O 1
ATOM 6302 N N . ALA A 1 788 ? -22.356 15.840 7.036 1.00 95.56 788 ALA A N 1
ATOM 6303 C CA . ALA A 1 788 ? -23.266 14.701 7.098 1.00 95.56 788 ALA A CA 1
ATOM 6304 C C . ALA A 1 788 ? -23.119 13.929 8.416 1.00 95.56 788 ALA A C 1
ATOM 6306 O O . ALA A 1 788 ? -24.114 13.694 9.093 1.00 95.56 788 ALA A O 1
ATOM 6307 N N . PHE A 1 789 ? -21.899 13.598 8.852 1.00 96.44 789 PHE A N 1
ATOM 6308 C CA . PHE A 1 789 ? -21.676 12.908 10.129 1.00 96.44 789 PHE A CA 1
ATOM 6309 C C . PHE A 1 789 ? -22.121 13.745 11.327 1.00 96.44 789 PHE A C 1
ATOM 6311 O O . PHE A 1 789 ? -22.624 13.198 12.307 1.00 96.44 789 PHE A O 1
ATOM 6318 N N . THR A 1 790 ? -21.990 15.071 11.258 1.00 94.06 790 THR A N 1
ATOM 6319 C CA . THR A 1 790 ? -22.511 15.956 12.305 1.00 94.06 790 THR A CA 1
ATOM 6320 C C . THR A 1 790 ? -24.034 15.859 12.394 1.00 94.06 790 THR A C 1
ATOM 6322 O O . THR A 1 790 ? -24.561 15.645 13.487 1.00 94.06 790 THR A O 1
ATOM 6325 N N . ARG A 1 791 ? -24.739 15.933 11.263 1.00 95.38 791 ARG A N 1
ATOM 6326 C CA . ARG A 1 791 ? -26.203 15.819 11.218 1.00 95.38 791 ARG A CA 1
ATOM 6327 C C . ARG A 1 791 ? -26.689 14.421 11.624 1.00 95.38 791 ARG A C 1
ATOM 6329 O O . ARG A 1 791 ? -27.485 14.302 12.552 1.00 95.38 791 ARG A O 1
ATOM 6336 N N . LEU A 1 792 ? -26.122 13.377 11.023 1.00 95.81 792 LEU A N 1
ATOM 6337 C CA . LEU A 1 792 ? -26.491 11.971 11.237 1.00 95.81 792 LEU A CA 1
ATOM 6338 C C . LEU A 1 792 ? -26.134 11.440 12.631 1.00 95.81 792 LEU A C 1
ATOM 6340 O O . LEU A 1 792 ? -26.684 10.439 13.076 1.00 95.81 792 LEU A O 1
ATOM 6344 N N . SER A 1 793 ? -25.230 12.105 13.353 1.00 94.88 793 SER A N 1
ATOM 6345 C CA . SER A 1 793 ? -24.980 11.791 14.765 1.00 94.88 793 SER A CA 1
ATOM 6346 C C . SER A 1 793 ? -26.146 12.173 15.689 1.00 94.88 793 SER A C 1
ATOM 6348 O O . SER A 1 793 ? -26.276 11.636 16.794 1.00 94.88 793 SER A O 1
ATOM 6350 N N . THR A 1 794 ? -26.998 13.099 15.240 1.00 93.44 794 THR A N 1
ATOM 6351 C CA . THR A 1 794 ? -28.194 13.528 15.973 1.00 93.44 794 THR A CA 1
ATOM 6352 C C . THR A 1 794 ? -29.359 12.599 15.667 1.00 93.44 794 THR A C 1
ATOM 6354 O O . THR A 1 794 ? -29.941 12.061 16.604 1.00 93.44 794 THR A O 1
ATOM 6357 N N . ASP A 1 795 ? -29.636 12.382 14.379 1.00 94.75 795 ASP A N 1
ATOM 6358 C CA . ASP A 1 795 ? -30.668 11.469 13.888 1.00 94.75 795 ASP A CA 1
ATOM 6359 C C . ASP A 1 795 ? -30.192 10.786 12.597 1.00 94.75 795 ASP A C 1
ATOM 6361 O O . ASP A 1 795 ? -29.889 11.458 11.610 1.00 94.75 795 ASP A O 1
ATOM 6365 N N . ALA A 1 796 ? -30.120 9.453 12.613 1.00 96.25 796 ALA A N 1
ATOM 6366 C CA . ALA A 1 796 ? -29.724 8.638 11.462 1.00 96.25 796 ALA A CA 1
ATOM 6367 C C . ALA A 1 796 ? -30.911 7.947 10.759 1.00 96.25 796 ALA A C 1
ATOM 6369 O O . ALA A 1 796 ? -30.700 7.076 9.909 1.00 96.25 796 ALA A O 1
ATOM 6370 N N . SER A 1 797 ? -32.155 8.285 11.116 1.00 94.81 797 SER A N 1
ATOM 6371 C CA . SER A 1 797 ? -33.357 7.583 10.652 1.00 94.81 797 SER A CA 1
ATOM 6372 C C . SER A 1 797 ? -33.561 7.652 9.133 1.00 94.81 797 SER A C 1
ATOM 6374 O O . SER A 1 797 ? -33.875 6.632 8.516 1.00 94.81 797 SER A O 1
ATOM 6376 N N . THR A 1 798 ? -33.321 8.810 8.515 1.00 94.31 798 THR A N 1
ATOM 6377 C CA . THR A 1 798 ? -33.410 9.026 7.057 1.00 94.31 798 THR A CA 1
ATOM 6378 C C . THR A 1 798 ? -32.403 8.163 6.296 1.00 94.31 798 THR A C 1
ATOM 6380 O O . THR A 1 798 ? -32.752 7.492 5.323 1.00 94.31 798 THR A O 1
ATOM 6383 N N . LEU A 1 799 ? -31.159 8.100 6.781 1.00 94.94 799 LEU A N 1
ATOM 6384 C CA . LEU A 1 799 ? -30.116 7.249 6.207 1.00 94.94 799 LEU A CA 1
ATOM 6385 C C . LEU A 1 799 ? -30.464 5.762 6.347 1.00 94.94 799 LEU A C 1
ATOM 6387 O O . LEU A 1 799 ? -30.294 4.998 5.399 1.00 94.94 799 LEU A O 1
ATOM 6391 N N . MET A 1 800 ? -30.970 5.346 7.514 1.00 95.88 800 MET A N 1
ATOM 6392 C CA . MET A 1 800 ? -31.358 3.955 7.772 1.00 95.88 800 MET A CA 1
ATOM 6393 C C . MET A 1 800 ? -32.470 3.476 6.829 1.00 95.88 800 MET A C 1
ATOM 6395 O O . MET A 1 800 ? -32.440 2.328 6.390 1.00 95.88 800 MET A O 1
ATOM 6399 N N . LYS A 1 801 ? -33.419 4.358 6.493 1.00 94.12 801 LYS A N 1
ATOM 6400 C CA . LYS A 1 801 ? -34.517 4.089 5.550 1.00 94.12 801 LYS A CA 1
ATOM 6401 C C . LYS A 1 801 ? -34.105 4.176 4.078 1.00 94.12 801 LYS A C 1
ATOM 6403 O O . LYS A 1 801 ? -34.901 3.846 3.206 1.00 94.12 801 LYS A O 1
ATOM 6408 N N . GLY A 1 802 ? -32.877 4.607 3.788 1.00 92.19 802 GLY A N 1
ATOM 6409 C CA . GLY A 1 802 ? -32.403 4.797 2.418 1.00 92.19 802 GLY A CA 1
ATOM 6410 C C . GLY A 1 802 ? -32.975 6.032 1.718 1.00 92.19 802 GLY A C 1
ATOM 6411 O O . GLY A 1 802 ? -33.017 6.058 0.493 1.00 92.19 802 GLY A O 1
ATOM 6412 N N . GLU A 1 803 ? -33.418 7.032 2.484 1.00 92.06 803 GLU A N 1
ATOM 6413 C CA . GLU A 1 803 ? -34.004 8.287 1.985 1.00 92.06 803 GLU A CA 1
ATOM 6414 C C . GLU A 1 803 ? -32.954 9.403 1.839 1.00 92.06 803 GLU A C 1
ATOM 6416 O O . GLU A 1 803 ? -33.211 10.434 1.224 1.00 92.06 803 GLU A O 1
ATOM 6421 N N . GLU A 1 804 ? -31.762 9.205 2.405 1.00 90.94 804 GLU A N 1
ATOM 6422 C CA . GLU A 1 804 ? -30.672 10.174 2.391 1.00 90.94 804 GLU A CA 1
ATOM 6423 C C . GLU A 1 804 ? -29.408 9.598 1.745 1.00 90.94 804 GLU A C 1
ATOM 6425 O O . GLU A 1 804 ? -28.948 8.514 2.106 1.00 90.94 804 GLU A O 1
ATOM 6430 N N . PHE A 1 805 ? -28.807 10.363 0.829 1.00 91.94 805 PHE A N 1
ATOM 6431 C CA . PHE A 1 805 ? -27.595 9.992 0.100 1.00 91.94 805 PHE A CA 1
ATOM 6432 C C . PHE A 1 805 ? -26.529 11.072 0.280 1.00 91.94 805 PHE A C 1
ATOM 6434 O O . PHE A 1 805 ? -26.709 12.202 -0.168 1.00 91.94 805 PHE A O 1
ATOM 6441 N N . ILE A 1 806 ? -25.407 10.734 0.926 1.00 91.44 806 ILE A N 1
ATOM 6442 C CA . ILE A 1 806 ? -24.375 11.727 1.269 1.00 91.44 806 ILE A CA 1
ATOM 6443 C C . ILE A 1 806 ? -23.753 12.338 0.016 1.00 91.44 806 ILE A C 1
ATOM 6445 O O . ILE A 1 806 ? -23.552 13.542 -0.002 1.00 91.44 806 ILE A O 1
ATOM 6449 N N . PHE A 1 807 ? -23.472 11.533 -1.011 1.00 89.75 807 PHE A N 1
ATOM 6450 C CA . PHE A 1 807 ? -22.738 11.945 -2.214 1.00 89.75 807 PHE A CA 1
ATOM 6451 C C . PHE A 1 807 ? -23.606 12.027 -3.476 1.00 89.75 807 PHE A C 1
ATOM 6453 O O . PHE A 1 807 ? -23.062 12.034 -4.571 1.00 89.75 807 PHE A O 1
ATOM 6460 N N . GLY A 1 808 ? -24.931 12.043 -3.332 1.00 87.94 808 GLY A N 1
ATOM 6461 C CA . GLY A 1 808 ? -25.853 11.858 -4.456 1.00 87.94 808 GLY A CA 1
ATOM 6462 C C . GLY A 1 808 ? -26.280 10.399 -4.620 1.00 87.94 808 GLY A C 1
ATOM 6463 O O . GLY A 1 808 ? -25.554 9.460 -4.278 1.00 87.94 808 GLY A O 1
ATOM 6464 N N . GLU A 1 809 ? -27.507 10.208 -5.089 1.00 88.00 809 GLU A N 1
ATOM 6465 C CA . GLU A 1 809 ? -28.170 8.906 -5.204 1.00 88.00 809 GLU A CA 1
ATOM 6466 C C . GLU A 1 809 ? -27.490 7.997 -6.239 1.00 88.00 809 GLU A C 1
ATOM 6468 O O . GLU A 1 809 ? -27.350 6.792 -6.026 1.00 88.00 809 GLU A O 1
ATOM 6473 N N . GLU A 1 810 ? -26.995 8.586 -7.325 1.00 88.69 810 GLU A N 1
ATOM 6474 C CA . GLU A 1 810 ? -26.281 7.935 -8.423 1.00 88.69 810 GLU A CA 1
ATOM 6475 C C . GLU A 1 810 ? -24.986 7.249 -7.978 1.00 88.69 810 GLU A C 1
ATOM 6477 O O . GLU A 1 810 ? -24.526 6.289 -8.602 1.00 88.69 810 GLU A O 1
ATOM 6482 N N . THR A 1 811 ? -24.404 7.700 -6.866 1.00 87.50 811 THR A N 1
ATOM 6483 C CA . THR A 1 811 ? -23.184 7.102 -6.327 1.00 87.50 811 THR A CA 1
ATOM 6484 C C . THR A 1 811 ? -23.454 5.774 -5.625 1.00 87.50 811 THR A C 1
ATOM 6486 O O . THR A 1 811 ? -22.523 4.993 -5.428 1.00 87.50 811 THR A O 1
ATOM 6489 N N . VAL A 1 812 ? -24.701 5.449 -5.269 1.00 90.00 812 VAL A N 1
ATOM 6490 C CA . VAL A 1 812 ? -25.048 4.253 -4.489 1.00 90.00 812 VAL A CA 1
ATOM 6491 C C . VAL A 1 812 ? -25.505 3.105 -5.388 1.00 90.00 812 VAL A C 1
ATOM 6493 O O . VAL A 1 812 ? -26.390 3.235 -6.225 1.00 90.00 812 VAL A O 1
ATOM 6496 N N . GLN A 1 813 ? -24.919 1.921 -5.184 1.00 88.25 813 GLN A N 1
ATOM 6497 C CA . GLN A 1 813 ? -25.358 0.701 -5.870 1.00 88.25 813 GLN A CA 1
ATOM 6498 C C . GLN A 1 813 ? -26.595 0.111 -5.186 1.00 88.25 813 GLN A C 1
ATOM 6500 O O . GLN A 1 813 ? -26.467 -0.556 -4.153 1.00 88.25 813 GLN A O 1
ATOM 6505 N N . LYS A 1 814 ? -27.763 0.327 -5.798 1.00 89.19 814 LYS A N 1
ATOM 6506 C CA . LYS A 1 814 ? -29.061 -0.227 -5.388 1.00 89.19 814 LYS A CA 1
ATOM 6507 C C . LYS A 1 814 ? -29.243 -1.662 -5.889 1.00 89.19 814 LYS A C 1
ATOM 6509 O O . LYS A 1 814 ? -29.886 -1.915 -6.903 1.00 89.19 814 LYS A O 1
ATOM 6514 N N . ASP A 1 815 ? -28.594 -2.597 -5.209 1.00 91.56 815 ASP A N 1
ATOM 6515 C CA . ASP A 1 815 ? -28.748 -4.036 -5.426 1.00 91.56 815 ASP A CA 1
ATOM 6516 C C . ASP A 1 815 ? -29.621 -4.681 -4.334 1.00 91.56 815 ASP A C 1
ATOM 6518 O O . ASP A 1 815 ? -30.035 -4.039 -3.373 1.00 91.56 815 ASP A O 1
ATOM 6522 N N . LYS A 1 816 ? -29.853 -5.995 -4.428 1.00 92.00 816 LYS A N 1
ATOM 6523 C CA . LYS A 1 816 ? -30.641 -6.735 -3.425 1.00 92.00 816 LYS A CA 1
ATOM 6524 C C . LYS A 1 816 ? -30.082 -6.623 -1.998 1.00 92.00 816 LYS A C 1
ATOM 6526 O O . LYS A 1 816 ? -30.829 -6.770 -1.033 1.00 92.00 816 LYS A O 1
ATOM 6531 N N . VAL A 1 817 ? -28.771 -6.399 -1.859 1.00 94.31 817 VAL A N 1
ATOM 6532 C CA . VAL A 1 817 ? -28.124 -6.182 -0.557 1.00 94.31 817 VAL A CA 1
ATOM 6533 C C . VAL A 1 817 ? -28.556 -4.832 0.008 1.00 94.31 817 VAL A C 1
ATOM 6535 O O . VAL A 1 817 ? -28.944 -4.767 1.172 1.00 94.31 817 VAL A O 1
ATOM 6538 N N . PHE A 1 818 ? -28.535 -3.777 -0.811 1.00 95.56 818 PHE A N 1
ATOM 6539 C CA . PHE A 1 818 ? -29.063 -2.462 -0.450 1.00 95.56 818 PHE A CA 1
ATOM 6540 C C . PHE A 1 818 ? -30.531 -2.541 -0.018 1.00 95.56 818 PHE A C 1
ATOM 6542 O O . PHE A 1 818 ? -30.847 -2.130 1.098 1.00 95.56 818 PHE A O 1
ATOM 6549 N N . ASP A 1 819 ? -31.392 -3.149 -0.838 1.00 95.06 819 ASP A N 1
ATOM 6550 C CA . ASP A 1 819 ? -32.830 -3.256 -0.554 1.00 95.06 819 ASP A CA 1
ATOM 6551 C C . ASP A 1 819 ? -33.085 -3.943 0.795 1.00 95.06 819 ASP A C 1
ATOM 6553 O O . ASP A 1 819 ? -33.896 -3.491 1.607 1.00 95.06 819 ASP A O 1
ATOM 6557 N N . LYS A 1 820 ? -32.337 -5.017 1.082 1.00 95.31 820 LYS A N 1
ATOM 6558 C CA . LYS A 1 820 ? -32.439 -5.748 2.347 1.00 95.31 820 LYS A CA 1
ATOM 6559 C C . LYS A 1 820 ? -31.987 -4.919 3.550 1.00 95.31 820 LYS A C 1
ATOM 6561 O O . LYS A 1 820 ? -32.586 -5.052 4.613 1.00 95.31 820 LYS A O 1
ATOM 6566 N N . LEU A 1 821 ? -30.949 -4.093 3.406 1.00 96.88 821 LEU A N 1
ATOM 6567 C CA . LEU A 1 821 ? -30.417 -3.256 4.487 1.00 96.88 821 LEU A CA 1
ATOM 6568 C C . LEU A 1 821 ? -31.404 -2.164 4.919 1.00 96.88 821 LEU A C 1
ATOM 6570 O O . LEU A 1 821 ? -31.547 -1.930 6.121 1.00 96.88 821 LEU A O 1
ATOM 6574 N N . VAL A 1 822 ? -32.082 -1.527 3.960 1.00 96.31 822 VAL A N 1
ATOM 6575 C CA . VAL A 1 822 ? -33.006 -0.403 4.213 1.00 96.31 822 VAL A CA 1
ATOM 6576 C C . VAL A 1 822 ? -34.449 -0.846 4.477 1.00 96.31 822 VAL A C 1
ATOM 6578 O O . VAL A 1 822 ? -35.271 -0.055 4.931 1.00 96.31 822 VAL A O 1
ATOM 6581 N N . SER A 1 823 ? -34.761 -2.125 4.245 1.00 94.94 823 SER A N 1
ATOM 6582 C CA . SER A 1 823 ? -36.073 -2.705 4.554 1.00 94.94 823 SER A CA 1
ATOM 6583 C C . SER A 1 823 ? -36.418 -2.564 6.047 1.00 94.94 823 SER A C 1
ATOM 6585 O O . SER A 1 823 ? -35.550 -2.837 6.881 1.00 94.94 823 SER A O 1
ATOM 6587 N N . PRO A 1 824 ? -37.668 -2.215 6.414 1.00 93.94 824 PRO A N 1
ATOM 6588 C CA . PRO A 1 824 ? -38.091 -2.113 7.812 1.00 93.94 824 PRO A CA 1
ATOM 6589 C C . PRO A 1 824 ? -37.859 -3.410 8.597 1.00 93.94 824 PRO A C 1
ATOM 6591 O O . PRO A 1 824 ? -38.156 -4.505 8.112 1.00 93.94 824 PRO A O 1
ATOM 6594 N N . SER A 1 825 ? -37.360 -3.294 9.828 1.00 92.50 825 SER A N 1
ATOM 6595 C CA . SER A 1 825 ? -37.149 -4.424 10.733 1.00 92.50 825 SER A CA 1
ATOM 6596 C C . SER A 1 825 ? -37.503 -4.016 12.164 1.00 92.50 825 SER A C 1
ATOM 6598 O O . SER A 1 825 ? -36.637 -3.534 12.898 1.00 92.50 825 SER A O 1
ATOM 6600 N N . PRO A 1 826 ? -38.751 -4.255 12.615 1.00 88.31 826 PRO A N 1
ATOM 6601 C CA . PRO A 1 826 ? -39.223 -3.783 13.919 1.00 88.31 826 PRO A CA 1
ATOM 6602 C C . PRO A 1 826 ? -38.353 -4.221 15.106 1.00 88.31 826 PRO A C 1
ATOM 6604 O O . PRO A 1 826 ? -38.286 -3.520 16.111 1.00 88.31 826 PRO A O 1
ATOM 6607 N N . GLN A 1 827 ? -37.670 -5.367 14.996 1.00 88.69 827 GLN A N 1
ATOM 6608 C CA . GLN A 1 827 ? -36.786 -5.883 16.048 1.00 88.69 827 GLN A CA 1
ATOM 6609 C C . GLN A 1 827 ? -35.407 -5.207 16.073 1.00 88.69 827 GLN A C 1
ATOM 6611 O O . GLN A 1 827 ? -34.762 -5.192 17.119 1.00 88.69 827 GLN A O 1
ATOM 6616 N N . LEU A 1 828 ? -34.932 -4.682 14.938 1.00 93.25 828 LEU A N 1
ATOM 6617 C CA . LEU A 1 828 ? -33.570 -4.160 14.796 1.00 93.25 828 LEU A CA 1
ATOM 6618 C C . LEU A 1 828 ? -33.518 -2.644 14.595 1.00 93.25 828 LEU A C 1
ATOM 6620 O O . LEU A 1 828 ? -32.490 -2.059 14.908 1.00 93.25 828 LEU A O 1
ATOM 6624 N N . ASP A 1 829 ? -34.583 -2.005 14.103 1.00 94.56 829 ASP A N 1
ATOM 6625 C CA . ASP A 1 829 ? -34.581 -0.595 13.680 1.00 94.56 829 ASP A CA 1
ATOM 6626 C C . ASP A 1 829 ? -34.066 0.352 14.779 1.00 94.56 829 ASP A C 1
ATOM 6628 O O . ASP A 1 829 ? -33.165 1.146 14.522 1.00 94.56 829 ASP A O 1
ATOM 6632 N N . ASN A 1 830 ? -34.541 0.217 16.024 1.00 93.38 830 ASN A N 1
ATOM 6633 C CA . ASN A 1 830 ? -34.070 1.056 17.136 1.00 93.38 830 ASN A CA 1
ATOM 6634 C C . ASN A 1 830 ? -32.576 0.820 17.436 1.00 93.38 830 ASN A C 1
ATOM 6636 O O . ASN A 1 830 ? -31.796 1.766 17.504 1.00 93.38 830 ASN A O 1
ATOM 6640 N N . LEU A 1 831 ? -32.145 -0.443 17.536 1.00 94.38 831 LEU A N 1
ATOM 6641 C CA . LEU A 1 831 ? -30.740 -0.781 17.793 1.00 94.38 831 LEU A CA 1
ATOM 6642 C C . LEU A 1 831 ? -29.829 -0.281 16.661 1.00 94.38 831 LEU A C 1
ATOM 6644 O O . LEU A 1 831 ? -28.786 0.312 16.921 1.00 94.38 831 LEU A O 1
ATOM 6648 N N . THR A 1 832 ? -30.231 -0.481 15.404 1.00 96.81 832 THR A N 1
ATOM 6649 C CA . THR A 1 832 ? -29.497 -0.022 14.221 1.00 96.81 832 THR A CA 1
ATOM 6650 C C . THR A 1 832 ? -29.378 1.498 14.201 1.00 96.81 832 THR A C 1
ATOM 6652 O O . THR A 1 832 ? -28.278 1.999 13.970 1.00 96.81 832 THR A O 1
ATOM 6655 N N . GLN A 1 833 ? -30.454 2.229 14.503 1.00 96.19 833 GLN A N 1
ATOM 6656 C CA . GLN A 1 833 ? -30.418 3.687 14.600 1.00 96.19 833 GLN A CA 1
ATOM 6657 C C . GLN A 1 833 ? -29.438 4.161 15.687 1.00 96.19 833 GLN A C 1
ATOM 6659 O O . GLN A 1 833 ? -28.565 4.977 15.395 1.00 96.19 833 GLN A O 1
ATOM 6664 N N . GLN A 1 834 ? -29.504 3.603 16.904 1.00 95.06 834 GLN A N 1
ATOM 6665 C CA . GLN A 1 834 ? -28.585 3.971 17.993 1.00 95.06 834 GLN A CA 1
ATOM 6666 C C . GLN A 1 834 ? -27.114 3.729 17.626 1.00 95.06 834 GLN A C 1
ATOM 6668 O O . GLN A 1 834 ? -26.248 4.559 17.917 1.00 95.06 834 GLN A O 1
ATOM 6673 N N . ILE A 1 835 ? -26.825 2.596 16.975 1.00 97.12 835 ILE A N 1
ATOM 6674 C CA . ILE A 1 835 ? -25.475 2.260 16.514 1.00 97.12 835 ILE A CA 1
ATOM 6675 C C . ILE A 1 835 ? -25.010 3.257 15.452 1.00 97.12 835 ILE A C 1
ATOM 6677 O O . ILE A 1 835 ? -23.892 3.757 15.557 1.00 97.12 835 ILE A O 1
ATOM 6681 N N . LEU A 1 836 ? -25.839 3.562 14.447 1.00 98.06 836 LEU A N 1
ATOM 6682 C CA . LEU A 1 836 ? -25.499 4.521 13.392 1.00 98.06 836 LEU A CA 1
ATOM 6683 C C . LEU A 1 836 ? -25.176 5.898 13.977 1.00 98.06 836 LEU A C 1
ATOM 6685 O O . LEU A 1 836 ? -24.130 6.462 13.666 1.00 98.06 836 LEU A O 1
ATOM 6689 N N . GLU A 1 837 ? -26.015 6.410 14.873 1.00 97.50 837 GLU A N 1
ATOM 6690 C CA . GLU A 1 837 ? -25.805 7.720 15.490 1.00 97.50 837 GLU A CA 1
ATOM 6691 C C . GLU A 1 837 ? -24.493 7.772 16.293 1.00 97.50 837 GLU A C 1
ATOM 6693 O O . GLU A 1 837 ? -23.721 8.724 16.156 1.00 97.50 837 GLU A O 1
ATOM 6698 N N . LEU A 1 838 ? -24.180 6.725 17.070 1.00 96.44 838 LEU A N 1
ATOM 6699 C CA . LEU A 1 838 ? -22.903 6.621 17.790 1.00 96.44 838 LEU A CA 1
ATOM 6700 C C . LEU A 1 838 ? -21.699 6.468 16.857 1.00 96.44 838 LEU A C 1
ATOM 6702 O O . LEU A 1 838 ? -20.640 7.045 17.126 1.00 96.44 838 LEU A O 1
ATOM 6706 N N . LEU A 1 839 ? -21.835 5.700 15.772 1.00 97.75 839 LEU A N 1
ATOM 6707 C CA . LEU A 1 839 ? -20.801 5.578 14.745 1.00 97.75 839 LEU A CA 1
ATOM 6708 C C . LEU A 1 839 ? -20.524 6.940 14.110 1.00 97.75 839 LEU A C 1
ATOM 6710 O O . LEU A 1 839 ? -19.365 7.320 14.005 1.00 97.75 839 LEU A O 1
ATOM 6714 N N . PHE A 1 840 ? -21.546 7.719 13.756 1.00 98.00 840 PHE A N 1
ATOM 6715 C CA . PHE A 1 840 ? -21.341 9.045 13.174 1.00 98.00 840 PHE A CA 1
ATOM 6716 C C . PHE A 1 840 ? -20.770 10.053 14.178 1.00 98.00 840 PHE A C 1
ATOM 6718 O O . PHE A 1 840 ? -19.878 10.826 13.812 1.00 98.00 840 PHE A O 1
ATOM 6725 N N . SER A 1 841 ? -21.162 9.991 15.459 1.00 95.88 841 SER A N 1
ATOM 6726 C CA . SER A 1 841 ? -20.496 10.764 16.519 1.00 95.88 841 SER A CA 1
ATOM 6727 C C . SER A 1 841 ? -19.002 10.444 16.600 1.00 95.88 841 SER A C 1
ATOM 6729 O O . SER A 1 841 ? -18.176 11.349 16.733 1.00 95.88 841 SER A O 1
ATOM 6731 N N . SER A 1 842 ? -18.628 9.167 16.511 1.00 96.38 842 SER A N 1
ATOM 6732 C CA . SER A 1 842 ? -17.232 8.751 16.630 1.00 96.38 842 SER A CA 1
ATOM 6733 C C . SER A 1 842 ? -16.430 8.965 15.339 1.00 96.38 842 SER A C 1
ATOM 6735 O O . SER A 1 842 ? -15.261 9.350 15.399 1.00 96.38 842 SER A O 1
ATOM 6737 N N . PHE A 1 843 ? -17.043 8.809 14.165 1.00 97.62 843 PHE A N 1
ATOM 6738 C CA . PHE A 1 843 ? -16.439 9.104 12.864 1.00 97.62 843 PHE A CA 1
ATOM 6739 C C . PHE A 1 843 ? -16.122 10.584 12.711 1.00 97.62 843 PHE A C 1
ATOM 6741 O O . PHE A 1 843 ? -15.074 10.923 12.165 1.00 97.62 843 PHE A O 1
ATOM 6748 N N . LYS A 1 844 ? -16.942 11.469 13.287 1.00 95.00 844 LYS A N 1
ATOM 6749 C CA . LYS A 1 844 ? -16.618 12.895 13.378 1.00 95.00 844 LYS A CA 1
ATOM 6750 C C . LYS A 1 844 ? -15.261 13.136 14.050 1.00 95.00 844 LYS A C 1
ATOM 6752 O O . LYS A 1 844 ? -14.479 13.943 13.553 1.00 95.00 844 LYS A O 1
ATOM 6757 N N . VAL A 1 845 ? -14.931 12.393 15.114 1.00 94.38 845 VAL A N 1
ATOM 6758 C CA . VAL A 1 845 ? -13.605 12.454 15.764 1.00 94.38 845 VAL A CA 1
ATOM 6759 C C . VAL A 1 845 ? -12.497 12.042 14.790 1.00 94.38 845 VAL A C 1
ATOM 6761 O O . VAL A 1 845 ? -11.442 12.675 14.747 1.00 94.38 845 VAL A O 1
ATOM 6764 N N . VAL A 1 846 ? -12.727 10.998 13.986 1.00 95.19 846 VAL A N 1
ATOM 6765 C CA . VAL A 1 846 ? -11.768 10.544 12.966 1.00 95.19 846 VAL A CA 1
ATOM 6766 C C . VAL A 1 846 ? -11.557 11.623 11.908 1.00 95.19 846 VAL A C 1
ATOM 6768 O O . VAL A 1 846 ? -10.404 11.945 11.629 1.00 95.19 846 VAL A O 1
ATOM 6771 N N . CYS A 1 847 ? -12.625 12.236 11.386 1.00 94.75 847 CYS A N 1
ATOM 6772 C CA . CYS A 1 847 ? -12.535 13.352 10.442 1.00 94.75 847 CYS A CA 1
ATOM 6773 C C . CYS A 1 847 ? -11.746 14.526 11.037 1.00 94.75 847 CYS A C 1
ATOM 6775 O O . CYS A 1 847 ? -10.790 14.992 10.423 1.00 94.75 847 CYS A O 1
ATOM 6777 N N . SER A 1 848 ? -12.068 14.949 12.265 1.00 92.31 848 SER A N 1
ATOM 6778 C CA . SER A 1 848 ? -11.370 16.050 12.947 1.00 92.31 848 SER A CA 1
ATOM 6779 C C . SER A 1 848 ? -9.880 15.792 13.176 1.00 92.31 848 SER A C 1
ATOM 6781 O O . SER A 1 848 ? -9.101 16.739 13.236 1.00 92.31 848 SER A O 1
ATOM 6783 N N . ARG A 1 849 ? -9.472 14.525 13.293 1.00 91.50 849 ARG A N 1
ATOM 6784 C CA . ARG A 1 849 ? -8.072 14.132 13.487 1.00 91.50 849 ARG A CA 1
ATOM 6785 C C . ARG A 1 849 ? -7.323 13.929 12.168 1.00 91.50 849 ARG A C 1
ATOM 6787 O O . ARG A 1 849 ? -6.200 14.402 12.023 1.00 91.50 849 ARG A O 1
ATOM 6794 N N . GLN A 1 850 ? -7.913 13.184 11.234 1.00 92.38 850 GLN A N 1
ATOM 6795 C CA . GLN A 1 850 ? -7.239 12.705 10.022 1.00 92.38 850 GLN A CA 1
ATOM 6796 C C . GLN A 1 850 ? -7.451 13.615 8.809 1.00 92.38 850 GLN A C 1
ATOM 6798 O O . GLN A 1 850 ? -6.531 13.749 8.008 1.00 92.38 850 GLN A O 1
ATOM 6803 N N . LEU A 1 851 ? -8.613 14.267 8.701 1.00 93.06 851 LEU A N 1
ATOM 6804 C CA . LEU A 1 851 ? -8.997 15.132 7.575 1.00 93.06 851 LEU A CA 1
ATOM 6805 C C . LEU A 1 851 ? -8.875 16.626 7.899 1.00 93.06 851 LEU A C 1
ATOM 6807 O O . LEU A 1 851 ? -9.347 17.468 7.141 1.00 93.06 851 LEU A O 1
ATOM 6811 N N . LYS A 1 852 ? -8.231 16.956 9.021 1.00 90.00 852 LYS A N 1
ATOM 6812 C CA . LYS A 1 852 ? -8.088 18.313 9.566 1.00 90.00 852 LYS A CA 1
ATOM 6813 C C . LYS A 1 852 ? -7.610 19.366 8.562 1.00 90.00 852 LYS A C 1
ATOM 6815 O O . LYS A 1 852 ? -7.939 20.528 8.731 1.00 90.00 852 LYS A O 1
ATOM 6820 N N . ASP A 1 853 ? -6.819 18.974 7.563 1.00 90.62 853 ASP A N 1
ATOM 6821 C CA . ASP A 1 853 ? -6.261 19.906 6.583 1.00 90.62 853 ASP A CA 1
ATOM 6822 C C . ASP A 1 853 ? -7.283 20.249 5.488 1.00 90.62 853 ASP A C 1
ATOM 6824 O O . ASP A 1 853 ? -7.164 21.299 4.871 1.00 90.62 853 ASP A O 1
ATOM 6828 N N . HIS A 1 854 ? -8.296 19.404 5.275 1.00 92.31 854 HIS A N 1
ATOM 6829 C CA . HIS A 1 854 ? -9.302 19.543 4.217 1.00 92.31 854 HIS A CA 1
ATOM 6830 C C . HIS A 1 854 ? -10.645 20.101 4.703 1.00 92.31 854 HIS A C 1
ATOM 6832 O O . HIS A 1 854 ? -11.359 20.720 3.925 1.00 92.31 854 HIS A O 1
ATOM 6838 N N . ILE A 1 855 ? -11.003 19.873 5.965 1.00 92.00 855 ILE A N 1
ATOM 6839 C CA . ILE A 1 855 ? -12.271 20.345 6.540 1.00 92.00 855 ILE A CA 1
ATOM 6840 C C . ILE A 1 855 ? -12.147 21.769 7.094 1.00 92.00 855 ILE A C 1
ATOM 6842 O O . ILE A 1 855 ? -11.042 22.262 7.311 1.00 92.00 855 ILE A O 1
ATOM 6846 N N . GLU A 1 856 ? -13.275 22.416 7.377 1.00 87.12 856 GLU A N 1
ATOM 6847 C CA . GLU A 1 856 ? -13.380 23.786 7.886 1.00 87.12 856 GLU A CA 1
ATOM 6848 C C . GLU A 1 856 ? -12.351 24.110 8.994 1.00 87.12 856 GLU A C 1
ATOM 6850 O O . GLU A 1 856 ? -12.264 23.436 10.031 1.00 87.12 856 GLU A O 1
ATOM 6855 N N . GLY A 1 857 ? -11.585 25.186 8.780 1.00 83.38 857 GLY A N 1
ATOM 6856 C CA . GLY A 1 857 ? -10.465 25.608 9.630 1.00 83.38 857 GLY A CA 1
ATOM 6857 C C . GLY A 1 857 ? -9.115 24.966 9.275 1.00 83.38 857 GLY A C 1
ATOM 6858 O O . GLY A 1 857 ? -8.105 25.308 9.889 1.00 83.38 857 GLY A O 1
ATOM 6859 N N . GLY A 1 858 ? -9.092 24.052 8.302 1.00 86.38 858 GLY A N 1
ATOM 6860 C CA . GLY A 1 858 ? -7.902 23.408 7.750 1.00 86.38 858 GLY A CA 1
ATOM 6861 C C . GLY A 1 858 ? -7.187 24.218 6.667 1.00 86.38 858 GLY A C 1
ATOM 6862 O O . GLY A 1 858 ? -7.755 25.136 6.078 1.00 86.38 858 GLY A O 1
ATOM 6863 N N . LYS A 1 859 ? -5.934 23.840 6.372 1.00 86.62 859 LYS A N 1
ATOM 6864 C CA . LYS A 1 859 ? -5.052 24.516 5.397 1.00 86.62 859 LYS A CA 1
ATOM 6865 C C . LYS A 1 859 ? -5.660 24.629 3.990 1.00 86.62 859 LYS A C 1
ATOM 6867 O O . LYS A 1 859 ? -5.371 25.591 3.290 1.00 86.62 859 LYS A O 1
ATOM 6872 N N . TYR A 1 860 ? -6.461 23.652 3.577 1.00 88.88 860 TYR A N 1
ATOM 6873 C CA . TYR A 1 860 ? -7.018 23.529 2.227 1.00 88.88 860 TYR A CA 1
ATOM 6874 C C . TYR A 1 860 ? -8.516 23.849 2.154 1.00 88.88 860 TYR A C 1
ATOM 6876 O O . TYR A 1 860 ? -9.101 23.774 1.075 1.00 88.88 860 TYR A O 1
ATOM 6884 N N . ALA A 1 861 ? -9.146 24.195 3.282 1.00 84.00 861 ALA A N 1
ATOM 6885 C CA . ALA A 1 861 ? -10.592 24.397 3.368 1.00 84.00 861 ALA A CA 1
ATOM 6886 C C . ALA A 1 861 ? -11.078 25.622 2.575 1.00 84.00 861 ALA A C 1
ATOM 6888 O O . ALA A 1 861 ? -12.172 25.610 2.024 1.00 84.00 861 ALA A O 1
ATOM 6889 N N . THR A 1 862 ? -10.256 26.671 2.488 1.00 80.62 862 THR A N 1
ATOM 6890 C CA . THR A 1 862 ? -10.569 27.917 1.765 1.00 80.62 862 THR A CA 1
ATOM 6891 C C . THR A 1 862 ? -10.131 27.891 0.297 1.00 80.62 862 THR A C 1
ATOM 6893 O O . THR A 1 862 ? -10.100 28.932 -0.351 1.00 80.62 862 THR A O 1
ATOM 6896 N N . GLY A 1 863 ? -9.770 26.716 -0.226 1.00 81.12 863 GLY A N 1
ATOM 6897 C CA . GLY A 1 863 ? -9.238 26.548 -1.576 1.00 81.12 863 GLY A CA 1
ATOM 6898 C C . GLY A 1 863 ? -7.712 26.468 -1.627 1.00 81.12 863 GLY A C 1
ATOM 6899 O O . GLY A 1 863 ? -7.011 26.659 -0.633 1.00 81.12 863 GLY A O 1
ATOM 6900 N N . TRP A 1 864 ? -7.202 26.132 -2.810 1.00 89.00 864 TRP A N 1
ATOM 6901 C CA . TRP A 1 864 ? -5.778 25.942 -3.084 1.00 89.00 864 TRP A CA 1
ATOM 6902 C C . TRP A 1 864 ? -5.278 27.110 -3.937 1.00 89.00 864 TRP A C 1
ATOM 6904 O O . TRP A 1 864 ? -5.954 27.484 -4.895 1.00 89.00 864 TRP A O 1
ATOM 6914 N N . SER A 1 865 ? -4.112 27.682 -3.618 1.00 87.56 865 SER A N 1
ATOM 6915 C CA . SER A 1 865 ? -3.524 28.724 -4.473 1.00 87.56 865 SER A CA 1
ATOM 6916 C C . SER A 1 865 ? -3.038 28.126 -5.798 1.00 87.56 865 SER A C 1
ATOM 6918 O O . SER A 1 865 ? -2.679 26.945 -5.851 1.00 87.56 865 SER A O 1
ATOM 6920 N N . SER A 1 866 ? -2.994 28.938 -6.856 1.00 86.12 866 SER A N 1
ATOM 6921 C CA . SER A 1 866 ? -2.482 28.549 -8.179 1.00 86.12 866 SER A CA 1
ATOM 6922 C C . SER A 1 866 ? -1.074 27.965 -8.101 1.00 86.12 866 SER A C 1
ATOM 6924 O O . SER A 1 866 ? -0.787 26.922 -8.683 1.00 86.12 866 SER A O 1
ATOM 6926 N N . GLU A 1 867 ? -0.208 28.597 -7.316 1.00 85.44 867 GLU A N 1
ATOM 6927 C CA . GLU A 1 867 ? 1.190 28.200 -7.175 1.00 85.44 867 GLU A CA 1
ATOM 6928 C C . GLU A 1 867 ? 1.309 26.885 -6.398 1.00 85.44 867 GLU A C 1
ATOM 6930 O O . GLU A 1 867 ? 2.128 26.031 -6.733 1.00 85.44 867 GLU A O 1
ATOM 6935 N N . PHE A 1 868 ? 0.478 26.690 -5.369 1.00 88.56 868 PHE A N 1
ATOM 6936 C CA . PHE A 1 868 ? 0.476 25.451 -4.599 1.00 88.56 868 PHE A CA 1
ATOM 6937 C C . PHE A 1 868 ? -0.105 24.280 -5.402 1.00 88.56 868 PHE A C 1
ATOM 6939 O O . PHE A 1 868 ? 0.396 23.161 -5.294 1.00 88.56 868 PHE A O 1
ATOM 6946 N N . LEU A 1 869 ? -1.119 24.521 -6.240 1.00 88.88 869 LEU A N 1
ATOM 6947 C CA . LEU A 1 869 ? -1.634 23.521 -7.182 1.00 88.88 869 LEU A CA 1
ATOM 6948 C C . LEU A 1 869 ? -0.564 23.095 -8.185 1.00 88.88 869 LEU A C 1
ATOM 6950 O O . LEU A 1 869 ? -0.418 21.904 -8.434 1.00 88.88 869 LEU A O 1
ATOM 6954 N N . GLN A 1 870 ? 0.233 24.034 -8.699 1.00 88.38 870 GLN A N 1
ATOM 6955 C CA . GLN A 1 870 ? 1.359 23.698 -9.570 1.00 88.38 870 GLN A CA 1
ATOM 6956 C C . GLN A 1 870 ? 2.409 22.855 -8.831 1.00 88.38 870 GLN A C 1
ATOM 6958 O O . GLN A 1 870 ? 2.893 21.857 -9.364 1.00 88.38 870 GLN A O 1
ATOM 6963 N N . GLU A 1 871 ? 2.732 23.202 -7.581 1.00 90.75 871 GLU A N 1
ATOM 6964 C CA . GLU A 1 871 ? 3.680 22.420 -6.783 1.00 90.75 871 GLU A CA 1
ATOM 6965 C C . GLU A 1 871 ? 3.190 21.002 -6.480 1.00 90.75 871 GLU A C 1
ATOM 6967 O O . GLU A 1 871 ? 4.000 20.072 -6.451 1.00 90.75 871 GLU A O 1
ATOM 6972 N N . SER A 1 872 ? 1.885 20.852 -6.251 1.00 92.44 872 SER A N 1
ATOM 6973 C CA . SER A 1 872 ? 1.222 19.604 -5.866 1.00 92.44 872 SER A CA 1
ATOM 6974 C C . SER A 1 872 ? 0.602 18.839 -7.035 1.00 92.44 872 SER A C 1
ATOM 6976 O O . SER A 1 872 ? 0.019 17.789 -6.805 1.00 92.44 872 SER A O 1
ATOM 6978 N N . ALA A 1 873 ? 0.795 19.281 -8.281 1.00 91.25 873 ALA A N 1
ATOM 6979 C CA . ALA A 1 873 ? 0.107 18.753 -9.464 1.00 91.25 873 ALA A CA 1
ATOM 6980 C C . ALA A 1 873 ? 0.194 17.223 -9.637 1.00 91.25 873 ALA A C 1
ATOM 6982 O O . ALA A 1 873 ? -0.682 16.613 -10.244 1.00 91.25 873 ALA A O 1
ATOM 6983 N N . THR A 1 874 ? 1.240 16.590 -9.099 1.00 93.19 874 THR A N 1
ATOM 6984 C CA . THR A 1 874 ? 1.465 15.141 -9.189 1.00 93.19 874 THR A CA 1
ATOM 6985 C C . THR A 1 874 ? 0.901 14.334 -8.022 1.00 93.19 874 THR A C 1
ATOM 6987 O O . THR A 1 874 ? 1.133 13.128 -7.963 1.00 93.19 874 THR A O 1
ATOM 6990 N N . VAL A 1 875 ? 0.191 14.959 -7.078 1.00 93.25 875 VAL A N 1
ATOM 6991 C CA . VAL A 1 875 ? -0.273 14.299 -5.853 1.00 93.25 875 VAL A CA 1
ATOM 6992 C C . VAL A 1 875 ? -1.567 13.521 -6.114 1.00 93.25 875 VAL A C 1
ATOM 6994 O O . VAL A 1 875 ? -2.623 14.127 -6.328 1.00 93.25 875 VAL A O 1
ATOM 6997 N N . PRO A 1 876 ? -1.534 12.178 -6.042 1.00 92.31 876 PRO A N 1
ATOM 6998 C CA . PRO A 1 876 ? -2.732 11.374 -6.218 1.00 92.31 876 PRO A CA 1
ATOM 6999 C C . PRO A 1 876 ? -3.626 11.431 -4.971 1.00 92.31 876 PRO A C 1
ATOM 7001 O O . PRO A 1 876 ? -3.173 11.700 -3.856 1.00 92.31 876 PRO A O 1
ATOM 7004 N N . ARG A 1 877 ? -4.901 11.062 -5.134 1.00 91.56 877 ARG A N 1
ATOM 7005 C CA . ARG A 1 877 ? -5.852 10.862 -4.018 1.00 91.56 877 ARG A CA 1
ATOM 7006 C C . ARG A 1 877 ? -5.375 9.819 -2.990 1.00 91.56 877 ARG A C 1
ATOM 7008 O O . ARG A 1 877 ? -5.764 9.867 -1.819 1.00 91.56 877 ARG A O 1
ATOM 7015 N N . THR A 1 878 ? -4.567 8.841 -3.413 1.00 90.12 878 THR A N 1
ATOM 7016 C CA . THR A 1 878 ? -4.184 7.682 -2.591 1.00 90.12 878 THR A CA 1
ATOM 7017 C C . THR A 1 878 ? -2.739 7.237 -2.816 1.00 90.12 878 THR A C 1
ATOM 7019 O O . THR A 1 878 ? -2.171 7.421 -3.886 1.00 90.12 878 THR A O 1
ATOM 7022 N N . ASN A 1 879 ? -2.161 6.576 -1.809 1.00 88.56 879 ASN A N 1
ATOM 7023 C CA . ASN A 1 879 ? -0.886 5.860 -1.902 1.00 88.56 879 ASN A CA 1
ATOM 7024 C C . ASN A 1 879 ? -1.116 4.354 -2.151 1.00 88.56 879 ASN A C 1
ATOM 7026 O O . ASN A 1 879 ? -0.644 3.513 -1.391 1.00 88.56 879 ASN A O 1
ATOM 7030 N N . VAL A 1 880 ? -1.933 3.988 -3.146 1.00 84.75 880 VAL A N 1
ATOM 7031 C CA . VAL A 1 880 ? -2.277 2.571 -3.409 1.00 84.75 880 VAL A CA 1
ATOM 7032 C C . VAL A 1 880 ? -1.181 1.812 -4.172 1.00 84.75 880 VAL A C 1
ATOM 7034 O O . VAL A 1 880 ? -1.181 0.580 -4.194 1.00 84.75 880 VAL A O 1
ATOM 7037 N N . GLY A 1 881 ? -0.232 2.525 -4.791 1.00 85.62 881 GLY A N 1
ATOM 7038 C CA . GLY A 1 881 ? 0.875 1.934 -5.553 1.00 85.62 881 GLY A CA 1
ATOM 7039 C C . GLY A 1 881 ? 1.636 0.851 -4.769 1.00 85.62 881 GLY A C 1
ATOM 7040 O O . GLY A 1 881 ? 1.694 -0.294 -5.227 1.00 85.62 881 GLY A O 1
ATOM 7041 N N . PRO A 1 882 ? 2.138 1.147 -3.557 1.00 88.06 882 PRO A N 1
ATOM 7042 C CA . PRO A 1 882 ? 2.818 0.164 -2.715 1.00 88.06 882 PRO A CA 1
ATOM 7043 C C . PRO A 1 882 ? 1.951 -1.036 -2.298 1.00 88.06 882 PRO A C 1
ATOM 7045 O O . PRO A 1 882 ? 2.438 -2.164 -2.261 1.00 88.06 882 PRO A O 1
ATOM 7048 N N . GLU A 1 883 ? 0.647 -0.857 -2.077 1.00 83.81 883 GLU A N 1
ATOM 7049 C CA . GLU A 1 883 ? -0.264 -1.969 -1.750 1.00 83.81 883 GLU A CA 1
ATOM 7050 C C . GLU A 1 883 ? -0.416 -2.951 -2.937 1.00 83.81 883 GLU A C 1
ATOM 7052 O O . GLU A 1 883 ? -0.464 -4.179 -2.757 1.00 83.81 883 GLU A O 1
ATOM 7057 N N . ARG A 1 884 ? -0.409 -2.445 -4.182 1.00 84.69 884 ARG A N 1
ATOM 7058 C CA . ARG A 1 884 ? -0.374 -3.285 -5.400 1.00 84.69 884 ARG A CA 1
ATOM 7059 C C . ARG A 1 884 ? 0.945 -4.052 -5.509 1.00 84.69 884 ARG A C 1
ATOM 7061 O O . ARG A 1 884 ? 0.934 -5.251 -5.804 1.00 84.69 884 ARG A O 1
ATOM 7068 N N . ILE A 1 885 ? 2.060 -3.388 -5.205 1.00 89.50 885 ILE A N 1
ATOM 7069 C CA . ILE A 1 885 ? 3.400 -3.985 -5.124 1.00 89.50 885 ILE A CA 1
ATOM 7070 C C . ILE A 1 885 ? 3.390 -5.131 -4.096 1.00 89.50 885 ILE A C 1
ATOM 7072 O O . ILE A 1 885 ? 3.731 -6.267 -4.426 1.00 89.50 885 ILE A O 1
ATOM 7076 N N . PHE A 1 886 ? 2.899 -4.919 -2.875 1.00 89.69 886 PHE A N 1
ATOM 7077 C CA . PHE A 1 886 ? 2.866 -5.979 -1.860 1.00 89.69 886 PHE A CA 1
ATOM 7078 C C . PHE A 1 886 ? 1.942 -7.146 -2.204 1.00 89.69 886 PHE A C 1
ATOM 7080 O O . PHE A 1 886 ? 2.254 -8.290 -1.851 1.00 89.69 886 PHE A O 1
ATOM 7087 N N . SER A 1 887 ? 0.849 -6.883 -2.918 1.00 84.94 887 SER A N 1
ATOM 7088 C CA . SER A 1 887 ? -0.038 -7.928 -3.435 1.00 84.94 887 SER A CA 1
ATOM 7089 C C . SER A 1 887 ? 0.666 -8.802 -4.481 1.00 84.94 887 SER A C 1
ATOM 7091 O O . SER A 1 887 ? 0.534 -10.029 -4.468 1.00 84.94 887 SER A O 1
ATOM 7093 N N . GLN A 1 888 ? 1.470 -8.200 -5.364 1.00 87.38 888 GLN A N 1
ATOM 7094 C CA . GLN A 1 888 ? 2.308 -8.956 -6.296 1.00 87.38 888 GLN A CA 1
ATOM 7095 C C . GLN A 1 888 ? 3.406 -9.731 -5.570 1.00 87.38 888 GLN A C 1
ATOM 7097 O O . GLN A 1 888 ? 3.587 -10.913 -5.861 1.00 87.38 888 GLN A O 1
ATOM 7102 N N . LEU A 1 889 ? 4.066 -9.123 -4.582 1.00 90.44 889 LEU A N 1
ATOM 7103 C CA . LEU A 1 889 ? 5.063 -9.787 -3.742 1.00 90.44 889 LEU A CA 1
ATOM 7104 C C . LEU A 1 889 ? 4.498 -11.062 -3.090 1.00 90.44 889 LEU A C 1
ATOM 7106 O O . LEU A 1 889 ? 5.140 -12.108 -3.142 1.00 90.44 889 LEU A O 1
ATOM 7110 N N . ASP A 1 890 ? 3.269 -11.022 -2.556 1.00 87.25 890 ASP A N 1
ATOM 7111 C CA . ASP A 1 890 ? 2.600 -12.217 -2.010 1.00 87.25 890 ASP A CA 1
ATOM 7112 C C . ASP A 1 890 ? 2.440 -13.330 -3.043 1.00 87.25 890 ASP A C 1
ATOM 7114 O O . ASP A 1 890 ? 2.639 -14.509 -2.737 1.00 87.25 890 ASP A O 1
ATOM 7118 N N . SER A 1 891 ? 2.075 -12.967 -4.271 1.00 87.12 891 SER A N 1
ATOM 7119 C CA . SER A 1 891 ? 1.957 -13.928 -5.362 1.00 87.12 891 SER A CA 1
ATOM 7120 C C . SER A 1 891 ? 3.322 -14.494 -5.758 1.00 87.12 891 SER A C 1
ATOM 7122 O O . SER A 1 891 ? 3.424 -15.699 -5.992 1.00 87.12 891 SER A O 1
ATOM 7124 N N . LEU A 1 892 ? 4.358 -13.656 -5.846 1.00 86.81 892 LEU A N 1
ATOM 7125 C CA . LEU A 1 892 ? 5.694 -14.060 -6.283 1.00 86.81 892 LEU A CA 1
ATOM 7126 C C . LEU A 1 892 ? 6.381 -14.950 -5.246 1.00 86.81 892 LEU A C 1
ATOM 7128 O O . LEU A 1 892 ? 6.935 -15.975 -5.625 1.00 86.81 892 LEU A O 1
ATOM 7132 N N . ILE A 1 893 ? 6.267 -14.645 -3.950 1.00 87.75 893 ILE A N 1
ATOM 7133 C CA . ILE A 1 893 ? 6.813 -15.493 -2.877 1.00 87.75 893 ILE A CA 1
ATOM 7134 C C . ILE A 1 893 ? 6.190 -16.897 -2.912 1.00 87.75 893 ILE A C 1
ATOM 7136 O O . ILE A 1 893 ? 6.878 -17.885 -2.670 1.00 87.75 893 ILE A O 1
ATOM 7140 N N . ARG A 1 894 ? 4.899 -17.019 -3.253 1.00 85.12 894 ARG A N 1
ATOM 7141 C CA . ARG A 1 894 ? 4.215 -18.322 -3.342 1.00 85.12 894 ARG A CA 1
ATOM 7142 C C . ARG A 1 894 ? 4.585 -19.111 -4.594 1.00 85.12 894 ARG A C 1
ATOM 7144 O O . ARG A 1 894 ? 4.811 -20.314 -4.506 1.00 85.12 894 ARG A O 1
ATOM 7151 N N . VAL A 1 895 ? 4.608 -18.454 -5.754 1.00 82.44 895 VAL A N 1
ATOM 7152 C CA . VAL A 1 895 ? 4.846 -19.116 -7.051 1.00 82.44 895 VAL A CA 1
ATOM 7153 C C . VAL A 1 895 ? 6.340 -19.356 -7.290 1.00 82.44 895 VAL A C 1
ATOM 7155 O O . VAL A 1 895 ? 6.723 -20.343 -7.915 1.00 82.44 895 VAL A O 1
ATOM 7158 N N . MET A 1 896 ? 7.198 -18.482 -6.763 1.00 80.56 896 MET A N 1
ATOM 7159 C CA . MET A 1 896 ? 8.652 -18.516 -6.925 1.00 80.56 896 MET A CA 1
ATOM 7160 C C . MET A 1 896 ? 9.379 -18.347 -5.577 1.00 80.56 896 MET A C 1
ATOM 7162 O O . MET A 1 896 ? 10.165 -17.415 -5.410 1.00 80.56 896 MET A O 1
ATOM 7166 N N . PRO A 1 897 ? 9.213 -19.280 -4.620 1.00 80.06 897 PRO A N 1
ATOM 7167 C CA . PRO A 1 897 ? 9.776 -19.163 -3.266 1.00 80.06 897 PRO A CA 1
ATOM 7168 C C . PRO A 1 897 ? 11.312 -19.171 -3.211 1.00 80.06 897 PRO A C 1
ATOM 7170 O O . PRO A 1 897 ? 11.896 -18.909 -2.167 1.00 80.06 897 PRO A O 1
ATOM 7173 N N . ARG A 1 898 ? 11.980 -19.513 -4.321 1.00 80.50 898 ARG A N 1
ATOM 7174 C CA . ARG A 1 898 ? 13.446 -19.518 -4.452 1.00 80.50 898 ARG A CA 1
ATOM 7175 C C . ARG A 1 898 ? 13.988 -18.321 -5.241 1.00 80.50 898 ARG A C 1
ATOM 7177 O O . ARG A 1 898 ? 15.187 -18.285 -5.500 1.00 80.50 898 ARG A O 1
ATOM 7184 N N . ALA A 1 899 ? 13.130 -17.402 -5.690 1.00 81.25 899 ALA A N 1
ATOM 7185 C CA . ALA A 1 899 ? 13.585 -16.183 -6.348 1.00 81.25 899 ALA A CA 1
ATOM 7186 C C . ALA A 1 899 ? 14.206 -15.230 -5.317 1.00 81.25 899 ALA A C 1
ATOM 7188 O O . ALA A 1 899 ? 13.747 -15.149 -4.178 1.00 81.25 899 ALA A O 1
ATOM 7189 N N . THR A 1 900 ? 15.259 -14.521 -5.717 1.00 85.12 900 THR A N 1
ATOM 7190 C CA . THR A 1 900 ? 15.845 -13.457 -4.899 1.00 85.12 900 THR A CA 1
ATOM 7191 C C . THR A 1 900 ? 14.919 -12.246 -4.877 1.00 85.12 900 THR A C 1
ATOM 7193 O O . THR A 1 900 ? 14.136 -12.025 -5.803 1.00 85.12 900 THR A O 1
ATOM 7196 N N . THR A 1 901 ? 15.030 -11.423 -3.838 1.00 86.56 901 THR A N 1
ATOM 7197 C CA . THR A 1 901 ? 14.233 -10.195 -3.712 1.00 86.56 901 THR A CA 1
ATOM 7198 C C . THR A 1 901 ? 14.574 -9.183 -4.805 1.00 86.56 901 THR A C 1
ATOM 7200 O O . THR A 1 901 ? 13.669 -8.538 -5.321 1.00 86.56 901 THR A O 1
ATOM 7203 N N . ASN A 1 902 ? 15.826 -9.168 -5.278 1.00 85.69 902 ASN A N 1
ATOM 7204 C CA . ASN A 1 902 ? 16.252 -8.406 -6.459 1.00 85.69 902 ASN A CA 1
ATOM 7205 C C . ASN A 1 902 ? 15.501 -8.812 -7.746 1.00 85.69 902 ASN A C 1
ATOM 7207 O O . ASN A 1 902 ? 15.079 -7.966 -8.529 1.00 85.69 902 ASN A O 1
ATOM 7211 N N . ALA A 1 903 ? 15.289 -10.115 -7.961 1.00 84.00 903 ALA A N 1
ATOM 7212 C CA . ALA A 1 903 ? 14.559 -10.601 -9.132 1.00 84.00 903 ALA A CA 1
ATOM 7213 C C . ALA A 1 903 ? 13.053 -10.330 -9.027 1.00 84.00 903 ALA A C 1
ATOM 7215 O O . ALA A 1 903 ? 12.407 -10.005 -10.023 1.00 84.00 903 ALA A O 1
ATOM 7216 N N . MET A 1 904 ? 12.489 -10.438 -7.819 1.00 88.06 904 MET A N 1
ATOM 7217 C CA . MET A 1 904 ? 11.098 -10.055 -7.573 1.00 88.06 904 MET A CA 1
ATOM 7218 C C . MET A 1 904 ? 10.884 -8.558 -7.828 1.00 88.06 904 MET A C 1
ATOM 7220 O O . MET A 1 904 ? 9.932 -8.213 -8.520 1.00 88.06 904 MET A O 1
ATOM 7224 N N . GLU A 1 905 ? 11.787 -7.695 -7.344 1.00 89.19 905 GLU A N 1
ATOM 7225 C CA . GLU A 1 905 ? 11.788 -6.249 -7.622 1.00 89.19 905 GLU A CA 1
ATOM 7226 C C . GLU A 1 905 ? 11.760 -5.980 -9.133 1.00 89.19 905 GLU A C 1
ATOM 7228 O O . GLU A 1 905 ? 10.866 -5.284 -9.610 1.00 89.19 905 GLU A O 1
ATOM 7233 N N . GLY A 1 906 ? 12.656 -6.613 -9.900 1.00 88.00 906 GLY A N 1
ATOM 7234 C CA . GLY A 1 906 ? 12.707 -6.472 -11.358 1.00 88.00 906 GLY A CA 1
ATOM 7235 C C . GLY A 1 906 ? 11.411 -6.859 -12.072 1.00 88.00 906 GLY A C 1
ATOM 7236 O O . GLY A 1 906 ? 10.918 -6.095 -12.898 1.00 88.00 906 GLY A O 1
ATOM 7237 N N . ILE A 1 907 ? 10.816 -8.006 -11.726 1.00 87.38 907 ILE A N 1
ATOM 7238 C CA . ILE A 1 907 ? 9.536 -8.453 -12.312 1.00 87.38 907 ILE A CA 1
ATOM 7239 C C . ILE A 1 907 ? 8.414 -7.462 -11.990 1.00 87.38 907 ILE A C 1
ATOM 7241 O O . ILE A 1 907 ? 7.573 -7.164 -12.842 1.00 87.38 907 ILE A O 1
ATOM 7245 N N . MET A 1 908 ? 8.385 -6.956 -10.759 1.00 89.25 908 MET A N 1
ATOM 7246 C CA . MET A 1 908 ? 7.347 -6.038 -10.302 1.00 89.25 908 MET A CA 1
ATOM 7247 C C . MET A 1 908 ? 7.468 -4.676 -10.975 1.00 89.25 908 MET A C 1
ATOM 7249 O O . MET A 1 908 ? 6.464 -4.181 -11.477 1.00 89.25 908 MET A O 1
ATOM 7253 N N . MET A 1 909 ? 8.677 -4.114 -11.062 1.00 90.88 909 MET A N 1
ATOM 7254 C CA . MET A 1 909 ? 8.928 -2.871 -11.794 1.00 90.88 909 MET A CA 1
ATOM 7255 C C . MET A 1 909 ? 8.583 -3.024 -13.275 1.00 90.88 909 MET A C 1
ATOM 7257 O O . MET A 1 909 ? 7.837 -2.211 -13.803 1.00 90.88 909 MET A O 1
ATOM 7261 N N . TRP A 1 910 ? 9.036 -4.102 -13.925 1.00 89.00 910 TRP A N 1
ATOM 7262 C CA . TRP A 1 910 ? 8.728 -4.377 -15.332 1.00 89.00 910 TRP A CA 1
ATOM 7263 C C . TRP A 1 910 ? 7.221 -4.419 -15.602 1.00 89.00 910 TRP A C 1
ATOM 7265 O O . TRP A 1 910 ? 6.737 -3.847 -16.577 1.00 89.00 910 TRP A O 1
ATOM 7275 N N . THR A 1 911 ? 6.472 -5.078 -14.712 1.00 87.50 911 THR A N 1
ATOM 7276 C CA . THR A 1 911 ? 5.021 -5.246 -14.851 1.00 87.50 911 THR A CA 1
ATOM 7277 C C . THR A 1 911 ? 4.257 -3.965 -14.514 1.00 87.50 911 THR A C 1
ATOM 7279 O O . THR A 1 911 ? 3.356 -3.589 -15.254 1.00 87.50 911 THR A O 1
ATOM 7282 N N . GLN A 1 912 ? 4.579 -3.307 -13.395 1.00 88.62 912 GLN A N 1
ATOM 7283 C CA . GLN A 1 912 ? 3.853 -2.123 -12.911 1.00 88.62 912 GLN A CA 1
ATOM 7284 C C . GLN A 1 912 ? 4.160 -0.871 -13.727 1.00 88.62 912 GLN A C 1
ATOM 7286 O O . GLN A 1 912 ? 3.281 -0.038 -13.906 1.00 88.62 912 GLN A O 1
ATOM 7291 N N . ASN A 1 913 ? 5.387 -0.746 -14.233 1.00 91.88 913 ASN A N 1
ATOM 7292 C CA . ASN A 1 913 ? 5.795 0.414 -15.021 1.00 91.88 913 ASN A CA 1
ATOM 7293 C C . ASN A 1 913 ? 5.510 0.224 -16.512 1.00 91.88 913 ASN A C 1
ATOM 7295 O O . ASN A 1 913 ? 5.813 1.119 -17.283 1.00 91.88 913 ASN A O 1
ATOM 7299 N N . HIS A 1 914 ? 4.963 -0.923 -16.936 1.00 91.44 914 HIS A N 1
ATOM 7300 C CA . HIS A 1 914 ? 4.776 -1.256 -18.352 1.00 91.44 914 HIS A CA 1
ATOM 7301 C C . HIS A 1 914 ? 6.073 -1.138 -19.174 1.00 91.44 914 HIS A C 1
ATOM 7303 O O . HIS A 1 914 ? 6.062 -0.689 -20.318 1.00 91.44 914 HIS A O 1
ATOM 7309 N N . THR A 1 915 ? 7.202 -1.564 -18.598 1.00 90.75 915 THR A N 1
ATOM 7310 C CA . THR A 1 915 ? 8.536 -1.374 -19.190 1.00 90.75 915 THR A CA 1
ATOM 7311 C C . THR A 1 915 ? 8.687 -2.040 -20.557 1.00 90.75 915 THR A C 1
ATOM 7313 O O . THR A 1 915 ? 9.378 -1.489 -21.403 1.00 90.75 915 THR A O 1
ATOM 7316 N N . ALA A 1 916 ? 8.017 -3.172 -20.810 1.00 87.88 916 ALA A N 1
ATOM 7317 C CA . ALA A 1 916 ? 8.008 -3.795 -22.139 1.00 87.88 916 ALA A CA 1
ATOM 7318 C C . ALA A 1 916 ? 7.411 -2.868 -23.212 1.00 87.88 916 ALA A C 1
ATOM 7320 O O . ALA A 1 916 ? 7.997 -2.702 -24.276 1.00 87.88 916 ALA A O 1
ATOM 7321 N N . ASN A 1 917 ? 6.282 -2.216 -22.910 1.00 92.00 917 ASN A N 1
ATOM 7322 C CA . ASN A 1 917 ? 5.620 -1.304 -23.845 1.00 92.00 917 ASN A CA 1
ATOM 7323 C C . ASN A 1 917 ? 6.490 -0.075 -24.125 1.00 92.00 917 ASN A C 1
ATOM 7325 O O . ASN A 1 917 ? 6.579 0.362 -25.267 1.00 92.00 917 ASN A O 1
ATOM 7329 N N . TRP A 1 918 ? 7.138 0.466 -23.087 1.00 92.94 918 TRP A N 1
ATOM 7330 C CA . TRP A 1 918 ? 8.078 1.575 -23.240 1.00 92.94 918 TRP A CA 1
ATOM 7331 C C . TRP A 1 918 ? 9.284 1.167 -24.091 1.00 92.94 918 TRP A C 1
ATOM 7333 O O . TRP A 1 918 ? 9.566 1.833 -25.080 1.00 92.94 918 TRP A O 1
ATOM 7343 N N . LEU A 1 919 ? 9.929 0.036 -23.785 1.00 89.94 919 LEU A N 1
ATOM 7344 C CA . LEU A 1 919 ? 11.085 -0.461 -24.538 1.00 89.94 919 LEU A CA 1
ATOM 7345 C C . LEU A 1 919 ? 10.743 -0.702 -26.017 1.00 89.94 919 LEU A C 1
ATOM 7347 O O . LEU A 1 919 ? 11.529 -0.345 -26.891 1.00 89.94 919 LEU A O 1
ATOM 7351 N N . GLY A 1 920 ? 9.557 -1.251 -26.297 1.00 88.31 920 GLY A N 1
ATOM 7352 C CA . GLY A 1 920 ? 9.054 -1.460 -27.656 1.00 88.31 920 GLY A CA 1
ATOM 7353 C C . GLY A 1 920 ? 8.640 -0.178 -28.389 1.00 88.31 920 GLY A C 1
ATOM 7354 O O . GLY A 1 920 ? 8.457 -0.219 -29.602 1.00 88.31 920 GLY A O 1
ATOM 7355 N N . SER A 1 921 ? 8.492 0.948 -27.681 1.00 92.62 921 SER A N 1
ATOM 7356 C CA . SER A 1 921 ? 8.198 2.260 -28.278 1.00 92.62 921 SER A CA 1
ATOM 7357 C C . SER A 1 921 ? 9.447 3.055 -28.677 1.00 92.62 921 SER A C 1
ATOM 7359 O O . SER A 1 921 ? 9.321 4.066 -29.366 1.00 92.62 921 SER A O 1
ATOM 7361 N N . LEU A 1 922 ? 10.635 2.615 -28.248 1.00 92.88 922 LEU A N 1
ATOM 7362 C CA . LEU A 1 922 ? 11.907 3.258 -28.578 1.00 92.88 922 LEU A CA 1
ATOM 7363 C C . LEU A 1 922 ? 12.344 2.910 -30.006 1.00 92.88 922 LEU A C 1
ATOM 7365 O O . LEU A 1 922 ? 12.034 1.832 -30.517 1.00 92.88 922 LEU A O 1
ATOM 7369 N N . ASP A 1 923 ? 13.114 3.801 -30.633 1.00 93.50 923 ASP A N 1
ATOM 7370 C CA . ASP A 1 923 ? 13.808 3.467 -31.876 1.00 93.50 923 ASP A CA 1
ATOM 7371 C C . ASP A 1 923 ? 14.901 2.406 -31.651 1.00 93.50 923 ASP A C 1
ATOM 7373 O O . ASP A 1 923 ? 15.336 2.151 -30.526 1.00 93.50 923 ASP A O 1
ATOM 7377 N N . GLU A 1 924 ? 15.344 1.765 -32.736 1.00 86.12 924 GLU A N 1
ATOM 7378 C CA . GLU A 1 924 ? 16.287 0.643 -32.671 1.00 86.12 924 GLU A CA 1
ATOM 7379 C C . GLU A 1 924 ? 17.610 1.018 -31.988 1.00 86.12 924 GLU A C 1
ATOM 7381 O O . GLU A 1 924 ? 18.125 0.249 -31.175 1.00 86.12 924 GLU A O 1
ATOM 7386 N N . ALA A 1 925 ? 18.146 2.205 -32.285 1.00 90.31 925 ALA A N 1
ATOM 7387 C CA . ALA A 1 925 ? 19.441 2.640 -31.776 1.00 90.31 925 ALA A CA 1
ATOM 7388 C C . ALA A 1 925 ? 19.380 2.910 -30.268 1.00 90.31 925 ALA A C 1
ATOM 7390 O O . ALA A 1 925 ? 20.241 2.447 -29.512 1.00 90.31 925 ALA A O 1
ATOM 7391 N N . HIS A 1 926 ? 18.337 3.608 -29.816 1.00 89.44 926 HIS A N 1
ATOM 7392 C CA . HIS A 1 926 ? 18.120 3.895 -28.403 1.00 89.44 926 HIS A CA 1
ATOM 7393 C C . HIS A 1 926 ? 17.776 2.623 -27.625 1.00 89.44 926 HIS A C 1
ATOM 7395 O O . HIS A 1 926 ? 18.313 2.387 -26.543 1.00 89.44 926 HIS A O 1
ATOM 7401 N N . ARG A 1 927 ? 16.966 1.725 -28.201 1.00 87.88 927 ARG A N 1
ATOM 7402 C CA . ARG A 1 927 ? 16.679 0.412 -27.608 1.00 87.88 927 ARG A CA 1
ATOM 7403 C C . ARG A 1 927 ? 17.955 -0.403 -27.397 1.00 87.88 927 ARG A C 1
ATOM 7405 O O . ARG A 1 927 ? 18.157 -0.954 -26.312 1.00 87.88 927 ARG A O 1
ATOM 7412 N N . GLU A 1 928 ? 18.837 -0.460 -28.394 1.00 85.31 928 GLU A N 1
ATOM 7413 C CA . GLU A 1 928 ? 20.117 -1.164 -28.278 1.00 85.31 928 GLU A CA 1
ATOM 7414 C C . GLU A 1 928 ? 21.017 -0.531 -27.205 1.00 85.31 928 GLU A C 1
ATOM 7416 O O . GLU A 1 928 ? 21.645 -1.244 -26.415 1.00 85.31 928 GLU A O 1
ATOM 7421 N N . GLN A 1 929 ? 21.042 0.803 -27.121 1.00 88.50 929 GLN A N 1
ATOM 7422 C CA . GLN A 1 929 ? 21.768 1.533 -26.084 1.00 88.50 929 GLN A CA 1
ATOM 7423 C C . GLN A 1 929 ? 21.255 1.187 -24.680 1.00 88.50 929 GLN A C 1
ATOM 7425 O O . GLN A 1 929 ? 22.055 0.849 -23.805 1.00 88.50 929 GLN A O 1
ATOM 7430 N N . VAL A 1 930 ? 19.938 1.211 -24.463 1.00 88.44 930 VAL A N 1
ATOM 7431 C CA . VAL A 1 930 ? 19.308 0.865 -23.178 1.00 88.44 930 VAL A CA 1
ATOM 7432 C C . VAL A 1 930 ? 19.652 -0.570 -22.772 1.00 88.44 930 VAL A C 1
ATOM 7434 O O . VAL A 1 930 ? 20.046 -0.829 -21.631 1.00 88.44 930 VAL A O 1
ATOM 7437 N N . LEU A 1 931 ? 19.555 -1.517 -23.709 1.00 84.50 931 LEU A N 1
ATOM 7438 C CA . LEU A 1 931 ? 19.891 -2.919 -23.457 1.00 84.50 931 LEU A CA 1
ATOM 7439 C C . LEU A 1 931 ? 21.387 -3.119 -23.193 1.00 84.50 931 LEU A C 1
ATOM 7441 O O . LEU A 1 931 ? 21.751 -3.992 -22.401 1.00 84.50 931 LEU A O 1
ATOM 7445 N N . ARG A 1 932 ? 22.258 -2.320 -23.818 1.00 84.25 932 ARG A N 1
ATOM 7446 C CA . ARG A 1 932 ? 23.705 -2.315 -23.572 1.00 84.25 932 ARG A CA 1
ATOM 7447 C C . ARG A 1 932 ? 24.044 -1.791 -22.185 1.00 84.25 932 ARG A C 1
ATOM 7449 O O . ARG A 1 932 ? 24.713 -2.510 -21.449 1.00 84.25 932 ARG A O 1
ATOM 7456 N N . GLN A 1 933 ? 23.505 -0.635 -21.807 1.00 83.62 933 GLN A N 1
ATOM 7457 C CA . GLN A 1 933 ? 23.692 -0.055 -20.477 1.00 83.62 933 GLN A CA 1
ATOM 7458 C C . GLN A 1 933 ? 23.239 -1.029 -19.386 1.00 83.62 933 GLN A C 1
ATOM 7460 O O . GLN A 1 933 ? 23.982 -1.338 -18.460 1.00 83.62 933 GLN A O 1
ATOM 7465 N N . ALA A 1 934 ? 22.051 -1.614 -19.552 1.00 80.81 934 ALA A N 1
ATOM 7466 C CA . ALA A 1 934 ? 21.519 -2.598 -18.619 1.00 80.81 934 ALA A CA 1
ATOM 7467 C C . ALA A 1 934 ? 22.480 -3.782 -18.391 1.00 80.81 934 ALA A C 1
ATOM 7469 O O . ALA A 1 934 ? 22.663 -4.242 -17.261 1.00 80.81 934 ALA A O 1
ATOM 7470 N N . ARG A 1 935 ? 23.143 -4.259 -19.455 1.00 79.19 935 ARG A N 1
ATOM 7471 C CA . ARG A 1 935 ? 24.154 -5.323 -19.355 1.00 79.19 935 ARG A CA 1
ATOM 7472 C C . ARG A 1 935 ? 25.388 -4.884 -18.578 1.00 79.19 935 ARG A C 1
ATOM 7474 O O . ARG A 1 935 ? 25.938 -5.706 -17.848 1.00 79.19 935 ARG A O 1
ATOM 7481 N N . GLU A 1 936 ? 25.840 -3.653 -18.753 1.00 81.38 936 GLU A N 1
ATOM 7482 C CA . GLU A 1 936 ? 27.035 -3.129 -18.085 1.00 81.38 936 GLU A CA 1
ATOM 7483 C C . GLU A 1 936 ? 26.789 -2.963 -16.581 1.00 81.38 936 GLU A C 1
ATOM 7485 O O . GLU A 1 936 ? 27.548 -3.504 -15.773 1.00 81.38 936 GLU A O 1
ATOM 7490 N N . ASP A 1 937 ? 25.644 -2.388 -16.210 1.00 80.12 937 ASP A N 1
ATOM 7491 C CA . ASP A 1 937 ? 25.265 -2.139 -14.811 1.00 80.12 937 ASP A CA 1
ATOM 7492 C C . ASP A 1 937 ? 25.020 -3.431 -14.016 1.00 80.12 937 ASP A C 1
ATOM 7494 O O . ASP A 1 937 ? 24.987 -3.454 -12.783 1.00 80.12 937 ASP A O 1
ATOM 7498 N N . SER A 1 938 ? 24.837 -4.547 -14.720 1.00 75.31 938 SER A N 1
ATOM 7499 C CA . SER A 1 938 ? 24.386 -5.811 -14.154 1.00 75.31 938 SER A CA 1
ATOM 7500 C C . SER A 1 938 ? 25.174 -6.334 -12.972 1.00 75.31 938 SER A C 1
ATOM 7502 O O . SER A 1 938 ? 24.627 -6.782 -11.956 1.00 75.31 938 SER A O 1
ATOM 7504 N N . ARG A 1 939 ? 26.489 -6.311 -13.142 1.00 78.69 939 ARG A N 1
ATOM 7505 C CA . ARG A 1 939 ? 27.437 -6.900 -12.218 1.00 78.69 939 ARG A CA 1
ATOM 7506 C C . ARG A 1 939 ? 27.505 -6.070 -10.948 1.00 78.69 939 ARG A C 1
ATOM 7508 O O . ARG A 1 939 ? 27.513 -6.629 -9.853 1.00 78.69 939 ARG A O 1
ATOM 7515 N N . GLU A 1 940 ? 27.518 -4.756 -11.109 1.00 82.69 940 GLU A N 1
ATOM 7516 C CA . GLU A 1 940 ? 27.554 -3.801 -10.014 1.00 82.69 940 GLU A CA 1
ATOM 7517 C C . GLU A 1 940 ? 26.267 -3.846 -9.189 1.00 82.69 940 GLU A C 1
ATOM 7519 O O . GLU A 1 940 ? 26.305 -4.001 -7.970 1.00 82.69 940 GLU A O 1
ATOM 7524 N N . GLN A 1 941 ? 25.115 -3.831 -9.854 1.00 80.69 941 GLN A N 1
ATOM 7525 C CA . GLN A 1 941 ? 23.812 -3.968 -9.212 1.00 80.69 941 GLN A CA 1
ATOM 7526 C C . GLN A 1 941 ? 23.714 -5.241 -8.353 1.00 80.69 941 GLN A C 1
ATOM 7528 O O . GLN A 1 941 ? 23.196 -5.230 -7.231 1.00 80.69 941 GLN A O 1
ATOM 7533 N N . ARG A 1 942 ? 24.264 -6.358 -8.848 1.00 80.44 942 ARG A N 1
ATOM 7534 C CA . ARG A 1 942 ? 24.331 -7.613 -8.091 1.00 80.44 942 ARG A CA 1
ATOM 7535 C C . ARG A 1 942 ? 25.259 -7.513 -6.880 1.00 80.44 942 ARG A C 1
ATOM 7537 O O . ARG A 1 942 ? 24.921 -8.056 -5.828 1.00 80.44 942 ARG A O 1
ATOM 7544 N N . GLN A 1 943 ? 26.398 -6.843 -7.018 1.00 85.25 943 GLN A N 1
ATOM 7545 C CA . GLN A 1 943 ? 27.334 -6.622 -5.918 1.00 85.25 943 GLN A CA 1
ATOM 7546 C C . GLN A 1 943 ? 26.675 -5.802 -4.797 1.00 85.25 943 GLN A C 1
ATOM 7548 O O . GLN A 1 943 ? 26.622 -6.262 -3.654 1.00 85.25 943 GLN A O 1
ATOM 7553 N N . ARG A 1 944 ? 26.028 -4.682 -5.145 1.00 84.94 944 ARG A N 1
ATOM 7554 C CA . ARG A 1 944 ? 25.268 -3.840 -4.203 1.00 84.94 944 ARG A CA 1
ATOM 7555 C C . ARG A 1 944 ? 24.154 -4.608 -3.494 1.00 84.94 944 ARG A C 1
ATOM 7557 O O . ARG A 1 944 ? 23.902 -4.407 -2.307 1.00 84.94 944 ARG A O 1
ATOM 7564 N N . TYR A 1 945 ? 23.474 -5.514 -4.201 1.00 86.88 945 TYR A N 1
ATOM 7565 C CA . TYR A 1 945 ? 22.467 -6.382 -3.587 1.00 86.88 945 TYR A CA 1
ATOM 7566 C C . TYR A 1 945 ? 23.061 -7.281 -2.493 1.00 86.88 945 TYR A C 1
ATOM 7568 O O . TYR A 1 945 ? 22.466 -7.412 -1.421 1.00 86.88 945 TYR A O 1
ATOM 7576 N N . VAL A 1 946 ? 24.222 -7.893 -2.747 1.00 88.81 946 VAL A N 1
ATOM 7577 C CA . VAL A 1 946 ? 24.903 -8.765 -1.777 1.00 88.81 946 VAL A CA 1
ATOM 7578 C C . VAL A 1 946 ? 25.366 -7.969 -0.557 1.00 88.81 946 VAL A C 1
ATOM 7580 O O . VAL A 1 946 ? 25.115 -8.396 0.570 1.00 88.81 946 VAL A O 1
ATOM 7583 N N . GLU A 1 947 ? 25.974 -6.803 -0.771 1.00 90.38 947 GLU A N 1
ATOM 7584 C CA . GLU A 1 947 ? 26.421 -5.899 0.298 1.00 90.38 947 GLU A CA 1
ATOM 7585 C C . GLU A 1 947 ? 25.255 -5.440 1.173 1.00 90.38 947 GLU A C 1
ATOM 7587 O O . GLU A 1 947 ? 25.305 -5.561 2.396 1.00 90.38 947 GLU A O 1
ATOM 7592 N N . ARG A 1 948 ? 24.141 -5.034 0.553 1.00 88.38 948 ARG A N 1
ATOM 7593 C CA . ARG A 1 948 ? 22.915 -4.664 1.267 1.00 88.38 948 ARG A CA 1
ATOM 7594 C C . ARG A 1 948 ? 22.379 -5.803 2.134 1.00 88.38 948 ARG A C 1
ATOM 7596 O O . ARG A 1 948 ? 21.943 -5.569 3.257 1.00 88.38 948 ARG A O 1
ATOM 7603 N N . LEU A 1 949 ? 22.387 -7.044 1.643 1.00 89.50 949 LEU A N 1
ATOM 7604 C CA . LEU A 1 949 ? 21.956 -8.189 2.452 1.00 89.50 949 LEU A CA 1
ATOM 7605 C C . LEU A 1 949 ? 22.894 -8.457 3.636 1.00 89.50 949 LEU A C 1
ATOM 7607 O O . LEU A 1 949 ? 22.418 -8.880 4.694 1.00 89.50 949 LEU A O 1
ATOM 7611 N N . ALA A 1 950 ? 24.198 -8.226 3.471 1.00 92.00 950 ALA A N 1
ATOM 7612 C CA . ALA A 1 950 ? 25.170 -8.340 4.553 1.00 92.00 950 ALA A CA 1
ATOM 7613 C C . ALA A 1 950 ? 24.932 -7.268 5.631 1.00 92.00 950 ALA A C 1
ATOM 7615 O O . ALA A 1 950 ? 24.814 -7.618 6.805 1.00 92.00 950 ALA A O 1
ATOM 7616 N N . ASP A 1 951 ? 24.740 -6.011 5.227 1.00 90.38 951 ASP A N 1
ATOM 7617 C CA . ASP A 1 951 ? 24.416 -4.891 6.120 1.00 90.38 951 ASP A CA 1
ATOM 7618 C C . ASP A 1 951 ? 23.097 -5.128 6.881 1.00 90.38 951 ASP A C 1
ATOM 7620 O O . ASP A 1 951 ? 23.045 -5.078 8.110 1.00 90.38 951 ASP A O 1
ATOM 7624 N N . ILE A 1 952 ? 22.034 -5.541 6.181 1.00 88.56 952 ILE A N 1
ATOM 7625 C CA . ILE A 1 952 ? 20.753 -5.898 6.815 1.00 88.56 952 ILE A CA 1
ATOM 7626 C C . ILE A 1 952 ? 20.936 -7.021 7.841 1.00 88.56 952 ILE A C 1
ATOM 7628 O O . ILE A 1 952 ? 20.307 -7.011 8.904 1.00 88.56 952 ILE A O 1
ATOM 7632 N N . ARG A 1 953 ? 21.769 -8.022 7.535 1.00 89.56 953 ARG A N 1
ATOM 7633 C CA . ARG A 1 953 ? 22.049 -9.122 8.460 1.00 89.56 953 ARG A CA 1
ATOM 7634 C C . ARG A 1 953 ? 22.769 -8.621 9.709 1.00 89.56 953 ARG A C 1
ATOM 7636 O O . ARG A 1 953 ? 22.376 -9.034 10.801 1.00 89.56 953 ARG A O 1
ATOM 7643 N N . GLN A 1 954 ? 23.759 -7.747 9.555 1.00 91.06 954 GLN A N 1
ATOM 7644 C CA . GLN A 1 954 ? 24.480 -7.133 10.666 1.00 91.06 954 GLN A CA 1
ATOM 7645 C C . GLN A 1 954 ? 23.532 -6.314 11.553 1.00 91.06 954 GLN A C 1
ATOM 7647 O O . GLN A 1 954 ? 23.410 -6.599 12.744 1.00 91.06 954 GLN A O 1
ATOM 7652 N N . GLN A 1 955 ? 22.751 -5.404 10.969 1.00 87.50 955 GLN A N 1
ATOM 7653 C CA . GLN A 1 955 ? 21.788 -4.583 11.713 1.00 87.50 955 GLN A CA 1
ATOM 7654 C C . GLN A 1 955 ? 20.754 -5.437 12.463 1.00 87.50 955 GLN A C 1
ATOM 7656 O O . GLN A 1 955 ? 20.394 -5.152 13.607 1.00 87.50 955 GLN A O 1
ATOM 7661 N N . ARG A 1 956 ? 20.287 -6.542 11.861 1.00 85.50 956 ARG A N 1
ATOM 7662 C CA . ARG A 1 956 ? 19.390 -7.493 12.541 1.00 85.50 956 ARG A CA 1
ATOM 7663 C C . ARG A 1 956 ? 20.074 -8.188 13.721 1.00 85.50 956 ARG A C 1
ATOM 7665 O O . ARG A 1 956 ? 19.414 -8.420 14.733 1.00 85.50 956 ARG A O 1
ATOM 7672 N N . GLN A 1 957 ? 21.357 -8.533 13.614 1.00 87.75 957 GLN A N 1
ATOM 7673 C CA . GLN A 1 957 ? 22.122 -9.128 14.716 1.00 87.75 957 GLN A CA 1
ATOM 7674 C C . GLN A 1 957 ? 22.297 -8.141 15.874 1.00 87.75 957 GLN A C 1
ATOM 7676 O O . GLN A 1 957 ? 22.012 -8.502 17.017 1.00 87.75 957 GLN A O 1
ATOM 7681 N N . GLU A 1 958 ? 22.660 -6.894 15.580 1.00 89.19 958 GLU A N 1
ATOM 7682 C CA . GLU A 1 958 ? 22.787 -5.815 16.567 1.00 89.19 958 GLU A CA 1
ATOM 7683 C C . GLU A 1 958 ? 21.447 -5.536 17.266 1.00 89.19 958 GLU A C 1
ATOM 7685 O O . GLU A 1 958 ? 21.362 -5.526 18.496 1.00 89.19 958 GLU A O 1
ATOM 7690 N N . ALA A 1 959 ? 20.355 -5.424 16.504 1.00 84.50 959 ALA A N 1
ATOM 7691 C CA . ALA A 1 959 ? 19.017 -5.226 17.058 1.00 84.50 959 ALA A CA 1
ATOM 7692 C C . ALA A 1 959 ? 18.564 -6.401 17.946 1.00 84.50 959 ALA A C 1
ATOM 7694 O O . ALA A 1 959 ? 17.911 -6.198 18.977 1.00 84.50 959 ALA A O 1
ATOM 7695 N N . LEU A 1 960 ? 18.906 -7.641 17.575 1.00 85.50 960 LEU A N 1
ATOM 7696 C CA . LEU A 1 960 ? 18.639 -8.822 18.399 1.00 85.50 960 LEU A CA 1
ATOM 7697 C C . LEU A 1 960 ? 19.461 -8.812 19.693 1.00 85.50 960 LEU A C 1
ATOM 7699 O O . LEU A 1 960 ? 18.903 -9.154 20.738 1.00 85.50 960 LEU A O 1
ATOM 7703 N N . ALA A 1 961 ? 20.731 -8.402 19.643 1.00 88.94 961 ALA A N 1
ATOM 7704 C CA . ALA A 1 961 ? 21.583 -8.256 20.822 1.00 88.94 961 ALA A CA 1
ATOM 7705 C C . ALA A 1 961 ? 21.008 -7.208 21.788 1.00 88.94 961 ALA A C 1
ATOM 7707 O O . ALA A 1 961 ? 20.712 -7.537 22.938 1.00 88.94 961 ALA A O 1
ATOM 7708 N N . MET A 1 962 ? 20.677 -6.009 21.294 1.00 89.44 962 MET A N 1
ATOM 7709 C CA . MET A 1 962 ? 20.037 -4.961 22.102 1.00 89.44 962 MET A CA 1
ATOM 7710 C C . MET A 1 962 ? 18.690 -5.409 22.686 1.00 89.44 962 MET A C 1
ATOM 7712 O O . MET A 1 962 ? 18.322 -5.042 23.803 1.00 89.44 962 MET A O 1
ATOM 7716 N N . LYS A 1 963 ? 17.901 -6.199 21.943 1.00 87.12 963 LYS A N 1
ATOM 7717 C CA . LYS A 1 963 ? 16.616 -6.719 22.437 1.00 87.12 963 LYS A CA 1
ATOM 7718 C C . LYS A 1 963 ? 16.805 -7.762 23.540 1.00 87.12 963 LYS A C 1
ATOM 7720 O O . LYS A 1 963 ? 15.978 -7.803 24.454 1.00 87.12 963 LYS A O 1
ATOM 7725 N N . ARG A 1 964 ? 17.852 -8.593 23.463 1.00 86.62 964 ARG A N 1
ATOM 7726 C CA . ARG A 1 964 ? 18.219 -9.541 24.531 1.00 86.62 964 ARG A CA 1
ATOM 7727 C C . ARG A 1 964 ? 18.631 -8.790 25.789 1.00 86.62 964 ARG A C 1
ATOM 7729 O O . ARG A 1 964 ? 17.995 -8.998 26.815 1.00 86.62 964 ARG A O 1
ATOM 7736 N N . GLU A 1 965 ? 19.537 -7.827 25.664 1.00 91.94 965 GLU A N 1
ATOM 7737 C CA . GLU A 1 965 ? 19.989 -6.989 26.778 1.00 91.94 965 GLU A CA 1
ATOM 7738 C C . GLU A 1 965 ? 18.818 -6.243 27.440 1.00 91.94 965 GLU A C 1
ATOM 7740 O O . GLU A 1 965 ? 18.627 -6.308 28.652 1.00 91.94 965 GLU A O 1
ATOM 7745 N N . LYS A 1 966 ? 17.927 -5.618 26.652 1.00 90.44 966 LYS A N 1
ATOM 7746 C CA . LYS A 1 966 ? 16.719 -4.960 27.186 1.00 90.44 966 LYS A CA 1
ATOM 7747 C C . LYS A 1 966 ? 15.783 -5.936 27.899 1.00 90.44 966 LYS A C 1
ATOM 7749 O O . LYS A 1 966 ? 15.159 -5.555 28.891 1.00 90.44 966 LYS A O 1
ATOM 7754 N N . LYS A 1 967 ? 15.639 -7.168 27.398 1.00 89.25 967 LYS A N 1
ATOM 7755 C CA . LYS A 1 967 ? 14.797 -8.199 28.021 1.00 89.25 967 LYS A CA 1
ATOM 7756 C C . LYS A 1 967 ? 15.416 -8.707 29.322 1.00 89.25 967 LYS A C 1
ATOM 7758 O O . LYS A 1 967 ? 14.678 -8.877 30.285 1.00 89.25 967 LYS A O 1
ATOM 7763 N N . GLU A 1 968 ? 16.727 -8.911 29.358 1.00 89.88 968 GLU A N 1
ATOM 7764 C CA . GLU A 1 968 ? 17.478 -9.303 30.556 1.00 89.88 968 GLU A CA 1
ATOM 7765 C C . GLU A 1 968 ? 17.426 -8.197 31.609 1.00 89.88 968 GLU A C 1
ATOM 7767 O O . GLU A 1 968 ? 16.982 -8.445 32.725 1.00 89.88 968 GLU A O 1
ATOM 7772 N N . ALA A 1 969 ? 17.711 -6.950 31.229 1.00 91.12 969 ALA A N 1
ATOM 7773 C CA . ALA A 1 969 ? 17.610 -5.793 32.113 1.00 91.12 969 ALA A CA 1
ATOM 7774 C C . ALA A 1 969 ? 16.176 -5.539 32.608 1.00 91.12 969 ALA A C 1
ATOM 7776 O O . ALA A 1 969 ? 15.984 -5.023 33.709 1.00 91.12 969 ALA A O 1
ATOM 7777 N N . LYS A 1 970 ? 15.148 -5.845 31.802 1.00 89.75 970 LYS A N 1
ATOM 7778 C CA . LYS A 1 970 ? 13.749 -5.802 32.255 1.00 89.75 970 LYS A CA 1
ATOM 7779 C C . LYS A 1 970 ? 13.451 -6.954 33.214 1.00 89.75 970 LYS A C 1
ATOM 7781 O O . LYS A 1 970 ? 12.873 -6.710 34.260 1.00 89.75 970 LYS A O 1
ATOM 7786 N N . GLY A 1 971 ? 13.864 -8.177 32.884 1.00 86.94 971 GLY A N 1
ATOM 7787 C CA . GLY A 1 971 ? 13.668 -9.349 33.735 1.00 86.94 971 GLY A CA 1
ATOM 7788 C C . GLY A 1 971 ? 14.350 -9.203 35.094 1.00 86.94 971 GLY A C 1
ATOM 7789 O O . GLY A 1 971 ? 13.758 -9.560 36.104 1.00 86.94 971 GLY A O 1
ATOM 7790 N N . GLN A 1 972 ? 15.546 -8.617 35.124 1.00 88.50 972 GLN A N 1
ATOM 7791 C CA . GLN A 1 972 ? 16.270 -8.303 36.350 1.00 88.50 972 GLN A CA 1
ATOM 7792 C C . GLN A 1 972 ? 15.527 -7.252 37.185 1.00 88.50 972 GLN A C 1
ATOM 7794 O O . GLN A 1 972 ? 15.243 -7.497 38.351 1.00 88.50 972 GLN A O 1
ATOM 7799 N N . ARG A 1 973 ? 15.090 -6.146 36.565 1.00 87.62 973 ARG A N 1
ATOM 7800 C CA . ARG A 1 973 ? 14.262 -5.126 37.235 1.00 87.62 973 ARG A CA 1
ATOM 7801 C C . ARG A 1 973 ? 12.937 -5.679 37.762 1.00 87.62 973 ARG A C 1
ATOM 7803 O O . ARG A 1 973 ? 12.507 -5.297 38.845 1.00 87.62 973 ARG A O 1
ATOM 7810 N N . ASP A 1 974 ? 12.282 -6.560 37.008 1.00 84.69 974 ASP A N 1
ATOM 7811 C CA . ASP A 1 974 ? 11.025 -7.190 37.420 1.00 84.69 974 ASP A CA 1
ATOM 7812 C C . ASP A 1 974 ? 11.261 -8.152 38.606 1.00 84.69 974 ASP A C 1
ATOM 7814 O O . ASP A 1 974 ? 10.447 -8.185 39.527 1.00 84.69 974 ASP A O 1
ATOM 7818 N N . ARG A 1 975 ? 12.389 -8.885 38.637 1.00 85.00 975 ARG A N 1
ATOM 7819 C CA . ARG A 1 975 ? 12.794 -9.725 39.784 1.00 85.00 975 ARG A CA 1
ATOM 7820 C C . ARG A 1 975 ? 13.088 -8.891 41.026 1.00 85.00 975 ARG A C 1
ATOM 7822 O O . ARG A 1 975 ? 12.477 -9.142 42.057 1.00 85.00 975 ARG A O 1
ATOM 7829 N N . GLU A 1 976 ? 13.932 -7.869 40.901 1.00 89.06 976 GLU A N 1
ATOM 7830 C CA . GLU A 1 976 ? 14.270 -6.944 41.993 1.00 89.06 976 GLU A CA 1
ATOM 7831 C C . GLU A 1 976 ? 13.010 -6.297 42.576 1.00 89.06 976 GLU A C 1
ATOM 7833 O O . GLU A 1 976 ? 12.817 -6.273 43.789 1.00 89.06 976 GLU A O 1
ATOM 7838 N N . LYS A 1 977 ? 12.090 -5.846 41.712 1.00 86.31 977 LYS A N 1
ATOM 7839 C CA . LYS A 1 977 ? 10.816 -5.262 42.139 1.00 86.31 977 LYS A CA 1
ATOM 7840 C C . LYS A 1 977 ? 9.898 -6.283 42.818 1.00 86.31 977 LYS A C 1
ATOM 7842 O O . LYS A 1 977 ? 9.225 -5.939 43.789 1.00 86.31 977 LYS A O 1
ATOM 7847 N N . ASN A 1 978 ? 9.845 -7.523 42.332 1.00 85.56 978 ASN A N 1
ATOM 7848 C CA . ASN A 1 978 ? 9.057 -8.585 42.962 1.00 85.56 978 ASN A CA 1
ATOM 7849 C C . ASN A 1 978 ? 9.621 -8.968 44.335 1.00 85.56 978 ASN A C 1
ATOM 7851 O O . ASN A 1 978 ? 8.848 -9.135 45.278 1.00 85.56 978 ASN A O 1
ATOM 7855 N N . GLU A 1 979 ? 10.943 -9.071 44.466 1.00 88.44 979 GLU A N 1
ATOM 7856 C CA . GLU A 1 979 ? 11.626 -9.315 45.740 1.00 88.44 979 GLU A CA 1
ATOM 7857 C C . GLU A 1 979 ? 11.372 -8.168 46.723 1.00 88.44 979 GLU A C 1
ATOM 7859 O O . GLU A 1 979 ? 10.915 -8.411 47.841 1.00 88.44 979 GLU A O 1
ATOM 7864 N N . GLU A 1 980 ? 11.545 -6.918 46.286 1.00 90.75 980 GLU A N 1
ATOM 7865 C CA . GLU A 1 980 ? 11.264 -5.721 47.083 1.00 90.75 980 GLU A CA 1
ATOM 7866 C C . GLU A 1 980 ? 9.806 -5.693 47.571 1.00 90.75 980 GLU A C 1
ATOM 7868 O O . GLU A 1 980 ? 9.541 -5.489 48.758 1.00 90.75 980 GLU A O 1
ATOM 7873 N N . LEU A 1 981 ? 8.840 -5.919 46.673 1.00 88.62 981 LEU A N 1
ATOM 7874 C CA . LEU A 1 981 ? 7.418 -5.931 47.022 1.00 88.62 981 LEU A CA 1
ATOM 7875 C C . LEU A 1 981 ? 7.063 -7.100 47.947 1.00 88.62 981 LEU A C 1
ATOM 7877 O O . LEU A 1 981 ? 6.236 -6.921 48.840 1.00 88.62 981 LEU A O 1
ATOM 7881 N N . THR A 1 982 ? 7.696 -8.263 47.788 1.00 87.81 982 THR A N 1
ATOM 7882 C CA . THR A 1 982 ? 7.498 -9.425 48.672 1.00 87.81 982 THR A CA 1
ATOM 7883 C C . THR A 1 982 ? 8.044 -9.153 50.074 1.00 87.81 982 THR A C 1
ATOM 7885 O O . THR A 1 982 ? 7.358 -9.414 51.063 1.00 87.81 982 THR A O 1
ATOM 7888 N N . GLN A 1 983 ? 9.229 -8.546 50.180 1.00 89.12 983 GLN A N 1
ATOM 7889 C CA . GLN A 1 983 ? 9.806 -8.124 51.460 1.00 89.12 983 GLN A CA 1
ATOM 7890 C C . GLN A 1 983 ? 8.952 -7.044 52.139 1.00 89.12 983 GLN A C 1
ATOM 7892 O O . GLN A 1 983 ? 8.690 -7.118 53.340 1.00 89.12 983 GLN A O 1
ATOM 7897 N N . LYS A 1 984 ? 8.464 -6.049 51.383 1.00 89.25 984 LYS A N 1
ATOM 7898 C CA . LYS A 1 984 ? 7.531 -5.035 51.905 1.00 89.25 984 LYS A CA 1
ATOM 7899 C C . LYS A 1 984 ? 6.228 -5.666 52.391 1.00 89.25 984 LYS A C 1
ATOM 7901 O O . LYS A 1 984 ? 5.730 -5.268 53.439 1.00 89.25 984 LYS A O 1
ATOM 7906 N N . LEU A 1 985 ? 5.706 -6.662 51.673 1.00 90.56 985 LEU A N 1
ATOM 7907 C CA . LEU A 1 985 ? 4.497 -7.386 52.063 1.00 90.56 985 LEU A CA 1
ATOM 7908 C C . LEU A 1 985 ? 4.688 -8.155 53.379 1.00 90.56 985 LEU A C 1
ATOM 7910 O O . LEU A 1 985 ? 3.809 -8.122 54.236 1.00 90.56 985 LEU A O 1
ATOM 7914 N N . GLN A 1 986 ? 5.847 -8.792 53.578 1.00 86.69 986 GLN A N 1
ATOM 7915 C CA . GLN A 1 986 ? 6.185 -9.444 54.850 1.00 86.69 986 GLN A CA 1
ATOM 7916 C C . GLN A 1 986 ? 6.219 -8.444 56.015 1.00 86.69 986 GLN A C 1
ATOM 7918 O O . GLN A 1 986 ? 5.649 -8.719 57.069 1.00 86.69 986 GLN A O 1
ATOM 7923 N N . LYS A 1 987 ? 6.801 -7.252 55.812 1.00 85.56 987 LYS A N 1
ATOM 7924 C CA . LYS A 1 987 ? 6.877 -6.195 56.840 1.00 85.56 987 LYS A CA 1
ATOM 7925 C C . LYS A 1 987 ? 5.511 -5.662 57.293 1.00 85.56 987 LYS A C 1
ATOM 7927 O O . LYS A 1 987 ? 5.422 -5.116 58.385 1.00 85.56 987 LYS A O 1
ATOM 7932 N N . VAL A 1 988 ? 4.460 -5.811 56.483 1.00 85.62 988 VAL A N 1
ATOM 7933 C CA . VAL A 1 988 ? 3.095 -5.338 56.798 1.00 85.62 988 VAL A CA 1
ATOM 7934 C C . VAL A 1 988 ? 2.145 -6.464 57.231 1.00 85.62 988 VAL A C 1
ATOM 7936 O O . VAL A 1 988 ? 0.927 -6.312 57.152 1.00 85.62 988 VAL A O 1
ATOM 7939 N N . GLY A 1 989 ? 2.691 -7.598 57.683 1.00 83.31 989 GLY A N 1
ATOM 7940 C CA . GLY A 1 989 ? 1.906 -8.721 58.207 1.00 83.31 989 GLY A CA 1
ATOM 7941 C C . GLY A 1 989 ? 1.459 -9.742 57.155 1.00 83.31 989 GLY A C 1
ATOM 7942 O O . GLY A 1 989 ? 0.580 -10.552 57.430 1.00 83.31 989 GLY A O 1
ATOM 7943 N N . GLY A 1 990 ? 2.058 -9.731 55.960 1.00 87.12 990 GLY A N 1
ATOM 7944 C CA . GLY A 1 990 ? 1.791 -10.713 54.906 1.00 87.12 990 GLY A CA 1
ATOM 7945 C C . GLY A 1 990 ? 0.604 -10.365 54.002 1.00 87.12 990 GLY A C 1
ATOM 7946 O O . GLY A 1 990 ? 0.080 -9.256 54.014 1.00 87.12 990 GLY A O 1
ATOM 7947 N N . PHE A 1 991 ? 0.209 -11.308 53.143 1.00 90.31 991 PHE A N 1
ATOM 7948 C CA . PHE A 1 991 ? -0.858 -11.117 52.155 1.00 90.31 991 PHE A CA 1
ATOM 7949 C C . PHE A 1 991 ? -2.249 -11.308 52.771 1.00 90.31 991 PHE A C 1
ATOM 7951 O O . PHE A 1 991 ? -2.544 -12.396 53.257 1.00 90.31 991 PHE A O 1
ATOM 7958 N N . TRP A 1 992 ? -3.120 -10.299 52.686 1.00 91.19 992 TRP A N 1
ATOM 7959 C CA . TRP A 1 992 ? -4.477 -10.377 53.251 1.00 91.19 992 TRP A CA 1
ATOM 7960 C C . TRP A 1 992 ? -5.432 -10.996 52.240 1.00 91.19 992 TRP A C 1
ATOM 7962 O O . TRP A 1 992 ? -5.556 -10.475 51.141 1.00 91.19 992 TRP A O 1
ATOM 7972 N N . LYS A 1 993 ? -6.106 -12.093 52.559 1.00 83.44 993 LYS A N 1
ATOM 7973 C CA . LYS A 1 993 ? -6.883 -12.879 51.592 1.00 83.44 993 LYS A CA 1
ATOM 7974 C C . LYS A 1 993 ? -8.357 -12.518 51.561 1.00 83.44 993 LYS A C 1
ATOM 7976 O O . LYS A 1 993 ? -8.946 -12.639 50.499 1.00 83.44 993 LYS A O 1
ATOM 7981 N N . THR A 1 994 ? -8.931 -12.066 52.676 1.00 85.06 994 THR A N 1
ATOM 7982 C CA . THR A 1 994 ? -10.376 -11.799 52.777 1.00 85.06 994 THR A CA 1
ATOM 7983 C C . THR A 1 994 ? -10.681 -10.357 53.207 1.00 85.06 994 THR A C 1
ATOM 7985 O O . THR A 1 994 ? -9.839 -9.690 53.828 1.00 85.06 994 THR A O 1
ATOM 7988 N N . PRO A 1 995 ? -11.898 -9.843 52.936 1.00 85.50 995 PRO A N 1
ATOM 7989 C CA . PRO A 1 995 ? -12.316 -8.534 53.437 1.00 85.50 995 PRO A CA 1
ATOM 7990 C C . PRO A 1 995 ? -12.326 -8.461 54.972 1.00 85.50 995 PRO A C 1
ATOM 7992 O O . PRO A 1 995 ? -11.986 -7.419 55.527 1.00 85.50 995 PRO A O 1
ATOM 7995 N N . SER A 1 996 ? -12.662 -9.566 55.652 1.00 82.62 996 SER A N 1
ATOM 7996 C CA . SER A 1 996 ? -12.642 -9.652 57.119 1.00 82.62 996 SER A CA 1
ATOM 7997 C C . SER A 1 996 ? -11.218 -9.620 57.673 1.00 82.62 996 SER A C 1
ATOM 7999 O O . SER A 1 996 ? -10.962 -8.966 58.678 1.00 82.62 996 SER A O 1
ATOM 8001 N N . GLU A 1 997 ? -10.276 -10.294 57.012 1.00 85.00 997 GLU A N 1
ATOM 8002 C CA . GLU A 1 997 ? -8.859 -10.262 57.386 1.00 85.00 997 GLU A CA 1
ATOM 8003 C C . GLU A 1 997 ? -8.265 -8.862 57.201 1.00 85.00 997 GLU A C 1
ATOM 8005 O O . GLU A 1 997 ? -7.515 -8.396 58.054 1.00 85.00 997 GLU A O 1
ATOM 8010 N N . THR A 1 998 ? -8.673 -8.157 56.141 1.00 87.06 998 THR A N 1
ATOM 8011 C CA . THR A 1 998 ? -8.305 -6.750 55.916 1.00 87.06 998 THR A CA 1
ATOM 8012 C C . THR A 1 998 ? -8.728 -5.874 57.100 1.00 87.06 998 THR A C 1
ATOM 8014 O O . THR A 1 998 ? -7.933 -5.072 57.583 1.00 87.06 998 THR A O 1
ATOM 8017 N N . ASP A 1 999 ? -9.949 -6.044 57.618 1.00 86.56 999 ASP A N 1
ATOM 8018 C CA . ASP A 1 999 ? -10.430 -5.276 58.775 1.00 86.56 999 ASP A CA 1
ATOM 8019 C C . ASP A 1 999 ? -9.670 -5.602 60.063 1.00 86.56 999 ASP A C 1
ATOM 8021 O O . ASP A 1 999 ? -9.312 -4.694 60.816 1.00 86.56 999 ASP A O 1
ATOM 8025 N N . THR A 1 1000 ? -9.389 -6.882 60.308 1.00 85.44 1000 THR A N 1
ATOM 8026 C CA . THR A 1 1000 ? -8.625 -7.327 61.480 1.00 85.44 1000 THR A CA 1
ATOM 8027 C C . THR A 1 1000 ? -7.201 -6.771 61.466 1.00 85.44 1000 THR A C 1
ATOM 8029 O O . THR A 1 1000 ? -6.745 -6.239 62.477 1.00 85.44 1000 THR A O 1
ATOM 8032 N N . GLN A 1 1001 ? -6.525 -6.820 60.314 1.00 86.06 1001 GLN A N 1
ATOM 8033 C CA . GLN A 1 1001 ? -5.151 -6.330 60.161 1.00 86.06 1001 GLN A CA 1
ATOM 8034 C C . GLN A 1 1001 ? -5.061 -4.800 60.194 1.00 86.06 1001 GLN A C 1
ATOM 8036 O O . GLN A 1 1001 ? -4.086 -4.238 60.679 1.00 86.06 1001 GLN A O 1
ATOM 8041 N N . LEU A 1 1002 ? -6.089 -4.081 59.739 1.00 86.62 1002 LEU A N 1
ATOM 8042 C CA . LEU A 1 1002 ? -6.111 -2.624 59.873 1.00 86.62 1002 LEU A CA 1
ATOM 8043 C C . LEU A 1 1002 ? -6.293 -2.178 61.330 1.00 86.62 1002 LEU A C 1
ATOM 8045 O O . LEU A 1 1002 ? -5.728 -1.157 61.720 1.00 86.62 1002 LEU A O 1
ATOM 8049 N N . ARG A 1 1003 ? -7.040 -2.929 62.155 1.00 85.00 1003 ARG A N 1
ATOM 8050 C CA . ARG A 1 1003 ? -7.240 -2.605 63.581 1.00 85.00 1003 ARG A CA 1
ATOM 8051 C C . ARG A 1 1003 ? -5.961 -2.736 64.410 1.00 85.00 1003 ARG A C 1
ATOM 8053 O O . ARG A 1 1003 ? -5.810 -1.977 65.361 1.00 85.00 1003 ARG A O 1
ATOM 8060 N N . SER A 1 1004 ? -5.051 -3.638 64.040 1.00 82.00 1004 SER A N 1
ATOM 8061 C CA . SER A 1 1004 ? -3.774 -3.852 64.737 1.00 82.00 1004 SER A CA 1
ATOM 8062 C C . SER A 1 1004 ? -2.673 -2.849 64.357 1.00 82.00 1004 SER A C 1
ATOM 8064 O O . SER A 1 1004 ? -1.645 -2.801 65.027 1.00 82.00 1004 SER A O 1
ATOM 8066 N N . LEU A 1 1005 ? -2.878 -2.027 63.321 1.00 84.81 1005 LEU A N 1
ATOM 8067 C CA . LEU A 1 1005 ? -1.891 -1.070 62.807 1.00 84.81 1005 LEU A CA 1
ATOM 8068 C C . LEU A 1 1005 ? -2.204 0.381 63.211 1.00 84.81 1005 LEU A C 1
ATOM 8070 O O . LEU A 1 1005 ? -3.370 0.789 63.255 1.00 84.81 1005 LEU A O 1
ATOM 8074 N N . GLY A 1 1006 ? -1.156 1.188 63.426 1.00 81.50 1006 GLY A N 1
ATOM 8075 C CA . GLY A 1 1006 ? -1.258 2.643 63.622 1.00 81.50 1006 GLY A CA 1
ATOM 8076 C C . GLY A 1 1006 ? -1.661 3.399 62.344 1.00 81.50 1006 GLY A C 1
ATOM 8077 O O . GLY A 1 1006 ? -1.539 2.873 61.238 1.00 81.50 1006 GLY A O 1
ATOM 8078 N N . SER A 1 1007 ? -2.134 4.647 62.468 1.00 75.25 1007 SER A N 1
ATOM 8079 C CA . SER A 1 1007 ? -2.707 5.433 61.352 1.00 75.25 1007 SER A CA 1
ATOM 8080 C C . SER A 1 1007 ? -1.780 5.558 60.133 1.00 75.25 1007 SER A C 1
ATOM 8082 O O . SER A 1 1007 ? -2.213 5.332 59.004 1.00 75.25 1007 SER A O 1
ATOM 8084 N N . GLU A 1 1008 ? -0.495 5.840 60.351 1.00 76.00 1008 GLU A N 1
ATOM 8085 C CA . GLU A 1 1008 ? 0.499 5.978 59.279 1.00 76.00 1008 GLU A CA 1
ATOM 8086 C C . GLU A 1 1008 ? 0.871 4.622 58.643 1.00 76.00 1008 GLU A C 1
ATOM 8088 O O . GLU A 1 1008 ? 1.061 4.504 57.429 1.00 76.00 1008 GLU A O 1
ATOM 8093 N N . GLN A 1 1009 ? 0.909 3.561 59.455 1.00 82.44 1009 GLN A N 1
ATOM 8094 C CA . GLN A 1 1009 ? 1.210 2.201 59.005 1.00 82.44 1009 GLN A CA 1
ATOM 8095 C C . GLN A 1 1009 ? 0.072 1.610 58.162 1.00 82.44 1009 GLN A C 1
ATOM 8097 O O . GLN A 1 1009 ? 0.342 0.886 57.204 1.00 82.44 1009 GLN A O 1
ATOM 8102 N N . ARG A 1 1010 ? -1.192 1.964 58.447 1.00 86.56 1010 ARG A N 1
ATOM 8103 C CA . ARG A 1 1010 ? -2.367 1.527 57.668 1.00 86.56 1010 ARG A CA 1
ATOM 8104 C C . ARG A 1 1010 ? -2.275 1.942 56.204 1.00 86.56 1010 ARG A C 1
ATOM 8106 O O . ARG A 1 1010 ? -2.503 1.118 55.323 1.00 86.56 1010 ARG A O 1
ATOM 8113 N N . VAL A 1 1011 ? -1.917 3.199 55.931 1.00 85.62 1011 VAL A N 1
ATOM 8114 C CA . VAL A 1 1011 ? -1.810 3.711 54.553 1.00 85.62 1011 VAL A CA 1
ATOM 8115 C C . VAL A 1 1011 ? -0.708 2.973 53.794 1.00 85.62 1011 VAL A C 1
ATOM 8117 O O . VAL A 1 1011 ? -0.956 2.466 52.700 1.00 85.62 1011 VAL A O 1
ATOM 8120 N N . LYS A 1 1012 ? 0.481 2.834 54.395 1.00 86.25 1012 LYS A N 1
ATOM 8121 C CA . LYS A 1 1012 ? 1.615 2.107 53.798 1.00 86.25 1012 LYS A CA 1
ATOM 8122 C C . LYS A 1 1012 ? 1.283 0.627 53.549 1.00 86.25 1012 LYS A C 1
ATOM 8124 O O . LYS A 1 1012 ? 1.608 0.098 52.483 1.00 86.25 1012 LYS A O 1
ATOM 8129 N N . ALA A 1 1013 ? 0.588 -0.029 54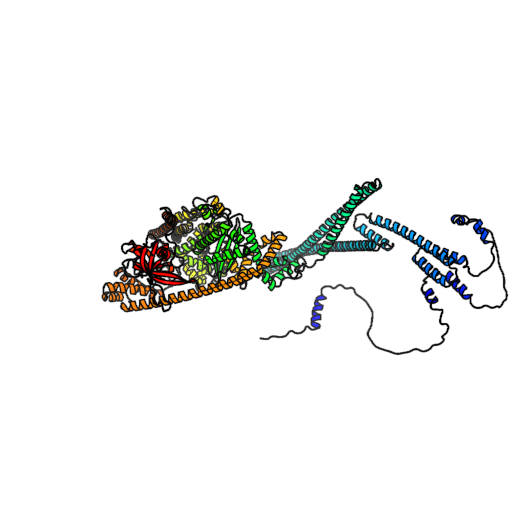.481 1.00 89.06 1013 ALA A N 1
ATOM 8130 C CA . ALA A 1 1013 ? 0.136 -1.411 54.328 1.00 89.06 1013 ALA A CA 1
ATOM 8131 C C . ALA A 1 1013 ? -0.871 -1.564 53.177 1.00 89.06 1013 ALA A C 1
ATOM 8133 O O . ALA A 1 1013 ? -0.674 -2.407 52.304 1.00 89.06 1013 ALA A O 1
ATOM 8134 N N . LEU A 1 1014 ? -1.887 -0.699 53.100 1.00 90.75 1014 LEU A N 1
ATOM 8135 C CA . LEU A 1 1014 ? -2.884 -0.705 52.023 1.00 90.75 1014 LEU A CA 1
ATOM 8136 C C . LEU A 1 1014 ? -2.260 -0.465 50.642 1.00 90.75 1014 LEU A C 1
ATOM 8138 O O . LEU A 1 1014 ? -2.561 -1.186 49.689 1.00 90.75 1014 LEU A O 1
ATOM 8142 N N . GLN A 1 1015 ? -1.355 0.512 50.532 1.00 90.12 1015 GLN A N 1
ATOM 8143 C CA . GLN A 1 1015 ? -0.612 0.775 49.298 1.00 90.12 1015 GLN A CA 1
ATOM 8144 C C . GLN A 1 1015 ? 0.219 -0.441 48.876 1.00 90.12 1015 GLN A C 1
ATOM 8146 O O . GLN A 1 1015 ? 0.220 -0.807 47.700 1.00 90.12 1015 GLN A O 1
ATOM 8151 N N . THR A 1 1016 ? 0.878 -1.102 49.832 1.00 90.69 1016 THR A N 1
ATOM 8152 C CA . THR A 1 1016 ? 1.665 -2.318 49.587 1.00 90.69 1016 THR A CA 1
ATOM 8153 C C . THR A 1 1016 ? 0.775 -3.469 49.105 1.00 90.69 1016 THR A C 1
ATOM 8155 O O . THR A 1 1016 ? 1.100 -4.096 48.100 1.00 90.69 1016 THR A O 1
ATOM 8158 N N . GLN A 1 1017 ? -0.388 -3.699 49.729 1.00 92.38 1017 GLN A N 1
ATOM 8159 C CA . GLN A 1 1017 ? -1.346 -4.745 49.330 1.00 92.38 1017 GLN A CA 1
ATOM 8160 C C . GLN A 1 1017 ? -1.894 -4.552 47.909 1.00 92.38 1017 GLN A C 1
ATOM 8162 O O . GLN A 1 1017 ? -2.016 -5.526 47.160 1.00 92.38 1017 GLN A O 1
ATOM 8167 N N . LEU A 1 1018 ? -2.234 -3.313 47.536 1.00 90.19 1018 LEU A N 1
ATOM 8168 C CA . LEU A 1 1018 ? -2.747 -2.971 46.204 1.00 90.19 1018 LEU A CA 1
ATOM 8169 C C . LEU A 1 1018 ? -1.645 -3.055 45.141 1.00 90.19 1018 LEU A C 1
ATOM 8171 O O . LEU A 1 1018 ? -1.846 -3.646 44.081 1.00 90.19 1018 LEU A O 1
ATOM 8175 N N . THR A 1 1019 ? -0.452 -2.537 45.446 1.00 88.75 1019 THR A N 1
ATOM 8176 C CA . THR A 1 1019 ? 0.696 -2.571 44.526 1.00 88.75 1019 THR A CA 1
ATOM 8177 C C . THR A 1 1019 ? 1.183 -4.003 44.296 1.00 88.75 1019 THR A C 1
ATOM 8179 O O . THR A 1 1019 ? 1.483 -4.368 43.162 1.00 88.75 1019 THR A O 1
ATOM 8182 N N . PHE A 1 1020 ? 1.203 -4.844 45.336 1.00 90.81 1020 PHE A N 1
ATOM 8183 C CA . PHE A 1 1020 ? 1.549 -6.263 45.223 1.00 90.81 1020 PHE A CA 1
ATOM 8184 C C . PHE A 1 1020 ? 0.550 -7.026 44.341 1.00 90.81 1020 PHE A C 1
ATOM 8186 O O . PHE A 1 1020 ? 0.955 -7.767 43.448 1.00 90.81 1020 PHE A O 1
ATOM 8193 N N . ARG A 1 1021 ? -0.759 -6.799 44.519 1.00 88.75 1021 ARG A N 1
ATOM 8194 C CA . ARG A 1 1021 ? -1.798 -7.378 43.645 1.00 88.75 1021 ARG A CA 1
ATOM 8195 C C . ARG A 1 1021 ? -1.622 -6.969 42.192 1.00 88.75 1021 ARG A C 1
ATOM 8197 O O . ARG A 1 1021 ? -1.714 -7.801 41.298 1.00 88.75 1021 ARG A O 1
ATOM 8204 N N . TRP A 1 1022 ? -1.323 -5.696 41.965 1.00 85.50 1022 TRP A N 1
ATOM 8205 C CA . TRP A 1 1022 ? -1.153 -5.177 40.619 1.00 85.50 1022 TRP A CA 1
ATOM 8206 C C . TRP A 1 1022 ? 0.102 -5.722 39.921 1.00 85.50 1022 TRP A C 1
ATOM 8208 O O . TRP A 1 1022 ? 0.007 -6.197 38.793 1.00 85.50 1022 TRP A O 1
ATOM 8218 N N . TYR A 1 1023 ? 1.267 -5.674 40.575 1.00 81.31 1023 TYR A N 1
ATOM 8219 C CA . TYR A 1 1023 ? 2.547 -6.008 39.938 1.00 81.31 1023 TYR A CA 1
ATOM 8220 C C . TYR A 1 1023 ? 2.957 -7.479 40.075 1.00 81.31 1023 TYR A C 1
ATOM 8222 O O . TYR A 1 1023 ? 3.503 -8.026 39.123 1.00 81.31 1023 TYR A O 1
ATOM 8230 N N . VAL A 1 1024 ? 2.698 -8.119 41.222 1.00 84.88 1024 VAL A N 1
ATOM 8231 C CA . VAL A 1 1024 ? 3.144 -9.499 41.499 1.00 84.88 1024 VAL A CA 1
ATOM 8232 C C . VAL A 1 1024 ? 2.062 -10.517 41.146 1.00 84.88 1024 VAL A C 1
ATOM 8234 O O . VAL A 1 1024 ? 2.351 -11.514 40.492 1.00 84.88 1024 VAL A O 1
ATOM 8237 N N . LEU A 1 1025 ? 0.806 -10.263 41.535 1.00 82.19 1025 LEU A N 1
ATOM 8238 C CA . LEU A 1 1025 ? -0.313 -11.160 41.199 1.00 82.19 1025 LEU A CA 1
ATOM 8239 C C . LEU A 1 1025 ? -0.915 -10.889 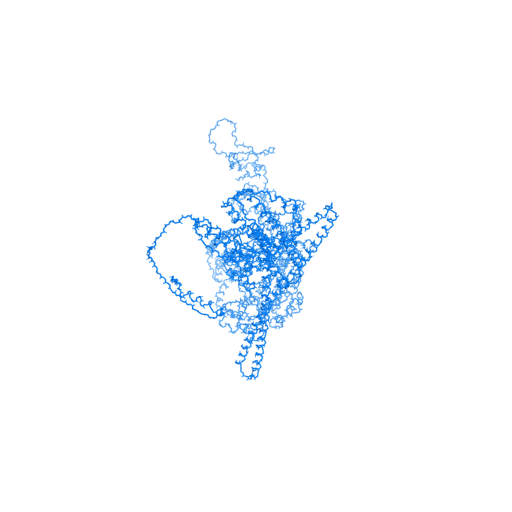39.815 1.00 82.19 1025 LEU A C 1
ATOM 8241 O O . LEU A 1 1025 ? -1.688 -11.705 39.317 1.00 82.19 1025 LEU A O 1
ATOM 8245 N N . GLY A 1 1026 ? -0.569 -9.759 39.191 1.00 76.94 1026 GLY A N 1
ATOM 8246 C CA . GLY A 1 1026 ? -1.060 -9.387 37.865 1.00 76.94 1026 GLY A CA 1
ATOM 8247 C C . GLY A 1 1026 ? -2.565 -9.113 37.819 1.00 76.94 1026 GLY A C 1
ATOM 8248 O O . GLY A 1 1026 ? -3.182 -9.304 36.771 1.00 76.94 1026 GLY A O 1
ATOM 8249 N N . THR A 1 1027 ? -3.176 -8.696 38.934 1.00 79.31 1027 THR A N 1
ATOM 8250 C CA . THR A 1 1027 ? -4.613 -8.409 38.987 1.00 79.31 1027 THR A CA 1
ATOM 8251 C C . THR A 1 1027 ? -4.973 -7.267 38.019 1.00 79.31 1027 THR A C 1
ATOM 8253 O O . THR A 1 1027 ? -4.301 -6.227 38.031 1.00 79.31 1027 THR A O 1
ATOM 8256 N N . PRO A 1 1028 ? -6.026 -7.413 37.188 1.00 71.56 1028 PRO A N 1
ATOM 8257 C CA . PRO A 1 1028 ? -6.486 -6.352 36.295 1.00 71.56 1028 PRO A CA 1
ATOM 8258 C C . PRO A 1 1028 ? -6.902 -5.094 37.068 1.00 71.56 1028 PRO A C 1
ATOM 8260 O O . PRO A 1 1028 ? -7.640 -5.163 38.046 1.00 71.56 1028 PRO A O 1
ATOM 8263 N N . ASN A 1 1029 ? -6.463 -3.917 36.614 1.00 80.38 1029 ASN A N 1
ATOM 8264 C CA . ASN A 1 1029 ? -6.782 -2.638 37.261 1.00 80.38 1029 ASN A CA 1
ATOM 8265 C C . ASN A 1 1029 ? -8.085 -2.018 36.725 1.00 80.38 1029 ASN A C 1
ATOM 8267 O O . ASN A 1 1029 ? -8.107 -0.891 36.215 1.00 80.38 1029 ASN A O 1
ATOM 8271 N N . THR A 1 1030 ? -9.173 -2.778 36.795 1.00 71.88 1030 THR A N 1
ATOM 8272 C CA . THR A 1 1030 ? -10.486 -2.357 36.297 1.00 71.88 1030 THR A CA 1
ATOM 8273 C C . THR A 1 1030 ? -10.993 -1.158 37.102 1.00 71.88 1030 THR A C 1
ATOM 8275 O O . THR A 1 1030 ? -10.971 -1.160 38.328 1.00 71.88 1030 THR A O 1
ATOM 8278 N N . GLY A 1 1031 ? -11.389 -0.073 36.429 1.00 70.12 1031 GLY A N 1
ATOM 8279 C CA . GLY A 1 1031 ? -11.862 1.140 37.111 1.00 70.12 1031 GLY A CA 1
ATOM 8280 C C . GLY A 1 1031 ? -10.797 1.894 37.926 1.00 70.12 1031 GLY A C 1
ATOM 8281 O O . GLY A 1 1031 ? -11.155 2.750 38.731 1.00 70.12 1031 GLY A O 1
ATOM 8282 N N . LYS A 1 1032 ? -9.497 1.616 37.719 1.00 80.94 1032 LYS A N 1
ATOM 8283 C CA . LYS A 1 1032 ? -8.366 2.247 38.437 1.00 80.94 1032 LYS A CA 1
ATOM 8284 C C . LYS A 1 1032 ? -8.353 1.988 39.955 1.00 80.94 1032 LYS A C 1
ATOM 8286 O O . LYS A 1 1032 ? -7.725 2.739 40.699 1.00 80.94 1032 LYS A O 1
ATOM 8291 N N . ILE A 1 1033 ? -9.023 0.935 40.422 1.00 82.81 1033 ILE A N 1
ATOM 8292 C CA . ILE A 1 1033 ? -9.149 0.601 41.850 1.00 82.81 1033 ILE A CA 1
ATOM 8293 C C . ILE A 1 1033 ? -7.819 0.182 42.502 1.00 82.81 1033 ILE A C 1
ATOM 8295 O O . ILE A 1 1033 ? -7.646 0.374 43.701 1.00 82.81 1033 ILE A O 1
ATOM 8299 N N . LEU A 1 1034 ? -6.844 -0.313 41.732 1.00 83.75 1034 LEU A N 1
ATOM 8300 C CA . LEU A 1 1034 ? -5.502 -0.652 42.231 1.00 83.75 1034 LEU A CA 1
ATOM 8301 C C . LEU A 1 1034 ? -4.564 0.561 42.320 1.00 83.75 1034 LEU A C 1
ATOM 8303 O O . LEU A 1 1034 ? -3.439 0.433 42.803 1.00 83.75 1034 LEU A O 1
ATOM 8307 N N . ASN A 1 1035 ? -4.996 1.742 41.865 1.00 85.31 1035 ASN A N 1
ATOM 8308 C CA . ASN A 1 1035 ? -4.178 2.943 41.967 1.00 85.31 1035 ASN A CA 1
ATOM 8309 C C . ASN A 1 1035 ? -4.104 3.426 43.413 1.00 85.31 1035 ASN A C 1
ATOM 8311 O O . ASN A 1 1035 ? -5.113 3.543 44.099 1.00 85.31 1035 ASN A O 1
ATOM 8315 N N . VAL A 1 1036 ? -2.901 3.808 43.832 1.00 86.12 1036 VAL A N 1
ATOM 8316 C CA . VAL A 1 1036 ? -2.659 4.449 45.133 1.00 86.12 1036 VAL A CA 1
ATOM 8317 C C . VAL A 1 1036 ? -2.776 5.978 45.081 1.00 86.12 1036 VAL A C 1
ATOM 8319 O O . VAL A 1 1036 ? -2.830 6.635 46.119 1.00 86.12 1036 VAL A O 1
ATOM 8322 N N . MET A 1 1037 ? -2.846 6.541 43.871 1.00 83.38 1037 MET A N 1
ATOM 8323 C CA . MET A 1 1037 ? -2.950 7.976 43.605 1.00 83.38 1037 MET A CA 1
ATOM 8324 C C . MET A 1 1037 ? -4.051 8.282 42.584 1.00 83.38 1037 MET A C 1
ATOM 8326 O O . MET A 1 1037 ? -4.275 7.518 41.640 1.00 83.38 1037 MET A O 1
ATOM 8330 N N . ALA A 1 1038 ? -4.682 9.444 42.728 1.00 77.81 1038 ALA A N 1
ATOM 8331 C CA . ALA A 1 1038 ? -5.605 10.019 41.756 1.00 77.81 1038 ALA A CA 1
ATOM 8332 C C . ALA A 1 1038 ? -5.294 11.511 41.569 1.00 77.81 1038 ALA A C 1
ATOM 8334 O O . ALA A 1 1038 ? -5.214 12.258 42.540 1.00 77.81 1038 ALA A O 1
ATOM 8335 N N . GLY A 1 1039 ? -5.085 11.943 40.320 1.00 72.12 1039 GLY A N 1
ATOM 8336 C CA . GLY A 1 1039 ? -4.792 13.350 40.007 1.00 72.12 1039 GLY A CA 1
ATOM 8337 C C . GLY A 1 1039 ? -3.523 13.895 40.677 1.00 72.12 1039 GLY A C 1
ATOM 8338 O O . GLY A 1 1039 ? -3.502 15.055 41.064 1.00 72.12 1039 GLY A O 1
ATOM 8339 N N . GLY A 1 1040 ? -2.501 13.053 40.879 1.00 75.12 1040 GLY A N 1
ATOM 8340 C CA . GLY A 1 1040 ? -1.246 13.433 41.544 1.00 75.12 1040 GLY A CA 1
ATOM 8341 C C . GLY A 1 1040 ? -1.294 13.442 43.078 1.00 75.12 1040 GLY A C 1
ATOM 8342 O O . GLY A 1 1040 ? -0.258 13.636 43.702 1.00 75.12 1040 GLY A O 1
ATOM 8343 N N . LYS A 1 1041 ? -2.455 13.186 43.700 1.00 78.56 1041 LYS A N 1
ATOM 8344 C CA . LYS A 1 1041 ? -2.608 13.094 45.163 1.00 78.56 1041 LYS A CA 1
ATOM 8345 C C . LYS A 1 1041 ? -2.804 11.646 45.618 1.00 78.56 1041 LYS A C 1
ATOM 8347 O O . LYS A 1 1041 ? -3.465 10.861 44.931 1.00 78.56 1041 LYS A O 1
ATOM 8352 N N . TYR A 1 1042 ? -2.253 11.293 46.780 1.00 82.00 1042 TYR A N 1
ATOM 8353 C CA . TYR A 1 1042 ? -2.482 9.989 47.412 1.00 82.00 1042 TYR A CA 1
ATOM 8354 C C . TYR A 1 1042 ? -3.939 9.841 47.858 1.00 82.00 1042 TYR A C 1
ATOM 8356 O O . TYR A 1 1042 ? -4.551 10.785 48.357 1.00 82.00 1042 TYR A O 1
ATOM 8364 N N . LEU A 1 1043 ? -4.498 8.646 47.668 1.00 85.25 1043 LEU A N 1
ATOM 8365 C CA . LEU A 1 1043 ? -5.849 8.330 48.126 1.00 85.25 1043 LEU A CA 1
ATOM 8366 C C . LEU A 1 1043 ? -5.894 8.171 49.653 1.00 85.25 1043 LEU A C 1
ATOM 8368 O O . LEU A 1 1043 ? -4.926 7.719 50.267 1.00 85.25 1043 LEU A O 1
ATOM 8372 N N . SER A 1 1044 ? -7.040 8.500 50.258 1.00 85.75 1044 SER A N 1
ATOM 8373 C CA . SER A 1 1044 ? -7.255 8.329 51.699 1.00 85.75 1044 SER A CA 1
ATOM 8374 C C . SER A 1 1044 ? -7.245 6.852 52.110 1.00 85.75 1044 SER A C 1
ATOM 8376 O O . SER A 1 1044 ? -7.559 5.963 51.311 1.00 85.75 1044 SER A O 1
ATOM 8378 N N . ALA A 1 1045 ? -6.933 6.580 53.383 1.00 84.12 1045 ALA A N 1
ATOM 8379 C CA . ALA A 1 1045 ? -6.944 5.225 53.943 1.00 84.12 1045 ALA A CA 1
ATOM 8380 C C . ALA A 1 1045 ? -8.303 4.524 53.751 1.00 84.12 1045 ALA A C 1
ATOM 8382 O O . ALA A 1 1045 ? -8.355 3.341 53.414 1.00 84.12 1045 ALA A O 1
ATOM 8383 N N . GLU A 1 1046 ? -9.405 5.261 53.895 1.00 84.62 1046 GLU A N 1
ATOM 8384 C CA . GLU A 1 1046 ? -10.773 4.766 53.691 1.00 84.62 1046 GLU A CA 1
ATOM 8385 C C . GLU A 1 1046 ? -10.998 4.327 52.242 1.00 84.62 1046 GLU A C 1
ATOM 8387 O O . GLU A 1 1046 ? -11.491 3.226 51.986 1.00 84.62 1046 GLU A O 1
ATOM 8392 N N . LYS A 1 1047 ? -10.572 5.157 51.279 1.00 86.19 1047 LYS A N 1
ATOM 8393 C CA . LYS A 1 1047 ? -10.730 4.853 49.856 1.00 86.19 1047 LYS A CA 1
ATOM 8394 C C . LYS A 1 1047 ? -9.864 3.669 49.435 1.00 86.19 1047 LYS A C 1
ATOM 8396 O O . LYS A 1 1047 ? -10.348 2.795 48.722 1.00 86.19 1047 LYS A O 1
ATOM 8401 N N . LEU A 1 1048 ? -8.619 3.606 49.910 1.00 88.50 1048 LEU A N 1
ATOM 8402 C CA . LEU A 1 1048 ? -7.721 2.475 49.667 1.00 88.50 1048 LEU A CA 1
ATOM 8403 C C . LEU A 1 1048 ? -8.267 1.171 50.273 1.00 88.50 1048 LEU A C 1
ATOM 8405 O O . LEU A 1 1048 ? -8.180 0.124 49.637 1.00 88.50 1048 LEU A O 1
ATOM 8409 N N . THR A 1 1049 ? -8.885 1.234 51.456 1.00 89.69 1049 THR A N 1
ATOM 8410 C CA . THR A 1 1049 ? -9.532 0.078 52.103 1.00 89.69 1049 THR A CA 1
ATOM 8411 C C . THR A 1 1049 ? -10.724 -0.420 51.290 1.00 89.69 1049 THR A C 1
ATOM 8413 O O . THR A 1 1049 ? -10.836 -1.618 51.027 1.00 89.69 1049 THR A O 1
ATOM 8416 N N . ALA A 1 1050 ? -11.597 0.489 50.846 1.00 87.31 1050 ALA A N 1
ATOM 8417 C CA . ALA A 1 1050 ? -12.737 0.143 50.000 1.00 87.31 1050 ALA A CA 1
ATOM 8418 C C . ALA A 1 1050 ? -12.285 -0.483 48.670 1.00 87.31 1050 ALA A C 1
ATOM 8420 O O . ALA A 1 1050 ? -12.820 -1.511 48.253 1.00 87.31 1050 ALA A O 1
ATOM 8421 N N . ASN A 1 1051 ? -11.257 0.097 48.046 1.00 89.00 1051 ASN A N 1
ATOM 8422 C CA . ASN A 1 1051 ? -10.664 -0.425 46.822 1.00 89.00 1051 ASN A CA 1
ATOM 8423 C C . ASN A 1 1051 ? -10.076 -1.829 47.025 1.00 89.00 1051 ASN A C 1
ATOM 8425 O O . ASN A 1 1051 ? -10.354 -2.725 46.233 1.00 89.00 1051 ASN A O 1
ATOM 8429 N N . LEU A 1 1052 ? -9.306 -2.046 48.096 1.00 88.12 1052 LEU A N 1
ATOM 8430 C CA . LEU A 1 1052 ? -8.697 -3.344 48.389 1.00 88.12 1052 LEU A CA 1
ATOM 8431 C C . LEU A 1 1052 ? -9.754 -4.430 48.619 1.00 88.12 1052 LEU A C 1
ATOM 8433 O O . LEU A 1 1052 ? -9.646 -5.512 48.047 1.00 88.12 1052 LEU A O 1
ATOM 8437 N N . LYS A 1 1053 ? -10.802 -4.137 49.397 1.00 88.25 1053 LYS A N 1
ATOM 8438 C CA . LYS A 1 1053 ? -11.913 -5.076 49.618 1.00 88.25 1053 LYS A CA 1
ATOM 8439 C C . LYS A 1 1053 ? -12.672 -5.395 48.334 1.00 88.25 1053 LYS A C 1
ATOM 8441 O O . LYS A 1 1053 ? -13.058 -6.542 48.141 1.00 88.25 1053 LYS A O 1
ATOM 8446 N N . CYS A 1 1054 ? -12.873 -4.403 47.466 1.00 84.19 1054 CYS A N 1
ATOM 8447 C CA . CYS A 1 1054 ? -13.495 -4.602 46.157 1.00 84.19 1054 CYS A CA 1
ATOM 8448 C C . CYS A 1 1054 ? -12.677 -5.580 45.302 1.00 84.19 1054 CYS A C 1
ATOM 8450 O O . CYS A 1 1054 ? -13.216 -6.564 44.810 1.00 84.19 1054 CYS A O 1
ATOM 8452 N N . VAL A 1 1055 ? -11.360 -5.367 45.217 1.00 84.00 1055 VAL A N 1
ATOM 8453 C CA . VAL A 1 1055 ? -10.449 -6.247 44.471 1.00 84.00 1055 VAL A CA 1
ATOM 8454 C C . VAL A 1 1055 ? -10.434 -7.667 45.036 1.00 84.00 1055 VAL A C 1
ATOM 8456 O O . VAL A 1 1055 ? -10.382 -8.628 44.277 1.00 84.00 1055 VAL A O 1
ATOM 8459 N N . ILE A 1 1056 ? -10.451 -7.812 46.364 1.00 85.62 1056 ILE A N 1
ATOM 8460 C CA . ILE A 1 1056 ? -10.478 -9.129 47.011 1.00 85.62 1056 ILE A CA 1
ATOM 8461 C C . ILE A 1 1056 ? -11.763 -9.884 46.650 1.00 85.62 1056 ILE A C 1
ATOM 8463 O O . ILE A 1 1056 ? -11.668 -11.034 46.242 1.00 85.62 1056 ILE A O 1
ATOM 8467 N N . ARG A 1 1057 ? -12.928 -9.226 46.724 1.00 81.38 1057 ARG A N 1
ATOM 8468 C CA . ARG A 1 1057 ? -14.218 -9.828 46.345 1.00 81.38 1057 ARG A CA 1
ATOM 8469 C C . ARG A 1 1057 ? -14.259 -10.210 44.868 1.00 81.38 1057 ARG A C 1
ATOM 8471 O O . ARG A 1 1057 ? -14.608 -11.330 44.547 1.00 81.38 1057 ARG A O 1
ATOM 8478 N N . GLN A 1 1058 ? -13.788 -9.330 43.981 1.00 74.38 1058 GLN A N 1
ATOM 8479 C CA . GLN A 1 1058 ? -13.691 -9.640 42.549 1.00 74.38 1058 GLN A CA 1
ATOM 8480 C C . GLN A 1 1058 ? -12.793 -10.850 42.270 1.00 74.38 1058 GLN A C 1
ATOM 8482 O O . GLN A 1 1058 ? -13.088 -11.642 41.389 1.00 74.38 1058 GLN A O 1
ATOM 8487 N N . ALA A 1 1059 ? -11.702 -11.020 43.021 1.00 69.06 1059 ALA A N 1
ATOM 8488 C CA . ALA A 1 1059 ? -10.838 -12.188 42.877 1.00 69.06 1059 ALA A CA 1
ATOM 8489 C C . ALA A 1 1059 ? -11.472 -13.487 43.422 1.00 69.06 1059 ALA A C 1
ATOM 8491 O O . ALA A 1 1059 ? -11.064 -14.574 43.001 1.00 69.06 1059 ALA A O 1
ATOM 8492 N N . GLU A 1 1060 ? -12.423 -13.383 44.357 1.00 66.38 1060 GLU A N 1
ATOM 8493 C CA . GLU A 1 1060 ? -13.264 -14.493 44.827 1.00 66.38 1060 GLU A CA 1
ATOM 8494 C C . GLU A 1 1060 ? -14.319 -14.849 43.761 1.00 66.38 1060 GLU A C 1
ATOM 8496 O O . GLU A 1 1060 ? -14.390 -16.010 43.362 1.00 66.38 1060 GLU A O 1
ATOM 8501 N N . ASP A 1 1061 ? -15.006 -13.852 43.194 1.00 61.75 1061 ASP A N 1
ATOM 8502 C CA . ASP A 1 1061 ? -16.008 -14.023 42.129 1.00 61.75 1061 ASP A CA 1
ATOM 8503 C C . ASP A 1 1061 ? -15.382 -14.575 40.822 1.00 61.75 1061 ASP A C 1
ATOM 8505 O O . ASP A 1 1061 ? -15.881 -15.540 40.243 1.00 61.75 1061 ASP A O 1
ATOM 8509 N N . ASP A 1 1062 ? -14.213 -14.065 40.401 1.00 58.03 1062 ASP A N 1
ATOM 8510 C CA . ASP A 1 1062 ? -13.458 -14.530 39.218 1.00 58.03 1062 ASP A CA 1
ATOM 8511 C C . ASP A 1 1062 ? -13.003 -16.002 39.334 1.00 58.03 1062 ASP A C 1
ATOM 8513 O O . ASP A 1 1062 ? -12.693 -16.653 38.327 1.00 58.03 1062 ASP A O 1
ATOM 8517 N N . ARG A 1 1063 ? -12.883 -16.540 40.558 1.00 53.12 1063 ARG A N 1
ATOM 8518 C CA . ARG A 1 1063 ? -12.561 -17.959 40.793 1.00 53.12 1063 ARG A CA 1
ATOM 8519 C C . ARG A 1 1063 ? -13.774 -18.860 40.576 1.00 53.12 1063 ARG A C 1
ATOM 8521 O O . ARG A 1 1063 ? -13.573 -20.000 40.155 1.00 53.12 1063 ARG A O 1
ATOM 8528 N N . GLU A 1 1064 ? -14.981 -18.354 40.815 1.00 46.53 1064 GLU A N 1
ATOM 8529 C CA . GLU A 1 1064 ? -16.247 -19.060 40.590 1.00 46.53 1064 GLU A CA 1
ATOM 8530 C C . GLU A 1 1064 ? -16.722 -18.920 39.128 1.00 46.53 1064 GLU A C 1
ATOM 8532 O O . GLU A 1 1064 ? -17.132 -19.906 38.513 1.00 46.53 1064 GLU A O 1
ATOM 8537 N N . GLU A 1 1065 ? -16.539 -17.755 38.494 1.00 44.59 1065 GLU A N 1
ATOM 8538 C CA . GLU A 1 1065 ? -16.942 -17.497 37.098 1.00 44.59 1065 GLU A CA 1
ATOM 8539 C C . GLU A 1 1065 ? -16.108 -18.257 36.048 1.00 44.59 1065 GLU A C 1
ATOM 8541 O O . GLU A 1 1065 ? -16.599 -18.594 34.967 1.00 44.59 1065 GLU A O 1
ATOM 8546 N N . ARG A 1 1066 ? -14.854 -18.621 36.356 1.00 40.16 1066 ARG A N 1
ATOM 8547 C CA . ARG A 1 1066 ? -13.989 -19.394 35.435 1.00 40.16 1066 ARG A CA 1
ATOM 8548 C C . ARG A 1 1066 ? -14.490 -20.813 35.145 1.00 40.16 1066 ARG A C 1
ATOM 8550 O O . ARG A 1 1066 ? -13.936 -21.467 34.260 1.00 40.16 1066 ARG A O 1
ATOM 8557 N N . GLN A 1 1067 ? -15.526 -21.283 35.842 1.00 38.66 1067 GLN A N 1
ATOM 8558 C CA . GLN A 1 1067 ? -16.189 -22.563 35.579 1.00 38.66 1067 GLN A CA 1
ATOM 8559 C C . GLN A 1 1067 ? -17.515 -22.431 34.804 1.00 38.66 1067 GLN A C 1
ATOM 8561 O O . GLN A 1 1067 ? -18.055 -23.448 34.374 1.00 38.66 1067 GLN A O 1
ATOM 8566 N N . ALA A 1 1068 ? -18.003 -21.214 34.533 1.00 37.50 1068 ALA A N 1
ATOM 8567 C CA . ALA A 1 1068 ? -19.304 -20.980 33.905 1.00 37.50 1068 ALA A CA 1
ATOM 8568 C C . ALA A 1 1068 ? -19.230 -19.951 32.761 1.00 37.50 1068 ALA A C 1
ATOM 8570 O O . ALA A 1 1068 ? -19.799 -18.869 32.834 1.00 37.50 1068 ALA A O 1
ATOM 8571 N N . VAL A 1 1069 ? -18.560 -20.288 31.654 1.00 35.44 1069 VAL A N 1
ATOM 8572 C CA . VAL A 1 1069 ? -18.649 -19.496 30.411 1.00 35.44 1069 VAL A CA 1
ATOM 8573 C C . VAL A 1 1069 ? -19.170 -20.375 29.282 1.00 35.44 1069 VAL A C 1
ATOM 8575 O O . VAL A 1 1069 ? -18.416 -20.788 28.406 1.00 35.44 1069 VAL A O 1
ATOM 8578 N N . HIS A 1 1070 ? -20.465 -20.685 29.317 1.00 38.06 1070 HIS A N 1
ATOM 8579 C CA . HIS A 1 1070 ? -21.292 -21.014 28.151 1.00 38.06 1070 HIS A CA 1
ATOM 8580 C C . HIS A 1 1070 ? -22.761 -20.801 28.537 1.00 38.06 1070 HIS A C 1
ATOM 8582 O O . HIS A 1 1070 ? -23.213 -21.381 29.515 1.00 38.06 1070 HIS A O 1
ATOM 8588 N N . GLN A 1 1071 ? -23.480 -20.027 27.716 1.00 37.09 1071 GLN A N 1
ATOM 8589 C CA . GLN A 1 1071 ? -24.870 -19.553 27.861 1.00 37.09 1071 GLN A CA 1
ATOM 8590 C C . GLN A 1 1071 ? -25.037 -18.210 28.589 1.00 37.09 1071 GLN A C 1
ATOM 8592 O O . GLN A 1 1071 ? -25.348 -18.146 29.770 1.00 37.09 1071 GLN A O 1
ATOM 8597 N N . VAL A 1 1072 ? -24.943 -17.119 27.822 1.00 41.53 1072 VAL A N 1
ATOM 8598 C CA . VAL A 1 1072 ? -25.651 -15.871 28.142 1.00 41.53 1072 VAL A CA 1
ATOM 8599 C C . VAL A 1 1072 ? -26.587 -15.574 26.974 1.00 41.53 1072 VAL A C 1
ATOM 8601 O O . VAL A 1 1072 ? -26.164 -15.091 25.928 1.00 41.53 1072 VAL A O 1
ATOM 8604 N N . SER A 1 1073 ? -27.868 -15.907 27.137 1.00 38.16 1073 SER A N 1
ATOM 8605 C CA . SER A 1 1073 ? -28.957 -15.400 26.299 1.00 38.16 1073 SER A CA 1
ATOM 8606 C C . SER A 1 1073 ? -29.445 -14.078 26.900 1.00 38.16 1073 SER A C 1
ATOM 8608 O O . SER A 1 1073 ? -30.468 -14.027 27.580 1.00 38.16 1073 SER A O 1
ATOM 8610 N N . GLY A 1 1074 ? -28.669 -13.009 26.736 1.00 45.72 1074 GLY A N 1
ATOM 8611 C CA . GLY A 1 1074 ? -29.092 -11.681 27.176 1.00 45.72 1074 GLY A CA 1
ATOM 8612 C C . GLY A 1 1074 ? -30.068 -11.081 26.168 1.00 45.72 1074 GLY A C 1
ATOM 8613 O O . GLY A 1 1074 ? -29.691 -10.869 25.017 1.00 45.72 1074 GLY A O 1
ATOM 8614 N N . GLN A 1 1075 ? -31.306 -10.792 26.580 1.00 50.28 1075 GLN A N 1
ATOM 8615 C CA . GLN A 1 1075 ? -32.183 -9.899 25.819 1.00 50.28 1075 GLN A CA 1
ATOM 8616 C C . GLN A 1 1075 ? -31.508 -8.523 25.739 1.00 50.28 1075 GLN A C 1
ATOM 8618 O O . GLN A 1 1075 ? -31.299 -7.867 26.757 1.00 50.28 1075 GLN A O 1
ATOM 8623 N N . ALA A 1 1076 ? -31.118 -8.113 24.532 1.00 55.69 1076 ALA A N 1
ATOM 8624 C CA . ALA A 1 1076 ? -30.548 -6.797 24.286 1.00 55.69 1076 ALA A CA 1
ATOM 8625 C C . ALA A 1 1076 ? -31.659 -5.744 24.388 1.00 55.69 1076 ALA A C 1
ATOM 8627 O O . ALA A 1 1076 ? -32.552 -5.705 23.541 1.00 55.69 1076 ALA A O 1
ATOM 8628 N N . ASN A 1 1077 ? -31.600 -4.892 25.410 1.00 68.50 1077 ASN A N 1
ATOM 8629 C CA . ASN A 1 1077 ? -32.489 -3.740 25.519 1.00 68.50 1077 ASN A CA 1
ATOM 8630 C C . ASN A 1 1077 ? -31.815 -2.514 24.885 1.00 68.50 1077 ASN A C 1
ATOM 8632 O O . ASN A 1 1077 ? -30.627 -2.292 25.134 1.00 68.50 1077 ASN A O 1
ATOM 8636 N N . PRO A 1 1078 ? -32.533 -1.702 24.085 1.00 72.94 1078 PRO A N 1
ATOM 8637 C CA . PRO A 1 1078 ? -31.999 -0.440 23.584 1.00 72.94 1078 PRO A CA 1
ATOM 8638 C C . PRO A 1 1078 ? -31.471 0.426 24.730 1.00 72.94 1078 PRO A C 1
ATOM 8640 O O . PRO A 1 1078 ? -32.039 0.422 25.827 1.00 72.94 1078 PRO A O 1
ATOM 8643 N N . LEU A 1 1079 ? -30.410 1.196 24.477 1.00 78.69 1079 LEU A N 1
ATOM 8644 C CA . LEU A 1 1079 ? -29.917 2.144 25.472 1.00 78.69 1079 LEU A CA 1
ATOM 8645 C C . LEU A 1 1079 ? -31.011 3.146 25.824 1.00 78.69 1079 LEU A C 1
ATOM 8647 O O . LEU A 1 1079 ? -31.780 3.571 24.956 1.00 78.69 1079 LEU A O 1
ATOM 8651 N N . SER A 1 1080 ? -31.037 3.565 27.090 1.00 81.44 1080 SER A N 1
ATOM 8652 C CA . SER A 1 1080 ? -31.839 4.719 27.476 1.00 81.44 1080 SER A CA 1
ATOM 8653 C C . SER A 1 1080 ? -31.344 5.958 26.725 1.00 81.44 1080 SER A C 1
ATOM 8655 O O . SER A 1 1080 ? -30.146 6.114 26.463 1.00 81.44 1080 SER A O 1
ATOM 8657 N N . SER A 1 1081 ? -32.270 6.859 26.392 1.00 77.75 1081 SER A N 1
ATOM 8658 C CA . SER A 1 1081 ? -31.954 8.106 25.688 1.00 77.75 1081 SER A CA 1
ATOM 8659 C C . SER A 1 1081 ? -30.890 8.932 26.422 1.00 77.75 1081 SER A C 1
ATOM 8661 O O . SER A 1 1081 ? -30.031 9.525 25.776 1.00 77.75 1081 SER A O 1
ATOM 8663 N N . THR A 1 1082 ? -30.884 8.909 27.759 1.00 82.12 1082 THR A N 1
ATOM 8664 C CA . THR A 1 1082 ? -29.897 9.607 28.594 1.00 82.12 1082 THR A CA 1
ATOM 8665 C C . THR A 1 1082 ? -28.477 9.068 28.404 1.00 82.12 1082 THR A C 1
ATOM 8667 O O . THR A 1 1082 ? -27.576 9.845 28.101 1.00 82.12 1082 THR A O 1
ATOM 8670 N N . ILE A 1 1083 ? -28.268 7.748 28.518 1.00 84.62 1083 ILE A N 1
ATOM 8671 C CA . ILE A 1 1083 ? -26.929 7.137 28.385 1.00 84.62 1083 ILE A CA 1
ATOM 8672 C C . ILE A 1 1083 ? -26.394 7.338 26.965 1.00 84.62 1083 ILE A C 1
ATOM 8674 O O . ILE A 1 1083 ? -25.231 7.693 26.772 1.00 84.62 1083 ILE A O 1
ATOM 8678 N N . LEU A 1 1084 ? -27.259 7.151 25.963 1.00 85.50 1084 LEU A N 1
ATOM 8679 C CA . LEU A 1 1084 ? -26.908 7.375 24.566 1.00 85.50 1084 LEU A CA 1
ATOM 8680 C C . LEU A 1 1084 ? -26.446 8.823 24.335 1.00 85.50 1084 LEU A C 1
ATOM 8682 O O . LEU A 1 1084 ? -25.408 9.047 23.712 1.00 85.50 1084 LEU A O 1
ATOM 8686 N N . GLN A 1 1085 ? -27.179 9.802 24.873 1.00 85.62 1085 GLN A N 1
ATOM 8687 C CA . GLN A 1 1085 ? -26.842 11.217 24.733 1.00 85.62 1085 GLN A CA 1
ATOM 8688 C C . GLN A 1 1085 ? -25.533 11.584 25.447 1.00 85.62 1085 GLN A C 1
ATOM 8690 O O . GLN A 1 1085 ? -24.737 12.352 24.905 1.00 85.62 1085 GLN A O 1
ATOM 8695 N N . GLU A 1 1086 ? -25.268 11.014 26.626 1.00 87.69 1086 GLU A N 1
ATOM 8696 C CA . GLU A 1 1086 ? -24.005 11.210 27.348 1.00 87.69 1086 GLU A CA 1
ATOM 8697 C C . GLU A 1 1086 ? -22.792 10.713 26.549 1.00 87.69 1086 GLU A C 1
ATOM 8699 O O . GLU A 1 1086 ? -21.766 11.396 26.488 1.00 87.69 1086 GLU A O 1
ATOM 8704 N N . GLU A 1 1087 ? -22.891 9.546 25.907 1.00 89.56 1087 GLU A N 1
ATOM 8705 C CA . GLU A 1 1087 ? -21.808 9.012 25.072 1.00 89.56 1087 GLU A CA 1
ATOM 8706 C C . GLU A 1 1087 ? -21.609 9.821 23.784 1.00 89.56 1087 GLU A C 1
ATOM 8708 O O . GLU A 1 1087 ? -20.469 10.142 23.426 1.00 89.56 1087 GLU A O 1
ATOM 8713 N N . LYS A 1 1088 ? -22.697 10.237 23.119 1.00 90.31 1088 LYS A N 1
ATOM 8714 C CA . LYS A 1 1088 ? -22.626 11.163 21.974 1.00 90.31 1088 LYS A CA 1
ATOM 8715 C C . LYS A 1 1088 ? -21.906 12.460 22.354 1.00 90.31 1088 LYS A C 1
ATOM 8717 O O . LYS A 1 1088 ? -21.023 12.922 21.628 1.00 90.31 1088 LYS A O 1
ATOM 8722 N N . GLU A 1 1089 ? -22.217 13.009 23.527 1.00 88.94 1089 GLU A N 1
ATOM 8723 C CA . GLU A 1 1089 ? -21.587 14.224 24.044 1.00 88.94 1089 GLU A CA 1
ATOM 8724 C C . GLU A 1 1089 ? -20.087 14.040 24.319 1.00 88.94 1089 GLU A C 1
ATOM 8726 O O . GLU A 1 1089 ? -19.282 14.927 24.021 1.00 88.94 1089 GLU A O 1
ATOM 8731 N N . LYS A 1 1090 ? -19.673 12.876 24.840 1.00 91.00 1090 LYS A N 1
ATOM 8732 C CA . LYS A 1 1090 ? -18.248 12.549 25.030 1.00 91.00 1090 LYS A CA 1
ATOM 8733 C C . LYS A 1 1090 ? -17.492 12.551 23.702 1.00 91.00 1090 LYS A C 1
ATOM 8735 O O . LYS A 1 1090 ? -16.408 13.135 23.627 1.00 91.00 1090 LYS A O 1
ATOM 8740 N N . PHE A 1 1091 ? -18.054 11.949 22.651 1.00 91.56 1091 PHE A N 1
ATOM 8741 C CA . PHE A 1 1091 ? -17.447 11.984 21.317 1.00 91.56 1091 PHE A CA 1
ATOM 8742 C C . PHE A 1 1091 ? -17.421 13.395 20.728 1.00 91.56 1091 PHE A C 1
ATOM 8744 O O . PHE A 1 1091 ? -16.398 13.788 20.166 1.00 91.56 1091 PHE A O 1
ATOM 8751 N N . ARG A 1 1092 ? -18.485 14.187 20.915 1.00 88.81 1092 ARG A N 1
ATOM 8752 C CA . ARG A 1 1092 ? -18.528 15.590 20.479 1.00 88.81 1092 ARG A CA 1
ATOM 8753 C C . ARG A 1 1092 ? -17.390 16.406 21.096 1.00 88.81 1092 ARG A C 1
ATOM 8755 O O . ARG A 1 1092 ? -16.599 16.996 20.361 1.00 88.81 1092 ARG A O 1
ATOM 8762 N N . LYS A 1 1093 ? -17.236 16.343 22.423 1.00 89.88 1093 LYS A N 1
ATOM 8763 C CA . LYS A 1 1093 ? -16.138 17.005 23.150 1.00 89.88 1093 LYS A CA 1
ATOM 8764 C C . LYS A 1 1093 ? -14.763 16.525 22.689 1.00 89.88 1093 LYS A C 1
ATOM 8766 O O . LYS A 1 1093 ? -13.820 17.310 22.624 1.00 89.88 1093 LYS A O 1
ATOM 8771 N N . LEU A 1 1094 ? -14.623 15.238 22.366 1.00 89.69 1094 LEU A N 1
ATOM 8772 C CA . LEU A 1 1094 ? -13.367 14.697 21.852 1.00 89.69 1094 LEU A CA 1
ATOM 8773 C C . LEU A 1 1094 ? -13.046 15.233 20.448 1.00 89.69 1094 LEU A C 1
ATOM 8775 O O . LEU A 1 1094 ? -11.904 15.613 20.206 1.00 89.69 1094 LEU A O 1
ATOM 8779 N N . ALA A 1 1095 ? -14.032 15.315 19.550 1.00 87.38 1095 ALA A N 1
ATOM 8780 C CA . ALA A 1 1095 ? -13.861 15.897 18.217 1.00 87.38 1095 ALA A CA 1
ATOM 8781 C C . ALA A 1 1095 ? -13.471 17.383 18.299 1.00 87.38 1095 ALA A C 1
ATOM 8783 O O . ALA A 1 1095 ? -12.524 17.815 17.642 1.00 87.38 1095 ALA A O 1
ATOM 8784 N N . GLU A 1 1096 ? -14.142 18.151 19.161 1.00 87.31 1096 GLU A N 1
ATOM 8785 C CA . GLU A 1 1096 ? -13.807 19.554 19.431 1.00 87.31 1096 GLU A CA 1
ATOM 8786 C C . GLU A 1 1096 ? -12.389 19.703 19.980 1.00 87.31 1096 GLU A C 1
ATOM 8788 O O . GLU A 1 1096 ? -11.632 20.544 19.501 1.00 87.31 1096 GLU A O 1
ATOM 8793 N N . LYS A 1 1097 ? -11.988 18.842 20.922 1.00 89.00 1097 LYS A N 1
ATOM 8794 C CA . LYS A 1 1097 ? -10.626 18.824 21.463 1.00 89.00 1097 LYS A CA 1
ATOM 8795 C C . LYS A 1 1097 ? -9.579 18.526 20.389 1.00 89.00 1097 LYS A C 1
ATOM 8797 O O . LYS A 1 1097 ? -8.513 19.138 20.406 1.00 89.00 1097 LYS A O 1
ATOM 8802 N N . GLU A 1 1098 ? -9.844 17.604 19.464 1.00 86.75 1098 GLU A N 1
ATOM 8803 C CA . GLU A 1 1098 ? -8.936 17.336 18.339 1.00 86.75 1098 GLU A CA 1
ATOM 8804 C C . GLU A 1 1098 ? -8.849 18.544 17.388 1.00 86.75 1098 GLU A C 1
ATOM 8806 O O . GLU A 1 1098 ? -7.744 18.928 17.002 1.00 86.75 1098 GLU A O 1
ATOM 8811 N N . ARG A 1 1099 ? -9.968 19.230 17.100 1.00 81.88 1099 ARG A N 1
ATOM 8812 C CA . ARG A 1 1099 ? -9.949 20.493 16.332 1.00 81.88 1099 ARG A CA 1
ATOM 8813 C C . ARG A 1 1099 ? -9.162 21.591 17.052 1.00 81.88 1099 ARG A C 1
ATOM 8815 O O . ARG A 1 1099 ? -8.324 22.239 16.431 1.00 81.88 1099 ARG A O 1
ATOM 8822 N N . GLN A 1 1100 ? -9.382 21.770 18.356 1.00 81.38 1100 GLN A N 1
ATOM 8823 C CA . GLN A 1 1100 ? -8.671 22.750 19.186 1.00 81.38 1100 GLN A CA 1
ATOM 8824 C C . GLN A 1 1100 ? -7.173 22.462 19.236 1.00 81.38 1100 GLN A C 1
ATOM 8826 O O . GLN A 1 1100 ? -6.371 23.361 19.026 1.00 81.38 1100 GLN A O 1
ATOM 8831 N N . ARG A 1 1101 ? -6.764 21.201 19.412 1.00 79.12 1101 ARG A N 1
ATOM 8832 C CA . ARG A 1 1101 ? -5.345 20.810 19.358 1.00 79.12 1101 ARG A CA 1
ATOM 8833 C C . ARG A 1 1101 ? -4.675 21.245 18.059 1.00 79.12 1101 ARG A C 1
ATOM 8835 O O . ARG A 1 1101 ? -3.500 21.596 18.082 1.00 79.12 1101 ARG A O 1
ATOM 8842 N N . HIS A 1 1102 ? -5.395 21.229 16.942 1.00 67.75 1102 HIS A N 1
ATOM 8843 C CA . HIS A 1 1102 ? -4.852 21.575 15.633 1.00 67.75 1102 HIS A CA 1
ATOM 8844 C C . HIS A 1 1102 ? -4.938 23.057 15.278 1.00 67.75 1102 HIS A C 1
ATOM 8846 O O . HIS A 1 1102 ? -4.063 23.516 14.555 1.00 67.75 1102 HIS A O 1
ATOM 8852 N N . THR A 1 1103 ? -5.899 23.814 15.809 1.00 63.09 1103 THR A N 1
ATOM 8853 C CA . THR A 1 1103 ? -5.947 25.283 15.670 1.00 63.09 1103 THR A CA 1
ATOM 8854 C C . THR A 1 1103 ? -5.064 25.992 16.702 1.00 63.09 1103 THR A C 1
ATOM 8856 O O . THR A 1 1103 ? -4.498 27.049 16.423 1.00 63.09 1103 THR A O 1
ATOM 8859 N N . GLU A 1 1104 ? -4.862 25.386 17.873 1.00 53.72 1104 GLU A N 1
ATOM 8860 C CA . GLU A 1 1104 ? -3.942 25.857 18.907 1.00 53.72 1104 GLU A CA 1
ATOM 8861 C C . GLU A 1 1104 ? -2.506 25.378 18.713 1.00 53.72 1104 GLU A C 1
ATOM 8863 O O . GLU A 1 1104 ? -1.609 26.036 19.209 1.00 53.72 1104 GLU A O 1
ATOM 8868 N N . ALA A 1 1105 ? -2.220 24.289 17.994 1.00 48.72 1105 ALA A N 1
ATOM 8869 C CA . ALA A 1 1105 ? -0.837 23.923 17.659 1.00 48.72 1105 ALA A CA 1
ATOM 8870 C C . ALA A 1 1105 ? -0.092 25.022 16.865 1.00 48.72 1105 ALA A C 1
ATOM 8872 O O . ALA A 1 1105 ? 1.030 25.356 17.257 1.00 48.72 1105 ALA A O 1
ATOM 8873 N N . PRO A 1 1106 ? -0.679 25.645 15.818 1.00 43.97 1106 PRO A N 1
ATOM 8874 C CA . PRO A 1 1106 ? -0.086 26.793 15.154 1.00 43.97 1106 PRO A CA 1
ATOM 8875 C C . PRO A 1 1106 ? -0.185 28.059 16.004 1.00 43.97 1106 PRO A C 1
ATOM 8877 O O . PRO A 1 1106 ? 0.728 28.854 15.906 1.00 43.97 1106 PRO A O 1
ATOM 8880 N N . LYS A 1 1107 ? -1.181 28.236 16.896 1.00 37.66 1107 LYS A N 1
ATOM 8881 C CA . LYS A 1 1107 ? -1.254 29.390 17.826 1.00 37.66 1107 LYS A CA 1
ATOM 8882 C C . LYS A 1 1107 ? -0.399 29.261 19.083 1.00 37.66 1107 LYS A C 1
ATOM 8884 O O . LYS A 1 1107 ? -0.100 30.278 19.679 1.00 37.66 1107 LYS A O 1
ATOM 8889 N N . LYS A 1 1108 ? 0.029 28.071 19.496 1.00 35.03 1108 LYS A N 1
ATOM 8890 C CA . LYS A 1 1108 ? 1.085 27.863 20.491 1.00 35.03 1108 LYS A CA 1
ATOM 8891 C C . LYS A 1 1108 ? 2.425 28.053 19.816 1.00 35.03 1108 LYS A C 1
ATOM 8893 O O . LYS A 1 1108 ? 3.213 28.787 20.381 1.00 35.03 1108 LYS A O 1
ATOM 8898 N N . ARG A 1 1109 ? 2.605 27.567 18.573 1.00 34.69 1109 ARG A N 1
ATOM 8899 C CA . ARG A 1 1109 ? 3.740 27.945 17.711 1.00 34.69 1109 ARG A CA 1
ATOM 8900 C C . ARG A 1 1109 ? 3.784 29.450 17.407 1.00 34.69 1109 ARG A C 1
ATOM 8902 O O . ARG A 1 1109 ? 4.875 29.995 17.432 1.00 34.69 1109 ARG A O 1
ATOM 8909 N N . GLN A 1 1110 ? 2.642 30.127 17.239 1.00 32.62 1110 GLN A N 1
ATOM 8910 C CA . GLN A 1 1110 ? 2.513 31.570 16.984 1.00 32.62 1110 GLN A CA 1
ATOM 8911 C C . GLN A 1 1110 ? 2.367 32.435 18.238 1.00 32.62 1110 GLN A C 1
ATOM 8913 O O . GLN A 1 1110 ? 2.750 33.586 18.182 1.00 32.62 1110 GLN A O 1
ATOM 8918 N N . LYS A 1 1111 ? 1.956 31.934 19.406 1.00 31.22 1111 LYS A N 1
ATOM 8919 C CA . LYS A 1 1111 ? 2.204 32.625 20.687 1.00 31.22 1111 LYS A CA 1
ATOM 8920 C C . LYS A 1 1111 ? 3.668 32.483 21.098 1.00 31.22 1111 LYS A C 1
ATOM 8922 O O . LYS A 1 1111 ? 4.182 33.404 21.710 1.00 31.22 1111 LYS A O 1
ATOM 8927 N N . THR A 1 1112 ? 4.365 31.432 20.649 1.00 35.94 1112 THR A N 1
ATOM 8928 C CA . THR A 1 1112 ? 5.840 31.371 20.632 1.00 35.94 1112 THR A CA 1
ATOM 8929 C C . THR A 1 1112 ? 6.493 32.000 19.383 1.00 35.94 1112 THR A C 1
ATOM 8931 O O . THR A 1 1112 ? 7.712 31.933 19.256 1.00 35.94 1112 THR A O 1
ATOM 8934 N N . GLN A 1 1113 ? 5.737 32.597 18.448 1.00 34.69 1113 GLN A N 1
ATOM 8935 C CA . GLN A 1 1113 ? 6.286 33.352 17.295 1.00 34.69 1113 GLN A CA 1
ATOM 8936 C C . GLN A 1 1113 ? 5.690 34.768 17.142 1.00 34.69 1113 GLN A C 1
ATOM 8938 O O . GLN A 1 1113 ? 6.019 35.460 16.187 1.00 34.69 1113 GLN A O 1
ATOM 8943 N N . GLY A 1 1114 ? 4.843 35.218 18.067 1.00 25.61 1114 GLY A N 1
ATOM 8944 C CA . GLY A 1 1114 ? 4.024 36.432 17.943 1.00 25.61 1114 GLY A CA 1
ATOM 8945 C C . GLY A 1 1114 ? 3.789 37.176 19.262 1.00 25.61 1114 GLY A C 1
ATOM 8946 O O . GLY A 1 1114 ? 3.426 38.344 19.233 1.00 25.61 1114 GLY A O 1
ATOM 8947 N N . GLY A 1 1115 ? 4.103 36.578 20.418 1.00 26.88 1115 GLY A N 1
ATOM 8948 C CA . GLY A 1 1115 ? 4.909 37.335 21.372 1.00 26.88 1115 GLY A CA 1
ATOM 8949 C C . GLY A 1 1115 ? 6.280 37.373 20.733 1.00 26.88 1115 GLY A C 1
ATOM 8950 O O . GLY A 1 1115 ? 6.783 36.299 20.404 1.00 26.88 1115 GLY A O 1
ATOM 8951 N N . THR A 1 1116 ? 6.778 38.565 20.418 1.00 31.89 1116 THR A N 1
ATOM 8952 C CA . THR A 1 1116 ? 8.066 38.813 19.778 1.00 31.89 1116 THR A CA 1
ATOM 8953 C C . THR A 1 1116 ? 9.013 37.656 20.089 1.00 31.89 1116 THR A C 1
ATOM 8955 O O . THR A 1 1116 ? 9.629 37.606 21.151 1.00 31.89 1116 THR A O 1
ATOM 8958 N N . ARG A 1 1117 ? 9.220 36.769 19.104 1.00 29.72 1117 ARG A N 1
ATOM 8959 C CA . ARG A 1 1117 ? 10.587 36.371 18.806 1.00 29.72 1117 ARG A CA 1
ATOM 8960 C C . ARG A 1 1117 ? 11.274 37.681 18.386 1.00 29.72 1117 ARG A C 1
ATOM 8962 O O . ARG A 1 1117 ? 11.623 37.876 17.229 1.00 29.72 1117 ARG A O 1
ATOM 8969 N N . SER A 1 1118 ? 11.493 38.578 19.368 1.00 29.44 1118 SER A N 1
ATOM 8970 C CA . SER A 1 1118 ? 12.824 39.113 19.591 1.00 29.44 1118 SER A CA 1
ATOM 8971 C C . SER A 1 1118 ? 13.691 37.926 19.285 1.00 29.44 1118 SER A C 1
ATOM 8973 O O . SER A 1 1118 ? 13.411 36.849 19.834 1.00 29.44 1118 SER A O 1
ATOM 8975 N N . ARG A 1 1119 ? 14.523 38.090 18.251 1.00 29.95 1119 ARG A N 1
ATOM 8976 C CA . ARG A 1 1119 ? 15.687 37.264 17.960 1.00 29.95 1119 ARG A CA 1
ATOM 8977 C C . ARG A 1 1119 ? 15.766 36.196 19.031 1.00 29.95 1119 ARG A C 1
ATOM 8979 O O . ARG A 1 1119 ? 15.945 36.574 20.191 1.00 29.95 1119 ARG A O 1
ATOM 8986 N N . ARG A 1 1120 ? 15.607 34.903 18.699 1.00 30.81 1120 ARG A N 1
ATOM 8987 C CA . ARG A 1 1120 ? 16.309 33.923 19.535 1.00 30.81 1120 ARG A CA 1
ATOM 8988 C C . ARG A 1 1120 ? 17.678 34.565 19.637 1.00 30.81 1120 ARG A C 1
ATOM 8990 O O . ARG A 1 1120 ? 18.328 34.725 18.601 1.00 30.81 1120 ARG A O 1
ATOM 8997 N N . ALA A 1 1121 ? 17.987 35.123 20.810 1.00 30.61 1121 ALA A N 1
ATOM 8998 C CA . ALA A 1 1121 ? 19.335 35.488 21.096 1.00 30.61 1121 ALA A CA 1
ATOM 8999 C C . ALA A 1 1121 ? 20.008 34.180 20.731 1.00 30.61 1121 ALA A C 1
ATOM 9001 O O . ALA A 1 1121 ? 19.542 33.104 21.141 1.00 30.61 1121 ALA A O 1
ATOM 9002 N N . VAL A 1 1122 ? 20.956 34.264 19.799 1.00 31.44 1122 VAL A N 1
ATOM 9003 C CA . VAL A 1 1122 ? 22.034 33.287 19.756 1.00 31.44 1122 VAL A CA 1
ATOM 9004 C C . VAL A 1 1122 ? 22.207 32.883 21.216 1.00 31.44 1122 VAL A C 1
ATOM 9006 O O . VAL A 1 1122 ? 22.356 33.819 22.015 1.00 31.44 1122 VAL A O 1
ATOM 9009 N N . PRO A 1 1123 ? 21.949 31.613 21.611 1.00 36.88 1123 PRO A N 1
ATOM 9010 C CA . PRO A 1 1123 ? 22.117 31.253 23.011 1.00 36.88 1123 PRO A CA 1
ATOM 9011 C C . PRO A 1 1123 ? 23.463 31.862 23.375 1.00 36.88 1123 PRO A C 1
ATOM 9013 O O . PRO A 1 1123 ? 24.407 31.688 22.601 1.00 36.88 1123 PRO A O 1
ATOM 9016 N N . ASN A 1 1124 ? 23.498 32.746 24.385 1.00 42.91 1124 ASN A N 1
ATOM 9017 C CA . ASN A 1 1124 ? 24.668 33.617 24.595 1.00 42.91 1124 ASN A CA 1
ATOM 9018 C C . ASN A 1 1124 ? 25.956 32.781 24.719 1.00 42.91 1124 ASN A C 1
ATOM 9020 O O . ASN A 1 1124 ? 27.053 33.314 24.614 1.00 42.91 1124 ASN A O 1
ATOM 9024 N N . THR A 1 1125 ? 25.802 31.468 24.889 1.00 51.44 1125 THR A N 1
ATOM 9025 C CA . THR A 1 1125 ? 26.810 30.439 24.718 1.00 51.44 1125 THR A CA 1
ATOM 9026 C C . THR A 1 1125 ? 26.297 29.313 23.791 1.00 51.44 1125 THR A C 1
ATOM 9028 O O . THR A 1 1125 ? 25.196 28.801 24.017 1.00 51.44 1125 THR A O 1
ATOM 9031 N N . PRO A 1 1126 ? 27.039 28.914 22.737 1.00 55.22 1126 PRO A N 1
ATOM 9032 C CA . PRO A 1 1126 ? 26.744 27.702 21.969 1.00 55.22 1126 PRO A CA 1
ATOM 9033 C C . PRO A 1 1126 ? 26.786 26.456 22.869 1.00 55.22 1126 PRO A C 1
ATOM 9035 O O . PRO A 1 1126 ? 27.471 26.441 23.890 1.00 55.22 1126 PRO A O 1
ATOM 9038 N N . ALA A 1 1127 ? 26.039 25.410 22.501 1.00 57.41 1127 ALA A N 1
ATOM 9039 C CA . ALA A 1 1127 ? 26.159 24.122 23.180 1.00 57.41 1127 ALA A CA 1
ATOM 9040 C C . ALA A 1 1127 ? 27.591 23.576 22.989 1.00 57.41 1127 ALA A C 1
ATOM 9042 O O . ALA A 1 1127 ? 28.124 23.716 21.887 1.00 57.41 1127 ALA A O 1
ATOM 9043 N N . PRO A 1 1128 ? 28.201 22.975 24.024 1.00 67.06 1128 PRO A N 1
ATOM 9044 C CA . PRO A 1 1128 ? 29.561 22.456 23.958 1.00 67.06 1128 PRO A CA 1
ATOM 9045 C C . PRO A 1 1128 ? 29.657 21.339 22.912 1.00 67.06 1128 PRO A C 1
ATOM 9047 O O . PRO A 1 1128 ? 28.719 20.548 22.760 1.00 67.06 1128 PRO A O 1
ATOM 9050 N N . GLU A 1 1129 ? 30.786 21.253 22.207 1.00 65.31 1129 GLU A N 1
ATOM 9051 C CA . GLU A 1 1129 ? 31.023 20.189 21.220 1.00 65.31 1129 GLU A CA 1
ATOM 9052 C C . GLU A 1 1129 ? 31.216 18.835 21.913 1.00 65.31 1129 GLU A C 1
ATOM 9054 O O . GLU A 1 1129 ? 30.820 17.791 21.380 1.00 65.31 1129 GLU A O 1
ATOM 9059 N N . LYS A 1 1130 ? 31.770 18.855 23.134 1.00 78.31 1130 LYS A N 1
ATOM 9060 C CA . LYS A 1 1130 ? 31.935 17.682 23.997 1.00 78.31 1130 LYS A CA 1
ATOM 9061 C C . LYS A 1 1130 ? 31.252 17.881 25.358 1.00 78.31 1130 LYS A C 1
ATOM 9063 O O . LYS A 1 1130 ? 31.440 18.914 25.997 1.00 78.31 1130 LYS A O 1
ATOM 9068 N N . PRO A 1 1131 ? 30.499 16.889 25.870 1.00 80.12 1131 PRO A N 1
ATOM 9069 C CA . PRO A 1 1131 ? 29.819 16.969 27.166 1.00 80.12 1131 PRO A CA 1
ATOM 9070 C C . PRO A 1 1131 ? 30.718 17.358 28.350 1.00 80.12 1131 PRO A C 1
ATOM 9072 O O . PRO A 1 1131 ? 30.226 17.941 29.316 1.00 80.12 1131 PRO A O 1
ATOM 9075 N N . GLU A 1 1132 ? 32.008 17.032 28.292 1.00 79.94 1132 GLU A N 1
ATOM 9076 C CA . GLU A 1 1132 ? 33.011 17.292 29.326 1.00 79.94 1132 GLU A CA 1
ATOM 9077 C C . GLU A 1 1132 ? 33.388 18.781 29.457 1.00 79.94 1132 GLU A C 1
ATOM 9079 O O . GLU A 1 1132 ? 33.868 19.188 30.512 1.00 79.94 1132 GLU A O 1
ATOM 9084 N N . GLU A 1 1133 ? 33.135 19.610 28.439 1.00 79.19 1133 GLU A N 1
ATOM 9085 C CA . GLU A 1 1133 ? 33.503 21.041 28.413 1.00 79.19 1133 GLU A CA 1
ATOM 9086 C C . GLU A 1 1133 ? 32.715 21.895 29.418 1.00 79.19 1133 GLU A C 1
ATOM 9088 O O . GLU A 1 1133 ? 33.131 22.998 29.769 1.00 79.19 1133 GLU A O 1
ATOM 9093 N N . LEU A 1 1134 ? 31.584 21.381 29.913 1.00 83.06 1134 LEU A N 1
ATOM 9094 C CA . LEU A 1 1134 ? 30.803 22.032 30.967 1.00 83.06 1134 LEU A CA 1
ATOM 9095 C C . LEU A 1 1134 ? 31.403 21.840 32.365 1.00 83.06 1134 LEU A C 1
ATOM 9097 O O . LEU A 1 1134 ? 31.019 22.560 33.283 1.00 83.06 1134 LEU A O 1
ATOM 9101 N N . ILE A 1 1135 ? 32.315 20.883 32.559 1.00 84.00 1135 ILE A N 1
ATOM 9102 C CA . ILE A 1 1135 ? 32.933 20.632 33.867 1.00 84.00 1135 ILE A CA 1
ATOM 9103 C C . ILE A 1 1135 ? 33.859 21.801 34.223 1.00 84.00 1135 ILE A C 1
ATOM 9105 O O . ILE A 1 1135 ? 34.655 22.252 33.405 1.00 84.00 1135 ILE A O 1
ATOM 9109 N N . GLY A 1 1136 ? 33.747 22.299 35.454 1.00 78.25 1136 GLY A N 1
ATOM 9110 C CA . GLY A 1 1136 ? 34.475 23.463 35.952 1.00 78.25 1136 GLY A CA 1
ATOM 9111 C C . GLY A 1 1136 ? 33.866 24.802 35.536 1.00 78.25 1136 GLY A C 1
ATOM 9112 O O . GLY A 1 1136 ? 34.408 25.842 35.909 1.00 78.25 1136 GLY A O 1
ATOM 9113 N N . LYS A 1 1137 ? 32.751 24.808 34.782 1.00 85.31 1137 LYS A N 1
ATOM 9114 C CA . LYS A 1 1137 ? 32.059 26.041 34.394 1.00 85.31 1137 LYS A CA 1
ATOM 9115 C C . LYS A 1 1137 ? 31.125 26.532 35.493 1.00 85.31 1137 LYS A C 1
ATOM 9117 O O . LYS A 1 1137 ? 30.340 25.767 36.061 1.00 85.31 1137 LYS A O 1
ATOM 9122 N N . ARG A 1 1138 ? 31.161 27.842 35.731 1.00 86.62 1138 ARG A N 1
ATOM 9123 C CA . ARG A 1 1138 ? 30.151 28.573 36.491 1.00 86.62 1138 ARG A CA 1
ATOM 9124 C C . ARG A 1 1138 ? 28.905 28.770 35.637 1.00 86.62 1138 ARG A C 1
ATOM 9126 O O . ARG A 1 1138 ? 28.974 29.253 34.505 1.00 86.62 1138 ARG A O 1
ATOM 9133 N N . VAL A 1 1139 ? 27.759 28.413 36.195 1.00 88.88 1139 VAL A N 1
ATOM 9134 C CA . VAL A 1 1139 ? 26.467 28.450 35.519 1.00 88.88 1139 VAL A CA 1
ATOM 9135 C C . VAL A 1 1139 ? 25.410 29.126 36.379 1.00 88.88 1139 VAL A C 1
ATOM 9137 O O . VAL A 1 1139 ? 25.483 29.128 37.605 1.00 88.88 1139 VAL A O 1
ATOM 9140 N N . GLN A 1 1140 ? 24.405 29.681 35.716 1.00 90.00 1140 GLN A N 1
ATOM 9141 C CA . GLN A 1 1140 ? 23.140 30.070 36.306 1.00 90.00 1140 GLN A CA 1
ATOM 9142 C C . GLN A 1 1140 ? 22.116 29.002 35.918 1.00 90.00 1140 GLN A C 1
ATOM 9144 O O . GLN A 1 1140 ? 21.956 28.724 34.732 1.00 90.00 1140 GLN A O 1
ATOM 9149 N N . HIS A 1 1141 ? 21.446 28.392 36.889 1.00 90.44 1141 HIS A N 1
ATOM 9150 C CA . HIS A 1 1141 ? 20.474 27.318 36.681 1.00 90.44 1141 HIS A CA 1
ATOM 9151 C C . HIS A 1 1141 ? 19.125 27.710 37.300 1.00 90.44 1141 HIS A C 1
ATOM 9153 O O . HIS A 1 1141 ? 19.068 28.124 38.461 1.00 90.44 1141 HIS A O 1
ATOM 9159 N N . LEU A 1 1142 ? 18.050 27.626 36.519 1.00 88.94 1142 LEU A N 1
ATOM 9160 C CA . LEU A 1 1142 ? 16.685 27.947 36.926 1.00 88.94 1142 LEU A CA 1
ATOM 9161 C C . LEU A 1 1142 ? 16.037 26.730 37.599 1.00 88.94 1142 LEU A C 1
ATOM 9163 O O . LEU A 1 1142 ? 15.841 25.701 36.961 1.00 88.94 1142 LEU A O 1
ATOM 9167 N N . ILE A 1 1143 ? 15.669 26.855 38.874 1.00 83.94 1143 ILE A N 1
ATOM 9168 C CA . ILE A 1 1143 ? 15.023 25.786 39.650 1.00 83.94 1143 ILE A CA 1
ATOM 9169 C C . ILE A 1 1143 ? 13.609 26.219 40.037 1.00 83.94 1143 ILE A C 1
ATOM 9171 O O . ILE A 1 1143 ? 13.400 27.356 40.458 1.00 83.94 1143 ILE A O 1
ATOM 9175 N N . GLU A 1 1144 ? 12.640 25.310 39.924 1.00 81.75 1144 GLU A N 1
ATOM 9176 C CA . GLU A 1 1144 ? 11.289 25.471 40.472 1.00 81.75 1144 GLU A CA 1
ATOM 9177 C C . GLU A 1 1144 ? 11.267 25.046 41.953 1.00 81.75 1144 GLU A C 1
ATOM 9179 O O . GLU A 1 1144 ? 11.513 23.883 42.283 1.00 81.75 1144 GLU A O 1
ATOM 9184 N N . GLU A 1 1145 ? 11.005 25.995 42.852 1.00 74.25 1145 GLU A N 1
ATOM 9185 C CA . GLU A 1 1145 ? 10.857 25.772 44.290 1.00 74.25 1145 GLU A CA 1
ATOM 9186 C C . GLU A 1 1145 ? 9.511 25.085 44.616 1.00 74.25 1145 GLU A C 1
ATOM 9188 O O . GLU A 1 1145 ? 8.568 25.061 43.823 1.00 74.25 1145 GLU A O 1
ATOM 9193 N N . PHE A 1 1146 ? 9.387 24.521 45.824 1.00 56.53 1146 PHE A N 1
ATOM 9194 C CA . PHE A 1 1146 ? 8.193 23.779 46.268 1.00 56.53 1146 PHE A CA 1
ATOM 9195 C C . PHE A 1 1146 ? 6.896 24.605 46.300 1.00 56.53 1146 PHE A C 1
ATOM 9197 O O . PHE A 1 1146 ? 5.806 24.029 46.350 1.00 56.53 1146 PHE A O 1
ATOM 9204 N N . ASP A 1 1147 ? 6.999 25.934 46.290 1.00 60.81 1147 ASP A N 1
ATOM 9205 C CA . ASP A 1 1147 ? 5.866 26.856 46.217 1.00 60.81 1147 ASP A CA 1
ATOM 9206 C C . ASP A 1 1147 ? 5.395 27.131 44.773 1.00 60.81 1147 ASP A C 1
ATOM 9208 O O . ASP A 1 1147 ? 4.398 27.829 44.572 1.00 60.81 1147 ASP A O 1
ATOM 9212 N N . GLY A 1 1148 ? 6.066 26.542 43.775 1.00 62.94 1148 GLY A N 1
ATOM 9213 C CA . GLY A 1 1148 ? 5.796 26.730 42.351 1.00 62.94 1148 GLY A CA 1
ATOM 9214 C C . GLY A 1 1148 ? 6.419 27.999 41.761 1.00 62.94 1148 GLY A C 1
ATOM 9215 O O . GLY A 1 1148 ? 6.093 28.356 40.628 1.00 62.94 1148 GLY A O 1
ATOM 9216 N N . SER A 1 1149 ? 7.279 28.707 42.502 1.00 66.31 1149 SER A N 1
ATOM 9217 C CA . SER A 1 1149 ? 8.070 29.823 41.975 1.00 66.31 1149 SER A CA 1
ATOM 9218 C C . SER A 1 1149 ? 9.386 29.324 41.370 1.00 66.31 1149 SER A C 1
ATOM 9220 O O . SER A 1 1149 ? 9.998 28.391 41.877 1.00 66.31 1149 SER A O 1
ATOM 9222 N N . SER A 1 1150 ? 9.836 29.919 40.262 1.00 81.12 1150 SER A N 1
ATOM 9223 C CA . SER A 1 1150 ? 11.135 29.586 39.657 1.00 81.12 1150 SER A CA 1
ATOM 9224 C C . SER A 1 1150 ? 12.168 30.660 39.989 1.00 81.12 1150 SER A C 1
ATOM 9226 O O . SER A 1 1150 ? 11.917 31.845 39.753 1.00 81.12 1150 SER A O 1
ATOM 9228 N N . ARG A 1 1151 ? 13.337 30.262 40.503 1.00 85.56 1151 ARG A N 1
ATOM 9229 C CA . ARG A 1 1151 ? 14.459 31.164 40.808 1.00 85.56 1151 ARG A CA 1
ATOM 9230 C C . ARG A 1 1151 ? 15.755 30.696 40.162 1.00 85.56 1151 ARG A C 1
ATOM 9232 O O . ARG A 1 1151 ? 15.998 29.504 40.005 1.00 85.56 1151 ARG A O 1
ATOM 9239 N N . TRP A 1 1152 ? 16.577 31.665 39.768 1.00 87.38 1152 TRP A N 1
ATOM 9240 C CA . TRP A 1 1152 ? 17.903 31.423 39.214 1.00 87.38 1152 TRP A CA 1
ATOM 9241 C C . TRP A 1 1152 ? 18.934 31.320 40.332 1.00 87.38 1152 TRP A C 1
ATOM 9243 O O . TRP A 1 1152 ? 19.048 32.233 41.149 1.00 87.38 1152 TRP A O 1
ATOM 9253 N N . TYR A 1 1153 ? 19.722 30.253 40.306 1.00 86.62 1153 TYR A N 1
ATOM 9254 C CA . TYR A 1 1153 ? 20.810 30.012 41.244 1.00 86.62 1153 TYR A CA 1
ATOM 9255 C C . TYR A 1 1153 ? 22.140 29.944 40.503 1.00 86.62 1153 TYR A C 1
ATOM 9257 O O . TYR A 1 1153 ? 22.207 29.399 39.403 1.00 86.62 1153 TYR A O 1
ATOM 9265 N N . TYR A 1 1154 ? 23.195 30.485 41.107 1.00 87.88 1154 TYR A N 1
ATOM 9266 C CA . TYR A 1 1154 ? 24.559 30.364 40.595 1.00 87.88 1154 TYR A CA 1
ATOM 9267 C C . TYR A 1 1154 ? 25.220 29.119 41.174 1.00 87.88 1154 TYR A C 1
ATOM 9269 O O . TYR A 1 1154 ? 25.013 28.813 42.345 1.00 87.88 1154 TYR A O 1
ATOM 9277 N N . GLY A 1 1155 ? 25.997 28.402 40.370 1.00 87.81 1155 GLY A N 1
ATOM 9278 C CA . GLY A 1 1155 ? 26.748 27.242 40.835 1.00 87.81 1155 GLY A CA 1
ATOM 9279 C C . GLY A 1 1155 ? 27.873 26.839 39.894 1.00 87.81 1155 GLY A C 1
ATOM 9280 O O . GLY A 1 1155 ? 28.000 27.378 38.795 1.00 87.81 1155 GLY A O 1
ATOM 9281 N N . ILE A 1 1156 ? 28.687 25.878 40.324 1.00 87.81 1156 ILE A N 1
ATOM 9282 C CA . ILE A 1 1156 ? 29.814 25.326 39.564 1.00 87.81 1156 ILE A CA 1
ATOM 9283 C C . ILE A 1 1156 ? 29.541 23.857 39.257 1.00 87.81 1156 ILE A C 1
ATOM 9285 O O . ILE A 1 1156 ? 29.172 23.075 40.138 1.00 87.81 1156 ILE A O 1
ATOM 9289 N N . ILE A 1 1157 ? 29.712 23.478 37.993 1.00 88.62 1157 ILE A N 1
ATOM 9290 C CA . ILE A 1 1157 ? 29.582 22.090 37.549 1.00 88.62 1157 ILE A CA 1
ATOM 9291 C C . ILE A 1 1157 ? 30.858 21.331 37.918 1.00 88.62 1157 ILE A C 1
ATOM 9293 O O . ILE A 1 1157 ? 31.940 21.671 37.457 1.00 88.62 1157 ILE A O 1
ATOM 9297 N N . THR A 1 1158 ? 30.744 20.271 38.709 1.00 84.06 1158 THR A N 1
ATOM 9298 C CA . THR A 1 1158 ? 31.895 19.579 39.316 1.00 84.06 1158 THR A CA 1
ATOM 9299 C C . THR A 1 1158 ? 32.183 18.208 38.728 1.00 84.06 1158 THR A C 1
ATOM 9301 O O . THR A 1 1158 ? 33.230 17.626 38.992 1.00 84.06 1158 THR A O 1
ATOM 9304 N N . GLY A 1 1159 ? 31.268 17.644 37.940 1.00 81.56 1159 GLY A N 1
ATOM 9305 C CA . GLY A 1 1159 ? 31.483 16.314 37.384 1.00 81.56 1159 GLY A CA 1
ATOM 9306 C C . GLY A 1 1159 ? 30.399 15.850 36.429 1.00 81.56 1159 GLY A C 1
ATOM 9307 O O . GLY A 1 1159 ? 29.321 16.432 36.349 1.00 81.56 1159 GLY A O 1
ATOM 9308 N N . LEU A 1 1160 ? 30.690 14.763 35.720 1.00 86.44 1160 LEU A N 1
ATOM 9309 C CA . LEU A 1 1160 ? 29.848 14.189 34.675 1.00 86.44 1160 LEU A CA 1
ATOM 9310 C C . LEU A 1 1160 ? 29.704 12.677 34.876 1.00 86.44 1160 LEU A C 1
ATOM 9312 O O . LEU A 1 1160 ? 30.679 11.972 35.131 1.00 86.44 1160 LEU A O 1
ATOM 9316 N N . LYS A 1 1161 ? 28.480 12.156 34.752 1.00 85.06 1161 LYS A N 1
ATOM 9317 C CA . LYS A 1 1161 ? 28.171 10.718 34.793 1.00 85.06 1161 LYS A CA 1
ATOM 9318 C C . LYS A 1 1161 ? 27.119 10.366 33.746 1.00 85.06 1161 LYS A C 1
ATOM 9320 O O . LYS A 1 1161 ? 26.102 11.041 33.629 1.00 85.06 1161 LYS A O 1
ATOM 9325 N N . VAL A 1 1162 ? 27.288 9.249 33.041 1.00 79.44 1162 VAL A N 1
ATOM 9326 C CA . VAL A 1 1162 ? 26.273 8.753 32.094 1.00 79.44 1162 VAL A CA 1
ATOM 9327 C C . VAL A 1 1162 ? 25.304 7.809 32.809 1.00 79.44 1162 VAL A C 1
ATOM 9329 O O . VAL A 1 1162 ? 25.708 6.791 33.373 1.00 79.44 1162 VAL A O 1
ATOM 9332 N N . ARG A 1 1163 ? 23.997 8.106 32.779 1.00 68.31 1163 ARG A N 1
ATOM 9333 C CA . ARG A 1 1163 ? 22.940 7.213 33.294 1.00 68.31 1163 ARG A CA 1
ATOM 9334 C C . ARG A 1 1163 ? 21.833 7.035 32.259 1.00 68.31 1163 ARG A C 1
ATOM 9336 O O . ARG A 1 1163 ? 21.190 7.991 31.849 1.00 68.31 1163 ARG A O 1
ATOM 9343 N N . ARG A 1 1164 ? 21.565 5.779 31.871 1.00 65.00 1164 ARG A N 1
ATOM 9344 C CA . ARG A 1 1164 ? 20.510 5.403 30.899 1.00 65.00 1164 ARG A CA 1
ATOM 9345 C C . ARG A 1 1164 ? 20.624 6.131 29.544 1.00 65.00 1164 ARG A C 1
ATOM 9347 O O . ARG A 1 1164 ? 19.603 6.444 28.939 1.00 65.00 1164 ARG A O 1
ATOM 9354 N N . GLY A 1 1165 ? 21.850 6.385 29.081 1.00 69.06 1165 GLY A N 1
ATOM 9355 C CA . GLY A 1 1165 ? 22.116 7.065 27.807 1.00 69.06 1165 GLY A CA 1
ATOM 9356 C C . GLY A 1 1165 ? 21.930 8.585 27.836 1.00 69.06 1165 GLY A C 1
ATOM 9357 O O . GLY A 1 1165 ? 21.879 9.190 26.774 1.00 69.06 1165 GLY A O 1
ATOM 9358 N N . LYS A 1 1166 ? 21.810 9.195 29.024 1.00 77.25 1166 LYS A N 1
ATOM 9359 C CA . LYS A 1 1166 ? 21.826 10.650 29.217 1.00 77.25 1166 LYS A CA 1
ATOM 9360 C C . LYS A 1 1166 ? 23.022 11.075 30.068 1.00 77.25 1166 LYS A C 1
ATOM 9362 O O . LYS A 1 1166 ? 23.390 10.356 31.004 1.00 77.25 1166 LYS A O 1
ATOM 9367 N N . TYR A 1 1167 ? 23.585 12.237 29.752 1.00 86.31 1167 TYR A N 1
ATOM 9368 C CA . TYR A 1 1167 ? 24.632 12.894 30.531 1.00 86.31 1167 TYR A CA 1
ATOM 9369 C C . TYR A 1 1167 ? 24.015 13.587 31.750 1.00 86.31 1167 TYR A C 1
ATOM 9371 O O . TYR A 1 1167 ? 23.116 14.413 31.613 1.00 86.31 1167 TYR A O 1
ATOM 9379 N N . MET A 1 1168 ? 24.463 13.203 32.943 1.00 87.38 1168 MET A N 1
ATOM 9380 C CA . MET A 1 1168 ? 24.061 13.789 34.220 1.00 87.38 1168 MET A CA 1
ATOM 9381 C C . MET A 1 1168 ? 25.257 14.529 34.812 1.00 87.38 1168 MET A C 1
ATOM 9383 O O . MET A 1 1168 ? 26.324 13.937 34.977 1.00 87.38 1168 MET A O 1
ATOM 9387 N N . TYR A 1 1169 ? 25.064 15.790 35.163 1.00 91.56 1169 TYR A N 1
ATOM 9388 C CA . TYR A 1 1169 ? 26.097 16.675 35.677 1.00 91.56 1169 TYR A CA 1
ATOM 9389 C C . TYR A 1 1169 ? 25.911 16.896 37.170 1.00 91.56 1169 TYR A C 1
ATOM 9391 O O . TYR A 1 1169 ? 24.787 17.110 37.625 1.00 91.56 1169 TYR A O 1
ATOM 9399 N N . SER A 1 1170 ? 27.010 16.838 37.912 1.00 89.06 1170 SER A N 1
ATOM 9400 C CA . SER A 1 1170 ? 27.086 17.271 39.303 1.00 89.06 1170 SER A CA 1
ATOM 9401 C C . SER A 1 1170 ? 27.240 18.793 39.347 1.00 89.06 1170 SER A C 1
ATOM 9403 O O . SER A 1 1170 ? 28.099 19.328 38.653 1.00 89.06 1170 SER A O 1
ATOM 9405 N N . LEU A 1 1171 ? 26.429 19.481 40.146 1.00 89.81 1171 LEU A N 1
ATOM 9406 C CA . LEU A 1 1171 ? 26.389 20.937 40.294 1.00 89.81 1171 LEU A CA 1
ATOM 9407 C C . LEU A 1 1171 ? 26.364 21.284 41.786 1.00 89.81 1171 LEU A C 1
ATOM 9409 O O . LEU A 1 1171 ? 25.559 20.721 42.526 1.00 89.81 1171 LEU A O 1
ATOM 9413 N N . VAL A 1 1172 ? 27.215 22.209 42.220 1.00 86.69 1172 VAL A N 1
ATOM 9414 C CA . VAL A 1 1172 ? 27.194 22.770 43.582 1.00 86.69 1172 VAL A CA 1
ATOM 9415 C C . VAL A 1 1172 ? 26.818 24.239 43.477 1.00 86.69 1172 VAL A C 1
ATOM 9417 O O . VAL A 1 1172 ? 27.423 24.966 42.691 1.00 86.69 1172 VAL A O 1
ATOM 9420 N N . TYR A 1 1173 ? 25.799 24.665 44.220 1.00 89.06 1173 TYR A N 1
ATOM 9421 C CA . TYR A 1 1173 ? 25.337 26.053 44.212 1.00 89.06 1173 TYR A CA 1
ATOM 9422 C C . TYR A 1 1173 ? 26.187 26.941 45.125 1.00 89.06 1173 TYR A C 1
ATOM 9424 O O . TYR A 1 1173 ? 26.718 26.485 46.135 1.00 89.06 1173 TYR A O 1
ATOM 9432 N N . ASP A 1 1174 ? 26.302 28.221 44.778 1.00 82.38 1174 ASP A N 1
ATOM 9433 C CA . ASP A 1 1174 ? 27.023 29.213 45.571 1.00 82.38 1174 ASP A CA 1
ATOM 9434 C C . ASP A 1 1174 ? 26.421 29.296 46.988 1.00 82.38 1174 ASP A C 1
ATOM 9436 O O . ASP A 1 1174 ? 25.227 29.548 47.151 1.00 82.38 1174 ASP A O 1
ATOM 9440 N N . GLY A 1 1175 ? 27.253 29.102 48.017 1.00 75.19 1175 GLY A N 1
ATOM 9441 C CA . GLY A 1 1175 ? 26.836 29.120 49.426 1.00 75.19 1175 GLY A CA 1
ATOM 9442 C C . GLY A 1 1175 ? 26.340 27.777 49.978 1.00 75.19 1175 GLY A C 1
ATOM 9443 O O . GLY A 1 1175 ? 26.118 27.680 51.183 1.00 75.19 1175 GLY A O 1
ATOM 9444 N N . GLU A 1 1176 ? 26.234 26.744 49.140 1.00 75.81 1176 GLU A N 1
ATOM 9445 C CA . GLU A 1 1176 ? 25.824 25.392 49.527 1.00 75.81 1176 GLU A CA 1
ATOM 9446 C C . GLU A 1 1176 ? 27.014 24.422 49.478 1.00 75.81 1176 GLU A C 1
ATOM 9448 O O . GLU A 1 1176 ? 27.884 24.521 48.616 1.00 75.81 1176 GLU A O 1
ATOM 9453 N N . THR A 1 1177 ? 27.058 23.450 50.392 1.00 72.19 1177 THR A N 1
ATOM 9454 C CA . THR A 1 1177 ? 28.083 22.383 50.387 1.00 72.19 1177 THR A CA 1
ATOM 9455 C C . THR A 1 1177 ? 27.591 21.093 49.726 1.00 72.19 1177 THR A C 1
ATOM 9457 O O . THR A 1 1177 ? 28.382 20.189 49.449 1.00 72.19 1177 THR A O 1
ATOM 9460 N N . GLU A 1 1178 ? 26.287 20.989 49.454 1.00 75.19 1178 GLU A N 1
ATOM 9461 C CA . GLU A 1 1178 ? 25.672 19.814 48.842 1.00 75.19 1178 GLU A CA 1
ATOM 9462 C C . GLU A 1 1178 ? 25.849 19.791 47.315 1.00 75.19 1178 GLU A C 1
ATOM 9464 O O . GLU A 1 1178 ? 25.737 20.801 46.622 1.00 75.19 1178 GLU A O 1
ATOM 9469 N N . THR A 1 1179 ? 26.106 18.597 46.769 1.00 83.00 1179 THR A N 1
ATOM 9470 C CA . THR A 1 1179 ? 26.194 18.366 45.320 1.00 83.00 1179 THR A CA 1
ATOM 9471 C C . THR A 1 1179 ? 24.873 17.839 44.772 1.00 83.00 1179 THR A C 1
ATOM 9473 O O . THR A 1 1179 ? 24.401 16.768 45.160 1.00 83.00 1179 THR A O 1
ATOM 9476 N N . PHE A 1 1180 ? 24.324 18.543 43.791 1.00 86.25 1180 PHE A N 1
ATOM 9477 C CA . PHE A 1 1180 ? 23.092 18.196 43.091 1.00 86.25 1180 PHE A CA 1
ATOM 9478 C C . PHE A 1 1180 ? 23.397 17.562 41.733 1.00 86.25 1180 PHE A C 1
ATOM 9480 O O . PHE A 1 1180 ? 24.457 17.795 41.164 1.00 86.25 1180 PHE A O 1
ATOM 9487 N N . ILE A 1 1181 ? 22.491 16.735 41.198 1.00 85.56 1181 ILE A N 1
ATOM 9488 C CA . ILE A 1 1181 ? 22.712 16.021 39.929 1.00 85.56 1181 ILE A CA 1
ATOM 9489 C C . ILE A 1 1181 ? 21.561 16.291 38.957 1.00 85.56 1181 ILE A C 1
ATOM 9491 O O . ILE A 1 1181 ? 20.430 15.874 39.214 1.00 85.56 1181 ILE A O 1
ATOM 9495 N N . PHE A 1 1182 ? 21.867 16.891 37.804 1.00 87.44 1182 PHE A N 1
ATOM 9496 C CA . PHE A 1 1182 ? 20.880 17.323 36.806 1.00 87.44 1182 PHE A CA 1
ATOM 9497 C C . PHE A 1 1182 ? 21.270 16.933 35.369 1.00 87.44 1182 PHE A C 1
ATOM 9499 O O . PHE A 1 1182 ? 22.457 16.792 35.068 1.00 87.44 1182 PHE A O 1
ATOM 9506 N N . PRO A 1 1183 ? 20.306 16.741 34.451 1.00 88.19 1183 PRO A N 1
ATOM 9507 C CA . PRO A 1 1183 ? 20.574 16.540 33.028 1.00 88.19 1183 PRO A CA 1
ATOM 9508 C C . PRO A 1 1183 ? 20.835 17.885 32.319 1.00 88.19 1183 PRO A C 1
ATOM 9510 O O . PRO A 1 1183 ? 20.090 18.275 31.428 1.00 88.19 1183 PRO A O 1
ATOM 9513 N N . LEU A 1 1184 ? 21.905 18.585 32.702 1.00 88.19 1184 LEU A N 1
ATOM 9514 C CA . LEU A 1 1184 ? 22.136 19.998 32.361 1.00 88.19 1184 LEU A CA 1
ATOM 9515 C C . LEU A 1 1184 ? 22.168 20.338 30.857 1.00 88.19 1184 LEU A C 1
ATOM 9517 O O . LEU A 1 1184 ? 21.823 21.457 30.491 1.00 88.19 1184 LEU A O 1
ATOM 9521 N N . LEU A 1 1185 ? 22.506 19.395 29.970 1.00 86.00 1185 LEU A N 1
ATOM 9522 C CA . LEU A 1 1185 ? 22.384 19.612 28.518 1.00 86.00 1185 LEU A CA 1
ATOM 9523 C C . LEU A 1 1185 ? 20.919 19.780 28.078 1.00 86.00 1185 LEU A C 1
ATOM 9525 O O . LEU A 1 1185 ? 20.627 20.653 27.264 1.00 86.00 1185 LEU A O 1
ATOM 9529 N N . ASP A 1 1186 ? 19.998 18.999 28.658 1.00 84.31 1186 ASP A N 1
ATOM 9530 C CA . ASP A 1 1186 ? 18.558 19.136 28.399 1.00 84.31 1186 ASP A CA 1
ATOM 9531 C C . ASP A 1 1186 ? 18.043 20.489 28.932 1.00 84.31 1186 ASP A C 1
ATOM 9533 O O . ASP A 1 1186 ? 17.113 21.061 28.367 1.00 84.31 1186 ASP A O 1
ATOM 9537 N N . ASP A 1 1187 ? 18.619 20.994 30.026 1.00 85.44 1187 ASP A N 1
ATOM 9538 C CA . ASP A 1 1187 ? 18.207 22.253 30.663 1.00 85.44 1187 ASP A CA 1
ATOM 9539 C C . ASP A 1 1187 ? 18.780 23.472 29.911 1.00 85.44 1187 ASP A C 1
ATOM 9541 O O . ASP A 1 1187 ? 18.102 24.485 29.741 1.00 85.44 1187 ASP A O 1
ATOM 9545 N N . MET A 1 1188 ? 19.970 23.346 29.318 1.00 81.19 1188 MET A N 1
ATOM 9546 C CA . MET A 1 1188 ? 20.545 24.347 28.412 1.00 81.19 1188 MET A CA 1
ATOM 9547 C C . MET A 1 1188 ? 19.765 24.465 27.092 1.00 81.19 1188 MET A C 1
ATOM 9549 O O . MET A 1 1188 ? 19.531 25.575 26.615 1.00 81.19 1188 MET A O 1
ATOM 9553 N N . GLU A 1 1189 ? 19.265 23.354 26.529 1.00 76.56 1189 GLU A N 1
ATOM 9554 C CA . GLU A 1 1189 ? 18.368 23.382 25.355 1.00 76.56 1189 GLU A CA 1
ATOM 9555 C C . GLU A 1 1189 ? 17.054 24.143 25.616 1.00 76.56 1189 GLU A C 1
ATOM 9557 O O . GLU A 1 1189 ? 16.432 24.669 24.682 1.00 76.56 1189 GLU A O 1
ATOM 9562 N N . LYS A 1 1190 ? 16.625 24.207 26.881 1.00 77.88 1190 LYS A N 1
ATOM 9563 C CA . LYS A 1 1190 ? 15.409 24.904 27.321 1.00 77.88 1190 LYS A CA 1
ATOM 9564 C C . LYS A 1 1190 ? 15.650 26.349 27.779 1.00 77.88 1190 LYS A C 1
ATOM 9566 O O . LYS A 1 1190 ? 14.673 27.008 28.122 1.00 77.88 1190 LYS A O 1
ATOM 9571 N N . ASP A 1 1191 ? 16.892 26.849 27.749 1.00 78.88 1191 ASP A N 1
ATOM 9572 C CA . ASP A 1 1191 ? 17.305 28.131 28.362 1.00 78.88 1191 ASP A CA 1
ATOM 9573 C C . ASP A 1 1191 ? 17.018 28.187 29.880 1.00 78.88 1191 ASP A C 1
ATOM 9575 O O . ASP A 1 1191 ? 16.767 29.246 30.449 1.00 78.88 1191 ASP A O 1
ATOM 9579 N N . GLU A 1 1192 ? 17.047 27.022 30.537 1.00 86.06 1192 GLU A N 1
ATOM 9580 C CA . GLU A 1 1192 ? 16.977 26.861 31.996 1.00 86.06 1192 GLU A CA 1
ATOM 9581 C C . GLU A 1 1192 ? 18.390 26.832 32.615 1.00 86.06 1192 GLU A C 1
ATOM 9583 O O . GLU A 1 1192 ? 18.531 26.926 33.829 1.00 86.06 1192 GLU A O 1
ATOM 9588 N N . LEU A 1 1193 ? 19.445 26.774 31.792 1.00 85.94 1193 LEU A N 1
ATOM 9589 C CA . LEU A 1 1193 ? 20.852 26.818 32.195 1.00 85.94 1193 LEU A CA 1
ATOM 9590 C C . LEU A 1 1193 ? 21.644 27.794 31.318 1.00 85.94 1193 LEU A C 1
ATOM 9592 O O . LEU A 1 1193 ? 21.529 27.758 30.093 1.00 85.94 1193 LEU A O 1
ATOM 9596 N N . ARG A 1 1194 ? 22.482 28.633 31.931 1.00 84.81 1194 ARG A N 1
ATOM 9597 C CA . ARG A 1 1194 ? 23.340 29.608 31.239 1.00 84.81 1194 ARG A CA 1
ATOM 9598 C C . ARG A 1 1194 ? 24.759 29.557 31.782 1.00 84.81 1194 ARG A C 1
ATOM 9600 O O . ARG A 1 1194 ? 24.929 29.570 32.996 1.00 84.81 1194 ARG A O 1
ATOM 9607 N N . ILE A 1 1195 ? 25.770 29.548 30.914 1.00 82.00 1195 ILE A N 1
ATOM 9608 C CA . ILE A 1 1195 ? 27.166 29.708 31.346 1.00 82.00 1195 ILE A CA 1
ATOM 9609 C C . ILE A 1 1195 ? 27.384 31.181 31.689 1.00 82.00 1195 ILE A C 1
ATOM 9611 O O . ILE A 1 1195 ? 27.051 32.069 30.903 1.00 82.00 1195 ILE A O 1
ATOM 9615 N N . VAL A 1 1196 ? 27.901 31.439 32.885 1.00 79.25 1196 VAL A N 1
ATOM 9616 C CA . VAL A 1 1196 ? 28.120 32.793 33.394 1.00 79.25 1196 VAL A CA 1
ATOM 9617 C C . VAL A 1 1196 ? 29.552 33.203 33.042 1.00 79.25 1196 VAL A C 1
ATOM 9619 O O . VAL A 1 1196 ? 30.477 32.464 33.395 1.00 79.25 1196 VAL A O 1
ATOM 9622 N N . PRO A 1 1197 ? 29.761 34.344 32.353 1.00 71.44 1197 PRO A N 1
ATOM 9623 C CA . PRO A 1 1197 ? 31.095 34.905 32.169 1.00 71.44 1197 PRO A CA 1
ATOM 9624 C C . PRO A 1 1197 ? 31.758 35.105 33.530 1.00 71.44 1197 PRO A C 1
ATOM 9626 O O . PRO A 1 1197 ? 31.110 35.569 34.471 1.00 71.44 1197 PRO A O 1
ATOM 9629 N N . LEU A 1 1198 ? 33.027 34.731 33.652 1.00 72.94 1198 LEU A N 1
ATOM 9630 C CA . LEU A 1 1198 ? 33.735 34.903 34.912 1.00 72.94 1198 LEU A CA 1
ATOM 9631 C C . LEU A 1 1198 ? 34.020 36.375 35.170 1.00 72.94 1198 LEU A C 1
ATOM 9633 O O . LEU A 1 1198 ? 34.626 37.054 34.348 1.00 72.94 1198 LEU A O 1
ATOM 9637 N N . ASP A 1 1199 ? 33.595 36.834 36.340 1.00 76.38 1199 ASP A N 1
ATOM 9638 C CA . ASP A 1 1199 ? 34.087 38.068 36.933 1.00 76.38 1199 ASP A CA 1
ATOM 9639 C C . ASP A 1 1199 ? 35.524 37.814 37.429 1.00 76.38 1199 ASP A C 1
ATOM 9641 O O . ASP A 1 1199 ? 35.713 36.871 38.209 1.00 76.38 1199 ASP A O 1
ATOM 9645 N N . PRO A 1 1200 ? 36.532 38.603 37.012 1.00 72.50 1200 PRO A N 1
ATOM 9646 C CA . PRO A 1 1200 ? 37.897 38.451 37.505 1.00 72.50 1200 PRO A CA 1
ATOM 9647 C C . PRO A 1 1200 ? 37.995 38.434 39.034 1.00 72.50 1200 PRO A C 1
ATOM 9649 O O . PRO A 1 1200 ? 38.773 37.664 39.597 1.00 72.50 1200 PRO A O 1
ATOM 9652 N N . ALA A 1 1201 ? 37.145 39.202 39.726 1.00 74.44 1201 ALA A N 1
ATOM 9653 C CA . ALA A 1 1201 ? 37.110 39.230 41.187 1.00 74.44 1201 ALA A CA 1
ATOM 9654 C C . ALA A 1 1201 ? 36.660 37.894 41.808 1.00 74.44 1201 ALA A C 1
ATOM 9656 O O . ALA A 1 1201 ? 36.978 37.611 42.960 1.00 74.44 1201 ALA A O 1
ATOM 9657 N N . PHE A 1 1202 ? 35.928 37.059 41.063 1.00 80.75 1202 PHE A N 1
ATOM 9658 C CA . PHE A 1 1202 ? 35.506 35.731 41.513 1.00 80.75 1202 PHE A CA 1
ATOM 9659 C C . PHE A 1 1202 ? 36.615 34.679 41.400 1.00 80.75 1202 PHE A C 1
ATOM 9661 O O . PHE A 1 1202 ? 36.588 33.696 42.142 1.00 80.75 1202 PHE A O 1
ATOM 9668 N N . LEU A 1 1203 ? 37.551 34.860 40.464 1.00 78.94 1203 LEU A N 1
ATOM 9669 C CA . LEU A 1 1203 ? 38.671 33.942 40.256 1.00 78.94 1203 LEU A CA 1
ATOM 9670 C C . LEU A 1 1203 ? 39.742 34.098 41.336 1.00 78.94 1203 LEU A C 1
ATOM 9672 O O . LEU A 1 1203 ? 40.305 33.096 41.767 1.00 78.94 1203 LEU A O 1
ATOM 9676 N N . VAL A 1 1204 ? 39.995 35.322 41.805 1.00 82.19 1204 VAL A N 1
ATOM 9677 C CA . VAL A 1 1204 ? 41.010 35.587 42.835 1.00 82.19 1204 VAL A CA 1
ATOM 9678 C C . VAL A 1 1204 ? 40.688 34.812 44.123 1.00 82.19 1204 VAL A C 1
ATOM 9680 O O . VAL A 1 1204 ? 39.623 34.959 44.720 1.00 82.19 1204 VAL A O 1
ATOM 9683 N N . GLY A 1 1205 ? 41.624 33.965 44.546 1.00 79.12 1205 GLY A N 1
ATOM 9684 C CA . GLY A 1 1205 ? 41.534 33.050 45.683 1.00 79.12 1205 GLY A CA 1
ATOM 9685 C C . GLY A 1 1205 ? 40.988 31.653 45.358 1.00 79.12 1205 GLY A C 1
ATOM 9686 O O . GLY A 1 1205 ? 40.897 30.826 46.266 1.00 79.12 1205 GLY A O 1
ATOM 9687 N N . ARG A 1 1206 ? 40.607 31.359 44.105 1.00 84.50 1206 ARG A N 1
ATOM 9688 C CA . ARG A 1 1206 ? 40.099 30.038 43.690 1.00 84.50 1206 ARG A CA 1
ATOM 9689 C C . ARG A 1 1206 ? 41.207 29.146 43.144 1.00 84.50 1206 ARG A C 1
ATOM 9691 O O . ARG A 1 1206 ? 42.117 29.617 42.463 1.00 84.50 1206 ARG A O 1
ATOM 9698 N N . ARG A 1 1207 ? 41.069 27.840 43.395 1.00 86.88 1207 ARG A N 1
ATOM 9699 C CA . ARG A 1 1207 ? 41.865 26.809 42.724 1.00 86.88 1207 ARG A CA 1
ATOM 9700 C C . ARG A 1 1207 ? 41.293 26.528 41.341 1.00 86.88 1207 ARG A C 1
ATOM 9702 O O . ARG A 1 1207 ? 40.074 26.468 41.164 1.00 86.88 1207 ARG A O 1
ATOM 9709 N N . VAL A 1 1208 ? 42.170 26.339 40.371 1.00 88.38 1208 VAL A N 1
ATOM 9710 C CA . VAL A 1 1208 ? 41.827 26.037 38.987 1.00 88.38 1208 VAL A CA 1
ATOM 9711 C C . VAL A 1 1208 ? 42.745 24.947 38.446 1.00 88.38 1208 VAL A C 1
ATOM 9713 O O . VAL A 1 1208 ? 43.899 24.860 38.852 1.00 88.38 1208 VAL A O 1
ATOM 9716 N N . ASP A 1 1209 ? 42.237 24.144 37.517 1.00 87.31 1209 ASP A N 1
ATOM 9717 C CA . ASP A 1 1209 ? 43.068 23.339 36.622 1.00 87.31 1209 ASP A CA 1
ATOM 9718 C C . ASP A 1 1209 ? 43.231 24.105 35.308 1.00 87.31 1209 ASP A C 1
ATOM 9720 O O . ASP A 1 1209 ? 42.230 24.486 34.693 1.00 87.31 1209 ASP A O 1
ATOM 9724 N N . HIS A 1 1210 ? 44.470 24.307 34.869 1.00 88.25 1210 HIS A N 1
ATOM 9725 C CA . HIS A 1 1210 ? 44.822 24.981 33.622 1.00 88.25 1210 HIS A CA 1
ATOM 9726 C C . HIS A 1 1210 ? 45.502 23.998 32.661 1.00 88.25 1210 HIS A C 1
ATOM 9728 O O . HIS A 1 1210 ? 46.460 23.315 33.023 1.00 88.25 1210 HIS A O 1
ATOM 9734 N N . ARG A 1 1211 ? 44.970 23.881 31.446 1.00 87.00 1211 ARG A N 1
ATOM 9735 C CA . ARG A 1 1211 ? 45.444 23.012 30.375 1.00 87.00 1211 ARG A CA 1
ATOM 9736 C C . ARG A 1 1211 ? 46.558 23.678 29.580 1.00 87.00 1211 ARG A C 1
ATOM 9738 O O . ARG A 1 1211 ? 46.400 24.781 29.081 1.00 87.00 1211 ARG A O 1
ATOM 9745 N N . PHE A 1 1212 ? 47.618 22.922 29.350 1.00 82.31 1212 PHE A N 1
ATOM 9746 C CA . PHE A 1 1212 ? 48.748 23.288 28.510 1.00 82.31 1212 PHE A CA 1
ATOM 9747 C C . PHE A 1 1212 ? 48.983 22.213 27.452 1.00 82.31 1212 PHE A C 1
ATOM 9749 O O . PHE A 1 1212 ? 48.577 21.059 27.611 1.00 82.31 1212 PHE A O 1
ATOM 9756 N N . ARG A 1 1213 ? 49.660 22.585 26.365 1.00 82.44 1213 ARG A N 1
ATOM 9757 C CA . ARG A 1 1213 ? 50.059 21.667 25.294 1.00 82.44 1213 ARG A CA 1
ATOM 9758 C C . ARG A 1 1213 ? 51.578 21.667 25.165 1.00 82.44 1213 ARG A C 1
ATOM 9760 O O . ARG A 1 1213 ? 52.171 22.729 25.000 1.00 82.44 1213 ARG A O 1
ATOM 9767 N N . ARG A 1 1214 ? 52.211 20.491 25.205 1.00 80.38 1214 ARG A N 1
ATOM 9768 C CA . ARG A 1 1214 ? 53.664 20.372 25.004 1.00 80.38 1214 ARG A CA 1
ATOM 9769 C C . ARG A 1 1214 ? 53.991 20.642 23.534 1.00 80.38 1214 ARG A C 1
ATOM 9771 O O . ARG A 1 1214 ? 53.401 20.025 22.649 1.00 80.38 1214 ARG A O 1
ATOM 9778 N N . GLU A 1 1215 ? 54.959 21.514 23.260 1.00 69.19 1215 GLU A N 1
ATOM 9779 C CA . GLU A 1 1215 ? 55.343 21.840 21.876 1.00 69.19 1215 GLU A CA 1
ATOM 9780 C C . GLU A 1 1215 ? 55.924 20.643 21.104 1.00 69.19 1215 GLU A C 1
ATOM 9782 O O . GLU A 1 1215 ? 55.759 20.553 19.889 1.00 69.19 1215 GLU A O 1
ATOM 9787 N N . ALA A 1 1216 ? 56.589 19.709 21.792 1.00 67.81 1216 ALA A N 1
ATOM 9788 C CA . ALA A 1 1216 ? 57.324 18.616 21.153 1.00 67.81 1216 ALA A CA 1
ATOM 9789 C C . ALA A 1 1216 ? 56.428 17.522 20.539 1.00 67.81 1216 ALA A C 1
ATOM 9791 O O . ALA A 1 1216 ? 56.756 16.979 19.484 1.00 67.81 1216 ALA A O 1
ATOM 9792 N N . ASP A 1 1217 ? 55.319 17.174 21.194 1.00 73.94 1217 ASP A N 1
ATOM 9793 C CA . ASP A 1 1217 ? 54.459 16.037 20.830 1.00 73.94 1217 ASP A CA 1
ATOM 9794 C C . ASP A 1 1217 ? 52.968 16.411 20.709 1.00 73.94 1217 ASP A C 1
ATOM 9796 O O . ASP A 1 1217 ? 52.164 15.599 20.245 1.00 73.94 1217 ASP A O 1
ATOM 9800 N N . GLY A 1 1218 ? 52.595 17.646 21.063 1.00 75.06 1218 GLY A N 1
ATOM 9801 C CA . GLY A 1 1218 ? 51.209 18.105 21.069 1.00 75.06 1218 GLY A CA 1
ATOM 9802 C C . GLY A 1 1218 ? 50.355 17.485 22.179 1.00 75.06 1218 GLY A C 1
ATOM 9803 O O . GLY A 1 1218 ? 49.130 17.617 22.127 1.00 75.06 1218 GLY A O 1
ATOM 9804 N N . GLU A 1 1219 ? 50.964 16.806 23.156 1.00 73.56 1219 GLU A N 1
ATOM 9805 C CA . GLU A 1 1219 ? 50.273 16.197 24.291 1.00 73.56 1219 GLU A CA 1
ATOM 9806 C C . GLU A 1 1219 ? 49.703 17.283 25.219 1.00 73.56 1219 GLU A C 1
ATOM 9808 O O . GLU A 1 1219 ? 50.382 18.258 25.554 1.00 73.56 1219 GLU A O 1
ATOM 9813 N N . GLU A 1 1220 ? 48.435 17.131 25.614 1.00 82.19 1220 GLU A N 1
ATOM 9814 C CA . GLU A 1 1220 ? 47.737 18.061 26.508 1.00 82.19 1220 GLU A CA 1
ATOM 9815 C C . GLU A 1 1220 ? 47.825 17.575 27.963 1.00 82.19 1220 GLU A C 1
ATOM 9817 O O . GLU A 1 1220 ? 47.447 16.441 28.263 1.00 82.19 1220 GLU A O 1
ATOM 9822 N N . PHE A 1 1221 ? 48.267 18.438 28.877 1.00 81.62 1221 PHE A N 1
ATOM 9823 C CA . PHE A 1 1221 ? 48.352 18.167 30.318 1.00 81.62 1221 PHE A CA 1
ATOM 9824 C C . PHE A 1 1221 ? 47.713 19.305 31.123 1.00 81.62 1221 PHE A C 1
ATOM 9826 O O . PHE A 1 1221 ? 47.539 20.407 30.614 1.00 81.62 1221 PHE A O 1
ATOM 9833 N N . TRP A 1 1222 ? 47.316 19.027 32.366 1.00 85.88 1222 TRP A N 1
ATOM 9834 C CA . TRP A 1 1222 ? 46.648 19.988 33.250 1.00 85.88 1222 TRP A CA 1
ATOM 9835 C C . TRP A 1 1222 ? 47.520 20.255 34.477 1.00 85.88 1222 TRP A C 1
ATOM 9837 O O . TRP A 1 1222 ? 47.938 19.301 35.130 1.00 85.88 1222 TRP A O 1
ATOM 9847 N N . TYR A 1 1223 ? 47.755 21.526 34.797 1.00 84.69 1223 TYR A N 1
ATOM 9848 C CA . TYR A 1 1223 ? 48.371 21.954 36.051 1.00 84.69 1223 TYR A CA 1
ATOM 9849 C C . TYR A 1 1223 ? 47.329 22.578 36.966 1.00 84.69 1223 TYR A C 1
ATOM 9851 O O . TYR A 1 1223 ? 46.541 23.424 36.543 1.00 84.69 1223 TYR A O 1
ATOM 9859 N N . THR A 1 1224 ? 47.349 22.182 38.233 1.00 84.38 1224 THR A N 1
ATOM 9860 C CA . THR A 1 1224 ? 46.509 22.794 39.258 1.00 84.38 1224 THR A CA 1
ATOM 9861 C C . THR A 1 1224 ? 47.220 24.009 39.840 1.00 84.38 1224 THR A C 1
ATOM 9863 O O . THR A 1 1224 ? 48.415 23.963 40.113 1.00 84.38 1224 THR A O 1
ATOM 9866 N N . GLY A 1 1225 ? 46.498 25.106 40.036 1.00 86.44 1225 GLY A N 1
ATOM 9867 C CA . GLY A 1 1225 ? 47.039 26.313 40.651 1.00 86.44 1225 GLY A CA 1
ATOM 9868 C C . GLY A 1 1225 ? 45.971 27.157 41.329 1.00 86.44 1225 GLY A C 1
ATOM 9869 O O . GLY A 1 1225 ? 44.775 26.902 41.201 1.00 86.44 1225 GLY A O 1
ATOM 9870 N N . THR A 1 1226 ? 46.398 28.176 42.068 1.00 87.38 1226 THR A N 1
ATOM 9871 C CA . THR A 1 1226 ? 45.526 29.138 42.749 1.00 87.38 1226 THR A CA 1
ATOM 9872 C C . THR A 1 1226 ? 45.695 30.514 42.127 1.00 87.38 1226 THR A C 1
ATOM 9874 O O . THR A 1 1226 ? 46.799 31.049 42.101 1.00 87.38 1226 THR A O 1
ATOM 9877 N N . VAL A 1 1227 ? 44.608 31.126 41.661 1.00 86.50 1227 VAL A N 1
ATOM 9878 C CA . VAL A 1 1227 ? 44.656 32.503 41.149 1.00 86.50 1227 VAL A CA 1
ATOM 9879 C C . VAL A 1 1227 ? 44.813 33.457 42.335 1.00 86.50 1227 VAL A C 1
ATOM 9881 O O . VAL A 1 1227 ? 43.949 33.507 43.203 1.00 86.50 1227 VAL A O 1
ATOM 9884 N N . THR A 1 1228 ? 45.909 34.203 42.416 1.00 84.69 1228 THR A N 1
ATOM 9885 C CA . THR A 1 1228 ? 46.247 35.089 43.544 1.00 84.69 1228 THR A CA 1
ATOM 9886 C C . THR A 1 1228 ? 45.975 36.566 43.258 1.00 84.69 1228 THR A C 1
ATOM 9888 O O . THR A 1 1228 ? 45.823 37.344 44.200 1.00 84.69 1228 THR A O 1
ATOM 9891 N N . GLY A 1 1229 ? 45.843 36.955 41.987 1.00 82.31 1229 GLY A N 1
ATOM 9892 C CA . GLY A 1 1229 ? 45.588 38.335 41.573 1.00 82.31 1229 GLY A CA 1
ATOM 9893 C C . GLY A 1 1229 ? 45.033 38.443 40.153 1.00 82.31 1229 GLY A C 1
ATOM 9894 O O . GLY A 1 1229 ? 45.007 37.468 39.402 1.00 82.31 1229 GLY A O 1
ATOM 9895 N N . HIS A 1 1230 ? 44.555 39.629 39.787 1.00 85.31 1230 HIS A N 1
ATOM 9896 C CA . HIS A 1 1230 ? 44.145 39.955 38.422 1.00 85.31 1230 HIS A CA 1
ATOM 9897 C C . HIS A 1 1230 ? 44.449 41.421 38.124 1.00 85.31 1230 HIS A C 1
ATOM 9899 O O . HIS A 1 1230 ? 44.037 42.299 38.887 1.00 85.31 1230 HIS A O 1
ATOM 9905 N N . ASP A 1 1231 ? 45.142 41.668 37.018 1.00 81.00 1231 ASP A N 1
ATOM 9906 C CA . ASP A 1 1231 ? 45.389 42.997 36.477 1.00 81.00 1231 ASP A CA 1
ATOM 9907 C C . ASP A 1 1231 ? 44.326 43.311 35.413 1.00 81.00 1231 ASP A C 1
ATOM 9909 O O . ASP A 1 1231 ? 44.309 42.737 34.322 1.00 81.00 1231 ASP A O 1
ATOM 9913 N N . ALA A 1 1232 ? 43.419 44.231 35.749 1.00 70.94 1232 ALA A N 1
ATOM 9914 C CA . ALA A 1 1232 ? 42.311 44.621 34.884 1.00 70.94 1232 ALA A CA 1
ATOM 9915 C C . ALA A 1 1232 ? 42.751 45.419 33.642 1.00 70.94 1232 ALA A C 1
ATOM 9917 O O . ALA A 1 1232 ? 42.016 45.428 32.654 1.00 70.94 1232 ALA A O 1
ATOM 9918 N N . ASP A 1 1233 ? 43.917 46.075 33.679 1.00 72.00 1233 ASP A N 1
ATOM 9919 C CA . ASP A 1 1233 ? 44.433 46.861 32.554 1.00 72.00 1233 ASP A CA 1
ATOM 9920 C C . ASP A 1 1233 ? 45.161 45.960 31.541 1.00 72.00 1233 ASP A C 1
ATOM 9922 O O . ASP A 1 1233 ? 45.058 46.181 30.332 1.00 72.00 1233 ASP A O 1
ATOM 9926 N N . ALA A 1 1234 ? 45.851 44.916 32.020 1.00 74.38 1234 ALA A N 1
ATOM 9927 C CA . ALA A 1 1234 ? 46.540 43.930 31.180 1.00 74.38 1234 ALA A CA 1
ATOM 9928 C C . ALA A 1 1234 ? 45.651 42.745 30.751 1.00 74.38 1234 ALA A C 1
ATOM 9930 O O . ALA A 1 1234 ? 45.977 42.048 29.791 1.00 74.38 1234 ALA A O 1
ATOM 9931 N N . GLY A 1 1235 ? 44.536 42.499 31.449 1.00 77.38 1235 GLY A N 1
ATOM 9932 C CA . GLY A 1 1235 ? 43.669 41.337 31.221 1.00 77.38 1235 GLY A CA 1
ATOM 9933 C C . GLY A 1 1235 ? 44.275 40.006 31.686 1.00 77.38 1235 GLY A C 1
ATOM 9934 O O . GLY A 1 1235 ? 43.729 38.949 31.365 1.00 77.38 1235 GLY A O 1
ATOM 9935 N N . LEU A 1 1236 ? 45.373 40.048 32.446 1.00 84.50 1236 LEU A N 1
ATOM 9936 C CA . LEU A 1 1236 ? 46.112 38.883 32.934 1.00 84.50 1236 LEU A CA 1
ATOM 9937 C C . LEU A 1 1236 ? 45.780 38.589 34.400 1.00 84.50 1236 LEU A C 1
ATOM 9939 O O . LEU A 1 1236 ? 45.535 39.482 35.212 1.00 84.50 1236 LEU A O 1
ATOM 9943 N N . SER A 1 1237 ? 45.769 37.310 34.751 1.00 86.88 1237 SER A N 1
ATOM 9944 C CA . SER A 1 1237 ? 45.579 36.810 36.107 1.00 86.88 1237 SER A CA 1
ATOM 9945 C C . SER A 1 1237 ? 46.865 36.196 36.626 1.00 86.88 1237 SER A C 1
ATOM 9947 O O . SER A 1 1237 ? 47.468 35.342 35.985 1.00 86.88 1237 SER A O 1
ATOM 9949 N N . THR A 1 1238 ? 47.249 36.603 37.826 1.00 86.00 1238 THR A N 1
ATOM 9950 C CA . THR A 1 1238 ? 48.386 36.048 38.546 1.00 86.00 1238 THR A CA 1
ATOM 9951 C C . THR A 1 1238 ? 47.971 34.701 39.147 1.00 86.00 1238 THR A C 1
ATOM 9953 O O . THR A 1 1238 ? 47.055 34.660 39.969 1.00 86.00 1238 THR A O 1
ATOM 9956 N N . ILE A 1 1239 ? 48.594 33.595 38.739 1.00 87.50 1239 ILE A N 1
ATOM 9957 C CA . ILE A 1 1239 ? 48.293 32.226 39.178 1.00 87.50 1239 ILE A CA 1
ATOM 9958 C C . ILE A 1 1239 ? 49.526 31.553 39.774 1.00 87.50 1239 ILE A C 1
ATOM 9960 O O . ILE A 1 1239 ? 50.574 31.492 39.144 1.00 87.50 1239 ILE A O 1
ATOM 9964 N N . ALA A 1 1240 ? 49.385 31.034 40.992 1.00 84.94 1240 ALA A N 1
ATOM 9965 C CA . ALA A 1 1240 ? 50.392 30.222 41.655 1.00 84.94 1240 ALA A CA 1
ATOM 9966 C C . ALA A 1 1240 ? 50.138 28.731 41.368 1.00 84.94 1240 ALA A C 1
ATOM 9968 O O . ALA A 1 1240 ? 49.160 28.196 41.887 1.00 84.94 1240 ALA A O 1
ATOM 9969 N N . TYR A 1 1241 ? 50.954 28.065 40.549 1.00 86.81 1241 TYR A N 1
ATOM 9970 C CA . TYR A 1 1241 ? 50.798 26.627 40.283 1.00 86.81 1241 TYR A CA 1
ATOM 9971 C C . TYR A 1 1241 ? 51.363 25.764 41.414 1.00 86.81 1241 TYR A C 1
ATOM 9973 O O . TYR A 1 1241 ? 52.410 26.061 41.996 1.00 86.81 1241 TYR A O 1
ATOM 9981 N N . ASP A 1 1242 ? 50.668 24.664 41.689 1.00 82.12 1242 ASP A N 1
ATOM 9982 C CA . ASP A 1 1242 ? 51.043 23.650 42.666 1.00 82.12 1242 ASP A CA 1
ATOM 9983 C C . ASP A 1 1242 ? 52.067 22.691 42.014 1.00 82.12 1242 ASP A C 1
ATOM 9985 O O . ASP A 1 1242 ? 51.728 21.573 41.629 1.00 82.12 1242 ASP A O 1
ATOM 9989 N N . PHE A 1 1243 ? 53.313 23.136 41.806 1.00 72.44 1243 PHE A N 1
ATOM 9990 C CA . PHE A 1 1243 ? 54.400 22.241 41.383 1.00 72.44 1243 PHE A CA 1
ATOM 9991 C C . PHE A 1 1243 ? 54.906 21.443 42.594 1.00 72.44 1243 PHE A C 1
ATOM 9993 O O . PHE A 1 1243 ? 55.588 21.992 43.459 1.00 72.44 1243 PHE A O 1
ATOM 10000 N N . GLU A 1 1244 ? 54.565 20.157 42.666 1.00 51.41 1244 GLU A N 1
ATOM 10001 C CA . GLU A 1 1244 ? 55.244 19.187 43.530 1.00 51.41 1244 GLU A CA 1
ATOM 10002 C C . GLU A 1 1244 ? 56.374 18.540 42.702 1.00 51.41 1244 GLU A C 1
ATOM 10004 O O . GLU A 1 1244 ? 56.112 17.950 41.656 1.00 51.41 1244 GLU A O 1
ATOM 10009 N N . ASP A 1 1245 ? 57.616 18.702 43.170 1.00 45.44 1245 ASP A N 1
ATOM 10010 C CA . ASP A 1 1245 ? 58.847 18.026 42.725 1.00 45.44 1245 ASP A CA 1
ATOM 10011 C C . ASP A 1 1245 ? 59.459 18.456 41.370 1.00 45.44 1245 ASP A C 1
ATOM 10013 O O . ASP A 1 1245 ? 59.348 17.790 40.340 1.00 45.44 1245 ASP A O 1
ATOM 10017 N N . ALA A 1 1246 ? 60.217 19.560 41.413 1.00 42.50 1246 ALA A N 1
ATOM 10018 C CA . ALA A 1 1246 ? 61.413 19.719 40.589 1.00 42.50 1246 ALA A CA 1
ATOM 10019 C C . ALA A 1 1246 ? 62.562 18.952 41.269 1.00 42.50 1246 ALA A C 1
ATOM 10021 O O . ALA A 1 1246 ? 63.238 19.494 42.143 1.00 42.50 1246 ALA A O 1
ATOM 10022 N N . ASP A 1 1247 ? 62.737 17.683 40.903 1.00 42.22 1247 ASP A N 1
ATOM 10023 C CA . ASP A 1 1247 ? 63.985 16.965 41.162 1.00 42.22 1247 ASP A CA 1
ATOM 10024 C C . ASP A 1 1247 ? 65.047 17.453 40.158 1.00 42.22 1247 ASP A C 1
ATOM 10026 O O . ASP A 1 1247 ? 64.961 17.169 38.964 1.00 42.22 1247 ASP A O 1
ATOM 10030 N N . ASP A 1 1248 ? 66.022 18.171 40.714 1.00 44.34 1248 ASP A N 1
ATOM 10031 C CA . ASP A 1 1248 ? 67.443 18.244 40.363 1.00 44.34 1248 ASP A CA 1
ATOM 10032 C C . ASP A 1 1248 ? 67.936 18.827 39.016 1.00 44.34 1248 ASP A C 1
ATOM 10034 O O . ASP A 1 1248 ? 67.544 18.446 37.914 1.00 44.34 1248 ASP A O 1
ATOM 10038 N N . ASP A 1 1249 ? 68.962 19.669 39.208 1.00 45.28 1249 ASP A N 1
ATOM 10039 C CA . ASP A 1 1249 ? 70.046 20.077 38.309 1.00 45.28 1249 ASP A CA 1
ATOM 10040 C C . ASP A 1 1249 ? 69.748 21.153 37.247 1.00 45.28 1249 ASP A C 1
ATOM 10042 O O . ASP A 1 1249 ? 69.623 20.870 36.060 1.00 45.28 1249 ASP A O 1
ATOM 10046 N N . ASP A 1 1250 ? 69.717 22.422 37.670 1.00 42.50 1250 ASP A N 1
ATOM 10047 C CA . ASP A 1 1250 ? 70.755 23.391 37.268 1.00 42.50 1250 ASP A CA 1
ATOM 10048 C C . ASP A 1 1250 ? 70.586 24.730 38.022 1.00 42.50 1250 ASP A C 1
ATOM 10050 O O . ASP A 1 1250 ? 69.508 25.324 38.078 1.00 42.50 1250 ASP A O 1
ATOM 10054 N N . ASP A 1 1251 ? 71.689 25.163 38.636 1.00 46.69 1251 ASP A N 1
ATOM 10055 C CA . ASP A 1 1251 ? 71.868 26.419 39.364 1.00 46.69 1251 ASP A CA 1
ATOM 10056 C C . ASP A 1 1251 ? 71.734 27.662 38.453 1.00 46.69 1251 ASP A C 1
ATOM 10058 O O . ASP A 1 1251 ? 72.051 27.622 37.263 1.00 46.69 1251 ASP A O 1
ATOM 10062 N N . ASP A 1 1252 ? 71.380 28.784 39.094 1.00 45.16 1252 ASP A N 1
ATOM 10063 C CA . ASP A 1 1252 ? 71.461 30.188 38.644 1.00 45.16 1252 ASP A CA 1
ATOM 10064 C C . ASP A 1 1252 ? 70.245 30.789 37.897 1.00 45.16 1252 ASP A C 1
ATOM 10066 O O . ASP A 1 1252 ? 70.282 31.019 36.692 1.00 45.16 1252 ASP A O 1
ATOM 10070 N N . ASP A 1 1253 ? 69.185 31.158 38.635 1.00 45.50 1253 ASP A N 1
ATOM 10071 C CA . ASP A 1 1253 ? 68.802 32.580 38.799 1.00 45.50 1253 ASP A CA 1
ATOM 10072 C C . ASP A 1 1253 ? 67.613 32.770 39.775 1.00 45.50 1253 ASP A C 1
ATOM 10074 O O . ASP A 1 1253 ? 66.563 32.128 39.696 1.00 45.50 1253 ASP A O 1
ATOM 10078 N N . ASP A 1 1254 ? 67.793 33.706 40.708 1.00 49.69 1254 ASP A N 1
ATOM 10079 C CA . ASP A 1 1254 ? 66.843 34.165 41.726 1.00 49.69 1254 ASP A CA 1
ATOM 10080 C C . ASP A 1 1254 ? 65.548 34.749 41.114 1.00 49.69 1254 ASP A C 1
ATOM 10082 O O . ASP A 1 1254 ? 65.464 35.956 40.881 1.00 49.69 1254 ASP A O 1
ATOM 10086 N N . ASN A 1 1255 ? 64.506 33.930 40.906 1.00 43.50 1255 ASN A N 1
ATOM 10087 C CA . ASN A 1 1255 ? 63.099 34.335 41.098 1.00 43.50 1255 ASN A CA 1
ATOM 10088 C C . ASN A 1 1255 ? 62.124 33.140 41.037 1.00 43.50 1255 ASN A C 1
ATOM 10090 O O . ASN A 1 1255 ? 61.257 33.053 40.168 1.00 43.50 1255 ASN A O 1
ATOM 10094 N N . ASN A 1 1256 ? 62.238 32.196 41.976 1.00 49.69 1256 ASN A N 1
ATOM 10095 C CA . ASN A 1 1256 ? 61.282 31.095 42.096 1.00 49.69 1256 ASN A CA 1
ATOM 10096 C C . ASN A 1 1256 ? 59.972 31.570 42.752 1.00 49.69 1256 ASN A C 1
ATOM 10098 O O . ASN A 1 1256 ? 59.663 31.256 43.903 1.00 49.69 1256 ASN A O 1
ATOM 10102 N N . SER A 1 1257 ? 59.201 32.377 42.028 1.00 53.75 1257 SER A N 1
ATOM 10103 C CA . SER A 1 1257 ? 57.773 32.476 42.274 1.00 53.75 1257 SER A CA 1
ATOM 10104 C C . SER A 1 1257 ? 57.100 31.512 41.309 1.00 53.75 1257 SER A C 1
ATOM 10106 O O . SER A 1 1257 ? 57.112 31.768 40.109 1.00 53.75 1257 SER A O 1
ATOM 10108 N N . ASN A 1 1258 ? 56.456 30.453 41.814 1.00 66.62 1258 ASN A N 1
ATOM 10109 C CA . ASN A 1 1258 ? 55.525 29.587 41.061 1.00 66.62 1258 ASN A CA 1
ATOM 10110 C C . ASN A 1 1258 ? 54.294 30.359 40.535 1.00 66.62 1258 ASN A C 1
ATOM 10112 O O . ASN A 1 1258 ? 53.228 29.786 40.343 1.00 66.62 1258 ASN A O 1
ATOM 10116 N N . VAL A 1 1259 ? 54.427 31.670 40.376 1.00 75.62 1259 VAL A N 1
ATOM 10117 C CA . VAL A 1 1259 ? 53.421 32.684 40.171 1.00 75.62 1259 VAL A CA 1
ATOM 10118 C C . VAL A 1 1259 ? 53.613 33.226 38.760 1.00 75.62 1259 VAL A C 1
ATOM 10120 O O . VAL A 1 1259 ? 54.615 33.874 38.473 1.00 75.62 1259 VAL A O 1
ATOM 10123 N N . PHE A 1 1260 ? 52.651 32.951 37.893 1.00 81.94 1260 PHE A N 1
ATOM 10124 C CA . PHE A 1 1260 ? 52.670 33.304 36.477 1.00 81.94 1260 PHE A CA 1
ATOM 10125 C C . PHE A 1 1260 ? 51.537 34.281 36.185 1.00 81.94 1260 PHE A C 1
ATOM 10127 O O . PHE A 1 1260 ? 50.498 34.231 36.839 1.00 81.94 1260 PHE A O 1
ATOM 10134 N N . GLU A 1 1261 ? 51.718 35.173 35.218 1.00 84.38 1261 GLU A N 1
ATOM 10135 C CA . GLU A 1 1261 ? 50.639 36.017 34.703 1.00 84.38 1261 GLU A CA 1
ATOM 10136 C C . GLU A 1 1261 ? 50.085 35.382 33.429 1.00 84.38 1261 GLU A C 1
ATOM 10138 O O . GLU A 1 1261 ? 50.757 35.357 32.404 1.00 84.38 1261 GLU A O 1
ATOM 10143 N N . GLU A 1 1262 ? 48.866 34.856 33.502 1.00 84.56 1262 GLU A N 1
ATOM 10144 C CA . GLU A 1 1262 ? 48.232 34.102 32.417 1.00 84.56 1262 GLU A CA 1
ATOM 10145 C C . GLU A 1 1262 ? 46.875 34.718 32.052 1.00 84.56 1262 GLU A C 1
ATOM 10147 O O . GLU A 1 1262 ? 46.186 35.253 32.932 1.00 84.56 1262 GLU A O 1
ATOM 10152 N N . PRO A 1 1263 ? 46.415 34.631 30.792 1.00 84.94 1263 PRO A N 1
ATOM 10153 C CA . PRO A 1 1263 ? 45.106 35.125 30.371 1.00 84.94 1263 PRO A CA 1
ATOM 10154 C C . PRO A 1 1263 ? 43.971 34.168 30.796 1.00 84.94 1263 PRO A C 1
ATOM 10156 O O . PRO A 1 1263 ? 43.094 33.818 30.011 1.00 84.94 1263 PRO A O 1
ATOM 10159 N N . VAL A 1 1264 ? 43.922 33.808 32.087 1.00 83.88 1264 VAL A N 1
ATOM 10160 C CA . VAL A 1 1264 ? 43.035 32.786 32.689 1.00 83.88 1264 VAL A CA 1
ATOM 10161 C C . VAL A 1 1264 ? 41.558 32.961 32.313 1.00 83.88 1264 VAL A C 1
ATOM 10163 O O . VAL A 1 1264 ? 40.811 31.987 32.225 1.00 83.88 1264 VAL A O 1
ATOM 10166 N N . ILE A 1 1265 ? 41.098 34.196 32.096 1.00 81.56 1265 ILE A N 1
ATOM 10167 C CA . ILE A 1 1265 ? 39.716 34.479 31.684 1.00 81.56 1265 ILE A CA 1
ATOM 10168 C C . ILE A 1 1265 ? 39.465 34.055 30.235 1.00 81.56 1265 ILE A C 1
ATOM 10170 O O . ILE A 1 1265 ? 38.413 33.478 29.949 1.00 81.56 1265 ILE A O 1
ATOM 10174 N N . GLU A 1 1266 ? 40.401 34.342 29.333 1.00 81.75 1266 GLU A N 1
ATOM 10175 C CA . GLU A 1 1266 ? 40.343 33.922 27.933 1.00 81.75 1266 GLU A CA 1
ATOM 10176 C C . GLU A 1 1266 ? 40.491 32.400 27.836 1.00 81.75 1266 GLU A C 1
ATOM 10178 O O . GLU A 1 1266 ? 39.656 31.738 27.217 1.00 81.75 1266 GLU A O 1
ATOM 10183 N N . ASP A 1 1267 ? 41.438 31.823 28.574 1.00 83.69 1267 ASP A N 1
ATOM 10184 C CA . ASP A 1 1267 ? 41.654 30.374 28.637 1.00 83.69 1267 ASP A CA 1
ATOM 10185 C C . ASP A 1 1267 ? 40.439 29.643 29.228 1.00 83.69 1267 ASP A C 1
ATOM 10187 O O . ASP A 1 1267 ? 40.011 28.585 28.755 1.00 83.69 1267 ASP A O 1
ATOM 10191 N N . TYR A 1 1268 ? 39.763 30.242 30.212 1.00 82.25 1268 TYR A N 1
ATOM 10192 C CA . TYR A 1 1268 ? 38.480 29.734 30.682 1.00 82.25 1268 TYR A CA 1
ATOM 10193 C C . TYR A 1 1268 ? 37.396 29.822 29.605 1.00 82.25 1268 TYR A C 1
ATOM 10195 O O . TYR A 1 1268 ? 36.565 28.920 29.522 1.00 82.25 1268 TYR A O 1
ATOM 10203 N N . GLN A 1 1269 ? 37.349 30.853 28.766 1.00 77.62 1269 GLN A N 1
ATOM 10204 C CA . GLN A 1 1269 ? 36.376 30.903 27.666 1.00 77.62 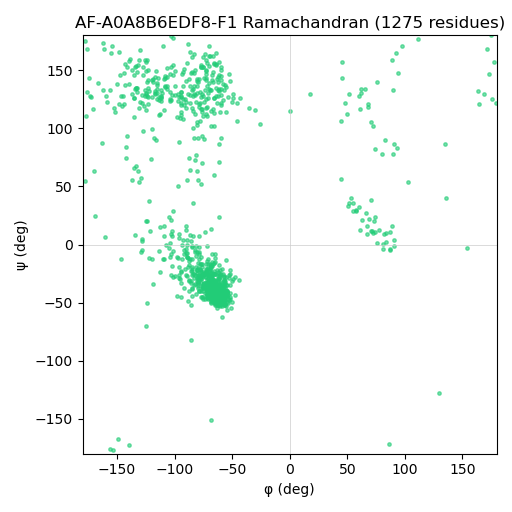1269 GLN A CA 1
ATOM 10205 C C . GLN A 1 1269 ? 36.666 29.832 26.606 1.00 77.62 1269 GLN A C 1
ATOM 10207 O O . GLN A 1 1269 ? 35.727 29.207 26.111 1.00 77.62 1269 GLN A O 1
ATOM 10212 N N . ASN A 1 1270 ? 37.945 29.548 26.355 1.00 77.38 1270 ASN A N 1
ATOM 10213 C CA . ASN A 1 1270 ? 38.414 28.540 25.401 1.00 77.38 1270 ASN A CA 1
ATOM 10214 C C . ASN A 1 1270 ? 38.302 27.092 25.919 1.00 77.38 1270 ASN A C 1
ATOM 10216 O O . ASN A 1 1270 ? 38.408 26.138 25.149 1.00 77.38 1270 ASN A O 1
ATOM 10220 N N . GLY A 1 1271 ? 38.009 26.907 27.213 1.00 75.44 1271 GLY A N 1
ATOM 10221 C CA . GLY A 1 1271 ? 37.885 25.580 27.827 1.00 75.44 1271 GLY A CA 1
ATOM 10222 C C . GLY A 1 1271 ? 39.204 24.997 28.331 1.00 75.44 1271 GLY A C 1
ATOM 10223 O O . GLY A 1 1271 ? 39.230 23.830 28.725 1.00 75.44 1271 GLY A O 1
ATOM 10224 N N . ASP A 1 1272 ? 40.252 25.814 28.359 1.00 82.50 1272 ASP A N 1
ATOM 10225 C CA . ASP A 1 1272 ? 41.586 25.495 28.855 1.00 82.50 1272 ASP A CA 1
ATOM 10226 C C . ASP A 1 1272 ? 41.706 25.685 30.371 1.00 82.50 1272 ASP A C 1
ATOM 10228 O O . ASP A 1 1272 ? 42.546 25.050 30.991 1.00 82.50 1272 ASP A O 1
ATOM 10232 N N . VAL A 1 1273 ? 40.812 26.446 31.011 1.00 84.56 1273 VAL A N 1
ATOM 10233 C CA . VAL A 1 1273 ? 40.750 26.566 32.481 1.00 84.56 1273 VAL A CA 1
ATOM 10234 C C . VAL A 1 1273 ? 39.446 26.001 33.048 1.00 84.56 1273 VAL A C 1
ATOM 10236 O O . VAL A 1 1273 ? 38.350 26.232 32.518 1.00 84.56 1273 VAL A O 1
ATOM 10239 N N . ARG A 1 1274 ? 39.551 25.286 34.175 1.00 86.25 1274 ARG A N 1
ATOM 10240 C CA . ARG A 1 1274 ? 38.434 24.741 34.964 1.00 86.25 1274 ARG A CA 1
ATOM 10241 C C . ARG A 1 1274 ? 38.531 25.192 36.412 1.00 86.25 1274 ARG A C 1
ATOM 10243 O O . ARG A 1 1274 ? 39.581 25.057 37.024 1.00 86.25 1274 ARG A O 1
ATOM 10250 N N . ILE A 1 1275 ? 37.428 25.664 36.987 1.00 84.50 1275 ILE A N 1
ATOM 10251 C CA . ILE A 1 1275 ? 37.395 26.040 38.405 1.00 84.50 1275 ILE A CA 1
ATOM 10252 C C . ILE A 1 1275 ? 37.184 24.791 39.254 1.00 84.50 1275 ILE A C 1
ATOM 10254 O O . ILE A 1 1275 ? 36.239 24.031 39.023 1.00 84.50 1275 ILE A O 1
ATOM 10258 N N . LEU A 1 1276 ? 38.048 24.607 40.247 1.00 78.31 1276 LEU A N 1
ATOM 10259 C CA . LEU A 1 1276 ? 37.915 23.579 41.269 1.00 78.31 1276 LEU A CA 1
ATOM 10260 C C . LEU A 1 1276 ? 37.179 24.152 42.487 1.00 78.31 1276 LEU A C 1
ATOM 10262 O O . LEU A 1 1276 ? 37.266 25.348 42.777 1.00 78.31 1276 LEU A O 1
ATOM 10266 N N . LEU A 1 1277 ? 36.421 23.297 43.179 1.00 64.00 1277 LEU A N 1
ATOM 10267 C CA . LEU A 1 1277 ? 35.741 23.664 44.426 1.00 64.00 1277 LEU A CA 1
ATOM 10268 C C . LEU A 1 1277 ? 36.635 23.510 45.647 1.00 64.00 1277 LEU A C 1
ATOM 10270 O O . LEU A 1 1277 ? 37.341 22.479 45.725 1.00 64.00 1277 LEU A O 1
#

Mean predicted aligned error: 22.46 Å

Sequence (1277 aa):
MDIRPRRPITYDDMRSIADYASRRFGTEYEVGPSGDGMVSGTQSTVSMADMVWSDIGKMQPRVSKLVGMIDGEACFPIYHFLRNHLDRVDHTTTTQVCMPLYPDARTRDDLEYLPECRRNGLTEADLLNIGASRKRSSGQMSLGLLMEVHRYLDKYSSINKVERFHGIVCSLFEVTKMTDTEKNTMHVRVKREVDRMKKMKKAKQTSQIEVLKRELFDMPGSSDVLVDRLKSLNRRVGEVSIPVEIRGLVESLANAFSAMQEEHEKLVTRNQQLEEEKKQTEQRGDATTTQYQKETEVLKLRLNGKSRQLKAARRLKDHYKEMADKERSKTEEIQQQQEVGRGAEGRVQEMSNTITELQREKVNLKEQVRYYKGIDNERPDNIFFSRRIDELKEEVAFWQGRYLECQEQMEAFLNQREIVTFHDGRYTDIIREVYMELMCMRVGAKNVPKIIKTVMEKITGMTPQRLPGSTFAKYMLLEAIARSVALVHLKEEIRASEGNITVGPDGTTKFGHHYGAISISLSGKTMCLGMRDMAGGDAEAYRKLLEGIITEMTGDDNDQVRQVAVKIKNTVSDQVSVNKKFVTLLSEWREKALPHVVENWDTLTVVQRERYITINYFFCGLHFLVGLSEQANKTLSLWESLVHSGGYSIAGESGTTRLVRTVCKAVQDRGCEKAGKPVQFRDFLHTQGQVKEVPLASFKGNRFNILFHNAAGVYYLLNDLLAFAEEHKAVNRLFTAVNADLSILSFQAGARALGIVSKMVTGPMWRFMEENGHVSELTPLYQQLYDAFTRLSTDASTLMKGEEFIFGEETVQKDKVFDKLVSPSPQLDNLTQQILELLFSSFKVVCSRQLKDHIEGGKYATGWSSEFLQESATVPRTNVGPERIFSQLDSLIRVMPRATTNAMEGIMMWTQNHTANWLGSLDEAHREQVLRQAREDSREQRQRYVERLADIRQQRQEALAMKREKKEAKGQRDREKNEELTQKLQKVGGFWKTPSETDTQLRSLGSEQRVKALQTQLTFRWYVLGTPNTGKILNVMAGGKYLSAEKLTANLKCVIRQAEDDREERQAVHQVSGQANPLSSTILQEEKEKFRKLAEKERQRHTEAPKKRQKTQGGTRSRRAVPNTPAPEKPEELIGKRVQHLIEEFDGSSRWYYGIITGLKVRRGKYMYSLVYDGETETFIFPLLDDMEKDELRIVPLDPAFLVGRRVDHRFRREADGEEFWYTGTVTGHDADAGLSTIAYDFEDADDDDDDDDNNSNVFEEPVIEDYQNGDVRILL

Organism: Mytilus galloprovincialis (NCBI:txid29158)

Radius of gyration: 58.96 Å; Cα contacts (8 Å, |Δi|>4): 1281; chains: 1; bounding box: 112×115×196 Å

Solvent-accessible surface area (backbone atoms only — not comparable to full-atom values): 72686 Å² total; per-residue (Å²): 136,88,84,88,82,85,81,81,87,48,79,66,62,58,49,61,61,53,59,68,65,68,76,76,72,85,82,86,84,89,84,89,83,89,79,90,84,86,85,90,84,87,85,89,81,93,80,92,88,82,90,88,87,89,84,84,84,87,77,62,81,68,55,60,60,57,63,74,72,65,83,84,93,83,59,70,69,60,53,55,51,53,50,62,58,60,69,68,75,72,82,93,79,89,85,89,85,83,88,84,86,90,81,89,84,93,76,96,78,86,80,86,64,74,74,64,51,62,76,71,77,61,54,80,69,66,67,64,67,71,78,77,77,95,74,90,72,92,69,78,78,59,69,64,59,57,50,51,53,49,56,54,59,74,71,54,95,45,68,71,59,52,53,50,48,49,54,53,52,57,60,49,53,76,76,46,88,65,56,71,68,59,53,50,54,50,52,52,52,53,51,53,49,53,51,50,50,51,52,52,51,51,52,51,50,52,53,52,50,51,52,52,51,50,57,69,68,70,65,69,98,50,73,72,66,41,52,58,49,48,54,51,49,51,55,55,54,70,76,44,98,66,63,68,71,60,53,52,49,54,52,49,52,54,50,52,52,51,50,51,50,52,51,50,51,52,50,52,53,47,53,53,51,51,51,53,50,45,55,54,47,51,52,49,44,52,50,51,52,52,50,51,52,52,54,48,50,57,48,60,75,65,66,76,86,63,80,74,56,57,56,51,54,47,52,51,52,52,50,54,47,53,51,46,52,52,49,49,51,52,49,52,52,53,48,53,55,49,52,54,48,49,56,48,51,51,51,52,50,53,50,50,48,51,52,51,50,54,50,50,50,53,49,52,52,51,49,50,47,51,51,44,49,51,51,35,73,77,44,76,84,49,65,68,47,62,52,51,50,52,54,54,48,50,52,52,51,53,54,52,52,53,50,52,54,53,51,54,53,49,57,52,60,77,66,56,60,55,46,85,30,58,57,96,96,39,69,36,67,68,57,52,48,56,52,47,53,44,40,62,72,67,44,55,50,78,48,50,50,56,51,52,48,50,50,34,45,72,74,69,68,32,44,69,73,53,70,70,50,42,67,56,42,41,44,52,54,58,55,19,38,52,38,39,40,31,32,49,51,51,46,51,53,60,66,70,44,90,63,38,29,18,41,20,65,44,73,51,77,57,99,91,42,30,36,40,26,33,20,37,20,41,81,96,46,68,36,54,72,49,46,44,83,40,65,55,86,48,31,65,52,54,50,52,49,52,52,56,48,45,34,65,46,50,70,66,40,63,66,56,37,33,50,53,44,64,29,54,34,32,34,30,28,68,90,52,71,43,55,57,47,29,48,50,54,49,23,55,53,23,50,71,29,38,73,80,68,43,82,66,48,90,76,49,50,72,68,54,48,52,58,69,33,53,56,47,79,42,70,21,49,57,55,51,41,37,51,45,53,58,48,44,36,54,48,46,30,51,50,47,35,73,40,32,103,62,59,64,50,58,97,85,38,11,54,36,57,46,42,44,54,46,45,35,29,35,47,30,90,77,32,36,89,88,73,32,43,27,66,63,49,49,52,51,36,52,75,70,70,77,50,98,67,81,64,52,68,61,85,74,72,77,70,45,55,43,69,27,47,27,12,29,28,49,47,59,40,42,68,62,50,47,57,55,21,63,77,39,26,88,86,30,71,62,30,38,53,40,38,55,45,68,70,35,65,66,32,48,17,44,21,36,33,36,15,45,43,18,48,56,46,54,47,39,51,48,55,63,52,71,49,91,51,51,43,74,72,46,26,65,55,50,34,52,50,48,52,47,24,58,52,28,31,75,58,29,61,50,52,52,57,62,76,52,54,84,79,46,66,88,56,41,75,86,43,75,52,47,54,56,58,32,47,90,42,91,90,34,48,66,52,20,36,55,50,39,14,47,42,22,25,48,43,40,30,47,42,33,64,73,41,38,48,31,23,90,93,20,82,43,43,90,52,77,54,73,68,55,45,60,55,46,63,21,37,53,34,44,52,55,61,30,58,54,50,52,54,49,49,57,52,42,50,69,78,41,71,85,61,52,64,70,31,51,29,16,42,48,29,27,61,63,53,42,34,64,62,55,55,71,69,46,56,72,69,59,38,51,50,48,58,49,51,11,56,66,50,19,63,56,56,53,50,53,51,54,52,50,54,50,52,33,51,50,51,43,51,53,52,51,50,55,49,48,52,54,49,50,57,45,52,50,51,53,47,54,50,45,52,52,46,49,55,53,32,53,76,58,78,42,88,72,78,44,58,68,49,46,53,56,56,47,71,78,41,54,80,73,53,37,43,54,37,46,45,44,56,30,46,37,37,44,71,71,68,58,50,81,58,69,93,56,49,51,53,60,56,58,96,92,39,74,59,53,58,68,58,47,50,53,29,50,40,49,53,42,49,51,58,54,50,56,64,60,49,76,77,64,88,81,89,82,88,72,81,70,53,75,74,54,72,65,62,52,50,53,53,40,49,52,30,48,54,49,21,52,48,40,41,47,53,61,60,42,49,58,47,51,53,36,53,64,56,63,49,74,61,60,67,78,63,68,60,96,60,76,81,70,95,47,87,71,64,54,45,27,36,43,29,37,39,58,44,74,45,98,88,74,50,73,48,78,42,51,27,39,24,76,41,80,47,80,56,96,92,39,64,32,30,31,35,31,40,74,98,50,92,61,77,44,78,40,52,52,66,66,32,39,78,69,71,36,38,43,81,51,82,83,55,69,80,71,45,45,77,33,43,29,38,39,55,48,66,44,87,90,79,65,51,75,49,72,48,46,25,34,24,73,39,68,43,83,89,79,60,29,26,32,28,36,49,70,80,80,79,89,80,81,89,82,87,89,78,98,69,93,57,61,56,43,79,39,52,54,67,60,35,37,72,73,60,35,35,26,52,53,133

InterPro domains:
  IPR022894 Oligoribonuclease [PTHR11046] (211-1066)
  IPR042567 Spindlin/spermiogenesis-specific domain superfamily [G3DSA:2.80.10.70] (1103-1202)

pLDDT: mean 72.71, std 20.79, range [22.47, 98.38]